Protein AF-A0A9K3L711-F1 (afdb_monomer)

pLDDT: mean 80.43, std 24.76, range [22.25, 98.69]

Secondary structure (DSSP, 8-state):
---------------PPP------TT-------S---GGGG--S-----S-------------------------------------------------------S-------------PPPP------------------SS-HHHHTS-HHHHHHHHHHHHHHHHHHHHHHHHHHHHHHTTS--------------------PPPP--------------------------------PPPPP---------S-------SEEEEEEEBSPPPTTTHHHHHHHHTT----TTT--EEE-S-SS-HHHHTT-HHHHHHHHHHHTT-SS-EEEPPPSTTTTTSSSHHHHHHHHHHHHTTHHHHSSPPPSS--EEETTTEEEEEEEEETTEEEEE-----S--S-HHHHHHHHHHHHHHHHHHHHTTTTS-SEEEEE-SS-TT-GGGHHHHHHHHHHHTT-SSEEEEEE--TT--S-EEEETGGG-TTEEEEEPPBS-SSPEEEEEETTT--EEEESSHHHHHHHHHSSPPP---TTTGGGTS--S----TT-----SSTTSHHHHHTTTTPPPP-HHHHHHHHHHHHHH--TTHHHHS-B--EETTEE--S-EEEEEE-TTS-EEEEEEEPPHHHHHHHHHHHHH---S-S--HHHHHHHHHIIIIISHHHHHHHHHHHH--S-HHHHHHHHHHHHHHHHHHHHHHHHHHHTTSEEE--SPEEEEE--SSSHHHHHHHHHHHHHHTT--EEEE--TTSHHHHHHHHHHHHHHHHHTT--GGGEEEE---HHHHHHHHHHHTTS---EEEEE-HHHHHHHHHH-TTEEEEE----EEEESS--HHHHHHHHHHHHBTTT-TTTS--EEEE-TT--HHHHHHHHTTSPEES-HHHHHHHT--B-EETT----SSSSTTTT-EE-SSSSEEEEEESSPPPSS----TTSEEEEEEES-TTTTHHHHHHHHHHH--SEEEEE-SSHHHHHHHHHHHHHH---SEEEE--SSS---GGG--GGGSPPEEE---GGGHHHH-SS-EEES--GGGGGEEE-HHHHHHHTT----HHHHHHHTT-S-HHHHHHHHHHHHHHHHHTSS-SEEPS-SSSEEEEEEB-S-TT--EEEE-SS-HHHHHHHHHHHHTBTTGGGEEEE---HHHHHHHHHHT-EEES---GGG--TT-EEEE--S--SS-B-HHHHHTTTS-EEEEEESSTT-HHHHHHHTT-TTB--B-

Radius of gyration: 39.11 Å; Cα contacts (8 Å, |Δi|>4): 2056; chains: 1; bounding box: 131×99×129 Å

Organism: NCBI:txid303405

Foldseek 3Di:
DDDDDDDDDDDDDDDDDDDDDDDDDPPDDDDDDDDDDPVPPPPDDDDDPFFDDDDDDDDDDDPDDDDDDDDDDDDDDDDDDDDDDDDDDDDDDDDDDDDDDLDDPPPDDDDDPDDDDDDDDDDDDDDDDDDDDDDDDDDDDPDDVVLVVDDPVVVVVVVVVVVVVVVVVVVVVVVVVVVVVVVPDDDDDDDDDDDDDDDDDDDDDDDDDDDDDDDDDDDDDDDDDDDDDDDDDDDDDDDDDDDDPDDDDDDDDDPPDPDPDALKAKEFEAEAAADPVCLVVLQVVQLVDDCDPQRYEYEYFYHNAACVPCLLDLVSLVVVLVRNLSHPHFYAYAYECRQAVQHPDRVVSVVSCCVRHQVSSVPNDPDGPWDKDAPPPPGRSWIWTDDLQEIEIGANDYDDDDPDVVVVLVRLVSRLVCVVVSCVVCPPVHQEYEYGHADDLPDPSCCSNNVSVLVVLLPDPHAYEYEYEDPPDQDWDWAACPVVRNRYIYTYWHHNDPDTKMWMARRPPRDIDIDDDPQSVVCVVPVDGDPPDPPVGVCPPPPVPDPPPPPQDQDAFFPLFPNLVVLQPPQDFDPLVLLLVLLLVCLVPDDLCVQAVDDFAKAAQLDGADPADKDFFAAQLSHGRHIHGAHDPVRLVVVLVLLQPDAFPDQADLVLLVVVVCCCLRVCSSVLLNLLQRRHNFLDPSQLSSLLSRLVSSQSSSLVSVVVCVVVVFKDFDQREEEAAEDWSRHRCSRLCQLQSLCVRRNRAYEYEADRHSRRSSRVVLSSSLVSCVVSVHRSSSYIYHRHPPVSVLVSCLVNLVRHAAYEYEEAQVVLLVCCVRRVRYAYFHAFQEEEEEPALDPLVLVLLQCQLFFRLLIPRQRHAEYEAALPDDPVSVLVSNVPFDEAAGSSVSSVVVNGGHAYPSNPPDDVPPPVPQWDARPPGQAIEHEDCDDDDAPDDSDHSGRYYYYHNYNCVVCVVVVLLRCLQGAHQEYWFEYQALVVLLVSQLLSLQQHQHAHYEREYPSGGTHSNPQGPSWVFKGWHAGRLQCRSSRRPFTDITSGRSSLSSMFTDQVQLLVLLPDQDDDLLNVLLVLDDDSSLSSLLSVLVSSQCSSQVPPFDWIRDQQWTKTWGWWAQRPPAAEEEEDADDCSQCVNVLSLLLFKPNQVRYEYAYPHVSNVVSCVVSVHHYDPDDDPVPHRSRYHYDYRDDHPPTGHDSSRVVNSHTHTHMYIYSDGPPPVSVVVSSPRSGIMHGD

Mean predicted aligned error: 17.74 Å

Sequence (1236 aa):
MVNDEANIPQPASELIGYDSSALSLDGRSLNIPNDGTEEDMSSLGTSKWGGYNFSTGNAIGYIGNMRIVGRAEDYSREEGAPVPPYRSPTPSPYDNSGASAVGDYDFQQTDYSVQTEERGRPTLMVEQQQKNEKEEKKKSGCLPTWVVGAPFWLKLIIISSTALLIGAVVLIGVGATLAKDSIRSSAGNEEPNQPVASSDVPVPPPVATQNPTTAPTSEEMEDNPTNTAVIAPTTSPLNMTPERPFVPTFNSSDPSSQANLSSTVNFFAIGGRFDDGVLSTVVDNLQTLPSIDGTTFMIHLGDWNSPYATSCAESSYTRNVEVFQQSAIPVYFVLGDNEFNDCPNPDQALSFWYDHLLGFETQFWPEPAWNVTRQTPDHPANFAFGVRNVLFIGLSLVGGIVHNQEEWDTRHSANLRWINETVAARDGDFETLVVMAHADPDIDINENFFASFYTMVQEYDEKVVFVHRNLGIDSWQLEPNFNAIPNLDVVVVEGSLWPPMWLQINTETGSLLIDQGSWYQDYLTTGTMPPSPSQSSLGLLTSNFVQKPNGYSRMSFHFASSEYTRCFQGIPTPDAPKLRTSTIEYLETFDKESWYKDPIVSLLNGKGLRGGKMVDTVNALGDVNGRQEYATPEQIQLLKNHITNFWSSTKDLRDPLRRIEQKLLHEYAGFLIGNQCLDFQKQDGITEIEESIMANHVERNLNDLVLREEEAGRIVVNRQPIYVSAVSNFTNFLDLFRKTVRSLELGIPCVVLGRSNTVQHSYRWTKLLVDLCQEEGIDPGMITYLSCPLEDIKDITQSCKEATGNLYATCSRQLAEDIKSSYPNTVASTGGPNTLVIMEWTEAFQDAIRMSASIESSGQCTALRHVVAPAGTTEDDVSQMLGGIPEINEASSAMKEGIFDGVFSNHKGSPSGPSQDGYKRHPIVDASYRLANTLPPNDIDEYWRKVVVDISALDVVEHLDGLVDWLNSNQPISLAINGTSKEQSMELGFELWERTGLVVNTIGSPQNPALTCQARPQEGEVFGEFPPRRLLNRFTKFPVVVPSSTPSYDAIYTENYLLQQAQFQAPGEVGSFLGALSNDLVKGYCVTLYQYLLDATLENPKTGFGTARTAVWGLQRPPLGTTTYLVCDSALDDVAPSLFLFLVTNAKDQVTVVSRSEQIKSVCITHGIKLIDSVDEDSLAPGDNFKEISGPTSFFPMVGHFLTTLFPIGHIKSTTPGDKDFLRKVALLKKWLRVL

Solvent-accessible surface area (backbone atoms only — not comparable to full-atom values): 71222 Å² total; per-residue (Å²): 132,83,89,89,88,84,90,85,88,83,87,83,83,89,83,90,76,94,76,94,78,86,89,68,100,79,84,71,95,75,92,74,80,97,79,80,60,92,82,78,73,84,85,79,90,78,95,66,99,80,71,87,81,88,73,80,95,74,94,78,82,83,82,79,87,79,81,92,80,86,85,88,84,88,88,81,91,88,85,87,88,92,86,89,88,89,84,87,89,86,84,88,88,80,92,78,81,88,76,84,88,79,75,83,86,68,92,71,91,74,93,75,82,78,79,83,78,90,77,86,82,82,89,79,90,80,87,88,86,84,87,82,85,89,86,90,83,84,83,91,69,98,65,60,68,68,64,75,71,43,58,69,71,58,46,49,50,54,52,54,51,49,53,52,52,52,51,51,51,51,51,51,50,54,51,54,53,59,59,58,65,71,73,78,79,88,84,84,90,84,85,89,82,91,89,87,87,88,88,80,89,87,88,87,83,90,84,86,85,80,86,82,89,83,86,82,89,80,86,88,89,85,85,85,87,86,86,89,80,90,87,86,84,90,82,83,88,78,89,74,79,84,77,77,78,86,78,82,84,78,83,90,83,78,100,78,74,85,66,84,73,70,65,52,49,47,38,32,41,38,29,34,43,68,54,83,91,50,41,64,62,51,36,61,49,32,52,63,48,78,63,55,96,79,68,28,37,36,40,34,24,19,35,62,52,38,30,86,85,53,57,48,39,65,70,58,52,55,50,48,46,66,44,59,67,42,35,57,40,43,45,42,65,34,47,17,20,31,50,18,53,52,19,90,49,34,72,59,22,43,46,45,43,50,77,65,45,61,63,41,36,55,74,76,38,73,77,62,100,49,70,77,49,58,45,70,86,87,45,60,72,21,35,35,38,58,55,76,34,30,37,40,35,39,32,70,40,51,54,80,52,85,87,48,66,70,58,51,56,49,45,39,54,48,50,57,48,49,52,52,53,54,48,67,75,41,68,87,62,45,44,26,40,37,40,35,27,6,34,55,89,85,42,74,96,46,42,80,42,42,61,51,47,55,57,53,53,73,74,48,92,46,34,33,37,42,38,24,35,51,94,92,54,96,60,59,47,79,39,78,32,42,97,77,35,81,46,31,29,39,35,42,51,40,55,48,54,85,56,51,31,40,37,36,36,30,46,88,74,51,49,76,47,77,42,78,49,66,50,56,60,45,22,74,72,68,80,40,74,65,72,80,63,58,84,82,63,63,37,81,83,72,49,85,63,70,80,76,65,92,82,72,74,85,56,47,54,36,80,48,12,66,50,38,57,55,33,63,63,88,64,68,83,70,62,60,71,59,44,47,51,42,20,50,55,40,60,77,68,60,63,67,61,50,37,54,76,60,46,46,39,22,32,50,62,72,38,73,54,80,90,40,57,77,46,78,33,33,20,61,80,70,50,77,61,33,28,32,26,27,54,41,76,70,50,49,50,52,51,49,52,42,55,55,68,60,68,61,92,48,64,70,33,48,74,56,45,53,54,48,46,50,42,46,71,63,73,40,33,14,56,55,34,30,34,36,25,66,26,41,53,29,23,53,46,56,64,38,51,45,38,34,58,29,30,50,52,29,23,50,49,26,42,55,40,50,50,52,38,35,76,69,51,40,32,46,69,58,41,40,31,25,38,41,31,58,53,39,74,59,46,30,62,43,48,45,45,46,64,39,55,52,21,37,24,55,23,22,27,36,37,40,50,64,44,74,44,45,35,59,37,53,46,55,51,51,49,52,51,39,53,49,32,50,75,63,70,42,69,30,65,44,46,34,37,52,29,57,57,70,69,54,51,52,48,46,56,64,76,37,50,94,39,34,47,46,35,41,36,31,35,50,57,71,57,27,26,60,47,24,76,74,39,72,51,19,33,26,31,30,51,28,58,7,29,38,40,33,63,54,92,46,69,61,54,40,50,33,51,37,47,15,22,23,23,49,26,12,18,39,56,43,24,32,31,33,33,42,31,32,59,83,65,48,71,67,58,54,48,56,43,55,68,69,55,47,76,34,82,46,25,73,55,27,50,74,73,69,36,50,47,22,40,53,68,76,54,81,72,54,86,78,55,65,60,86,79,69,42,44,68,48,95,87,46,90,36,34,36,33,82,38,80,46,80,77,73,79,82,67,83,78,49,83,63,41,31,48,37,42,34,20,25,34,54,61,83,85,40,41,68,63,51,38,38,49,45,24,53,47,20,27,36,22,40,10,22,29,21,84,35,51,66,50,5,48,54,56,42,51,54,50,54,34,41,25,61,59,22,36,37,30,28,11,19,72,90,43,59,32,39,25,58,70,77,56,43,76,26,65,42,44,47,50,22,48,59,27,67,57,50,31,79,53,31,21,66,37,67,44,62,34,67,51,36,50,45,54,78,43,25,31,54,30,68,72,39,20,51,55,40,39,70,65,83,54,66,70,70,60,26,54,54,56,68,70,48,85,46,51,53,54,35,6,46,40,43,52,44,49,55,42,44,53,48,20,30,68,60,45,57,34,75,38,75,35,75,73,33,32,39,33,32,33,51,28,36,57,21,57,96,35,44,37,37,44,35,39,71,64,59,55,58,41,46,38,62,70,51,46,62,29,69,50,22,77,41,42,85,33,43,33,40,31,38,76,29,68,69,46,49,50,51,28,63,75,73,72,41,49,74,40,79,70,82,62,79,93,73,57,56,54,54,32,33,62,42,82,50,87,56,70,74,88,64,51,61,40,59,49,55,57,45,56,66,74,31,31,50,31,29,44,29,36,53,47,50,80,40,63,67,58,55,62,54,60,62,68,45,84,37,47,35,36,67,111

Nearest PDB structures (foldseek):
  6rts-assembly1_A  TM=6.484E-01  e=7.441E-12  Streptomyces clavuligerus
  4ghk-assembly2_A  TM=4.482E-01  e=1.082E-06  Burkholderia thailandensis E264
  4ghk-assembly2_B  TM=4.551E-01  e=1.418E-06  Burkholderia thailandensis E264
  4ghk-assembly3_D  TM=4.371E-01  e=6.794E-06  Burkholderia thailandensis E264
  4ghk-assembly3_C  TM=4.591E-01  e=2.485E-05  Burkholderia thailandensis E264

Structure (mmCIF, N/CA/C/O backbone):
data_AF-A0A9K3L711-F1
#
_entry.id   AF-A0A9K3L711-F1
#
loop_
_atom_site.group_PDB
_atom_site.id
_atom_site.type_symbol
_atom_site.label_atom_id
_atom_site.label_alt_id
_atom_site.label_comp_id
_atom_site.label_asym_id
_atom_site.label_entity_id
_atom_site.label_seq_id
_atom_site.pdbx_PDB_ins_code
_atom_site.Cartn_x
_atom_site.Cartn_y
_atom_site.Cartn_z
_atom_site.occupancy
_atom_site.B_iso_or_equiv
_atom_site.auth_seq_id
_atom_site.auth_comp_id
_atom_site.auth_asym_id
_atom_site.auth_atom_id
_atom_site.pdbx_PDB_model_num
ATOM 1 N N . MET A 1 1 ? -38.941 54.227 -20.303 1.00 31.25 1 MET A N 1
ATOM 2 C CA . MET A 1 1 ? -38.570 55.588 -20.753 1.00 31.25 1 MET A CA 1
ATOM 3 C C . MET A 1 1 ? -37.066 55.584 -20.965 1.00 31.25 1 MET A C 1
ATOM 5 O O . MET A 1 1 ? -36.422 55.217 -19.998 1.00 31.25 1 MET A O 1
ATOM 9 N N . VAL A 1 2 ? -36.569 56.007 -22.143 1.00 31.70 2 VAL A N 1
ATOM 10 C CA . VAL A 1 2 ? -35.165 56.428 -22.420 1.00 31.70 2 VAL A CA 1
ATOM 11 C C . VAL A 1 2 ? -34.111 55.302 -22.224 1.00 31.70 2 VAL A C 1
ATOM 13 O O . VAL A 1 2 ? -33.873 54.898 -21.096 1.00 31.70 2 VAL A O 1
ATOM 16 N N . ASN A 1 3 ? -33.646 54.621 -23.289 1.00 38.03 3 ASN A N 1
ATOM 17 C CA . ASN A 1 3 ? -32.448 54.935 -24.123 1.00 38.03 3 ASN A CA 1
ATOM 18 C C . ASN A 1 3 ? -31.106 54.689 -23.372 1.00 38.03 3 ASN A C 1
ATOM 20 O O . ASN A 1 3 ? -31.023 55.019 -22.196 1.00 38.03 3 ASN A O 1
ATOM 24 N N . ASP A 1 4 ? -30.034 54.106 -23.935 1.00 34.62 4 ASP A N 1
ATOM 25 C CA . ASP A 1 4 ? -29.593 53.959 -25.345 1.00 34.62 4 ASP A CA 1
ATOM 26 C C . ASP A 1 4 ? -28.946 52.579 -25.683 1.00 34.62 4 ASP A C 1
ATOM 28 O O . ASP A 1 4 ? -28.844 51.690 -24.841 1.00 34.62 4 ASP A O 1
ATOM 32 N N . GLU A 1 5 ? -28.552 52.416 -26.954 1.00 38.31 5 GLU A N 1
ATOM 33 C CA . GLU A 1 5 ? -28.119 51.199 -27.674 1.00 38.31 5 GLU A CA 1
ATOM 34 C C . GLU A 1 5 ? -26.620 50.830 -27.536 1.00 38.31 5 GLU A C 1
ATOM 36 O O . GLU A 1 5 ? -25.795 51.715 -27.316 1.00 38.31 5 GLU A O 1
ATOM 41 N N . ALA A 1 6 ? -26.253 49.562 -27.832 1.00 29.55 6 ALA A N 1
ATOM 42 C CA . ALA A 1 6 ? -25.132 49.215 -28.743 1.00 29.55 6 ALA A CA 1
ATOM 43 C C . ALA A 1 6 ? -25.012 47.697 -29.088 1.00 29.55 6 ALA A C 1
ATOM 45 O O . ALA A 1 6 ? -24.368 46.934 -28.378 1.00 29.55 6 ALA A O 1
ATOM 46 N N . ASN A 1 7 ? -25.568 47.302 -30.241 1.00 29.20 7 ASN A N 1
ATOM 47 C CA . ASN A 1 7 ? -25.097 46.280 -31.207 1.00 29.20 7 ASN A CA 1
ATOM 48 C C . ASN A 1 7 ? -24.392 44.964 -30.773 1.00 29.20 7 ASN A C 1
ATOM 50 O O . ASN A 1 7 ? -23.180 44.949 -30.571 1.00 29.20 7 ASN A O 1
ATOM 54 N N . ILE A 1 8 ? -25.084 43.830 -30.981 1.00 28.48 8 ILE A N 1
ATOM 55 C CA . ILE A 1 8 ? -24.533 42.616 -31.634 1.00 28.48 8 ILE A CA 1
ATOM 56 C C . ILE A 1 8 ? -25.602 42.074 -32.616 1.00 28.48 8 ILE A C 1
ATOM 58 O O . ILE A 1 8 ? -26.763 41.985 -32.217 1.00 28.48 8 ILE A O 1
ATOM 62 N N . PRO A 1 9 ? -25.274 41.729 -33.881 1.00 30.44 9 PRO A N 1
ATOM 63 C CA . PRO A 1 9 ? -26.241 41.178 -34.835 1.00 30.44 9 PRO A CA 1
ATOM 64 C C . PRO A 1 9 ? -26.289 39.635 -34.851 1.00 30.44 9 PRO A C 1
ATOM 66 O O . PRO A 1 9 ? -25.258 38.968 -34.847 1.00 30.44 9 PRO A O 1
ATOM 69 N N . GLN A 1 10 ? -27.498 39.085 -34.986 1.00 26.17 10 GLN A N 1
ATOM 70 C CA . GLN A 1 10 ? -27.778 37.764 -35.579 1.00 26.17 10 GLN A CA 1
ATOM 71 C C . GLN A 1 10 ? -28.408 37.963 -36.986 1.00 26.17 10 GLN A C 1
ATOM 73 O O . GLN A 1 10 ? -28.711 39.102 -37.349 1.00 26.17 10 GLN A O 1
ATOM 78 N N . PRO A 1 11 ? -28.743 36.902 -37.744 1.00 49.47 11 PRO A N 1
ATOM 79 C CA . PRO A 1 11 ? -27.847 35.876 -38.279 1.00 49.47 11 PRO A CA 1
ATOM 80 C C . PRO A 1 11 ? -28.015 35.763 -39.817 1.00 49.47 11 PRO A C 1
ATOM 82 O O . PRO A 1 11 ? -28.841 36.451 -40.416 1.00 49.47 11 PRO A O 1
ATOM 85 N N . ALA A 1 12 ? -27.292 34.849 -40.470 1.00 24.86 12 ALA A N 1
ATOM 86 C CA . ALA A 1 12 ? -27.658 34.374 -41.808 1.00 24.86 12 ALA A CA 1
ATOM 87 C C . ALA A 1 12 ? -27.348 32.878 -41.953 1.00 24.86 12 ALA A C 1
ATOM 89 O O . ALA A 1 12 ? -26.243 32.431 -41.654 1.00 24.86 12 ALA A O 1
ATOM 90 N N . SER A 1 13 ? -28.360 32.129 -42.376 1.00 30.34 13 SER A N 1
ATOM 91 C CA . SER A 1 13 ? -28.354 30.687 -42.615 1.00 30.34 13 SER A CA 1
ATOM 92 C C . SER A 1 13 ? -27.859 30.324 -44.024 1.00 30.34 13 SER A C 1
ATOM 94 O O . SER A 1 13 ? -27.685 31.196 -44.870 1.00 30.34 13 SER A O 1
ATOM 96 N N . GLU A 1 14 ? -27.758 29.013 -44.267 1.00 28.67 14 GLU A N 1
ATOM 97 C CA . GLU A 1 14 ? -27.605 28.344 -45.573 1.00 28.67 14 GLU A CA 1
ATOM 98 C C . GLU A 1 14 ? -26.218 28.375 -46.241 1.00 28.67 14 GLU A C 1
ATOM 100 O O . GLU A 1 14 ? -25.839 29.317 -46.930 1.00 28.67 14 GLU A O 1
ATOM 105 N N . LEU A 1 15 ? -25.539 27.223 -46.179 1.00 24.91 15 LEU A N 1
ATOM 106 C CA . LEU A 1 15 ? -25.127 26.493 -47.385 1.00 24.91 15 LEU A CA 1
ATOM 107 C C . LEU A 1 15 ? -24.891 25.014 -47.034 1.00 24.91 15 LEU A C 1
ATOM 109 O O . LEU A 1 15 ? -23.860 24.650 -46.476 1.00 24.91 15 LEU A O 1
ATOM 113 N N . ILE A 1 16 ? -25.869 24.162 -47.354 1.00 32.59 16 ILE A N 1
ATOM 114 C CA . ILE A 1 16 ? -25.735 22.703 -47.256 1.00 32.59 16 ILE A CA 1
ATOM 115 C C . ILE A 1 16 ? -25.002 22.213 -48.508 1.00 32.59 16 ILE A C 1
ATOM 117 O O . ILE A 1 16 ? -25.522 22.334 -49.618 1.00 32.59 16 ILE A O 1
ATOM 121 N N . GLY A 1 17 ? -23.814 21.643 -48.322 1.00 25.28 17 GLY A N 1
ATOM 122 C CA . GLY A 1 17 ? -23.160 20.784 -49.306 1.00 25.28 17 GLY A CA 1
ATOM 123 C C . GLY A 1 17 ? -23.314 19.332 -48.868 1.00 25.28 17 GLY A C 1
ATOM 124 O O . GLY A 1 17 ? -22.855 18.975 -47.789 1.00 25.28 17 GLY A O 1
ATOM 125 N N . TYR A 1 18 ? -23.979 18.512 -49.682 1.00 32.34 18 TYR A N 1
ATOM 126 C CA . TYR A 1 18 ? -24.005 17.066 -49.479 1.00 32.34 18 TYR A CA 1
ATOM 127 C C . TYR A 1 18 ? -22.632 16.481 -49.814 1.00 32.34 18 TYR A C 1
ATOM 129 O O . TYR A 1 18 ? -22.244 16.528 -50.975 1.00 32.34 18 TYR A O 1
ATOM 137 N N . ASP A 1 19 ? -21.973 15.877 -48.830 1.00 26.30 19 ASP A N 1
ATOM 138 C CA . ASP A 1 19 ? -21.182 14.658 -49.008 1.00 26.30 19 ASP A CA 1
ATOM 139 C C . ASP A 1 19 ? -21.151 13.899 -47.672 1.00 26.30 19 ASP A C 1
ATOM 141 O O . ASP A 1 19 ? -21.101 14.492 -46.595 1.00 26.30 19 ASP A O 1
ATOM 145 N N . SER A 1 20 ? -21.273 12.575 -47.735 1.00 37.66 20 SER A N 1
ATOM 146 C CA . SER A 1 20 ? -21.395 11.704 -46.563 1.00 37.66 20 SER A CA 1
ATOM 147 C C . SER A 1 20 ? -20.035 11.417 -45.925 1.00 37.66 20 SER A C 1
ATOM 149 O O . SER A 1 20 ? -19.184 10.803 -46.568 1.00 37.66 20 SER A O 1
ATOM 151 N N . SER A 1 21 ? -19.855 11.767 -44.649 1.00 27.11 21 SER A N 1
ATOM 152 C CA . SER A 1 21 ? -18.648 11.453 -43.870 1.00 27.11 21 SER A CA 1
ATOM 153 C C . SER A 1 21 ? -18.991 10.877 -42.495 1.00 27.11 21 SER A C 1
ATOM 155 O O . SER A 1 21 ? -19.733 11.501 -41.736 1.00 27.11 21 SER A O 1
ATOM 157 N N . ALA A 1 22 ? -18.418 9.719 -42.158 1.00 31.59 22 ALA A N 1
ATOM 158 C CA . ALA A 1 22 ? -18.432 9.178 -40.799 1.00 31.59 22 ALA A CA 1
ATOM 159 C C . ALA A 1 22 ? -17.408 9.904 -39.902 1.00 31.59 22 ALA A C 1
ATOM 161 O O . ALA A 1 22 ? -16.420 10.451 -40.394 1.00 31.59 22 ALA A O 1
ATOM 162 N N . LEU A 1 23 ? -17.652 9.916 -38.589 1.00 27.86 23 LEU A N 1
ATOM 163 C CA . LEU A 1 23 ? -16.816 10.585 -37.585 1.00 27.86 23 LEU A CA 1
ATOM 164 C C . LEU A 1 23 ? -15.705 9.665 -37.045 1.00 27.86 23 LEU A C 1
ATOM 166 O O . LEU A 1 23 ? -15.921 8.470 -36.863 1.00 27.86 23 LEU A O 1
ATOM 170 N N . SER A 1 24 ? -14.543 10.253 -36.739 1.00 34.59 24 SER A N 1
ATOM 171 C CA . SER A 1 24 ? -13.425 9.636 -36.004 1.00 34.59 24 SER A CA 1
ATOM 172 C C . SER A 1 24 ? -13.256 10.302 -34.630 1.00 34.59 24 SER A C 1
ATOM 174 O O . SER A 1 24 ? -13.604 11.472 -34.455 1.00 34.59 24 SER A O 1
ATOM 176 N N . LEU A 1 25 ? -12.711 9.558 -33.663 1.00 33.94 25 LEU A N 1
ATOM 177 C CA . LEU A 1 25 ? -12.714 9.861 -32.223 1.00 33.94 25 LEU A CA 1
ATOM 178 C C . LEU A 1 25 ? -11.761 10.983 -31.747 1.00 33.94 25 LEU A C 1
ATOM 180 O O . LEU A 1 25 ? -11.708 11.242 -30.548 1.00 33.94 25 LEU A O 1
ATOM 184 N N . ASP A 1 26 ? -11.028 11.671 -32.630 1.00 35.41 26 ASP A N 1
ATOM 185 C CA . ASP A 1 26 ? -10.049 12.714 -32.258 1.00 35.41 26 ASP A CA 1
ATOM 186 C C . ASP A 1 26 ? -10.342 14.121 -32.826 1.00 35.41 26 ASP A C 1
ATOM 188 O O . ASP A 1 26 ? -9.593 15.070 -32.581 1.00 35.41 26 ASP A O 1
ATOM 192 N N . GLY A 1 27 ? -11.448 14.293 -33.560 1.00 33.72 27 GLY A N 1
ATOM 193 C CA . GLY A 1 27 ? -11.961 15.613 -33.949 1.00 33.72 27 GLY A CA 1
ATOM 194 C C . GLY A 1 27 ? -11.076 16.425 -34.909 1.00 33.72 27 GLY A C 1
ATOM 195 O O . GLY A 1 27 ? -11.232 17.646 -34.990 1.00 33.72 27 GLY A O 1
ATOM 196 N N . ARG A 1 28 ? -10.151 15.790 -35.646 1.00 33.47 28 ARG A N 1
ATOM 197 C CA . ARG A 1 28 ? -9.298 16.456 -36.647 1.00 33.47 28 ARG A CA 1
ATOM 198 C C . ARG A 1 28 ? -9.505 15.882 -38.047 1.00 33.47 28 ARG A C 1
ATOM 200 O O . ARG A 1 28 ? -9.472 14.678 -38.261 1.00 33.47 28 ARG A O 1
ATOM 207 N N . SER A 1 29 ? -9.680 16.763 -39.031 1.00 29.92 29 SER A N 1
ATOM 208 C CA . SER A 1 29 ? -9.798 16.378 -40.440 1.00 29.92 29 SER A CA 1
ATOM 209 C C . SER A 1 29 ? -8.451 15.906 -40.993 1.00 29.92 29 SER A C 1
ATOM 211 O O . SER A 1 29 ? -7.501 16.691 -41.042 1.00 29.92 29 SER A O 1
ATOM 213 N N . LEU A 1 30 ? -8.379 14.667 -41.482 1.00 27.36 30 LEU A N 1
ATOM 214 C CA . LEU A 1 30 ? -7.207 14.138 -42.181 1.00 27.36 30 LEU A CA 1
ATOM 215 C C . LEU A 1 30 ? -7.646 13.449 -43.481 1.00 27.36 30 LEU A C 1
ATOM 217 O O . LEU A 1 30 ? -8.480 12.550 -43.466 1.00 27.36 30 LEU A O 1
ATOM 221 N N . ASN A 1 31 ? -7.106 13.899 -44.617 1.00 30.48 31 ASN A N 1
ATOM 222 C CA . ASN A 1 31 ? -7.349 13.265 -45.915 1.00 30.48 31 ASN A CA 1
ATOM 223 C C . ASN A 1 31 ? -6.457 12.025 -46.048 1.00 30.48 31 ASN A C 1
ATOM 225 O O . ASN A 1 31 ? -5.233 12.161 -46.011 1.00 30.48 31 ASN A O 1
ATOM 229 N N . ILE A 1 32 ? -7.056 10.854 -46.268 1.00 34.66 32 ILE A N 1
ATOM 230 C CA . ILE A 1 32 ? -6.349 9.596 -46.554 1.00 34.66 32 ILE A CA 1
ATOM 231 C C . ILE A 1 32 ? -6.612 9.200 -48.026 1.00 34.66 32 ILE A C 1
ATOM 233 O O . ILE A 1 32 ? -7.746 9.355 -48.487 1.00 34.66 32 ILE A O 1
ATOM 237 N N . PRO A 1 33 ? -5.601 8.746 -48.798 1.00 31.30 33 PRO A N 1
ATOM 238 C CA . PRO A 1 33 ? -5.790 8.223 -50.157 1.00 31.30 33 PRO A CA 1
ATOM 239 C C . PRO A 1 33 ? -6.586 6.906 -50.205 1.00 31.30 33 PRO A C 1
ATOM 241 O O . PRO A 1 33 ? -6.709 6.195 -49.214 1.00 31.30 33 PRO A O 1
ATOM 244 N N . ASN A 1 34 ? -7.134 6.584 -51.378 1.00 31.89 34 ASN A N 1
ATOM 245 C CA . ASN A 1 34 ? -8.215 5.605 -51.570 1.00 31.89 34 ASN A CA 1
ATOM 246 C C . ASN A 1 34 ? -7.746 4.152 -51.842 1.00 31.89 34 ASN A C 1
ATOM 248 O O . ASN A 1 34 ? -8.452 3.402 -52.517 1.00 31.89 34 ASN A O 1
ATOM 252 N N . ASP A 1 35 ? -6.549 3.763 -51.395 1.00 39.97 35 ASP A N 1
ATOM 253 C CA . ASP A 1 35 ? -5.856 2.553 -51.872 1.00 39.97 35 ASP A CA 1
ATOM 254 C C . ASP A 1 35 ? -5.127 1.706 -50.798 1.00 39.97 35 ASP A C 1
ATOM 256 O O . ASP A 1 35 ? -4.231 0.931 -51.129 1.00 39.97 35 ASP A O 1
ATOM 260 N N . GLY A 1 36 ? -5.552 1.778 -49.529 1.00 31.78 36 GLY A N 1
ATOM 261 C CA . GLY A 1 36 ? -5.146 0.834 -48.468 1.00 31.78 36 GLY A CA 1
ATOM 262 C C . GLY A 1 36 ? -6.053 -0.406 -48.373 1.00 31.78 36 GLY A C 1
ATOM 263 O O . GLY A 1 36 ? -7.276 -0.292 -48.459 1.00 31.78 36 GLY A O 1
ATOM 264 N N . THR A 1 37 ? -5.468 -1.594 -48.188 1.00 38.75 37 THR A N 1
ATOM 265 C CA . THR A 1 37 ? -6.193 -2.871 -47.989 1.00 38.75 37 THR A CA 1
ATOM 266 C C . THR A 1 37 ? -6.417 -3.194 -46.504 1.00 38.75 37 THR A C 1
ATOM 268 O O . THR A 1 37 ? -5.746 -2.635 -45.645 1.00 38.75 37 THR A O 1
ATOM 271 N N . GLU A 1 38 ? -7.331 -4.125 -46.186 1.00 33.44 38 GLU A N 1
ATOM 272 C CA . GLU A 1 38 ? -7.758 -4.474 -44.806 1.00 33.44 38 GLU A CA 1
ATOM 273 C C . GLU A 1 38 ? -6.639 -4.887 -43.818 1.00 33.44 38 GLU A C 1
ATOM 275 O O . GLU A 1 38 ? -6.894 -4.949 -42.618 1.00 33.44 38 GLU A O 1
ATOM 280 N N . GLU A 1 39 ? -5.405 -5.131 -44.272 1.00 33.31 39 GLU A N 1
ATOM 281 C CA . GLU A 1 39 ? -4.258 -5.435 -43.399 1.00 33.31 39 GLU A CA 1
ATOM 282 C C . GLU A 1 39 ? -3.612 -4.183 -42.751 1.00 33.31 39 GLU A C 1
ATOM 284 O O . GLU A 1 39 ? -2.904 -4.321 -41.756 1.00 33.31 39 GLU A O 1
ATOM 289 N N . ASP A 1 40 ? -3.890 -2.960 -43.229 1.00 33.78 40 ASP A N 1
ATOM 290 C CA . ASP A 1 40 ? -3.234 -1.718 -42.755 1.00 33.78 40 ASP A CA 1
ATOM 291 C C . ASP A 1 40 ? -3.929 -1.023 -41.554 1.00 33.78 40 ASP A C 1
ATOM 293 O O . ASP A 1 40 ? -3.530 0.066 -41.140 1.00 33.78 40 ASP A O 1
ATOM 297 N N . MET A 1 41 ? -4.973 -1.624 -40.967 1.00 28.19 41 MET A N 1
ATOM 298 C CA . MET A 1 41 ? -5.820 -0.996 -39.928 1.00 28.19 41 MET A CA 1
ATOM 299 C C . MET A 1 41 ? -5.659 -1.578 -38.506 1.00 28.19 41 MET A C 1
ATOM 301 O O . MET A 1 41 ? -6.416 -1.215 -37.608 1.00 28.19 41 MET A O 1
ATOM 305 N N . SER A 1 42 ? -4.681 -2.459 -38.254 1.00 26.95 42 SER A N 1
ATOM 306 C CA . SER A 1 42 ? -4.563 -3.195 -36.977 1.00 26.95 42 SER A CA 1
ATOM 307 C C . SER A 1 42 ? -3.466 -2.709 -36.010 1.00 26.95 42 SER A C 1
ATOM 309 O O . SER A 1 42 ? -3.026 -3.487 -35.162 1.00 26.95 42 SER A O 1
ATOM 311 N N . SER A 1 43 ? -2.981 -1.464 -36.118 1.00 28.72 43 SER A N 1
ATOM 312 C CA . SER A 1 43 ? -1.851 -0.967 -35.302 1.00 28.72 43 SER A CA 1
ATOM 313 C C . SER A 1 43 ? -2.091 0.374 -34.590 1.00 28.72 43 SER A C 1
ATOM 315 O O . SER A 1 43 ? -1.191 1.214 -34.529 1.00 28.72 43 SER A O 1
ATOM 317 N N . LEU A 1 44 ? -3.280 0.581 -34.015 1.00 25.75 44 LEU A N 1
ATOM 318 C CA . LEU A 1 44 ? -3.543 1.688 -33.087 1.00 25.75 44 LEU A CA 1
ATOM 319 C C . LEU A 1 44 ? -4.311 1.197 -31.849 1.00 25.75 44 LEU A C 1
ATOM 321 O O . LEU A 1 44 ? -5.469 0.809 -31.943 1.00 25.75 44 LEU A O 1
ATOM 325 N N . GLY A 1 45 ? -3.655 1.272 -30.684 1.00 24.92 45 GLY A N 1
ATOM 326 C CA . GLY A 1 45 ? -4.295 1.214 -29.364 1.00 24.92 45 GLY A CA 1
ATOM 327 C C . GLY A 1 45 ? -4.473 -0.164 -28.709 1.00 24.92 45 GLY A C 1
ATOM 328 O O . GLY A 1 45 ? -5.572 -0.693 -28.713 1.00 24.92 45 GLY A O 1
ATOM 329 N N . THR A 1 46 ? -3.446 -0.652 -27.999 1.00 25.19 46 THR A N 1
ATOM 330 C CA . THR A 1 46 ? -3.590 -1.236 -26.640 1.00 25.19 46 THR A CA 1
ATOM 331 C C . THR A 1 46 ? -2.240 -1.256 -25.921 1.00 25.19 46 THR A C 1
ATOM 333 O O . THR A 1 46 ? -1.286 -1.850 -26.424 1.00 25.19 46 THR A O 1
ATOM 336 N N . SER A 1 47 ? -2.164 -0.709 -24.709 1.00 29.11 47 SER A N 1
ATOM 337 C CA . SER A 1 47 ? -1.083 -0.991 -23.758 1.00 29.11 47 SER A CA 1
ATOM 338 C C . SER A 1 47 ? -1.331 -2.348 -23.083 1.00 29.11 47 SER A C 1
ATOM 340 O O . SER A 1 47 ? -2.164 -2.471 -22.190 1.00 29.11 47 SER A O 1
ATOM 342 N N . LYS A 1 48 ? -0.610 -3.393 -23.511 1.00 31.34 48 LYS A N 1
ATOM 343 C CA . LYS A 1 48 ? -0.622 -4.722 -22.871 1.00 31.34 48 LYS A CA 1
ATOM 344 C C . LYS A 1 48 ? 0.796 -5.251 -22.659 1.00 31.34 48 LYS A C 1
ATOM 346 O O . LYS A 1 48 ? 1.315 -5.999 -23.480 1.00 31.34 48 LYS A O 1
ATOM 351 N N . TRP A 1 49 ? 1.391 -4.935 -21.511 1.00 36.62 49 TRP A N 1
ATOM 352 C CA . TRP A 1 49 ? 2.567 -5.654 -21.008 1.00 36.62 49 TRP A CA 1
ATOM 353 C C . TRP A 1 49 ? 2.116 -6.884 -20.213 1.00 36.62 49 TRP A C 1
ATOM 355 O O . TRP A 1 49 ? 2.131 -6.918 -18.987 1.00 36.62 49 TRP A O 1
ATOM 365 N N . GLY A 1 50 ? 1.644 -7.880 -20.962 1.00 30.14 50 GLY A N 1
ATOM 366 C CA . GLY A 1 50 ? 1.028 -9.105 -20.453 1.00 30.14 50 GLY A CA 1
ATOM 367 C C . GLY A 1 50 ? 0.720 -10.061 -21.603 1.00 30.14 50 GLY A C 1
ATOM 368 O O . GLY A 1 50 ? -0.444 -10.300 -21.915 1.00 30.14 50 GLY A O 1
ATOM 369 N N . GLY A 1 51 ? 1.771 -10.530 -22.283 1.00 26.56 51 GLY A N 1
ATOM 370 C CA . GLY A 1 51 ? 1.671 -11.434 -23.432 1.00 26.56 51 GLY A CA 1
ATOM 371 C C . GLY A 1 51 ? 2.654 -11.096 -24.554 1.00 26.56 51 GLY A C 1
ATOM 372 O O . GLY A 1 51 ? 2.276 -10.474 -25.544 1.00 26.56 51 GLY A O 1
ATOM 373 N N . TYR A 1 52 ? 3.907 -11.545 -24.428 1.00 33.22 52 TYR A N 1
ATOM 374 C CA . TYR A 1 52 ? 4.839 -11.579 -25.561 1.00 33.22 52 TYR A CA 1
ATOM 375 C C . TYR A 1 52 ? 4.346 -12.627 -26.571 1.00 33.22 52 TYR A C 1
ATOM 377 O O . TYR A 1 52 ? 4.275 -13.816 -26.258 1.00 33.22 52 TYR A O 1
ATOM 385 N N . ASN A 1 53 ? 3.967 -12.195 -27.775 1.00 26.95 53 ASN A N 1
ATOM 386 C CA . ASN A 1 53 ? 3.378 -13.086 -28.773 1.00 26.95 53 ASN A CA 1
ATOM 387 C C . ASN A 1 53 ? 4.472 -13.790 -29.598 1.00 26.95 53 ASN A C 1
ATOM 389 O O . ASN A 1 53 ? 5.020 -13.224 -30.545 1.00 26.95 53 ASN A O 1
ATOM 393 N N . PHE A 1 54 ? 4.800 -15.032 -29.237 1.00 33.22 54 PHE A N 1
ATOM 394 C CA . PHE A 1 54 ? 5.785 -15.847 -29.950 1.00 33.22 54 PHE A CA 1
ATOM 395 C C . PHE A 1 54 ? 5.249 -16.339 -31.305 1.00 33.22 54 PHE A C 1
ATOM 397 O O . PHE A 1 54 ? 4.535 -17.340 -31.367 1.00 33.22 54 PHE A O 1
ATOM 404 N N . SER A 1 55 ? 5.684 -15.733 -32.416 1.00 28.23 55 SER A N 1
ATOM 405 C CA . SER A 1 55 ? 5.676 -16.436 -33.708 1.00 28.23 55 SER A CA 1
ATOM 406 C C . SER A 1 55 ? 6.798 -16.014 -34.668 1.00 28.23 55 SER A C 1
ATOM 408 O O . SER A 1 55 ? 7.011 -14.844 -34.959 1.00 28.23 55 SER A O 1
ATOM 410 N N . THR A 1 56 ? 7.488 -17.034 -35.189 1.00 29.22 56 THR A N 1
ATOM 411 C CA . THR A 1 56 ? 8.411 -17.030 -36.342 1.00 29.22 56 THR A CA 1
ATOM 412 C C . THR A 1 56 ? 9.619 -16.086 -36.315 1.00 29.22 56 THR A C 1
ATOM 414 O O . THR A 1 56 ? 9.548 -14.916 -36.676 1.00 29.22 56 THR A O 1
ATOM 417 N N . GLY A 1 57 ? 10.797 -16.661 -36.063 1.00 35.84 57 GLY A N 1
ATOM 418 C CA . GLY A 1 57 ? 12.057 -16.033 -36.449 1.00 35.84 57 GLY A CA 1
ATOM 419 C C . GLY A 1 57 ? 12.263 -16.066 -37.968 1.00 35.84 57 GLY A C 1
ATOM 420 O O . GLY A 1 57 ? 12.265 -17.137 -38.572 1.00 35.84 57 GLY A O 1
ATOM 421 N N . ASN A 1 58 ? 12.491 -14.898 -38.569 1.00 26.14 58 ASN A N 1
ATOM 422 C CA . ASN A 1 58 ? 13.266 -14.735 -39.802 1.00 26.14 58 ASN A CA 1
ATOM 423 C C . ASN A 1 58 ? 13.736 -13.280 -39.912 1.00 26.14 58 ASN A C 1
ATOM 425 O O . ASN A 1 58 ? 12.942 -12.371 -40.137 1.00 26.14 58 ASN A O 1
ATOM 429 N N . ALA A 1 59 ? 15.042 -13.055 -39.772 1.00 27.91 59 ALA A N 1
ATOM 430 C CA . ALA A 1 59 ? 15.623 -11.731 -39.948 1.00 27.91 59 ALA A CA 1
ATOM 431 C C . ALA A 1 59 ? 15.641 -11.347 -41.438 1.00 27.91 59 ALA A C 1
ATOM 433 O O . ALA A 1 59 ? 16.400 -11.919 -42.222 1.00 27.91 59 ALA A O 1
ATOM 434 N N . ILE A 1 60 ? 14.854 -10.338 -41.821 1.00 25.05 60 ILE A N 1
ATOM 435 C CA . ILE A 1 60 ? 14.983 -9.647 -43.111 1.00 25.05 60 ILE A CA 1
ATOM 436 C C . ILE A 1 60 ? 15.502 -8.236 -42.831 1.00 25.05 60 ILE A C 1
ATOM 438 O O . ILE A 1 60 ? 14.755 -7.331 -42.470 1.00 25.05 60 ILE A O 1
ATOM 442 N N . GLY A 1 61 ? 16.816 -8.058 -42.966 1.00 25.95 61 GLY A N 1
ATOM 443 C CA . GLY A 1 61 ? 17.465 -6.769 -42.738 1.00 25.95 61 GLY A CA 1
ATOM 444 C C . GLY A 1 61 ? 17.194 -5.778 -43.871 1.00 25.95 61 GLY A C 1
ATOM 445 O O . GLY A 1 61 ? 17.631 -5.993 -45.003 1.00 25.95 61 GLY A O 1
ATOM 446 N N . TYR A 1 62 ? 16.553 -4.652 -43.557 1.00 23.77 62 TYR A N 1
ATOM 447 C CA . TYR A 1 62 ? 16.453 -3.516 -44.474 1.00 23.77 62 TYR A CA 1
ATOM 448 C C . TYR A 1 62 ? 17.753 -2.698 -44.472 1.00 23.77 62 TYR A C 1
ATOM 450 O O . TYR A 1 62 ? 17.976 -1.828 -43.631 1.00 23.77 62 TYR A O 1
ATOM 458 N N . ILE A 1 63 ? 18.626 -2.960 -45.449 1.00 28.20 63 ILE A N 1
ATOM 459 C CA . ILE A 1 63 ? 19.841 -2.164 -45.682 1.00 28.20 63 ILE A CA 1
ATOM 460 C C . ILE A 1 63 ? 19.476 -0.894 -46.469 1.00 28.20 63 ILE A C 1
ATOM 462 O O . ILE A 1 63 ? 19.560 -0.843 -47.698 1.00 28.20 63 ILE A O 1
ATOM 466 N N . GLY A 1 64 ? 19.094 0.156 -45.743 1.00 24.41 64 GLY A N 1
ATOM 467 C CA . GLY A 1 64 ? 18.907 1.507 -46.276 1.00 24.41 64 GLY A CA 1
ATOM 468 C C . GLY A 1 64 ? 20.227 2.278 -46.378 1.00 24.41 64 GLY A C 1
ATOM 469 O O . GLY A 1 64 ? 20.563 3.058 -45.492 1.00 24.41 64 GLY A O 1
ATOM 470 N N . ASN A 1 65 ? 20.986 2.093 -47.464 1.00 26.45 65 ASN A N 1
ATOM 471 C CA . ASN A 1 65 ? 22.185 2.900 -47.729 1.00 26.45 65 ASN A CA 1
ATOM 472 C C . ASN A 1 65 ? 21.820 4.378 -47.973 1.00 26.45 65 ASN A C 1
ATOM 474 O O . ASN A 1 65 ? 21.397 4.722 -49.078 1.00 26.45 65 ASN A O 1
ATOM 478 N N . MET A 1 66 ? 22.083 5.271 -47.012 1.00 22.25 66 MET A N 1
ATOM 479 C CA . MET A 1 66 ? 22.157 6.714 -47.279 1.00 22.25 66 MET A CA 1
ATOM 480 C C . MET A 1 66 ? 23.602 7.217 -47.314 1.00 22.25 66 MET A C 1
ATOM 482 O O . MET A 1 66 ? 24.450 6.871 -46.495 1.00 22.25 66 MET A O 1
ATOM 486 N N . ARG A 1 67 ? 23.890 8.000 -48.357 1.00 22.61 67 ARG A N 1
ATOM 487 C CA . ARG A 1 67 ? 25.240 8.312 -48.829 1.00 22.61 67 ARG A CA 1
ATOM 488 C C . ARG A 1 67 ? 25.620 9.739 -48.449 1.00 22.61 67 ARG A C 1
ATOM 490 O O . ARG A 1 67 ? 24.909 10.681 -48.781 1.00 22.61 67 ARG A O 1
ATOM 497 N N . ILE A 1 68 ? 26.777 9.883 -47.813 1.00 25.03 68 ILE A N 1
ATOM 498 C CA . ILE A 1 68 ? 27.333 11.165 -47.365 1.00 25.03 68 ILE A CA 1
ATOM 499 C C . ILE A 1 68 ? 27.589 12.112 -48.550 1.00 25.03 68 ILE A C 1
ATOM 501 O O . ILE A 1 68 ? 28.269 11.745 -49.511 1.00 25.03 68 ILE A O 1
ATOM 505 N N . VAL A 1 69 ? 27.149 13.365 -48.410 1.00 24.66 69 VAL A N 1
ATOM 506 C CA . VAL A 1 69 ? 27.721 14.545 -49.078 1.00 24.66 69 VAL A CA 1
ATOM 507 C C . VAL A 1 69 ? 27.813 15.641 -48.016 1.00 24.66 69 VAL A C 1
ATOM 509 O O . VAL A 1 69 ? 26.793 16.041 -47.468 1.00 24.66 69 VAL A O 1
ATOM 512 N N . GLY A 1 70 ? 29.021 16.094 -47.682 1.00 23.64 70 GLY A N 1
ATOM 513 C CA . GLY A 1 70 ? 29.238 17.077 -46.611 1.00 23.64 70 GLY A CA 1
ATOM 514 C C . GLY A 1 70 ? 29.928 18.350 -47.092 1.00 23.64 70 GLY A C 1
ATOM 515 O O . GLY A 1 70 ? 30.176 18.523 -48.287 1.00 23.64 70 GLY A O 1
ATOM 516 N N . ARG A 1 71 ? 30.334 19.196 -46.140 1.00 24.08 71 ARG A N 1
ATOM 517 C CA . ARG A 1 71 ? 31.517 20.056 -46.278 1.00 24.08 71 ARG A CA 1
ATOM 518 C C . ARG A 1 71 ? 32.106 20.407 -44.914 1.00 24.08 71 ARG A C 1
ATOM 520 O O . ARG A 1 71 ? 31.382 20.497 -43.931 1.00 24.08 71 ARG A O 1
ATOM 527 N N . ALA A 1 72 ? 33.422 20.564 -44.899 1.00 27.22 72 ALA A N 1
ATOM 528 C CA . ALA A 1 72 ? 34.213 20.972 -43.746 1.00 27.22 72 ALA A CA 1
ATOM 529 C C . ALA A 1 72 ? 34.522 22.472 -43.809 1.00 27.22 72 ALA A C 1
ATOM 531 O O . ALA A 1 72 ? 34.476 23.046 -44.896 1.00 27.22 72 ALA A O 1
ATOM 532 N N . GLU A 1 73 ? 34.951 23.043 -42.685 1.00 29.14 73 GLU A N 1
ATOM 533 C CA . GLU A 1 73 ? 36.017 24.050 -42.662 1.00 29.14 73 GLU A CA 1
ATOM 534 C C . GLU A 1 73 ? 36.732 24.013 -41.296 1.00 29.14 73 GLU A C 1
ATOM 536 O O . GLU A 1 73 ? 36.092 23.965 -40.245 1.00 29.14 73 GLU A O 1
ATOM 541 N N . ASP A 1 74 ? 38.065 23.949 -41.329 1.00 31.59 74 ASP A N 1
ATOM 542 C CA . ASP A 1 74 ? 38.952 23.949 -40.158 1.00 31.59 74 ASP A CA 1
ATOM 543 C C . ASP A 1 74 ? 39.072 25.353 -39.542 1.00 31.59 74 ASP A C 1
ATOM 545 O O . ASP A 1 74 ? 38.940 26.335 -40.263 1.00 31.59 74 ASP A O 1
ATOM 549 N N . TYR A 1 75 ? 39.496 25.467 -38.274 1.00 27.22 75 TYR A N 1
ATOM 550 C CA . TYR A 1 75 ? 40.515 26.467 -37.904 1.00 27.22 75 TYR A CA 1
ATOM 551 C C . TYR A 1 75 ? 41.317 26.070 -36.649 1.00 27.22 75 TYR A C 1
ATOM 553 O O . TYR A 1 75 ? 40.890 25.266 -35.823 1.00 27.22 75 TYR A O 1
ATOM 561 N N . SER A 1 76 ? 42.543 26.591 -36.565 1.00 31.98 76 SER A N 1
ATOM 562 C CA . SER A 1 76 ? 43.667 26.039 -35.799 1.00 31.98 76 SER A CA 1
ATOM 563 C C . SER A 1 76 ? 44.033 26.779 -34.500 1.00 31.98 76 SER A C 1
ATOM 565 O O . SER A 1 76 ? 43.647 27.922 -34.280 1.00 31.98 76 SER A O 1
ATOM 567 N N . ARG A 1 77 ? 44.878 26.117 -33.689 1.00 35.62 77 ARG A N 1
ATOM 568 C CA . ARG A 1 77 ? 45.672 26.658 -32.559 1.00 35.62 77 ARG A CA 1
ATOM 569 C C . ARG A 1 77 ? 46.288 28.045 -32.800 1.00 35.62 77 ARG A C 1
ATOM 571 O O . ARG A 1 77 ? 46.757 28.305 -33.904 1.00 35.62 77 ARG A O 1
ATOM 578 N N . GLU A 1 78 ? 46.551 28.762 -31.700 1.00 31.25 78 GLU A N 1
ATOM 579 C CA . GLU A 1 78 ? 47.796 29.534 -31.528 1.00 31.25 78 GLU A CA 1
ATOM 580 C C . GLU A 1 78 ? 48.250 29.612 -30.045 1.00 31.25 78 GLU A C 1
ATOM 582 O O . GLU A 1 78 ? 47.484 29.290 -29.136 1.00 31.25 78 GLU A O 1
ATOM 587 N N . GLU A 1 79 ? 49.523 29.959 -29.810 1.00 41.91 79 GLU A N 1
ATOM 588 C CA . GLU A 1 79 ? 50.238 29.933 -28.513 1.00 41.91 79 GLU A CA 1
ATOM 589 C C . GLU A 1 79 ? 50.630 31.357 -28.039 1.00 41.91 79 GLU A C 1
ATOM 591 O O . GLU A 1 79 ? 50.755 32.256 -28.867 1.00 41.91 79 GLU A O 1
ATOM 596 N N . GLY A 1 80 ? 50.955 31.571 -26.748 1.00 30.44 80 GLY A N 1
ATOM 597 C CA . GLY A 1 80 ? 51.748 32.756 -26.340 1.00 30.44 80 GLY A CA 1
ATOM 598 C C . GLY A 1 80 ? 51.662 33.227 -24.872 1.00 30.44 80 GLY A C 1
ATOM 599 O O . GLY A 1 80 ? 50.595 33.581 -24.386 1.00 30.44 80 GLY A O 1
ATOM 600 N N . ALA A 1 81 ? 52.810 33.296 -24.182 1.00 32.06 81 ALA A N 1
ATOM 601 C CA . ALA A 1 81 ? 53.012 33.881 -22.831 1.00 32.06 81 ALA A CA 1
ATOM 602 C C . ALA A 1 81 ? 53.469 35.385 -22.930 1.00 32.06 81 ALA A C 1
ATOM 604 O O . ALA A 1 81 ? 53.479 35.858 -24.069 1.00 32.06 81 ALA A O 1
ATOM 605 N N . PRO A 1 82 ? 53.895 36.172 -21.884 1.00 48.44 82 PRO A N 1
ATOM 606 C CA . PRO A 1 82 ? 54.522 35.793 -20.595 1.00 48.44 82 PRO A CA 1
ATOM 607 C C . PRO A 1 82 ? 54.227 36.679 -19.330 1.00 48.44 82 PRO A C 1
ATOM 609 O O . PRO A 1 82 ? 53.320 37.503 -19.291 1.00 48.44 82 PRO A O 1
ATOM 612 N N . VAL A 1 83 ? 55.035 36.467 -18.274 1.00 36.81 83 VAL A N 1
ATOM 613 C CA . VAL A 1 83 ? 54.932 36.902 -16.852 1.00 36.81 83 VAL A CA 1
ATOM 614 C C . VAL A 1 83 ? 55.718 38.199 -16.515 1.00 36.81 83 VAL A C 1
ATOM 616 O O . VAL A 1 83 ? 56.707 38.496 -17.186 1.00 36.81 83 VAL A O 1
ATOM 619 N N . PRO A 1 84 ? 55.391 38.909 -15.406 1.00 42.72 84 PRO A N 1
ATOM 620 C CA . PRO A 1 84 ? 56.418 39.485 -14.507 1.00 42.72 84 PRO A CA 1
ATOM 621 C C . PRO A 1 84 ? 56.227 39.161 -12.986 1.00 42.72 84 PRO A C 1
ATOM 623 O O . PRO A 1 84 ? 55.154 38.706 -12.597 1.00 42.72 84 PRO A O 1
ATOM 626 N N . PRO A 1 85 ? 57.256 39.334 -12.112 1.00 58.84 85 PRO A N 1
ATOM 627 C CA . PRO A 1 85 ? 57.449 38.479 -10.916 1.00 58.84 85 PRO A CA 1
ATOM 628 C C . PRO A 1 85 ? 57.643 39.210 -9.547 1.00 58.84 85 PRO A C 1
ATOM 630 O O . PRO A 1 85 ? 57.551 40.431 -9.492 1.00 58.84 85 PRO A O 1
ATOM 633 N N . TYR A 1 86 ? 58.050 38.445 -8.499 1.00 30.69 86 TYR A N 1
ATOM 634 C CA . TYR A 1 86 ? 58.517 38.792 -7.113 1.00 30.69 86 TYR A CA 1
ATOM 635 C C . TYR A 1 86 ? 57.459 38.664 -5.984 1.00 30.69 86 TYR A C 1
ATOM 637 O O . TYR A 1 86 ? 56.314 39.029 -6.191 1.00 30.69 86 TYR A O 1
ATOM 645 N N . ARG A 1 87 ? 57.760 38.215 -4.743 1.00 28.41 87 ARG A N 1
ATOM 646 C CA . ARG A 1 87 ? 58.948 37.557 -4.121 1.00 28.41 87 ARG A CA 1
ATOM 647 C C . ARG A 1 87 ? 58.508 36.811 -2.833 1.00 28.41 87 ARG A C 1
ATOM 649 O O . ARG A 1 87 ? 57.586 37.267 -2.169 1.00 28.41 87 ARG A O 1
ATOM 656 N N . SER A 1 88 ? 59.193 35.729 -2.449 1.00 32.66 88 SER A N 1
ATOM 657 C CA . SER A 1 88 ? 58.984 34.974 -1.189 1.00 32.66 88 SER A CA 1
ATOM 658 C C . SER A 1 88 ? 59.816 35.531 -0.004 1.00 32.66 88 SER A C 1
ATOM 660 O O . SER A 1 88 ? 60.639 36.428 -0.229 1.00 32.66 88 SER A O 1
ATOM 662 N N . PRO A 1 89 ? 59.594 35.074 1.256 1.00 46.03 89 PRO A N 1
ATOM 663 C CA . PRO A 1 89 ? 60.277 33.855 1.735 1.00 46.03 89 PRO A CA 1
ATOM 664 C C . PRO A 1 89 ? 59.459 32.914 2.662 1.00 46.03 89 PRO A C 1
ATOM 666 O O . PRO A 1 89 ? 58.624 33.347 3.449 1.00 46.03 89 PRO A O 1
ATOM 669 N N . THR A 1 90 ? 59.785 31.618 2.614 1.00 35.38 90 THR A N 1
ATOM 670 C CA . THR A 1 90 ? 59.359 30.532 3.534 1.00 35.38 90 THR A CA 1
ATOM 671 C C . THR A 1 90 ? 60.461 30.223 4.574 1.00 35.38 90 THR A C 1
ATOM 673 O O . THR A 1 90 ? 61.591 30.685 4.386 1.00 35.38 90 THR A O 1
ATOM 676 N N . PRO A 1 91 ? 60.181 29.498 5.684 1.00 45.22 91 PRO A N 1
ATOM 677 C CA . PRO A 1 91 ? 60.219 28.012 5.711 1.00 45.22 91 PRO A CA 1
ATOM 678 C C . PRO A 1 91 ? 59.057 27.368 6.532 1.00 45.22 91 PRO A C 1
ATOM 680 O O . PRO A 1 91 ? 58.704 27.885 7.582 1.00 45.22 91 PRO A O 1
ATOM 683 N N . SER A 1 92 ? 58.339 26.342 6.038 1.00 31.94 92 SER A N 1
ATOM 684 C CA . SER A 1 92 ? 58.675 24.886 6.049 1.00 31.94 92 SER A CA 1
ATOM 685 C C . SER A 1 92 ? 58.296 24.157 7.364 1.00 31.94 92 SER A C 1
ATOM 687 O O . SER A 1 92 ? 58.511 24.743 8.422 1.00 31.94 92 SER A O 1
ATOM 689 N N . PRO A 1 93 ? 57.911 22.858 7.369 1.00 44.16 93 PRO A N 1
ATOM 690 C CA . PRO A 1 93 ? 57.066 22.118 6.411 1.00 44.16 93 PRO A CA 1
ATOM 691 C C . PRO A 1 93 ? 55.970 21.259 7.098 1.00 44.16 93 PRO A C 1
ATOM 693 O O . PRO A 1 93 ? 56.117 20.880 8.254 1.00 44.16 93 PRO A O 1
ATOM 696 N N . TYR A 1 94 ? 54.945 20.835 6.350 1.00 28.94 94 TYR A N 1
ATOM 697 C CA . TYR A 1 94 ? 54.347 19.494 6.484 1.00 28.94 94 TYR A CA 1
ATOM 698 C C . TYR A 1 94 ? 53.745 19.076 5.137 1.00 28.94 94 TYR A C 1
ATOM 700 O O . TYR A 1 94 ? 53.119 19.894 4.462 1.00 28.94 94 TYR A O 1
ATOM 708 N N . ASP A 1 95 ? 53.986 17.826 4.738 1.00 30.23 95 ASP A N 1
ATOM 709 C CA . ASP A 1 95 ? 53.460 17.244 3.503 1.00 30.23 95 ASP A CA 1
ATOM 710 C C . ASP A 1 95 ? 51.935 17.117 3.545 1.00 30.23 95 ASP A C 1
ATOM 712 O O . ASP A 1 95 ? 51.373 16.608 4.512 1.00 30.23 95 ASP A O 1
ATOM 716 N N . ASN A 1 96 ? 51.289 17.494 2.443 1.00 29.52 96 ASN A N 1
ATOM 717 C CA . ASN A 1 96 ? 49.949 17.039 2.089 1.00 29.52 96 ASN A CA 1
ATOM 718 C C . ASN A 1 96 ? 49.993 16.616 0.617 1.00 29.52 96 ASN A C 1
ATOM 720 O O . ASN A 1 96 ? 49.891 17.446 -0.289 1.00 29.52 96 ASN A O 1
ATOM 724 N N . SER A 1 97 ? 50.194 15.319 0.384 1.00 27.58 97 SER A N 1
ATOM 725 C CA . SER A 1 97 ? 49.934 14.713 -0.922 1.00 27.58 97 SER A CA 1
ATOM 726 C C . SER A 1 97 ? 48.422 14.540 -1.088 1.00 27.58 97 SER A C 1
ATOM 728 O O . SER A 1 97 ? 47.702 14.283 -0.124 1.00 27.58 97 SER A O 1
ATOM 730 N N . GLY A 1 98 ? 47.922 14.786 -2.299 1.00 32.22 98 GLY A N 1
ATOM 731 C CA . GLY A 1 98 ? 46.486 14.901 -2.539 1.00 32.22 98 GLY A CA 1
ATOM 732 C C . GLY A 1 98 ? 45.744 13.571 -2.414 1.00 32.22 98 GLY A C 1
ATOM 733 O O . GLY A 1 98 ? 46.163 12.571 -2.990 1.00 32.22 98 GLY A O 1
ATOM 734 N N . ALA A 1 99 ? 44.593 13.605 -1.744 1.00 24.95 99 ALA A N 1
ATOM 735 C CA . ALA A 1 99 ? 43.554 12.593 -1.866 1.00 24.95 99 ALA A CA 1
ATOM 736 C C . ALA A 1 99 ? 42.373 13.198 -2.636 1.00 24.95 99 ALA A C 1
ATOM 738 O O . ALA A 1 99 ? 41.696 14.110 -2.158 1.00 24.95 99 ALA A O 1
ATOM 739 N N . SER A 1 100 ? 42.143 12.697 -3.847 1.00 26.48 100 SER A N 1
ATOM 740 C CA . SER A 1 100 ? 40.910 12.910 -4.600 1.00 26.48 100 SER A CA 1
ATOM 741 C C . SER A 1 100 ? 39.766 12.186 -3.888 1.00 26.48 100 SER A C 1
ATOM 743 O O . SER A 1 100 ? 39.693 10.959 -3.933 1.00 26.48 100 SER A O 1
ATOM 745 N N . ALA A 1 101 ? 38.891 12.933 -3.216 1.00 26.72 101 ALA A N 1
ATOM 746 C CA . ALA A 1 101 ? 37.735 12.373 -2.527 1.00 26.72 101 ALA A CA 1
ATOM 747 C C . ALA A 1 101 ? 36.603 12.066 -3.524 1.00 26.72 101 ALA A C 1
ATOM 749 O O . ALA A 1 101 ? 35.707 12.881 -3.724 1.00 26.72 101 ALA A O 1
ATOM 750 N N . VAL A 1 102 ? 36.659 10.880 -4.131 1.00 30.92 102 VAL A N 1
ATOM 751 C CA . VAL A 1 102 ? 35.480 10.179 -4.657 1.00 30.92 102 VAL A CA 1
ATOM 752 C C . VAL A 1 102 ? 35.263 9.007 -3.710 1.00 30.92 102 VAL A C 1
ATOM 754 O O . VAL A 1 102 ? 36.110 8.120 -3.631 1.00 30.92 102 VAL A O 1
ATOM 757 N N . GLY A 1 103 ? 34.202 9.075 -2.911 1.00 25.72 103 GLY A N 1
ATOM 758 C CA . GLY A 1 103 ? 33.877 8.066 -1.909 1.00 25.72 103 GLY A CA 1
ATOM 759 C C . GLY A 1 103 ? 32.506 7.481 -2.189 1.00 25.72 103 GLY A C 1
ATOM 760 O O . GLY A 1 103 ? 31.505 8.171 -1.995 1.00 25.72 103 GLY A O 1
ATOM 761 N N . ASP A 1 104 ? 32.482 6.220 -2.618 1.00 31.53 104 ASP A N 1
ATOM 762 C CA . ASP A 1 104 ? 31.286 5.389 -2.528 1.00 31.53 104 ASP A CA 1
ATOM 763 C C . ASP A 1 104 ? 30.838 5.332 -1.062 1.00 31.53 104 ASP A C 1
ATOM 765 O O . ASP A 1 104 ? 31.636 5.036 -0.173 1.00 31.53 104 ASP A O 1
ATOM 769 N N . TYR A 1 105 ? 29.556 5.601 -0.817 1.00 40.53 105 TYR A N 1
ATOM 770 C CA . TYR A 1 105 ? 28.916 5.410 0.488 1.00 40.53 105 TYR A CA 1
ATOM 771 C C . TYR A 1 105 ? 27.901 4.256 0.446 1.00 40.53 105 TYR A C 1
ATOM 773 O O . TYR A 1 105 ? 26.822 4.341 1.030 1.00 40.53 105 TYR A O 1
ATOM 781 N N . ASP A 1 106 ? 28.286 3.156 -0.207 1.00 37.62 106 ASP A N 1
ATOM 782 C CA . ASP A 1 106 ? 27.910 1.819 0.265 1.00 37.62 106 ASP A CA 1
ATOM 783 C C . ASP A 1 106 ? 28.830 1.482 1.453 1.00 37.62 106 ASP A C 1
ATOM 785 O O . ASP A 1 106 ? 30.051 1.628 1.360 1.00 37.62 106 ASP A O 1
ATOM 789 N N . PHE A 1 107 ? 28.273 1.003 2.569 1.00 35.69 107 PHE A N 1
ATOM 790 C CA . PHE A 1 107 ? 29.068 0.471 3.682 1.00 35.69 107 PHE A CA 1
ATOM 791 C C . PHE A 1 107 ? 29.686 -0.882 3.285 1.00 35.69 107 PHE A C 1
ATOM 793 O O . PHE A 1 107 ? 29.177 -1.940 3.645 1.00 35.69 107 PHE A O 1
ATOM 800 N N . GLN A 1 108 ? 30.809 -0.865 2.564 1.00 31.14 108 GLN A N 1
ATOM 801 C CA . GLN A 1 108 ? 31.707 -2.020 2.536 1.00 31.14 108 GLN A CA 1
ATOM 802 C C . GLN A 1 108 ? 32.587 -2.014 3.791 1.00 31.14 108 GLN A C 1
ATOM 804 O O . GLN A 1 108 ? 33.069 -0.970 4.236 1.00 31.14 108 GLN A O 1
ATOM 809 N N . GLN A 1 109 ? 32.734 -3.194 4.395 1.00 31.08 109 GLN A N 1
ATOM 810 C CA . GLN A 1 109 ? 33.307 -3.386 5.725 1.00 31.08 109 GLN A CA 1
ATOM 811 C C . GLN A 1 109 ? 34.677 -2.709 5.885 1.00 31.08 109 GLN A C 1
ATOM 813 O O . GLN A 1 109 ? 35.635 -3.017 5.178 1.00 31.08 109 GLN A O 1
ATOM 818 N N . THR A 1 110 ? 34.793 -1.846 6.895 1.00 27.06 110 THR A N 1
ATOM 819 C CA . THR A 1 110 ? 36.084 -1.494 7.495 1.00 27.06 110 THR A CA 1
ATOM 820 C C . THR A 1 110 ? 36.088 -1.967 8.941 1.00 27.06 110 THR A C 1
ATOM 822 O O . THR A 1 110 ? 35.264 -1.541 9.749 1.00 27.06 110 THR A O 1
ATOM 825 N N . ASP A 1 111 ? 37.009 -2.880 9.255 1.00 29.31 111 ASP A N 1
ATOM 826 C CA . ASP A 1 111 ? 37.185 -3.458 10.588 1.00 29.31 111 ASP A CA 1
ATOM 827 C C . ASP A 1 111 ? 37.573 -2.374 11.609 1.00 29.31 111 ASP A C 1
ATOM 829 O O . ASP A 1 111 ? 38.743 -2.012 11.767 1.00 29.31 111 ASP A O 1
ATOM 833 N N . TYR A 1 112 ? 36.586 -1.858 12.341 1.00 25.72 112 TYR A N 1
ATOM 834 C CA . TYR A 1 112 ? 36.806 -0.967 13.477 1.00 25.72 112 TYR A CA 1
ATOM 835 C C . TYR A 1 112 ? 36.757 -1.746 14.791 1.00 25.72 112 TYR A C 1
ATOM 837 O O . TYR A 1 112 ? 35.737 -1.809 15.478 1.00 25.72 112 TYR A O 1
ATOM 845 N N . SER A 1 113 ? 37.912 -2.275 15.204 1.00 27.53 113 SER A N 1
ATOM 846 C CA . SER A 1 113 ? 38.110 -2.733 16.580 1.00 27.53 113 SER A CA 1
ATOM 847 C C . SER A 1 113 ? 38.105 -1.528 17.535 1.00 27.53 113 SER A C 1
ATOM 849 O O . SER A 1 113 ? 39.146 -0.914 17.792 1.00 27.53 113 SER A O 1
ATOM 851 N N . VAL A 1 114 ? 36.932 -1.160 18.053 1.00 27.09 114 VAL A N 1
ATOM 852 C CA . VAL A 1 114 ? 36.785 -0.039 18.993 1.00 27.09 114 VAL A CA 1
ATOM 853 C C . VAL A 1 114 ? 37.444 -0.385 20.332 1.00 27.09 114 VAL A C 1
ATOM 855 O O . VAL A 1 114 ? 36.900 -1.132 21.143 1.00 27.09 114 VAL A O 1
ATOM 858 N N . GLN A 1 115 ? 38.608 0.212 20.601 1.00 28.23 115 GLN A N 1
ATOM 859 C CA . GLN A 1 115 ? 39.117 0.331 21.966 1.00 28.23 115 GLN A CA 1
ATOM 860 C C . GLN A 1 115 ? 38.324 1.419 22.695 1.00 28.23 115 GLN A C 1
ATOM 862 O O . GLN A 1 115 ? 38.457 2.607 22.405 1.00 28.23 115 GLN A O 1
ATOM 867 N N . THR A 1 116 ? 37.502 1.019 23.661 1.00 29.22 116 THR A N 1
ATOM 868 C CA . THR A 1 116 ? 36.779 1.948 24.534 1.00 29.22 116 THR A CA 1
ATOM 869 C C . THR A 1 116 ? 37.719 2.555 25.580 1.00 29.22 116 THR A C 1
ATOM 871 O O . THR A 1 116 ? 38.041 1.901 26.574 1.00 29.22 116 THR A O 1
ATOM 874 N N . GLU A 1 117 ? 38.123 3.816 25.404 1.00 29.00 117 GLU A N 1
ATOM 875 C CA . GLU A 1 117 ? 38.641 4.627 26.516 1.00 29.00 117 GLU A CA 1
ATOM 876 C C . GLU A 1 117 ? 37.481 5.109 27.403 1.00 29.00 117 GLU A C 1
ATOM 878 O O . GLU A 1 117 ? 36.584 5.823 26.951 1.00 29.00 117 GLU A O 1
ATOM 883 N N . GLU A 1 118 ? 37.515 4.778 28.696 1.00 33.22 118 GLU A N 1
ATOM 884 C CA . GLU A 1 118 ? 36.597 5.361 29.677 1.00 33.22 118 GLU A CA 1
ATOM 885 C C . GLU A 1 118 ? 36.934 6.843 29.924 1.00 33.22 118 GLU A C 1
ATOM 887 O O . GLU A 1 118 ? 37.995 7.175 30.458 1.00 33.22 118 GLU A O 1
ATOM 892 N N . ARG A 1 119 ? 35.994 7.754 29.635 1.00 30.36 119 ARG A N 1
ATOM 893 C CA . ARG A 1 119 ? 36.002 9.117 30.197 1.00 30.36 119 ARG A CA 1
ATOM 894 C C . ARG A 1 119 ? 34.786 9.337 31.090 1.00 30.36 119 ARG A C 1
ATOM 896 O O . ARG A 1 119 ? 33.644 9.149 30.681 1.00 30.36 119 ARG A O 1
ATOM 903 N N . GLY A 1 120 ? 35.061 9.713 32.337 1.00 31.72 120 GLY A N 1
ATOM 904 C CA . GLY A 1 120 ? 34.067 9.774 33.406 1.00 31.72 120 GLY A CA 1
ATOM 905 C C . GLY A 1 120 ? 33.023 10.881 33.240 1.00 31.72 120 GLY A C 1
ATOM 906 O O . GLY A 1 120 ? 33.312 11.971 32.745 1.00 31.72 120 GLY A O 1
ATOM 907 N N . ARG A 1 121 ? 31.810 10.610 33.734 1.00 28.27 121 ARG A N 1
ATOM 908 C CA . ARG A 1 121 ? 30.753 11.617 33.915 1.00 28.27 121 ARG A CA 1
ATOM 909 C C . ARG A 1 121 ? 30.980 12.425 35.204 1.00 28.27 121 ARG A C 1
ATOM 911 O O . ARG A 1 121 ? 31.413 11.845 36.200 1.00 28.27 121 ARG A O 1
ATOM 918 N N . PRO A 1 122 ? 30.659 13.731 35.224 1.00 37.28 122 PRO A N 1
ATOM 919 C CA . PRO A 1 122 ? 30.732 14.545 36.431 1.00 37.28 122 PRO A CA 1
ATOM 920 C C . PRO A 1 122 ? 29.549 14.284 37.375 1.00 37.28 122 PRO A C 1
ATOM 922 O O . PRO A 1 122 ? 28.421 14.039 36.950 1.00 37.28 122 PRO A O 1
ATOM 925 N N . THR A 1 123 ? 29.820 14.382 38.673 1.00 30.53 123 THR A N 1
ATOM 926 C CA . THR A 1 123 ? 28.843 14.249 39.758 1.00 30.53 123 THR A CA 1
ATOM 927 C C . THR A 1 123 ? 27.898 15.451 39.811 1.00 30.53 123 THR A C 1
ATOM 929 O O . THR A 1 123 ? 28.361 16.590 39.827 1.00 30.53 123 THR A O 1
ATOM 932 N N . LEU A 1 124 ? 26.592 15.212 39.951 1.00 28.22 124 LEU A N 1
ATOM 933 C CA . LEU A 1 124 ? 25.603 16.245 40.275 1.00 28.22 124 LEU A CA 1
ATOM 934 C C . LEU A 1 124 ? 24.844 15.824 41.542 1.00 28.22 124 LEU A C 1
ATOM 936 O O . LEU A 1 124 ? 24.299 14.726 41.613 1.00 28.22 124 LEU A O 1
ATOM 940 N N . MET A 1 125 ? 24.894 16.669 42.574 1.00 30.19 125 MET A N 1
ATOM 941 C CA . MET A 1 125 ? 24.321 16.399 43.898 1.00 30.19 125 MET A CA 1
ATOM 942 C C . MET A 1 125 ? 22.872 16.889 43.974 1.00 30.19 125 MET A C 1
ATOM 944 O O . MET A 1 125 ? 22.649 18.079 43.770 1.00 30.19 125 MET A O 1
ATOM 948 N N . VAL A 1 126 ? 21.934 16.028 44.385 1.00 29.75 126 VAL A N 1
ATOM 949 C CA . VAL A 1 126 ? 20.679 16.416 45.068 1.00 29.75 126 VAL A CA 1
ATOM 950 C C . VAL A 1 126 ? 20.391 15.402 46.195 1.00 29.75 126 VAL A C 1
ATOM 952 O O . VAL A 1 126 ? 20.969 14.317 46.233 1.00 29.75 126 VAL A O 1
ATOM 955 N N . GLU A 1 127 ? 19.598 15.833 47.173 1.00 30.88 127 GLU A N 1
ATOM 956 C CA . GLU A 1 127 ? 19.523 15.370 48.563 1.00 30.88 127 GLU A CA 1
ATOM 957 C C . GLU A 1 127 ? 18.924 13.977 48.851 1.00 30.88 127 GLU A C 1
ATOM 959 O O . GLU A 1 127 ? 18.316 13.302 48.026 1.00 30.88 127 GLU A O 1
ATOM 964 N N . GLN A 1 128 ? 19.124 13.570 50.107 1.00 29.67 128 GLN A N 1
ATOM 965 C CA . GLN A 1 128 ? 18.721 12.303 50.713 1.00 29.67 128 GLN A CA 1
ATOM 966 C C . GLN A 1 128 ? 17.241 12.281 51.126 1.00 29.67 128 GLN A C 1
ATOM 968 O O . GLN A 1 128 ? 16.772 13.226 51.753 1.00 29.67 128 GLN A O 1
ATOM 973 N N . GLN A 1 129 ? 16.599 11.113 51.026 1.00 31.06 129 GLN A N 1
ATOM 974 C CA . GLN A 1 129 ? 15.735 10.590 52.098 1.00 31.06 129 GLN A CA 1
ATOM 975 C C . GLN A 1 129 ? 15.936 9.068 52.247 1.00 31.06 129 GLN A C 1
ATOM 977 O O . GLN A 1 129 ? 16.408 8.401 51.329 1.00 31.06 129 GLN A O 1
ATOM 982 N N . GLN A 1 130 ? 15.718 8.539 53.457 1.00 33.31 130 GLN A N 1
ATOM 983 C CA . GLN A 1 130 ? 16.256 7.245 53.916 1.00 33.31 130 GLN A CA 1
ATOM 984 C C . GLN A 1 130 ? 15.188 6.157 54.150 1.00 33.31 130 GLN A C 1
ATOM 986 O O . GLN A 1 130 ? 14.047 6.484 54.463 1.00 33.31 130 GLN A O 1
ATOM 991 N N . LYS A 1 131 ? 15.676 4.901 54.241 1.00 30.44 131 LYS A N 1
ATOM 992 C CA . LYS A 1 131 ? 15.064 3.666 54.807 1.00 30.44 131 LYS A CA 1
ATOM 993 C C . LYS A 1 131 ? 14.177 2.838 53.851 1.00 30.44 131 LYS A C 1
ATOM 995 O O . LYS A 1 131 ? 13.408 3.411 53.100 1.00 30.44 131 LYS A O 1
ATOM 1000 N N . ASN A 1 132 ? 14.196 1.493 53.876 1.00 29.36 132 ASN A N 1
ATOM 1001 C CA . ASN A 1 132 ? 15.063 0.549 54.614 1.00 29.36 132 ASN A CA 1
ATOM 1002 C C . ASN A 1 132 ? 15.118 -0.850 53.946 1.00 29.36 132 ASN A C 1
ATOM 1004 O O . ASN A 1 132 ? 14.130 -1.303 53.393 1.00 29.36 132 ASN A O 1
ATOM 1008 N N . GLU A 1 133 ? 16.249 -1.539 54.150 1.00 31.31 133 GLU A N 1
ATOM 1009 C CA . GLU A 1 133 ? 16.428 -3.000 54.337 1.00 31.31 133 GLU A CA 1
ATOM 1010 C C . GLU A 1 133 ? 15.947 -4.067 53.312 1.00 31.31 133 GLU A C 1
ATOM 1012 O O . GLU A 1 133 ? 14.772 -4.386 53.216 1.00 31.31 133 GLU A O 1
ATOM 1017 N N . LYS A 1 134 ? 16.956 -4.797 52.789 1.00 30.55 134 LYS A N 1
ATOM 1018 C CA . LYS A 1 134 ? 17.079 -6.278 52.690 1.00 30.55 134 LYS A CA 1
ATOM 1019 C C . LYS A 1 134 ? 16.047 -7.085 51.871 1.00 30.55 134 LYS A C 1
ATOM 1021 O O . LYS A 1 134 ? 14.971 -7.387 52.362 1.00 30.55 134 LYS A O 1
ATOM 1026 N N . GLU A 1 135 ? 16.526 -7.735 50.803 1.00 34.62 135 GLU A N 1
ATOM 1027 C CA . GLU A 1 135 ? 17.041 -9.121 50.896 1.00 34.62 135 GLU A CA 1
ATOM 1028 C C . GLU A 1 135 ? 17.949 -9.504 49.703 1.00 34.62 135 GLU A C 1
ATOM 1030 O O . GLU A 1 135 ? 17.851 -8.942 48.616 1.00 34.62 135 GLU A O 1
ATOM 1035 N N . GLU A 1 136 ? 18.869 -10.453 49.915 1.00 38.69 136 GLU A N 1
ATOM 1036 C CA . GLU A 1 136 ? 19.720 -11.038 48.865 1.00 38.69 136 GLU A CA 1
ATOM 1037 C C . GLU A 1 136 ? 19.064 -12.275 48.227 1.00 38.69 136 GLU A C 1
ATOM 1039 O O . GLU A 1 136 ? 18.536 -13.116 48.957 1.00 38.69 136 GLU A O 1
ATOM 1044 N N . LYS A 1 137 ? 19.310 -12.521 46.925 1.00 32.00 137 LYS A N 1
ATOM 1045 C CA . LYS A 1 137 ? 19.744 -13.860 46.451 1.00 32.00 137 LYS A CA 1
ATOM 1046 C C . LYS A 1 137 ? 20.353 -13.885 45.036 1.00 32.00 137 LYS A C 1
ATOM 1048 O O . LYS A 1 137 ? 19.666 -13.959 44.029 1.00 32.00 137 LYS A O 1
ATOM 1053 N N . LYS A 1 138 ? 21.690 -13.925 45.022 1.00 34.75 138 LYS A N 1
ATOM 1054 C CA . LYS A 1 138 ? 22.575 -14.760 44.177 1.00 34.75 138 LYS A CA 1
ATOM 1055 C C . LYS A 1 138 ? 22.135 -15.099 42.734 1.00 34.75 138 LYS A C 1
ATOM 1057 O O . LYS A 1 138 ? 21.393 -16.054 42.524 1.00 34.75 138 LYS A O 1
ATOM 1062 N N . LYS A 1 139 ? 22.840 -14.518 41.753 1.00 33.28 139 LYS A N 1
ATOM 1063 C CA . LYS A 1 139 ? 23.262 -15.241 40.534 1.00 33.28 139 LYS A CA 1
ATOM 1064 C C . LYS A 1 139 ? 24.700 -15.752 40.718 1.00 33.28 139 LYS A C 1
ATOM 1066 O O . LYS A 1 139 ? 25.521 -15.087 41.350 1.00 33.28 139 LYS A O 1
ATOM 1071 N N . SER A 1 140 ? 24.995 -16.953 40.227 1.00 39.28 140 SER A N 1
ATOM 1072 C CA . SER A 1 140 ? 26.277 -17.648 40.411 1.00 39.28 140 SER A CA 1
ATOM 1073 C C . SER A 1 140 ? 27.287 -17.308 39.311 1.00 39.28 140 SER A C 1
ATOM 1075 O O . SER A 1 140 ? 27.098 -17.709 38.167 1.00 39.28 140 SER A O 1
ATOM 1077 N N . GLY A 1 141 ? 28.386 -16.633 39.659 1.00 44.66 141 GLY A N 1
ATOM 1078 C CA . GLY A 1 141 ? 29.546 -16.471 38.773 1.00 44.66 141 GLY A CA 1
ATOM 1079 C C . GLY A 1 141 ? 30.586 -17.576 38.987 1.00 44.66 141 GLY A C 1
ATOM 1080 O O . GLY A 1 141 ? 30.895 -17.915 40.128 1.00 44.66 141 GLY A O 1
ATOM 1081 N N . CYS A 1 142 ? 31.163 -18.107 37.907 1.00 56.84 142 CYS A N 1
ATOM 1082 C CA . CYS A 1 142 ? 32.087 -19.255 37.910 1.00 56.84 142 CYS A CA 1
ATOM 1083 C C . CYS A 1 142 ? 33.498 -18.987 38.486 1.00 56.84 142 CYS A C 1
ATOM 1085 O O . CYS A 1 142 ? 34.412 -19.782 38.271 1.00 56.84 142 CYS A O 1
ATOM 1087 N N . LEU A 1 143 ? 33.710 -17.883 39.210 1.00 67.88 143 LEU A N 1
ATOM 1088 C CA . LEU A 1 143 ? 35.006 -17.534 39.796 1.00 67.88 143 LEU A CA 1
ATOM 1089 C C . LEU A 1 143 ? 35.099 -18.003 41.258 1.00 67.88 143 LEU A C 1
ATOM 1091 O O . LEU A 1 143 ? 34.198 -17.707 42.047 1.00 67.88 143 LEU A O 1
ATOM 1095 N N . PRO A 1 144 ? 36.200 -18.663 41.673 1.00 76.06 144 PRO A N 1
ATOM 1096 C CA . PRO A 1 144 ? 36.433 -18.986 43.076 1.00 76.06 144 PRO A CA 1
ATOM 1097 C C . PRO A 1 144 ? 36.363 -17.730 43.955 1.00 76.06 144 PRO A C 1
ATOM 1099 O O . PRO A 1 144 ? 36.949 -16.696 43.631 1.00 76.06 144 PRO A O 1
ATOM 1102 N N . THR A 1 145 ? 35.687 -17.818 45.101 1.00 65.44 145 THR A N 1
ATOM 1103 C CA . THR A 1 145 ? 35.402 -16.666 45.980 1.00 65.44 145 THR A CA 1
ATOM 1104 C C . THR A 1 145 ? 36.647 -15.905 46.441 1.00 65.44 145 THR A C 1
ATOM 1106 O O . THR A 1 145 ? 36.584 -14.691 46.631 1.00 65.44 145 THR A O 1
ATOM 1109 N N . TRP A 1 146 ? 37.799 -16.572 46.556 1.00 78.44 146 TRP A N 1
ATOM 1110 C CA . TRP A 1 146 ? 39.073 -15.922 46.881 1.00 78.44 146 TRP A CA 1
ATOM 1111 C C . TRP A 1 146 ? 39.608 -15.028 45.746 1.00 78.44 146 TRP A C 1
ATOM 1113 O O . TRP A 1 146 ? 40.249 -14.021 46.031 1.00 78.44 146 TRP A O 1
ATOM 1123 N N . VAL A 1 147 ? 39.303 -15.338 44.479 1.00 77.75 147 VAL A N 1
ATOM 1124 C CA . VAL A 1 147 ? 39.631 -14.486 43.319 1.00 77.75 147 VAL A CA 1
ATOM 1125 C C . VAL A 1 147 ? 38.727 -13.256 43.310 1.00 77.75 147 VAL A C 1
ATOM 1127 O O . VAL A 1 147 ? 39.201 -12.143 43.095 1.00 77.75 147 VAL A O 1
ATOM 1130 N N . VAL A 1 148 ? 37.438 -13.422 43.624 1.00 74.69 148 VAL A N 1
ATOM 1131 C CA . VAL A 1 148 ? 36.485 -12.303 43.748 1.00 74.69 148 VAL A CA 1
ATOM 1132 C C . VAL A 1 148 ? 36.895 -11.356 44.885 1.00 74.69 148 VAL A C 1
ATOM 1134 O O . VAL A 1 148 ? 36.889 -10.139 44.698 1.00 74.69 148 VAL A O 1
ATOM 1137 N N . GLY A 1 149 ? 37.338 -11.898 46.023 1.00 74.94 149 GLY A N 1
ATOM 1138 C CA . GLY A 1 149 ? 37.854 -11.134 47.167 1.00 74.94 149 GLY A CA 1
ATOM 1139 C C . GLY A 1 149 ? 39.293 -10.613 47.032 1.00 74.94 149 GLY A C 1
ATOM 1140 O O . GLY A 1 149 ? 39.757 -9.900 47.920 1.00 74.94 149 GLY A O 1
ATOM 1141 N N . ALA A 1 150 ? 40.018 -10.946 45.959 1.00 85.88 150 ALA A N 1
ATOM 1142 C CA . ALA A 1 150 ? 41.418 -10.554 45.805 1.00 85.88 150 ALA A CA 1
ATOM 1143 C C . ALA A 1 150 ? 41.592 -9.035 45.568 1.00 85.88 150 ALA A C 1
ATOM 1145 O O . ALA A 1 150 ? 40.774 -8.418 44.868 1.00 85.88 150 ALA A O 1
ATOM 1146 N N . PRO A 1 151 ? 42.679 -8.420 46.083 1.00 79.81 151 PRO A N 1
ATOM 1147 C CA . PRO A 1 151 ? 43.025 -7.038 45.766 1.00 79.81 151 PRO A CA 1
ATOM 1148 C C . PRO A 1 151 ? 43.336 -6.884 44.270 1.00 79.81 151 PRO A C 1
ATOM 1150 O O . PRO A 1 151 ? 43.836 -7.805 43.624 1.00 79.81 151 PRO A O 1
ATOM 1153 N N . PHE A 1 152 ? 43.058 -5.699 43.721 1.00 75.94 152 PHE A N 1
ATOM 1154 C CA . PHE A 1 152 ? 43.063 -5.431 42.275 1.00 75.94 152 PHE A CA 1
ATOM 1155 C C . PHE A 1 152 ? 44.363 -5.839 41.556 1.00 75.94 152 PHE A C 1
ATOM 1157 O O . PHE A 1 152 ? 44.312 -6.451 40.491 1.00 75.94 152 PHE A O 1
ATOM 1164 N N . TRP A 1 153 ? 45.526 -5.604 42.171 1.00 89.75 153 TRP A N 1
ATOM 1165 C CA . TRP A 1 153 ? 46.824 -5.996 41.608 1.00 89.75 153 TRP A CA 1
ATOM 1166 C C . TRP A 1 153 ? 46.975 -7.517 41.430 1.00 89.75 153 TRP A C 1
ATOM 1168 O O . TRP A 1 153 ? 47.567 -7.964 40.452 1.00 89.75 153 TRP A O 1
ATOM 1178 N N . LEU A 1 154 ? 46.402 -8.328 42.327 1.00 80.25 154 LEU A N 1
ATOM 1179 C CA . LEU A 1 154 ? 46.454 -9.788 42.226 1.00 80.25 154 LEU A CA 1
ATOM 1180 C C . LEU A 1 154 ? 45.491 -10.304 41.147 1.00 80.25 154 LEU A C 1
ATOM 1182 O O . LEU A 1 154 ? 45.825 -11.248 40.436 1.00 80.25 154 LEU A O 1
ATOM 1186 N N . LYS A 1 155 ? 44.337 -9.644 40.964 1.00 84.12 155 LYS A N 1
ATOM 1187 C CA . LYS A 1 155 ? 43.424 -9.911 39.837 1.00 84.12 155 LYS A CA 1
ATOM 1188 C C . LYS A 1 155 ? 44.106 -9.626 38.496 1.00 84.12 155 LYS A C 1
ATOM 1190 O O . LYS A 1 155 ? 44.058 -10.477 37.614 1.00 84.12 155 LYS A O 1
ATOM 1195 N N . LEU A 1 156 ? 44.810 -8.497 38.379 1.00 79.19 156 LEU A N 1
ATOM 1196 C CA . LEU A 1 156 ? 45.624 -8.177 37.201 1.00 79.19 156 LEU A CA 1
ATOM 1197 C C . LEU A 1 156 ? 46.710 -9.231 36.940 1.00 79.19 156 LEU A C 1
ATOM 1199 O O . LEU A 1 156 ? 46.864 -9.657 35.803 1.00 79.19 156 LEU A O 1
ATOM 1203 N N . ILE A 1 157 ? 47.416 -9.718 37.969 1.00 84.25 157 ILE A N 1
ATOM 1204 C CA . ILE A 1 157 ? 48.396 -10.808 37.797 1.00 84.25 157 ILE A CA 1
ATOM 1205 C C . ILE A 1 157 ? 47.729 -12.091 37.285 1.00 84.25 157 ILE A C 1
ATOM 1207 O O . ILE A 1 157 ? 48.274 -12.726 36.384 1.00 84.25 157 ILE A O 1
ATOM 1211 N N . ILE A 1 158 ? 46.564 -12.475 37.818 1.00 85.38 158 ILE A N 1
ATOM 1212 C CA . ILE A 1 158 ? 45.831 -13.679 37.381 1.00 85.38 158 ILE A CA 1
ATOM 1213 C C . ILE A 1 158 ? 45.392 -13.546 35.915 1.00 85.38 158 ILE A C 1
ATOM 1215 O O . ILE A 1 158 ? 45.614 -14.470 35.131 1.00 85.38 158 ILE A O 1
ATOM 1219 N N . ILE A 1 159 ? 44.837 -12.395 35.524 1.00 81.00 159 ILE A N 1
ATOM 1220 C CA . ILE A 1 159 ? 44.414 -12.112 34.144 1.00 81.00 159 ILE A CA 1
ATOM 1221 C C . ILE A 1 159 ? 45.623 -12.148 33.196 1.00 81.00 159 ILE A C 1
ATOM 1223 O O . ILE A 1 159 ? 45.621 -12.920 32.238 1.00 81.00 159 ILE A O 1
ATOM 1227 N N . SER A 1 160 ? 46.693 -11.407 33.500 1.00 75.94 160 SER A N 1
ATOM 1228 C CA . SER A 1 160 ? 47.907 -11.359 32.671 1.00 75.94 160 SER A CA 1
ATOM 1229 C C . SER A 1 160 ? 48.600 -12.719 32.547 1.00 75.94 160 SER A C 1
ATOM 1231 O O . SER A 1 160 ? 49.059 -13.081 31.466 1.00 75.94 160 SER A O 1
ATOM 1233 N N . SER A 1 161 ? 48.641 -13.506 33.628 1.00 79.38 161 SER A N 1
ATOM 1234 C CA . SER A 1 161 ? 49.201 -14.866 33.605 1.00 79.38 161 SER A CA 1
ATOM 1235 C C . SER A 1 161 ? 48.359 -15.806 32.742 1.00 79.38 161 SER A C 1
ATOM 1237 O O . SER A 1 161 ? 48.913 -16.621 32.012 1.00 79.38 161 SER A O 1
ATOM 1239 N N . THR A 1 162 ? 47.030 -15.672 32.783 1.00 80.62 162 THR A N 1
ATOM 1240 C CA . THR A 1 162 ? 46.110 -16.475 31.963 1.00 80.62 162 THR A CA 1
ATOM 1241 C C . THR A 1 162 ? 46.247 -16.121 30.481 1.00 80.62 162 THR A C 1
ATOM 1243 O O . THR A 1 162 ? 46.367 -17.019 29.651 1.00 80.62 162 THR A O 1
ATOM 1246 N N . ALA A 1 163 ? 46.328 -14.829 30.146 1.00 79.50 163 ALA A N 1
ATOM 1247 C CA . ALA A 1 163 ? 46.557 -14.358 28.779 1.00 79.50 163 ALA A CA 1
ATOM 1248 C C . ALA A 1 163 ? 47.905 -14.843 28.208 1.00 79.50 163 ALA A C 1
ATOM 1250 O O . ALA A 1 163 ? 47.955 -15.333 27.081 1.00 79.50 163 ALA A O 1
ATOM 1251 N N . LEU A 1 164 ? 48.985 -14.793 29.001 1.00 81.19 164 LEU A N 1
ATOM 1252 C CA . LEU A 1 164 ? 50.290 -15.351 28.620 1.00 81.19 164 LEU A CA 1
ATOM 1253 C C . LEU A 1 164 ? 50.235 -16.866 28.380 1.00 81.19 164 LEU A C 1
ATOM 1255 O O . LEU A 1 164 ? 50.875 -17.364 27.456 1.00 81.19 164 LEU A O 1
ATOM 1259 N N . LEU A 1 165 ? 49.467 -17.600 29.189 1.00 81.06 165 LEU A N 1
ATOM 1260 C CA . LEU A 1 165 ? 49.339 -19.053 29.072 1.00 81.06 165 LEU A CA 1
ATOM 1261 C C . LEU A 1 165 ? 48.529 -19.446 27.824 1.00 81.06 165 LEU A C 1
ATOM 1263 O O . LEU A 1 165 ? 48.931 -20.358 27.106 1.00 81.06 165 LEU A O 1
ATOM 1267 N N . ILE A 1 166 ? 47.466 -18.701 27.499 1.00 80.56 166 ILE A N 1
ATOM 1268 C CA . ILE A 1 166 ? 46.721 -18.838 26.235 1.00 80.56 166 ILE A CA 1
ATOM 1269 C C . ILE A 1 166 ? 47.632 -18.524 25.039 1.00 80.56 166 ILE A C 1
ATOM 1271 O O . ILE A 1 166 ? 47.719 -19.329 24.113 1.00 80.56 166 ILE A O 1
ATOM 1275 N N . GLY A 1 167 ? 48.379 -17.414 25.076 1.00 83.50 167 GLY A N 1
ATOM 1276 C CA . GLY A 1 167 ? 49.329 -17.052 24.017 1.00 83.50 167 GLY A CA 1
ATOM 1277 C C . GLY A 1 167 ? 50.417 -18.111 23.794 1.00 83.50 167 GLY A C 1
ATOM 1278 O O . GLY A 1 167 ? 50.745 -18.432 22.653 1.00 83.50 167 GLY A O 1
ATOM 1279 N N . ALA A 1 168 ? 50.925 -18.722 24.869 1.00 82.25 168 ALA A N 1
ATOM 1280 C CA . ALA A 1 168 ? 51.870 -19.833 24.782 1.00 82.25 168 ALA A CA 1
ATOM 1281 C C . ALA A 1 168 ? 51.247 -21.089 24.143 1.00 82.25 168 ALA A C 1
ATOM 1283 O O . ALA A 1 168 ? 51.890 -21.725 23.310 1.00 82.25 168 ALA A O 1
ATOM 1284 N N . VAL A 1 169 ? 49.997 -21.432 24.477 1.00 78.25 169 VAL A N 1
ATOM 1285 C CA . VAL A 1 169 ? 49.274 -22.559 23.857 1.00 78.25 169 VAL A CA 1
ATOM 1286 C C . VAL A 1 169 ? 49.038 -22.316 22.363 1.00 78.25 169 VAL A C 1
ATOM 1288 O O . VAL A 1 169 ? 49.268 -23.224 21.566 1.00 78.25 169 VAL A O 1
ATOM 1291 N N . VAL A 1 170 ? 48.667 -21.095 21.962 1.00 80.44 170 VAL A N 1
ATOM 1292 C CA . VAL A 1 170 ? 48.514 -20.721 20.544 1.00 80.44 170 VAL A CA 1
ATOM 1293 C C . VAL A 1 170 ? 49.848 -20.831 19.797 1.00 80.44 170 VAL A C 1
ATOM 1295 O O . VAL A 1 170 ? 49.897 -21.448 18.735 1.00 80.44 170 VAL A O 1
ATOM 1298 N N . LEU A 1 171 ? 50.950 -20.326 20.364 1.00 74.94 171 LEU A N 1
ATOM 1299 C CA . LEU A 1 171 ? 52.287 -20.446 19.763 1.00 74.94 171 LEU A CA 1
ATOM 1300 C C . LEU A 1 171 ? 52.755 -21.905 19.631 1.00 74.94 171 LEU A C 1
ATOM 1302 O O . LEU A 1 171 ? 53.360 -22.261 18.619 1.00 74.94 171 LEU A O 1
ATOM 1306 N N . ILE A 1 172 ? 52.449 -22.763 20.610 1.00 78.62 172 ILE A N 1
ATOM 1307 C CA . ILE A 1 172 ? 52.717 -24.208 20.533 1.00 78.62 172 ILE A CA 1
ATOM 1308 C C . ILE A 1 172 ? 51.866 -24.859 19.433 1.00 78.62 172 ILE A C 1
ATOM 1310 O O . ILE A 1 172 ? 52.389 -25.670 18.670 1.00 78.62 172 ILE A O 1
ATOM 1314 N N . GLY A 1 173 ? 50.588 -24.485 19.311 1.00 75.12 173 GLY A N 1
ATOM 1315 C CA . GLY A 1 173 ? 49.696 -24.958 18.250 1.00 75.12 173 GLY A CA 1
ATOM 1316 C C . GLY A 1 173 ? 50.214 -24.603 16.855 1.00 75.12 173 GLY A C 1
ATOM 1317 O O . GLY A 1 173 ? 50.438 -25.497 16.042 1.00 75.12 173 GLY A O 1
ATOM 1318 N N . VAL A 1 174 ? 50.499 -23.317 16.618 1.00 75.25 174 VAL A N 1
ATOM 1319 C CA . VAL A 1 174 ? 51.045 -22.810 15.346 1.00 75.25 174 VAL A CA 1
ATOM 1320 C C . VAL A 1 174 ? 52.388 -23.472 15.016 1.00 75.25 174 VAL A C 1
ATOM 1322 O O . VAL A 1 174 ? 52.589 -23.942 13.893 1.00 75.25 174 VAL A O 1
ATOM 1325 N N . GLY A 1 175 ? 53.288 -23.590 15.999 1.00 75.06 175 GLY A N 1
ATOM 1326 C CA . GLY A 1 175 ? 54.570 -24.280 15.838 1.00 75.06 175 GLY A CA 1
ATOM 1327 C C . GLY A 1 175 ? 54.423 -25.768 15.500 1.00 75.06 175 GLY A C 1
ATOM 1328 O O . GLY A 1 175 ? 55.183 -26.284 14.681 1.00 75.06 175 GLY A O 1
ATOM 1329 N N . ALA A 1 176 ? 53.425 -26.453 16.065 1.00 67.44 176 ALA A N 1
ATOM 1330 C CA . ALA A 1 176 ? 53.144 -27.856 15.770 1.00 67.44 176 ALA A CA 1
ATOM 1331 C C . ALA A 1 176 ? 52.578 -28.066 14.354 1.00 67.44 176 ALA A C 1
ATOM 1333 O O . ALA A 1 176 ? 52.930 -29.057 13.714 1.00 67.44 176 ALA A O 1
ATOM 1334 N N . THR A 1 177 ? 51.758 -27.143 13.834 1.00 59.00 177 THR A N 1
ATOM 1335 C CA . THR A 1 177 ? 51.337 -27.155 12.419 1.00 59.00 177 THR A CA 1
ATOM 1336 C C . THR A 1 177 ? 52.513 -26.923 11.474 1.00 59.00 177 THR A C 1
ATOM 1338 O O . THR A 1 177 ? 52.748 -27.750 10.597 1.00 59.00 177 THR A O 1
ATOM 1341 N N . LEU A 1 178 ? 53.331 -25.889 11.705 1.00 61.62 178 LEU A N 1
ATOM 1342 C CA . LEU A 1 178 ? 54.481 -25.574 10.844 1.00 61.62 178 LEU A CA 1
ATOM 1343 C C . LEU A 1 178 ? 55.551 -26.685 10.846 1.00 61.62 178 LEU A C 1
ATOM 1345 O O . LEU A 1 178 ? 56.189 -26.947 9.826 1.00 61.62 178 LEU A O 1
ATOM 1349 N N . ALA A 1 179 ? 55.722 -27.397 11.964 1.00 55.19 179 ALA A N 1
ATOM 1350 C CA . ALA A 1 179 ? 56.594 -28.570 12.035 1.00 55.19 179 ALA A CA 1
ATOM 1351 C C . ALA A 1 179 ? 56.059 -29.782 11.243 1.00 55.19 179 ALA A C 1
ATOM 1353 O O . ALA A 1 179 ? 56.842 -30.651 10.856 1.00 55.19 179 ALA A O 1
ATOM 1354 N N . LYS A 1 180 ? 54.745 -29.856 10.996 1.00 46.75 180 LYS A N 1
ATOM 1355 C CA . LYS A 1 180 ? 54.093 -30.980 10.308 1.00 46.75 180 LYS A CA 1
ATOM 1356 C C . LYS A 1 180 ? 54.291 -30.926 8.792 1.00 46.75 180 LYS A C 1
ATOM 1358 O O . LYS A 1 180 ? 54.485 -31.973 8.174 1.00 46.75 180 LYS A O 1
ATOM 1363 N N . ASP A 1 181 ? 54.330 -29.724 8.222 1.00 45.88 181 ASP A N 1
ATOM 1364 C CA . ASP A 1 181 ? 54.519 -29.516 6.781 1.00 45.88 181 ASP A CA 1
ATOM 1365 C C . ASP A 1 181 ? 55.990 -29.662 6.348 1.00 45.88 181 ASP A C 1
ATOM 1367 O O . ASP A 1 181 ? 56.278 -30.085 5.229 1.00 45.88 181 ASP A O 1
ATOM 1371 N N . SER A 1 182 ? 56.938 -29.440 7.266 1.00 41.28 182 SER A N 1
ATOM 1372 C CA . SER A 1 182 ? 58.385 -29.582 7.020 1.00 41.28 182 SER A CA 1
ATOM 1373 C C . SER A 1 182 ? 58.853 -31.034 6.772 1.00 41.28 182 SER A C 1
ATOM 1375 O O . SER A 1 182 ? 59.951 -31.263 6.270 1.00 41.28 182 SER A O 1
ATOM 1377 N N . ILE A 1 183 ? 58.033 -32.044 7.095 1.00 42.50 183 ILE A N 1
ATOM 1378 C CA . ILE A 1 183 ? 58.411 -33.472 7.004 1.00 42.50 183 ILE A CA 1
ATOM 1379 C C . ILE A 1 183 ? 57.966 -34.123 5.672 1.00 42.50 183 ILE A C 1
ATOM 1381 O O . ILE A 1 183 ? 58.338 -35.259 5.377 1.00 42.50 183 ILE A O 1
ATOM 1385 N N . ARG A 1 184 ? 57.222 -33.414 4.807 1.00 36.41 184 ARG A N 1
ATOM 1386 C CA . ARG A 1 184 ? 56.720 -33.938 3.516 1.00 36.41 184 ARG A CA 1
ATOM 1387 C C . ARG A 1 184 ? 57.478 -33.440 2.273 1.00 36.41 184 ARG A C 1
ATOM 1389 O O . ARG A 1 184 ? 56.871 -33.152 1.246 1.00 36.41 184 ARG A O 1
ATOM 1396 N N . SER A 1 185 ? 58.812 -33.446 2.307 1.00 37.38 185 SER A N 1
ATOM 1397 C CA . SER A 1 185 ? 59.628 -33.375 1.078 1.00 37.38 185 SER A CA 1
ATOM 1398 C C . SER A 1 185 ? 61.016 -34.025 1.220 1.00 37.38 185 SER A C 1
ATOM 1400 O O . SER A 1 185 ? 61.994 -33.379 1.582 1.00 37.38 185 SER A O 1
ATOM 1402 N N . SER A 1 186 ? 61.134 -35.327 0.917 1.00 35.56 186 SER A N 1
ATOM 1403 C CA . SER A 1 186 ? 62.417 -35.970 0.533 1.00 35.56 186 SER A CA 1
ATOM 1404 C C . SER A 1 186 ? 62.270 -37.450 0.133 1.00 35.56 186 SER A C 1
ATOM 1406 O O . SER A 1 186 ? 62.435 -38.340 0.961 1.00 35.56 186 SER A O 1
ATOM 1408 N N . ALA A 1 187 ? 61.977 -37.694 -1.152 1.00 31.42 187 ALA A N 1
ATOM 1409 C CA . ALA A 1 187 ? 62.308 -38.876 -1.981 1.00 31.42 187 ALA A CA 1
ATOM 1410 C C . ALA A 1 187 ? 61.372 -38.880 -3.213 1.00 31.42 187 ALA A C 1
ATOM 1412 O O . ALA A 1 187 ? 60.178 -38.658 -3.054 1.00 31.42 187 ALA A O 1
ATOM 1413 N N . GLY A 1 188 ? 61.802 -39.131 -4.451 1.00 32.28 188 GLY A N 1
ATOM 1414 C CA . GLY A 1 188 ? 63.157 -39.387 -4.940 1.00 32.28 188 GLY A CA 1
ATOM 1415 C C . GLY A 1 188 ? 63.153 -40.312 -6.167 1.00 32.28 188 GLY A C 1
ATOM 1416 O O . GLY A 1 188 ? 62.807 -41.478 -6.028 1.00 32.28 188 GLY A O 1
ATOM 1417 N N . ASN A 1 189 ? 63.634 -39.780 -7.297 1.00 33.44 189 ASN A N 1
ATOM 1418 C CA . ASN A 1 189 ? 64.246 -40.464 -8.452 1.00 33.44 189 ASN A CA 1
ATOM 1419 C C . ASN A 1 189 ? 63.407 -41.050 -9.624 1.00 33.44 189 ASN A C 1
ATOM 1421 O O . ASN A 1 189 ? 62.582 -41.942 -9.469 1.00 33.44 189 ASN A O 1
ATOM 1425 N N . GLU A 1 190 ? 63.841 -40.596 -10.815 1.00 28.72 190 GLU A N 1
ATOM 1426 C CA . GLU A 1 190 ? 64.202 -41.360 -12.034 1.00 28.72 190 GLU A CA 1
ATOM 1427 C C . GLU A 1 190 ? 63.207 -41.562 -13.213 1.00 28.72 190 GLU A C 1
ATOM 1429 O O . GLU A 1 190 ? 62.325 -42.415 -13.223 1.00 28.72 190 GLU A O 1
ATOM 1434 N N . GLU A 1 191 ? 63.488 -40.781 -14.273 1.00 36.16 191 GLU A N 1
ATOM 1435 C CA . GLU A 1 191 ? 63.391 -41.059 -15.728 1.00 36.16 191 GLU A CA 1
ATOM 1436 C C . GLU A 1 191 ? 64.127 -42.373 -16.162 1.00 36.16 191 GLU A C 1
ATOM 1438 O O . GLU A 1 191 ? 64.754 -42.972 -15.286 1.00 36.16 191 GLU A O 1
ATOM 1443 N N . PRO A 1 192 ? 64.185 -42.835 -17.456 1.00 54.94 192 PRO A N 1
ATOM 1444 C CA . PRO A 1 192 ? 63.848 -42.161 -18.740 1.00 54.94 192 PRO A CA 1
ATOM 1445 C C . PRO A 1 192 ? 63.163 -42.998 -19.867 1.00 54.94 192 PRO A C 1
ATOM 1447 O O . PRO A 1 192 ? 63.181 -44.226 -19.848 1.00 54.94 192 PRO A O 1
ATOM 1450 N N . ASN A 1 193 ? 62.675 -42.316 -20.930 1.00 30.33 193 ASN A N 1
ATOM 1451 C CA . ASN A 1 193 ? 63.067 -42.496 -22.364 1.00 30.33 193 ASN A CA 1
ATOM 1452 C C . ASN A 1 193 ? 61.977 -42.188 -23.433 1.00 30.33 193 ASN A C 1
ATOM 1454 O O . ASN A 1 193 ? 61.133 -43.028 -23.713 1.00 30.33 193 ASN A O 1
ATOM 1458 N N . GLN A 1 194 ? 62.153 -41.046 -24.121 1.00 34.66 194 GLN A N 1
ATOM 1459 C CA . GLN A 1 194 ? 62.409 -40.883 -25.582 1.00 34.66 194 GLN A CA 1
ATOM 1460 C C . GLN A 1 194 ? 61.387 -41.347 -26.685 1.00 34.66 194 GLN A C 1
ATOM 1462 O O . GLN A 1 194 ? 60.532 -42.190 -26.437 1.00 34.66 194 GLN A O 1
ATOM 1467 N N . PRO A 1 195 ? 61.432 -40.759 -27.919 1.00 54.28 195 PRO A N 1
ATOM 1468 C CA . PRO A 1 195 ? 60.216 -40.448 -28.704 1.00 54.28 195 PRO A CA 1
ATOM 1469 C C . PRO A 1 195 ? 60.174 -40.900 -30.192 1.00 54.28 195 PRO A C 1
ATOM 1471 O O . PRO A 1 195 ? 61.206 -41.173 -30.801 1.00 54.28 195 PRO A O 1
ATOM 1474 N N . VAL A 1 196 ? 58.975 -40.849 -30.807 1.00 29.86 196 VAL A N 1
ATOM 1475 C CA . VAL A 1 196 ? 58.647 -40.931 -32.264 1.00 29.86 196 VAL A CA 1
ATOM 1476 C C . VAL A 1 196 ? 57.251 -40.276 -32.472 1.00 29.86 196 VAL A C 1
ATOM 1478 O O . VAL A 1 196 ? 56.399 -40.521 -31.626 1.00 29.86 196 VAL A O 1
ATOM 1481 N N . ALA A 1 197 ? 56.858 -39.514 -33.512 1.00 30.94 197 ALA A N 1
ATOM 1482 C CA . ALA A 1 197 ? 57.524 -38.660 -34.523 1.00 30.94 197 ALA A CA 1
ATOM 1483 C C . ALA A 1 197 ? 56.455 -37.725 -35.198 1.00 30.94 197 ALA A C 1
ATOM 1485 O O . ALA A 1 197 ? 55.394 -37.504 -34.623 1.00 30.94 197 ALA A O 1
ATOM 1486 N N . SER A 1 198 ? 56.722 -37.158 -36.387 1.00 34.50 198 SER A N 1
ATOM 1487 C CA . SER A 1 198 ? 55.910 -36.166 -37.138 1.00 34.50 198 SER A CA 1
ATOM 1488 C C . SER A 1 198 ? 54.921 -36.733 -38.180 1.00 34.50 198 SER A C 1
ATOM 1490 O O . SER A 1 198 ? 55.167 -37.805 -38.727 1.00 34.50 198 SER A O 1
ATOM 1492 N N . SER A 1 199 ? 53.901 -35.954 -38.588 1.00 30.16 199 SER A N 1
ATOM 1493 C CA . SER A 1 199 ? 53.445 -35.847 -40.002 1.00 30.16 199 SER A CA 1
ATOM 1494 C C . SER A 1 199 ? 52.475 -34.669 -40.247 1.00 30.16 199 SER A C 1
ATOM 1496 O O . SER A 1 199 ? 51.831 -34.184 -39.319 1.00 30.16 199 SER A O 1
ATOM 1498 N N . ASP A 1 200 ? 52.424 -34.197 -41.498 1.00 32.72 200 ASP A N 1
ATOM 1499 C CA . ASP A 1 200 ? 51.779 -32.957 -41.962 1.00 32.72 200 ASP A CA 1
ATOM 1500 C C . ASP A 1 200 ? 50.343 -33.129 -42.539 1.00 32.72 200 ASP A C 1
ATOM 1502 O O . ASP A 1 200 ? 49.999 -34.194 -43.045 1.00 32.72 200 ASP A O 1
ATOM 1506 N N . VAL A 1 201 ? 49.540 -32.045 -42.491 1.00 36.09 201 VAL A N 1
ATOM 1507 C CA . VAL A 1 201 ? 48.745 -31.387 -43.583 1.00 36.09 201 VAL A CA 1
ATOM 1508 C C . VAL A 1 201 ? 48.238 -32.293 -44.749 1.00 36.09 201 VAL A C 1
ATOM 1510 O O . VAL A 1 201 ? 49.083 -32.906 -45.401 1.00 36.09 201 VAL A O 1
ATOM 1513 N N . PRO A 1 202 ? 46.926 -32.314 -45.152 1.00 47.50 202 PRO A N 1
ATOM 1514 C CA . PRO A 1 202 ? 46.246 -31.131 -45.731 1.00 47.50 202 PRO A CA 1
ATOM 1515 C C . PRO A 1 202 ? 44.702 -30.963 -45.601 1.00 47.50 202 PRO A C 1
ATOM 1517 O O . PRO A 1 202 ? 43.948 -31.852 -45.217 1.00 47.50 202 PRO A O 1
ATOM 1520 N N . VAL A 1 203 ? 44.256 -29.773 -46.031 1.00 42.38 203 VAL A N 1
ATOM 1521 C CA . VAL A 1 203 ? 42.872 -29.282 -46.242 1.00 42.38 203 VAL A CA 1
ATOM 1522 C C . VAL A 1 203 ? 42.217 -29.848 -47.529 1.00 42.38 203 VAL A C 1
ATOM 1524 O O . VAL A 1 203 ? 42.930 -30.015 -48.521 1.00 42.38 203 VAL A O 1
ATOM 1527 N N . PRO A 1 204 ? 40.877 -30.034 -47.586 1.00 41.59 204 PRO A N 1
ATOM 1528 C CA . PRO A 1 204 ? 40.105 -30.183 -48.830 1.00 41.59 204 PRO A CA 1
ATOM 1529 C C . PRO A 1 204 ? 39.222 -28.948 -49.203 1.00 41.59 204 PRO A C 1
ATOM 1531 O O . PRO A 1 204 ? 38.968 -28.096 -48.353 1.00 41.59 204 PRO A O 1
ATOM 1534 N N . PRO A 1 205 ? 38.776 -28.812 -50.477 1.00 46.75 205 PRO A N 1
ATOM 1535 C CA . PRO A 1 205 ? 38.384 -27.527 -51.097 1.00 46.75 205 PRO A CA 1
ATOM 1536 C C . PRO A 1 205 ? 36.858 -27.253 -51.193 1.00 46.75 205 PRO A C 1
ATOM 1538 O O . PRO A 1 205 ? 36.058 -28.164 -50.982 1.00 46.75 205 PRO A O 1
ATOM 1541 N N . PRO A 1 206 ? 36.432 -26.027 -51.582 1.00 38.97 206 PRO A N 1
ATOM 1542 C CA . PRO A 1 206 ? 35.018 -25.686 -51.781 1.00 38.97 206 PRO A CA 1
ATOM 1543 C C . PRO A 1 206 ? 34.440 -26.242 -53.095 1.00 38.97 206 PRO A C 1
ATOM 1545 O O . PRO A 1 206 ? 35.123 -26.309 -54.118 1.00 38.97 206 PRO A O 1
ATOM 1548 N N . VAL A 1 207 ? 33.146 -26.577 -53.080 1.00 35.56 207 VAL A N 1
ATOM 1549 C CA . VAL A 1 207 ? 32.394 -27.068 -54.248 1.00 35.56 207 VAL A CA 1
ATOM 1550 C C . VAL A 1 207 ? 31.551 -25.944 -54.850 1.00 35.56 207 VAL A C 1
ATOM 1552 O O . VAL A 1 207 ? 30.739 -25.331 -54.164 1.00 35.56 207 VAL A O 1
ATOM 1555 N N . ALA A 1 208 ? 31.715 -25.710 -56.152 1.00 34.88 208 ALA A N 1
ATOM 1556 C CA . ALA A 1 208 ? 30.845 -24.844 -56.943 1.00 34.88 208 ALA A CA 1
ATOM 1557 C C . ALA A 1 208 ? 29.702 -25.654 -57.579 1.00 34.88 208 ALA A C 1
ATOM 1559 O O . ALA A 1 208 ? 29.906 -26.795 -57.992 1.00 34.88 208 ALA A O 1
ATOM 1560 N N . THR A 1 209 ? 28.524 -25.047 -57.734 1.00 30.38 209 THR A N 1
ATOM 1561 C CA . THR A 1 209 ? 27.415 -25.593 -58.538 1.00 30.38 209 THR A CA 1
ATOM 1562 C C . THR A 1 209 ? 26.916 -24.566 -59.553 1.00 30.38 209 THR A C 1
ATOM 1564 O O . THR A 1 209 ? 27.028 -23.358 -59.354 1.00 30.38 209 THR A O 1
ATOM 1567 N N . GLN A 1 210 ? 26.469 -25.069 -60.704 1.00 28.17 210 GLN A N 1
ATOM 1568 C CA . GLN A 1 210 ? 26.215 -24.306 -61.928 1.00 28.17 210 GLN A CA 1
ATOM 1569 C C . GLN A 1 210 ? 24.710 -24.117 -62.174 1.00 28.17 210 GLN A C 1
ATOM 1571 O O . GLN A 1 210 ? 23.909 -24.972 -61.802 1.00 28.17 210 GLN A O 1
ATOM 1576 N N . ASN A 1 211 ? 24.348 -23.056 -62.903 1.00 29.75 211 ASN A N 1
ATOM 1577 C CA . ASN A 1 211 ? 23.050 -22.951 -63.586 1.00 29.75 211 ASN A CA 1
ATOM 1578 C C . ASN A 1 211 ? 22.894 -24.074 -64.635 1.00 29.75 211 ASN A C 1
ATOM 1580 O O . ASN A 1 211 ? 23.900 -24.544 -65.177 1.00 29.75 211 ASN A O 1
ATOM 1584 N N . PRO A 1 212 ? 21.651 -24.438 -65.010 1.00 39.81 212 PRO A N 1
ATOM 1585 C CA . PRO A 1 212 ? 21.183 -23.942 -66.312 1.00 39.81 212 PRO A CA 1
ATOM 1586 C C . PRO A 1 212 ? 19.677 -23.602 -66.415 1.00 39.81 212 PRO A C 1
ATOM 1588 O O . PRO A 1 212 ? 18.804 -24.416 -66.146 1.00 39.81 212 PRO A O 1
ATOM 1591 N N . THR A 1 213 ? 19.413 -22.402 -66.937 1.00 29.38 213 THR A N 1
ATOM 1592 C CA . THR A 1 213 ? 18.568 -22.116 -68.118 1.00 29.38 213 THR A CA 1
ATOM 1593 C C . THR A 1 213 ? 17.313 -22.966 -68.411 1.00 29.38 213 THR A C 1
ATOM 1595 O O . THR A 1 213 ? 17.427 -24.089 -68.895 1.00 29.38 213 THR A O 1
ATOM 1598 N N . THR A 1 214 ? 16.130 -22.330 -68.428 1.00 28.56 214 THR A N 1
ATOM 1599 C CA . THR A 1 214 ? 15.315 -22.169 -69.665 1.00 28.56 214 THR A CA 1
ATOM 1600 C C . THR A 1 214 ? 14.237 -21.076 -69.537 1.00 28.56 214 THR A C 1
ATOM 1602 O O . THR A 1 214 ? 13.743 -20.805 -68.451 1.00 28.56 214 THR A O 1
ATOM 1605 N N . ALA A 1 215 ? 13.940 -20.414 -70.662 1.00 28.09 215 ALA A N 1
ATOM 1606 C CA . ALA A 1 215 ? 12.926 -19.355 -70.852 1.00 28.09 215 ALA A CA 1
ATOM 1607 C C . ALA A 1 215 ? 11.588 -19.990 -71.373 1.00 28.09 215 ALA A C 1
ATOM 1609 O O . ALA A 1 215 ? 11.559 -21.225 -71.342 1.00 28.09 215 ALA A O 1
ATOM 1610 N N . PRO A 1 216 ? 10.526 -19.298 -71.898 1.00 39.44 216 PRO A N 1
ATOM 1611 C CA . PRO A 1 216 ? 10.503 -17.957 -72.544 1.00 39.44 216 PRO A CA 1
ATOM 1612 C C . PRO A 1 216 ? 9.216 -17.068 -72.405 1.00 39.44 216 PRO A C 1
ATOM 1614 O O . PRO A 1 216 ? 8.205 -17.544 -71.916 1.00 39.44 216 PRO A O 1
ATOM 1617 N N . THR A 1 217 ? 9.276 -15.820 -72.939 1.00 24.75 217 THR A N 1
ATOM 1618 C CA . THR A 1 217 ? 8.209 -14.997 -73.630 1.00 24.75 217 THR A CA 1
ATOM 1619 C C . THR A 1 217 ? 6.808 -14.770 -72.994 1.00 24.75 217 THR A C 1
ATOM 1621 O O . THR A 1 217 ? 6.306 -15.644 -72.309 1.00 24.75 217 THR A O 1
ATOM 1624 N N . SER A 1 218 ? 6.049 -13.682 -73.235 1.00 27.23 218 SER A N 1
ATOM 1625 C CA . SER A 1 218 ? 6.184 -12.432 -74.040 1.00 27.23 218 SER A CA 1
ATOM 1626 C C . SER A 1 218 ? 5.015 -11.453 -73.743 1.00 27.23 218 SER A C 1
ATOM 1628 O O . SER A 1 218 ? 4.016 -11.899 -73.193 1.00 27.23 218 SER A O 1
ATOM 1630 N N . GLU A 1 219 ? 5.122 -10.194 -74.220 1.00 26.72 219 GLU A N 1
ATOM 1631 C CA . GLU A 1 219 ? 4.040 -9.183 -74.439 1.00 26.72 219 GLU A CA 1
ATOM 1632 C C . GLU A 1 219 ? 3.399 -8.562 -73.165 1.00 26.72 219 GLU A C 1
ATOM 1634 O O . GLU A 1 219 ? 3.081 -9.269 -72.219 1.00 26.72 219 GLU A O 1
ATOM 1639 N N . GLU A 1 220 ? 3.267 -7.245 -72.936 1.00 29.09 220 GLU A N 1
ATOM 1640 C CA . GLU A 1 220 ? 3.181 -5.990 -73.728 1.00 29.09 220 GLU A CA 1
ATOM 1641 C C . GLU A 1 220 ? 1.751 -5.559 -74.180 1.00 29.09 220 GLU A C 1
ATOM 1643 O O . GLU A 1 220 ? 1.114 -6.227 -74.983 1.00 29.09 220 GLU A O 1
ATOM 1648 N N . MET A 1 221 ? 1.338 -4.372 -73.688 1.00 27.48 221 MET A N 1
ATOM 1649 C CA . MET A 1 221 ? 0.343 -3.392 -74.200 1.00 27.48 221 MET A CA 1
ATOM 1650 C C . MET A 1 221 ? -1.204 -3.511 -74.036 1.00 27.48 221 MET A C 1
ATOM 1652 O O . MET A 1 221 ? -1.843 -4.490 -74.395 1.00 27.48 221 MET A O 1
ATOM 1656 N N . GLU A 1 222 ? -1.747 -2.346 -73.627 1.00 27.05 222 GLU A N 1
ATOM 1657 C CA . GLU A 1 222 ? -2.981 -1.631 -74.051 1.00 27.05 222 GLU A CA 1
ATOM 1658 C C . GLU A 1 222 ? -4.410 -1.952 -73.524 1.00 27.05 222 GLU A C 1
ATOM 1660 O O . GLU A 1 222 ? -4.999 -2.997 -73.765 1.00 27.05 222 GLU A O 1
ATOM 1665 N N . ASP A 1 223 ? -4.970 -0.904 -72.894 1.00 27.19 223 ASP A N 1
ATOM 1666 C CA . ASP A 1 223 ? -6.286 -0.252 -73.061 1.00 27.19 223 ASP A CA 1
ATOM 1667 C C . ASP A 1 223 ? -7.672 -0.933 -72.875 1.00 27.19 223 ASP A C 1
ATOM 1669 O O . ASP A 1 223 ? -8.024 -2.000 -73.367 1.00 27.19 223 ASP A O 1
ATOM 1673 N N . ASN A 1 224 ? -8.516 -0.130 -72.208 1.00 29.12 224 ASN A N 1
ATOM 1674 C CA . ASN A 1 224 ? -9.989 -0.085 -72.162 1.00 29.12 224 ASN A CA 1
ATOM 1675 C C . ASN A 1 224 ? -10.687 -0.086 -73.552 1.00 29.12 224 ASN A C 1
ATOM 1677 O O . ASN A 1 224 ? -10.037 0.225 -74.549 1.00 29.12 224 ASN A O 1
ATOM 1681 N N . PRO A 1 225 ? -12.043 -0.155 -73.647 1.00 62.25 225 PRO A N 1
ATOM 1682 C CA . PRO A 1 225 ? -13.078 -0.679 -72.727 1.00 62.25 225 PRO A CA 1
ATOM 1683 C C . PRO A 1 225 ? -14.117 -1.585 -73.468 1.00 62.25 225 PRO A C 1
ATOM 1685 O O . PRO A 1 225 ? -13.964 -1.853 -74.657 1.00 62.25 225 PRO A O 1
ATOM 1688 N N . THR A 1 226 ? -15.251 -1.955 -72.833 1.00 26.62 226 THR A N 1
ATOM 1689 C CA . THR A 1 226 ? -16.659 -1.774 -73.340 1.00 26.62 226 THR A CA 1
ATOM 1690 C C . THR A 1 226 ? -17.680 -2.819 -72.816 1.00 26.62 226 THR A C 1
ATOM 1692 O O . THR A 1 226 ? -17.375 -3.984 -72.602 1.00 26.62 226 THR A O 1
ATOM 1695 N N . ASN A 1 227 ? -18.919 -2.339 -72.640 1.00 30.56 227 ASN A N 1
ATOM 1696 C CA . ASN A 1 227 ? -20.178 -2.932 -72.142 1.00 30.56 227 ASN A CA 1
ATOM 1697 C C . ASN A 1 227 ? -20.731 -4.271 -72.710 1.00 30.56 227 ASN A C 1
ATOM 1699 O O . ASN A 1 227 ? -20.413 -4.703 -73.815 1.00 30.56 227 ASN A O 1
ATOM 1703 N N . THR A 1 228 ? -21.806 -4.714 -72.021 1.00 27.72 228 THR A N 1
ATOM 1704 C CA . THR A 1 228 ? -22.946 -5.596 -72.420 1.00 27.72 228 THR A CA 1
ATOM 1705 C C . THR A 1 228 ? -22.720 -7.124 -72.433 1.00 27.72 228 THR A C 1
ATOM 1707 O O . THR A 1 228 ? -21.671 -7.586 -72.848 1.00 27.72 228 THR A O 1
ATOM 1710 N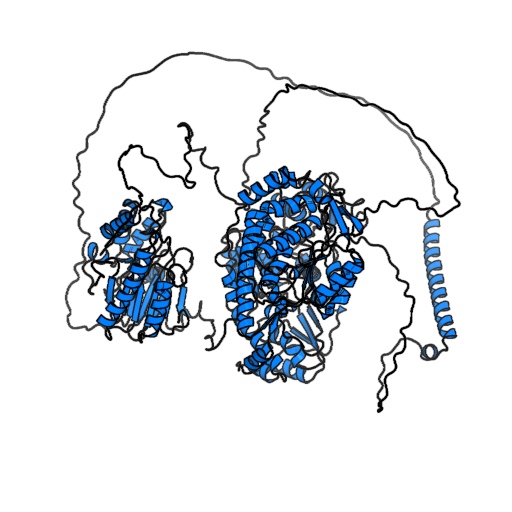 N . ALA A 1 229 ? -23.672 -7.987 -72.023 1.00 27.22 229 ALA A N 1
ATOM 1711 C CA . ALA A 1 229 ? -25.084 -7.781 -71.644 1.00 27.22 229 ALA A CA 1
ATOM 1712 C C . ALA A 1 229 ? -25.676 -8.903 -70.744 1.00 27.22 229 ALA A C 1
ATOM 1714 O O . ALA A 1 229 ? -25.344 -10.070 -70.897 1.00 27.22 229 ALA A O 1
ATOM 1715 N N . VAL A 1 230 ? -26.643 -8.512 -69.899 1.00 31.08 230 VAL A N 1
ATOM 1716 C CA . VAL A 1 230 ? -27.936 -9.178 -69.590 1.00 31.08 230 VAL A CA 1
ATOM 1717 C C . VAL A 1 230 ? -28.025 -10.719 -69.633 1.00 31.08 230 VAL A C 1
ATOM 1719 O O . VAL A 1 230 ? -28.189 -11.289 -70.707 1.00 31.08 230 VAL A O 1
ATOM 1722 N N . ILE A 1 231 ? -28.215 -11.345 -68.460 1.00 29.59 231 ILE A N 1
ATOM 1723 C CA . ILE A 1 231 ? -29.216 -12.417 -68.249 1.00 29.59 231 ILE A CA 1
ATOM 1724 C C . ILE A 1 231 ? -29.884 -12.198 -66.880 1.00 29.59 231 ILE A C 1
ATOM 1726 O O . ILE A 1 231 ? -29.201 -12.063 -65.871 1.00 29.59 231 ILE A O 1
ATOM 1730 N N . ALA A 1 232 ? -31.218 -12.186 -66.846 1.00 31.47 232 ALA A N 1
ATOM 1731 C CA . ALA A 1 232 ? -32.015 -12.214 -65.617 1.00 31.47 232 ALA A CA 1
ATOM 1732 C C . ALA A 1 232 ? -32.578 -13.625 -65.371 1.00 31.47 232 ALA A C 1
ATOM 1734 O O . ALA A 1 232 ? -32.789 -14.373 -66.330 1.00 31.47 232 ALA A O 1
ATOM 1735 N N . PRO A 1 233 ? -32.950 -13.942 -64.121 1.00 31.48 233 PRO A N 1
ATOM 1736 C CA . PRO A 1 233 ? -34.191 -14.680 -63.920 1.00 31.48 233 PRO A CA 1
ATOM 1737 C C . PRO A 1 233 ? -35.143 -13.973 -62.947 1.00 31.48 233 PRO A C 1
ATOM 1739 O O . PRO A 1 233 ? -34.811 -13.624 -61.819 1.00 31.48 233 PRO A O 1
ATOM 1742 N N . THR A 1 234 ? -36.375 -13.814 -63.413 1.00 31.78 234 THR A N 1
ATOM 1743 C CA . THR A 1 234 ? -37.562 -13.429 -62.647 1.00 31.78 234 THR A CA 1
ATOM 1744 C C . THR A 1 234 ? -37.971 -14.476 -61.608 1.00 31.78 234 THR A C 1
ATOM 1746 O O . THR A 1 234 ? -38.178 -15.631 -61.981 1.00 31.78 234 THR A O 1
ATOM 1749 N N . THR A 1 235 ? -38.320 -14.034 -60.398 1.00 28.50 235 THR A N 1
ATOM 1750 C CA . THR A 1 235 ? -39.397 -14.638 -59.587 1.00 28.50 235 THR A CA 1
ATOM 1751 C C . THR A 1 235 ? -40.245 -13.548 -58.927 1.00 28.50 235 THR A C 1
ATOM 1753 O O . THR A 1 235 ? -39.726 -12.527 -58.488 1.00 28.50 235 THR A O 1
ATOM 1756 N N . SER A 1 236 ? -41.563 -13.749 -58.925 1.00 29.31 236 SER A N 1
ATOM 1757 C CA . SER A 1 236 ? -42.589 -12.791 -58.479 1.00 29.31 236 SER A CA 1
ATOM 1758 C C . SER A 1 236 ? -42.691 -12.661 -56.947 1.00 29.31 236 SER A C 1
ATOM 1760 O O . SER A 1 236 ? -42.264 -13.574 -56.241 1.00 29.31 236 SER A O 1
ATOM 1762 N N . PRO A 1 237 ? -43.282 -11.569 -56.417 1.00 35.75 237 PRO A N 1
ATOM 1763 C CA . PRO A 1 237 ? -43.367 -11.342 -54.975 1.00 35.75 237 PRO A CA 1
ATOM 1764 C C . PRO A 1 237 ? -44.394 -12.260 -54.302 1.00 35.75 237 PRO A C 1
ATOM 1766 O O . PRO A 1 237 ? -45.538 -12.369 -54.750 1.00 35.75 237 PRO A O 1
ATOM 1769 N N . LEU A 1 238 ? -44.001 -12.864 -53.180 1.00 27.67 238 LEU A N 1
ATOM 1770 C CA . LEU A 1 238 ? -44.924 -13.492 -52.241 1.00 27.67 238 LEU A CA 1
ATOM 1771 C C . LEU A 1 238 ? -45.418 -12.439 -51.245 1.00 27.67 238 LEU A C 1
ATOM 1773 O O . LEU A 1 238 ? -44.673 -11.990 -50.380 1.00 27.67 238 LEU A O 1
ATOM 1777 N N . ASN A 1 239 ? -46.698 -12.080 -51.354 1.00 38.66 239 ASN A N 1
ATOM 1778 C CA . ASN A 1 239 ? -47.421 -11.442 -50.258 1.00 38.66 239 ASN A CA 1
ATOM 1779 C C . ASN A 1 239 ? -47.478 -12.433 -49.087 1.00 38.66 239 ASN A C 1
ATOM 1781 O O . ASN A 1 239 ? -48.247 -13.393 -49.143 1.00 38.66 239 ASN A O 1
ATOM 1785 N N . MET A 1 240 ? -46.711 -12.185 -48.027 1.00 27.94 240 MET A N 1
ATOM 1786 C CA . MET A 1 240 ? -46.947 -12.798 -46.723 1.00 27.94 240 MET A CA 1
ATOM 1787 C C . MET A 1 240 ? -47.516 -11.745 -45.781 1.00 27.94 240 MET A C 1
ATOM 1789 O O . MET A 1 240 ? -46.812 -10.875 -45.281 1.00 27.94 240 MET A O 1
ATOM 1793 N N . THR A 1 241 ? -48.825 -11.825 -45.562 1.00 32.22 241 THR A N 1
ATOM 1794 C CA . THR A 1 241 ? -49.458 -11.213 -44.393 1.00 32.22 241 THR A CA 1
ATOM 1795 C C . THR A 1 241 ? -48.968 -11.990 -43.167 1.00 32.22 241 THR A C 1
ATOM 1797 O O . THR A 1 241 ? -49.079 -13.217 -43.195 1.00 32.22 241 THR A O 1
ATOM 1800 N N . PRO A 1 242 ? -48.423 -11.351 -42.117 1.00 35.00 242 PRO A N 1
ATOM 1801 C CA . PRO A 1 242 ? -48.026 -12.078 -40.919 1.00 35.00 242 PRO A CA 1
ATOM 1802 C C . PRO A 1 242 ? -49.272 -12.657 -40.237 1.00 35.00 242 PRO A C 1
ATOM 1804 O O . PRO A 1 242 ? -50.195 -11.925 -39.869 1.00 35.00 242 PRO A O 1
ATOM 1807 N N . GLU A 1 243 ? -49.318 -13.982 -40.094 1.00 29.72 243 GLU A N 1
ATOM 1808 C CA . GLU A 1 243 ? -50.322 -14.640 -39.260 1.00 29.72 243 GLU A CA 1
ATOM 1809 C C . GLU A 1 243 ? -50.074 -14.259 -37.796 1.00 29.72 243 GLU A C 1
ATOM 1811 O O . GLU A 1 243 ? -48.949 -14.347 -37.304 1.00 29.72 243 GLU A O 1
ATOM 1816 N N . ARG A 1 244 ? -51.127 -13.835 -37.085 1.00 33.22 244 ARG A N 1
ATOM 1817 C CA . ARG A 1 244 ? -51.041 -13.631 -35.633 1.00 33.22 244 ARG A CA 1
ATOM 1818 C C . ARG A 1 244 ? -50.675 -14.959 -34.956 1.00 33.22 244 ARG A C 1
ATOM 1820 O O . ARG A 1 244 ? -51.303 -15.968 -35.290 1.00 33.22 244 ARG A O 1
ATOM 1827 N N . PRO A 1 245 ? -49.754 -14.969 -33.975 1.00 34.94 245 PRO A N 1
ATOM 1828 C CA . PRO A 1 245 ? -49.481 -16.167 -33.196 1.00 34.94 245 PRO A CA 1
ATOM 1829 C C . PRO A 1 245 ? -50.744 -16.654 -32.471 1.00 34.94 245 PRO A C 1
ATOM 1831 O O . PRO A 1 245 ? -51.639 -15.884 -32.110 1.00 34.94 245 PRO A O 1
ATOM 1834 N N . PHE A 1 246 ? -50.823 -17.972 -32.305 1.00 31.86 246 PHE A N 1
ATOM 1835 C CA . PHE A 1 246 ? -51.983 -18.681 -31.772 1.00 31.86 246 PHE A CA 1
ATOM 1836 C C . PHE A 1 246 ? -52.271 -18.266 -30.319 1.00 31.86 246 PHE A C 1
ATOM 1838 O O . PHE A 1 246 ? -51.521 -18.619 -29.414 1.00 31.86 246 PHE A O 1
ATOM 1845 N N . VAL A 1 247 ? -53.392 -17.579 -30.073 1.00 31.52 247 VAL A N 1
ATOM 1846 C CA . VAL A 1 247 ? -53.886 -17.343 -28.705 1.00 31.52 247 VAL A CA 1
ATOM 1847 C C . VAL A 1 247 ? -54.493 -18.648 -28.166 1.00 31.52 247 VAL A C 1
ATOM 1849 O O . VAL A 1 247 ? -55.451 -19.151 -28.767 1.00 31.52 247 VAL A O 1
ATOM 1852 N N . PRO A 1 248 ? -54.007 -19.210 -27.041 1.00 31.00 248 PRO A N 1
ATOM 1853 C CA . PRO A 1 248 ? -54.610 -20.395 -26.442 1.00 31.00 248 PRO A CA 1
ATOM 1854 C C . PRO A 1 248 ? -56.008 -20.067 -25.904 1.00 31.00 248 PRO A C 1
ATOM 1856 O O . PRO A 1 248 ? -56.177 -19.226 -25.022 1.00 31.00 248 PRO A O 1
ATOM 1859 N N . THR A 1 249 ? -57.033 -20.747 -26.415 1.00 28.48 249 THR A N 1
ATOM 1860 C CA . THR A 1 249 ? -58.400 -20.622 -25.893 1.00 28.48 249 THR A CA 1
ATOM 1861 C C . THR A 1 249 ? -58.524 -21.378 -24.571 1.00 28.48 249 THR A C 1
ATOM 1863 O O . THR A 1 249 ? -58.713 -22.593 -24.547 1.00 28.48 249 THR A O 1
ATOM 1866 N N . PHE A 1 250 ? -58.438 -20.655 -23.454 1.00 34.19 250 PHE A N 1
ATOM 1867 C CA . PHE A 1 250 ? -58.729 -21.212 -22.134 1.00 34.19 250 PHE A CA 1
ATOM 1868 C C . PHE A 1 250 ? -60.230 -21.493 -21.973 1.00 34.19 250 PHE A C 1
ATOM 1870 O O . PHE A 1 250 ? -61.074 -20.614 -22.159 1.00 34.19 250 PHE A O 1
ATOM 1877 N N . ASN A 1 251 ? -60.567 -22.730 -21.599 1.00 29.89 251 ASN A N 1
ATOM 1878 C CA . ASN A 1 251 ? -61.944 -23.122 -21.306 1.00 29.89 251 ASN A CA 1
ATOM 1879 C C . ASN A 1 251 ? -62.420 -22.496 -19.988 1.00 29.89 251 ASN A C 1
ATOM 1881 O O . ASN A 1 251 ? -61.908 -22.804 -18.913 1.00 29.89 251 ASN A O 1
ATOM 1885 N N . SER A 1 252 ? -63.458 -21.667 -20.077 1.00 41.25 252 SER A N 1
ATOM 1886 C CA . SER A 1 252 ? -64.182 -21.133 -18.925 1.00 41.25 252 SER A CA 1
ATOM 1887 C C . SER A 1 252 ? -65.130 -22.190 -18.345 1.00 41.25 252 SER A C 1
ATOM 1889 O O . SER A 1 252 ? -66.174 -22.468 -18.939 1.00 41.25 252 SER A O 1
ATOM 1891 N N . SER A 1 253 ? -64.789 -22.765 -17.184 1.00 36.69 253 SER A N 1
ATOM 1892 C CA . SER A 1 253 ? -65.741 -23.530 -16.361 1.00 36.69 253 SER A CA 1
ATOM 1893 C C . SER A 1 253 ? -65.264 -23.807 -14.920 1.00 36.69 253 SER A C 1
ATOM 1895 O O . SER A 1 253 ? -64.955 -24.954 -14.615 1.00 36.69 253 SER A O 1
ATOM 1897 N N . ASP A 1 254 ? -65.249 -22.801 -14.034 1.00 34.69 254 ASP A N 1
ATOM 1898 C CA . ASP A 1 254 ? -65.817 -22.906 -12.665 1.00 34.69 254 ASP A CA 1
ATOM 1899 C C . ASP A 1 254 ? -65.833 -21.524 -11.959 1.00 34.69 254 ASP A C 1
ATOM 1901 O O . ASP A 1 254 ? -64.769 -20.946 -11.744 1.00 34.69 254 ASP A O 1
ATOM 1905 N N . PRO A 1 255 ? -66.994 -20.951 -11.583 1.00 38.84 255 PRO A N 1
ATOM 1906 C CA . PRO A 1 255 ? -67.062 -19.662 -10.888 1.00 38.84 255 PRO A CA 1
ATOM 1907 C C . PRO A 1 255 ? -67.037 -19.779 -9.347 1.00 38.84 255 PRO A C 1
ATOM 1909 O O . PRO A 1 255 ? -67.517 -18.868 -8.673 1.00 38.84 255 PRO A O 1
ATOM 1912 N N . SER A 1 256 ? -66.560 -20.894 -8.769 1.00 36.31 256 SER A N 1
ATOM 1913 C CA . SER A 1 256 ? -66.719 -21.173 -7.327 1.00 36.31 256 SER A CA 1
ATOM 1914 C C . SER A 1 256 ? -65.451 -21.478 -6.512 1.00 36.31 256 SER A C 1
ATOM 1916 O O . SER A 1 256 ? -65.554 -21.681 -5.302 1.00 36.31 256 SER A O 1
ATOM 1918 N N . SER A 1 257 ? -64.252 -21.409 -7.101 1.00 38.56 257 SER A N 1
ATOM 1919 C CA . SER A 1 257 ? -62.996 -21.380 -6.337 1.00 38.56 257 SER A CA 1
ATOM 1920 C C . SER A 1 257 ? -62.445 -19.955 -6.231 1.00 38.56 257 SER A C 1
ATOM 1922 O O . SER A 1 257 ? -61.748 -19.487 -7.132 1.00 38.56 257 SER A O 1
ATOM 1924 N N . GLN A 1 258 ? -62.689 -19.285 -5.099 1.00 38.75 258 GLN A N 1
ATOM 1925 C CA . GLN A 1 258 ? -61.785 -18.224 -4.648 1.00 38.75 258 GLN A CA 1
ATOM 1926 C C . GLN A 1 258 ? -60.446 -18.890 -4.318 1.00 38.75 258 GLN A C 1
ATOM 1928 O O . GLN A 1 258 ? -60.255 -19.414 -3.222 1.00 38.75 258 GLN A O 1
ATOM 1933 N N . ALA A 1 259 ? -59.550 -18.944 -5.303 1.00 41.91 259 ALA A N 1
ATOM 1934 C CA . ALA A 1 259 ? -58.163 -19.289 -5.052 1.00 41.91 259 ALA A CA 1
ATOM 1935 C C . ALA A 1 259 ? -57.597 -18.261 -4.065 1.00 41.91 259 ALA A C 1
ATOM 1937 O O . ALA A 1 259 ? -57.846 -17.064 -4.225 1.00 41.91 259 ALA A O 1
ATOM 1938 N N . ASN A 1 260 ? -56.848 -18.721 -3.059 1.00 46.97 260 ASN A N 1
ATOM 1939 C CA . ASN A 1 260 ? -56.042 -17.817 -2.247 1.00 46.97 260 ASN A CA 1
ATOM 1940 C C . ASN A 1 260 ? -55.104 -17.078 -3.205 1.00 46.97 260 ASN A C 1
ATOM 1942 O O . ASN A 1 260 ? -54.201 -17.696 -3.771 1.00 46.97 260 ASN A O 1
ATOM 1946 N N . LEU A 1 261 ? -55.356 -15.785 -3.415 1.00 58.69 261 LEU A N 1
ATOM 1947 C CA . LEU A 1 261 ? -54.433 -14.922 -4.138 1.00 58.69 261 LEU A CA 1
ATOM 1948 C C . LEU A 1 261 ? -53.088 -14.988 -3.420 1.00 58.69 261 LEU A C 1
ATOM 1950 O O . LEU A 1 261 ? -53.035 -14.926 -2.191 1.00 58.69 261 LEU A O 1
ATOM 1954 N N . SER A 1 262 ? -52.016 -15.157 -4.190 1.00 67.81 262 SER A N 1
ATOM 1955 C CA . SER A 1 262 ? -50.665 -15.107 -3.646 1.00 67.81 262 SER A CA 1
ATOM 1956 C C . SER A 1 262 ? -50.470 -13.754 -2.962 1.00 67.81 262 SER A C 1
ATOM 1958 O O . SER A 1 262 ? -50.683 -12.719 -3.596 1.00 67.81 262 SER A O 1
ATOM 1960 N N . SER A 1 263 ? -50.043 -13.750 -1.697 1.00 86.62 263 SER A N 1
ATOM 1961 C CA . SER A 1 263 ? -49.697 -12.541 -0.930 1.00 86.62 263 SER A CA 1
ATOM 1962 C C . SER A 1 263 ? -48.362 -11.932 -1.392 1.00 86.62 263 SER A C 1
ATOM 1964 O O . SER A 1 263 ? -47.586 -11.405 -0.595 1.00 86.62 263 SER A O 1
ATOM 1966 N N . THR A 1 264 ? -48.038 -12.091 -2.679 1.00 91.88 264 THR A N 1
ATOM 1967 C CA . THR A 1 264 ? -46.819 -11.594 -3.309 1.00 91.88 264 THR A CA 1
ATOM 1968 C C . THR A 1 264 ? -47.104 -11.027 -4.699 1.00 91.88 264 THR A C 1
ATOM 1970 O O . THR A 1 264 ? -47.993 -11.496 -5.421 1.00 91.88 264 THR A O 1
ATOM 1973 N N . VAL A 1 265 ? -46.308 -10.030 -5.076 1.00 94.44 265 VAL A N 1
ATOM 1974 C CA . VAL A 1 265 ? -46.123 -9.556 -6.452 1.00 94.44 265 VAL A CA 1
ATOM 1975 C C . VAL A 1 265 ? -44.757 -10.035 -6.920 1.00 94.44 265 VAL A C 1
ATOM 1977 O O . VAL A 1 265 ? -43.795 -10.009 -6.157 1.00 94.44 265 VAL A O 1
ATOM 1980 N N . ASN A 1 266 ? -44.678 -10.498 -8.164 1.00 94.81 266 ASN A N 1
ATOM 1981 C CA . ASN A 1 266 ? -43.454 -11.016 -8.765 1.00 94.81 266 ASN A CA 1
ATOM 1982 C C . ASN A 1 266 ? -43.215 -10.284 -10.080 1.00 94.81 266 ASN A C 1
ATOM 1984 O O . ASN A 1 266 ? -44.125 -10.225 -10.906 1.00 94.81 266 ASN A O 1
ATOM 1988 N N . PHE A 1 267 ? -42.010 -9.767 -10.282 1.00 96.94 267 PHE A N 1
ATOM 1989 C CA . PHE A 1 267 ? -41.612 -9.091 -11.512 1.00 96.94 267 PHE A CA 1
ATOM 1990 C C . PHE A 1 267 ? -40.147 -9.378 -11.835 1.00 96.94 267 PHE A C 1
ATOM 1992 O O . PHE A 1 267 ? -39.407 -9.921 -11.011 1.00 96.94 267 PHE A O 1
ATOM 1999 N N . PHE A 1 268 ? -39.744 -9.029 -13.052 1.00 97.44 268 PHE A N 1
ATOM 2000 C CA . PHE A 1 268 ? -38.366 -9.151 -13.509 1.00 97.44 268 PHE A CA 1
ATOM 2001 C C . PHE A 1 268 ? -37.769 -7.778 -13.797 1.00 97.44 268 PHE A C 1
ATOM 2003 O O . PHE A 1 268 ? -38.461 -6.904 -14.315 1.00 97.44 268 PHE A O 1
ATOM 2010 N N . ALA A 1 269 ? -36.487 -7.594 -13.501 1.00 97.31 269 ALA A N 1
ATOM 2011 C CA . ALA A 1 269 ? -35.745 -6.396 -13.872 1.00 97.31 269 ALA A CA 1
ATOM 2012 C C . ALA A 1 269 ? -34.490 -6.769 -14.663 1.00 97.31 269 ALA A C 1
ATOM 2014 O O . ALA A 1 269 ? -33.818 -7.759 -14.369 1.00 97.31 269 ALA A O 1
ATOM 2015 N N . ILE A 1 270 ? -34.192 -5.979 -15.688 1.00 95.56 270 ILE A N 1
ATOM 2016 C CA . ILE A 1 270 ? -33.036 -6.162 -16.563 1.00 95.56 270 ILE A CA 1
ATOM 2017 C C . ILE A 1 270 ? -32.530 -4.795 -17.022 1.00 95.56 270 ILE A C 1
ATOM 2019 O O . ILE A 1 270 ? -33.264 -3.807 -16.993 1.00 95.56 270 ILE A O 1
ATOM 2023 N N . GLY A 1 271 ? -31.294 -4.731 -17.491 1.00 92.69 271 GLY A N 1
ATOM 2024 C CA . GLY A 1 271 ? -30.819 -3.604 -18.280 1.00 92.69 271 GLY A CA 1
ATOM 2025 C C . GLY A 1 271 ? -29.506 -3.937 -18.969 1.00 92.69 271 GLY A C 1
ATOM 2026 O O . GLY A 1 271 ? -28.994 -5.048 -18.828 1.00 92.69 271 GLY A O 1
ATOM 2027 N N . GLY A 1 272 ? -28.939 -2.974 -19.686 1.00 89.31 272 GLY A N 1
ATOM 2028 C CA . GLY A 1 272 ? -27.712 -3.183 -20.445 1.00 89.31 272 GLY A CA 1
ATOM 2029 C C . GLY A 1 272 ? -27.942 -3.844 -21.804 1.00 89.31 272 GLY A C 1
ATOM 2030 O O . GLY A 1 272 ? -29.004 -4.391 -22.109 1.00 89.31 272 GLY A O 1
ATOM 2031 N N . ARG A 1 273 ? -26.910 -3.780 -22.641 1.00 87.00 273 ARG A N 1
ATOM 2032 C CA . ARG A 1 273 ? -26.927 -4.259 -24.020 1.00 87.00 273 ARG A CA 1
ATOM 2033 C C . ARG A 1 273 ? -26.458 -5.703 -24.110 1.00 87.00 273 ARG A C 1
ATOM 2035 O O . ARG A 1 273 ? -25.385 -6.036 -23.617 1.00 87.00 273 ARG A O 1
ATOM 2042 N N . PHE A 1 274 ? -27.206 -6.536 -24.824 1.00 85.62 274 PHE A N 1
ATOM 2043 C CA . PHE A 1 274 ? -26.775 -7.889 -25.172 1.00 85.62 274 PHE A CA 1
ATOM 2044 C C . PHE A 1 274 ? -25.919 -7.903 -26.440 1.00 85.62 274 PHE A C 1
ATOM 2046 O O . PHE A 1 274 ? -26.268 -7.277 -27.444 1.00 85.62 274 PHE A O 1
ATOM 2053 N N . ASP A 1 275 ? -24.825 -8.663 -26.407 1.00 81.00 275 ASP A N 1
ATOM 2054 C CA . ASP A 1 275 ? -23.996 -8.915 -27.585 1.00 81.00 275 ASP A CA 1
ATOM 2055 C C . ASP A 1 275 ? -24.744 -9.741 -28.640 1.00 81.00 275 ASP A C 1
ATOM 2057 O O . ASP A 1 275 ? -25.513 -10.658 -28.330 1.00 81.00 275 ASP A O 1
ATOM 2061 N N . ASP A 1 276 ? -24.434 -9.488 -29.913 1.00 81.44 276 ASP A N 1
ATOM 2062 C CA . ASP A 1 276 ? -25.030 -10.185 -31.061 1.00 81.44 276 ASP A CA 1
ATOM 2063 C C . ASP A 1 276 ? -24.904 -11.720 -30.960 1.00 81.44 276 ASP A C 1
ATOM 2065 O O . ASP A 1 276 ? -25.789 -12.449 -31.410 1.00 81.44 276 ASP A O 1
ATOM 2069 N N . GLY A 1 277 ? -23.833 -12.214 -30.324 1.00 81.38 277 GLY A N 1
ATOM 2070 C CA . GLY A 1 277 ? -23.581 -13.642 -30.112 1.00 81.38 277 GLY A CA 1
ATOM 2071 C C . GLY A 1 277 ? -24.491 -14.325 -29.081 1.00 81.38 277 GLY A C 1
ATOM 2072 O O . GLY A 1 277 ? -24.647 -15.543 -29.144 1.00 81.38 277 GLY A O 1
ATOM 2073 N N . VAL A 1 278 ? -25.109 -13.575 -28.159 1.00 84.75 278 VAL A N 1
ATOM 2074 C CA . VAL A 1 278 ? -26.037 -14.112 -27.139 1.00 84.75 278 VAL A CA 1
ATOM 2075 C C . VAL A 1 278 ? -27.496 -13.727 -27.392 1.00 84.75 278 VAL A C 1
ATOM 2077 O O . VAL A 1 278 ? -28.394 -14.324 -26.801 1.00 84.75 278 VAL A O 1
ATOM 2080 N N . LEU A 1 279 ? -27.753 -12.777 -28.295 1.00 86.25 279 LEU A N 1
ATOM 2081 C CA . LEU A 1 279 ? -29.083 -12.208 -28.518 1.00 86.25 279 LEU A CA 1
ATOM 2082 C C . LEU A 1 279 ? -30.143 -13.237 -28.952 1.00 86.25 279 LEU A C 1
ATOM 2084 O O . LEU A 1 279 ? -31.295 -13.131 -28.545 1.00 86.25 279 LEU A O 1
ATOM 2088 N N . SER A 1 280 ? -29.764 -14.250 -29.738 1.00 86.25 280 SER A N 1
ATOM 2089 C CA . SER A 1 280 ? -30.669 -15.349 -30.121 1.00 86.25 280 SER A CA 1
ATOM 2090 C C . SER A 1 280 ? -31.144 -16.146 -28.902 1.00 86.25 280 SER A C 1
ATOM 2092 O O . SER A 1 280 ? -32.341 -16.337 -28.718 1.00 86.25 280 SER A O 1
ATOM 2094 N N . THR A 1 281 ? -30.219 -16.510 -28.013 1.00 87.62 281 THR A N 1
ATOM 2095 C CA . THR A 1 281 ? -30.513 -17.162 -26.730 1.00 87.62 281 THR A CA 1
ATOM 2096 C C . THR A 1 281 ? -31.409 -16.296 -25.840 1.00 87.62 281 THR A C 1
ATOM 2098 O O . THR A 1 281 ? -32.308 -16.820 -25.191 1.00 87.62 281 THR A O 1
ATOM 2101 N N . VAL A 1 282 ? -31.198 -14.974 -25.810 1.00 91.38 282 VAL A N 1
ATOM 2102 C CA . VAL A 1 282 ? -32.067 -14.037 -25.070 1.00 91.38 282 VAL A CA 1
ATOM 2103 C C . VAL A 1 282 ? -33.482 -14.031 -25.653 1.00 91.38 282 VAL A C 1
ATOM 2105 O O . VAL A 1 282 ? -34.438 -14.183 -24.900 1.00 91.38 282 VAL A O 1
ATOM 2108 N N . VAL A 1 283 ? -33.626 -13.937 -26.978 1.00 93.06 283 VAL A N 1
ATOM 2109 C CA . VAL A 1 283 ? -34.924 -13.996 -27.677 1.00 93.06 283 VAL A CA 1
ATOM 2110 C C . VAL A 1 283 ? -35.676 -15.298 -27.389 1.00 93.06 283 VAL A C 1
ATOM 2112 O O . VAL A 1 283 ? -36.847 -15.248 -27.012 1.00 93.06 283 VAL A O 1
ATOM 2115 N N . ASP A 1 284 ? -35.010 -16.448 -27.507 1.00 91.38 284 ASP A N 1
ATOM 2116 C CA . ASP A 1 284 ? -35.617 -17.753 -27.219 1.00 91.38 284 ASP A CA 1
ATOM 2117 C C . ASP A 1 284 ? -36.046 -17.852 -25.744 1.00 91.38 284 ASP A C 1
ATOM 2119 O O . ASP A 1 284 ? -37.133 -18.340 -25.430 1.00 91.38 284 ASP A O 1
ATOM 2123 N N . ASN A 1 285 ? -35.223 -17.346 -24.821 1.00 93.25 285 ASN A N 1
ATOM 2124 C CA . ASN A 1 285 ? -35.506 -17.390 -23.390 1.00 93.25 285 ASN A CA 1
ATOM 2125 C C . ASN A 1 285 ? -36.621 -16.415 -22.958 1.00 93.25 285 ASN A C 1
ATOM 2127 O O . ASN A 1 285 ? -37.411 -16.760 -22.075 1.00 93.25 285 ASN A O 1
ATOM 2131 N N . LEU A 1 286 ? -36.746 -15.239 -23.590 1.00 95.88 286 LEU A N 1
ATOM 2132 C CA . LEU A 1 286 ? -37.831 -14.272 -23.354 1.00 95.88 286 LEU A CA 1
ATOM 2133 C C . LEU A 1 286 ? -39.219 -14.904 -23.565 1.00 95.88 286 LEU A C 1
ATOM 2135 O O . LEU A 1 286 ? -40.138 -14.655 -22.780 1.00 95.88 286 LEU A O 1
ATOM 2139 N N . GLN A 1 287 ? -39.351 -15.796 -24.553 1.00 94.94 287 GLN A N 1
ATOM 2140 C CA . GLN A 1 287 ? -40.580 -16.555 -24.828 1.00 94.94 287 GLN A CA 1
ATOM 2141 C C . GLN A 1 287 ? -40.934 -17.585 -23.737 1.00 94.94 287 GLN A C 1
ATOM 2143 O O . GLN A 1 287 ? -42.030 -18.146 -23.757 1.00 94.94 287 GLN A O 1
ATOM 2148 N N . THR A 1 288 ? -40.033 -17.853 -22.784 1.00 91.69 288 THR A N 1
ATOM 2149 C CA . THR A 1 288 ? -40.239 -18.840 -21.707 1.00 91.69 288 THR A CA 1
ATOM 2150 C C . THR A 1 288 ? -40.512 -18.225 -20.333 1.00 91.69 288 THR A C 1
ATOM 2152 O O . THR A 1 288 ? -40.861 -18.966 -19.409 1.00 91.69 288 THR A O 1
ATOM 2155 N N . LEU A 1 289 ? -40.379 -16.897 -20.185 1.00 93.62 289 LEU A N 1
ATOM 2156 C CA . LEU A 1 289 ? -40.542 -16.207 -18.900 1.00 93.62 289 LEU A CA 1
ATOM 2157 C C . LEU A 1 289 ? -41.895 -16.545 -18.237 1.00 93.62 289 LEU A C 1
ATOM 2159 O O . LEU A 1 289 ? -42.935 -16.524 -18.901 1.00 93.62 289 LEU A O 1
ATOM 2163 N N . PRO A 1 290 ? -41.916 -16.859 -16.928 1.00 92.56 290 PRO A N 1
ATOM 2164 C CA . PRO A 1 290 ? -43.134 -17.296 -16.262 1.00 92.56 290 PRO A CA 1
ATOM 2165 C C . PRO A 1 290 ? -44.144 -16.160 -16.116 1.00 92.56 290 PRO A C 1
ATOM 2167 O O . PRO A 1 290 ? -43.863 -15.129 -15.508 1.00 92.56 290 PRO A O 1
ATOM 2170 N N . SER A 1 291 ? -45.373 -16.406 -16.570 1.00 89.69 291 SER A N 1
ATOM 2171 C CA . SER A 1 291 ? -46.537 -15.632 -16.141 1.00 89.69 291 SER A CA 1
ATOM 2172 C C . SER A 1 291 ? -47.091 -16.245 -14.854 1.00 89.69 291 SER A C 1
ATOM 2174 O O . SER A 1 291 ? -47.809 -17.248 -14.878 1.00 89.69 291 SER A O 1
ATOM 2176 N N . ILE A 1 292 ? -46.726 -15.671 -13.708 1.00 86.12 292 ILE A N 1
ATOM 2177 C CA . ILE A 1 292 ? -47.224 -16.103 -12.401 1.00 86.12 292 ILE A CA 1
ATOM 2178 C C . ILE A 1 292 ? -48.566 -15.409 -12.196 1.00 86.12 292 ILE A C 1
ATOM 2180 O O . ILE A 1 292 ? -48.641 -14.184 -12.229 1.00 86.12 292 ILE A O 1
ATOM 2184 N N . ASP A 1 293 ? -49.626 -16.212 -12.057 1.00 82.31 293 ASP A N 1
ATOM 2185 C CA . ASP A 1 293 ? -51.008 -15.814 -11.736 1.00 82.31 293 ASP A CA 1
ATOM 2186 C C . ASP A 1 293 ? -51.634 -14.652 -12.550 1.00 82.31 293 ASP A C 1
ATOM 2188 O O . ASP A 1 293 ? -52.690 -14.130 -12.188 1.00 82.31 293 ASP A O 1
ATOM 2192 N N 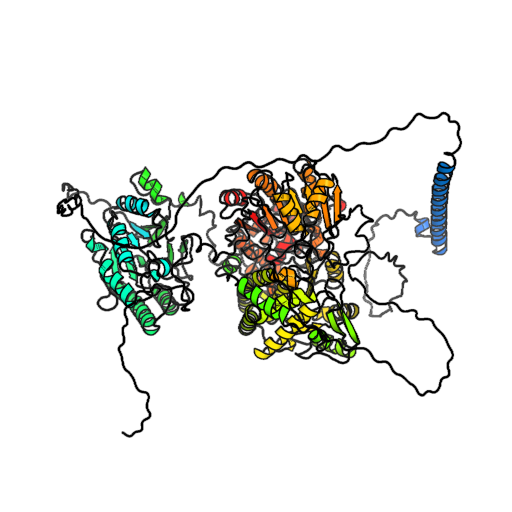. GLY A 1 294 ? -51.028 -14.301 -13.688 1.00 83.62 294 GLY A N 1
ATOM 2193 C CA . GLY A 1 294 ? -51.441 -13.198 -14.553 1.00 83.62 294 GLY A CA 1
ATOM 2194 C C . GLY A 1 294 ? -50.970 -11.812 -14.100 1.00 83.62 294 GLY A C 1
ATOM 2195 O O . GLY A 1 294 ? -51.440 -10.830 -14.671 1.00 83.62 294 GLY A O 1
ATOM 2196 N N . THR A 1 295 ? -50.080 -11.705 -13.101 1.00 86.38 295 THR A N 1
ATOM 2197 C CA . THR A 1 295 ? -49.584 -10.406 -12.601 1.00 86.38 295 THR A CA 1
ATOM 2198 C C . THR A 1 295 ? -48.090 -10.144 -12.775 1.00 86.38 295 THR A C 1
ATOM 2200 O O . THR A 1 295 ? -47.610 -9.087 -12.378 1.00 86.38 295 THR A O 1
ATOM 2203 N N . THR A 1 296 ? -47.358 -11.056 -13.416 1.00 93.94 296 THR A N 1
ATOM 2204 C CA . THR A 1 296 ? -45.929 -10.874 -13.717 1.00 93.94 296 THR A CA 1
ATOM 2205 C C . THR A 1 296 ? -45.690 -10.007 -14.949 1.00 93.94 296 THR A C 1
ATOM 2207 O O . THR A 1 296 ? -46.363 -10.155 -15.968 1.00 93.94 296 THR A O 1
ATOM 2210 N N . PHE A 1 297 ? -44.685 -9.141 -14.855 1.00 97.06 297 PHE A N 1
ATOM 2211 C CA . PHE A 1 297 ? -44.188 -8.263 -15.914 1.00 97.06 297 PHE A CA 1
ATOM 2212 C C . PHE A 1 297 ? -42.664 -8.097 -15.781 1.00 97.06 297 PHE A C 1
ATOM 2214 O O . PHE A 1 297 ? -42.075 -8.510 -14.778 1.00 97.06 297 PHE A O 1
ATOM 2221 N N . MET A 1 298 ? -42.027 -7.508 -16.791 1.00 97.56 298 MET A N 1
ATOM 2222 C CA . MET A 1 298 ? -40.598 -7.183 -16.796 1.00 97.56 298 MET A CA 1
ATOM 2223 C C . MET A 1 298 ? -40.382 -5.672 -16.955 1.00 97.56 298 MET A C 1
ATOM 2225 O O . MET A 1 298 ? -41.138 -5.018 -17.670 1.00 97.56 298 MET A O 1
ATOM 2229 N N . ILE A 1 299 ? -39.341 -5.123 -16.328 1.00 97.94 299 ILE A N 1
ATOM 2230 C CA . ILE A 1 299 ? -38.861 -3.750 -16.540 1.00 97.94 299 ILE A CA 1
ATOM 2231 C C . ILE A 1 299 ? -37.455 -3.777 -17.140 1.00 97.94 299 ILE A C 1
ATOM 2233 O O . ILE A 1 299 ? -36.590 -4.510 -16.660 1.00 97.94 299 ILE A O 1
ATOM 2237 N N . HIS A 1 300 ? -37.223 -2.932 -18.142 1.00 97.31 300 HIS A N 1
ATOM 2238 C CA . HIS A 1 300 ? -35.901 -2.606 -18.660 1.00 97.31 300 HIS A CA 1
ATOM 2239 C C . HIS A 1 300 ? -35.427 -1.245 -18.127 1.00 97.31 300 HIS A C 1
ATOM 2241 O O . HIS A 1 300 ? -36.100 -0.236 -18.336 1.00 97.31 300 HIS A O 1
ATOM 2247 N N . LEU A 1 301 ? -34.263 -1.207 -17.475 1.00 96.69 301 LEU A N 1
ATOM 2248 C CA . LEU A 1 301 ? -33.704 -0.058 -16.739 1.00 96.69 301 LEU A CA 1
ATOM 2249 C C . LEU A 1 301 ? -32.660 0.750 -17.549 1.00 96.69 301 LEU A C 1
ATOM 2251 O O . LEU A 1 301 ? -31.708 1.287 -16.989 1.00 96.69 301 LEU A O 1
ATOM 2255 N N . GLY A 1 302 ? -32.807 0.806 -18.876 1.00 93.69 302 GLY A N 1
ATOM 2256 C CA . GLY A 1 302 ? -31.856 1.479 -19.781 1.00 93.69 302 GLY A CA 1
ATOM 2257 C C . GLY A 1 302 ? -30.580 0.699 -20.168 1.00 93.69 302 GLY A C 1
ATOM 2258 O O . GLY A 1 302 ? -30.442 -0.489 -19.857 1.00 93.69 302 GLY A O 1
ATOM 2259 N N . ASP A 1 303 ? -29.698 1.386 -20.899 1.00 90.50 303 ASP A N 1
ATOM 2260 C CA . ASP A 1 303 ? -28.451 0.983 -21.596 1.00 90.50 303 ASP A CA 1
ATOM 2261 C C . ASP A 1 303 ? -28.519 -0.254 -22.486 1.00 90.50 303 ASP A C 1
ATOM 2263 O O . ASP A 1 303 ? -27.529 -0.971 -22.652 1.00 90.50 303 ASP A O 1
ATOM 2267 N N . TRP A 1 304 ? -29.661 -0.529 -23.103 1.00 89.19 304 TRP A N 1
ATOM 2268 C CA . TRP A 1 304 ? -29.674 -1.507 -24.193 1.00 89.19 304 TRP A CA 1
ATOM 2269 C C . TRP A 1 304 ? -28.968 -0.968 -25.451 1.00 89.19 304 TRP A C 1
ATOM 2271 O O . TRP A 1 304 ? -28.616 -1.739 -26.350 1.00 89.19 304 TRP A O 1
ATOM 2281 N N . ASN A 1 305 ? -28.762 0.347 -25.530 1.00 90.06 305 ASN A N 1
ATOM 2282 C CA . ASN A 1 305 ? -28.165 1.046 -26.656 1.00 90.06 305 ASN A CA 1
ATOM 2283 C C . ASN A 1 305 ? -26.672 1.370 -26.435 1.00 90.06 305 ASN A C 1
ATOM 2285 O O . ASN A 1 305 ? -26.060 0.996 -25.440 1.00 90.06 305 ASN A O 1
ATOM 2289 N N . SER A 1 306 ? -26.047 2.045 -27.402 1.00 88.06 306 SER A N 1
ATOM 2290 C CA . SER A 1 306 ? -24.715 2.635 -27.225 1.00 88.06 306 SER A CA 1
ATOM 2291 C C . SER A 1 306 ? -24.503 3.794 -28.206 1.00 88.06 306 SER A C 1
ATOM 2293 O O . SER A 1 306 ? -24.586 3.564 -29.423 1.00 88.06 306 SER A O 1
ATOM 2295 N N . PRO A 1 307 ? -24.172 5.011 -27.737 1.00 87.06 307 PRO A N 1
ATOM 2296 C CA . PRO A 1 307 ? -23.935 6.165 -28.602 1.00 87.06 307 PRO A CA 1
ATOM 2297 C C . PRO A 1 307 ? -22.686 5.974 -29.469 1.00 87.06 307 PRO A C 1
ATOM 2299 O O . PRO A 1 307 ? -22.669 6.388 -30.626 1.00 87.06 307 PRO A O 1
ATOM 2302 N N . TYR A 1 308 ? -21.672 5.264 -28.968 1.00 83.62 308 TYR A N 1
ATOM 2303 C CA . TYR A 1 308 ? -20.450 4.969 -29.717 1.00 83.62 308 TYR A CA 1
ATOM 2304 C C . TYR A 1 308 ? -20.661 3.906 -30.800 1.00 83.62 308 TYR A C 1
ATOM 2306 O O . TYR A 1 308 ? -20.218 4.084 -31.931 1.00 83.62 308 TYR A O 1
ATOM 2314 N N . ALA A 1 309 ? -21.347 2.804 -30.477 1.00 79.94 309 ALA A N 1
ATOM 2315 C CA . ALA A 1 309 ? -21.461 1.665 -31.392 1.00 79.94 309 ALA A CA 1
ATOM 2316 C C . ALA A 1 309 ? -22.636 1.759 -32.382 1.00 79.94 309 ALA A C 1
ATOM 2318 O O . ALA A 1 309 ? -22.629 1.064 -33.394 1.00 79.94 309 ALA A O 1
ATOM 2319 N N . THR A 1 310 ? -23.657 2.572 -32.089 1.00 83.62 310 THR A N 1
ATOM 2320 C CA . THR A 1 310 ? -24.867 2.697 -32.930 1.00 83.62 310 THR A CA 1
ATOM 2321 C C . THR A 1 310 ? -25.160 4.129 -33.380 1.00 83.62 310 THR A C 1
ATOM 2323 O O . THR A 1 310 ? -26.063 4.334 -34.191 1.00 83.62 310 THR A O 1
ATOM 2326 N N . SER A 1 311 ? -24.465 5.126 -32.814 1.00 86.12 311 SER A N 1
ATOM 2327 C CA . SER A 1 311 ? -24.799 6.556 -32.949 1.00 86.12 311 SER A CA 1
ATOM 2328 C C . SER A 1 311 ? -26.251 6.897 -32.580 1.00 86.12 311 SER A C 1
ATOM 2330 O O . SER A 1 311 ? -26.788 7.895 -33.054 1.00 86.12 311 SER A O 1
ATOM 2332 N N . CYS A 1 312 ? -26.893 6.059 -31.757 1.00 93.31 312 CYS A N 1
ATOM 2333 C CA . CYS A 1 312 ? -28.324 6.095 -31.450 1.00 93.31 312 CYS A CA 1
ATOM 2334 C C . CYS A 1 312 ? -29.228 6.136 -32.695 1.00 93.31 312 CYS A C 1
ATOM 2336 O O . CYS A 1 312 ? -30.280 6.774 -32.700 1.00 93.31 312 CYS A O 1
ATOM 2338 N N . ALA A 1 313 ? -28.825 5.4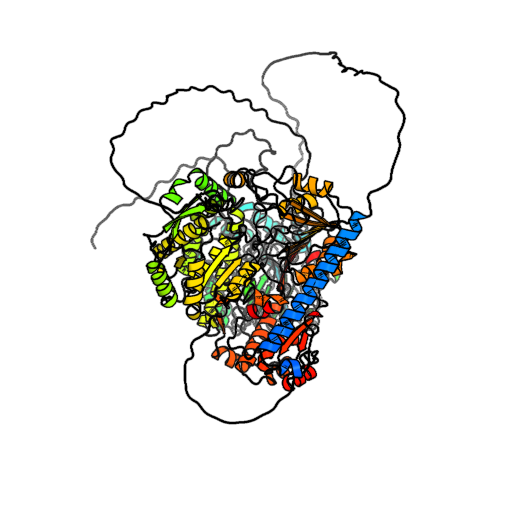53 -33.770 1.00 94.44 313 ALA A N 1
ATOM 2339 C CA . ALA A 1 313 ? -29.646 5.323 -34.965 1.00 94.44 313 ALA A CA 1
ATOM 2340 C C . ALA A 1 313 ? -30.974 4.607 -34.658 1.00 94.44 313 ALA A C 1
ATOM 2342 O O . ALA A 1 313 ? -31.003 3.645 -33.891 1.00 94.44 313 ALA A O 1
ATOM 2343 N N . GLU A 1 314 ? -32.052 5.006 -35.343 1.00 96.50 314 GLU A N 1
ATOM 2344 C CA . GLU A 1 314 ? -33.405 4.437 -35.197 1.00 96.50 314 GLU A CA 1
ATOM 2345 C C . GLU A 1 314 ? -33.426 2.899 -35.260 1.00 96.50 314 GLU A C 1
ATOM 2347 O O . GLU A 1 314 ? -34.136 2.244 -34.501 1.00 96.50 314 GLU A O 1
ATOM 2352 N N . SER A 1 315 ? -32.565 2.315 -36.102 1.00 94.31 315 SER A N 1
ATOM 2353 C CA . SER A 1 315 ? -32.390 0.860 -36.226 1.00 94.31 315 SER A CA 1
ATOM 2354 C C . SER A 1 315 ? -32.055 0.136 -34.911 1.00 94.31 315 SER A C 1
ATOM 2356 O O . SER A 1 315 ? -32.375 -1.042 -34.769 1.00 94.31 315 SER A O 1
ATOM 2358 N N . SER A 1 316 ? -31.450 0.822 -33.934 1.00 93.31 316 SER A N 1
ATOM 2359 C CA . SER A 1 316 ? -31.190 0.275 -32.596 1.00 93.31 316 SER A CA 1
ATOM 2360 C C . SER A 1 316 ? -32.483 0.148 -31.778 1.00 93.31 316 SER A C 1
ATOM 2362 O O . SER A 1 316 ? -32.714 -0.877 -31.135 1.00 93.31 316 SER A O 1
ATOM 2364 N N . TYR A 1 317 ? -33.374 1.143 -31.878 1.00 95.69 317 TYR A N 1
ATOM 2365 C CA . TYR A 1 317 ? -34.695 1.142 -31.240 1.00 95.69 317 TYR A CA 1
ATOM 2366 C C . TYR A 1 317 ? -35.571 0.042 -31.844 1.00 95.69 317 TYR A C 1
ATOM 2368 O O . TYR A 1 317 ? -36.072 -0.810 -31.112 1.00 95.69 317 TYR A O 1
ATOM 2376 N N . THR A 1 318 ? -35.671 -0.032 -33.179 1.00 95.81 318 THR A N 1
ATOM 2377 C CA . THR A 1 318 ? -36.449 -1.090 -33.849 1.00 95.81 318 THR A CA 1
ATOM 2378 C C . THR A 1 318 ? -35.905 -2.486 -33.551 1.00 95.81 318 THR A C 1
ATOM 2380 O O . THR A 1 318 ? -36.682 -3.416 -33.368 1.00 95.81 318 THR A O 1
ATOM 2383 N N . ARG A 1 319 ? -34.580 -2.650 -33.434 1.00 91.81 319 ARG A N 1
ATOM 2384 C CA . ARG A 1 319 ? -33.972 -3.934 -33.054 1.00 91.81 319 ARG A CA 1
ATOM 2385 C C . ARG A 1 319 ? -34.326 -4.348 -31.622 1.00 91.81 319 ARG A C 1
ATOM 2387 O O . ARG A 1 319 ? -34.515 -5.533 -31.360 1.00 91.81 319 ARG A O 1
ATOM 2394 N N . ASN A 1 320 ? -34.455 -3.399 -30.698 1.00 92.88 320 ASN A N 1
ATOM 2395 C CA . ASN A 1 320 ? -34.873 -3.701 -29.327 1.00 92.88 320 ASN A CA 1
ATOM 2396 C C . ASN A 1 320 ? -36.376 -3.979 -29.226 1.00 92.88 320 ASN A C 1
ATOM 2398 O O . ASN A 1 320 ? -36.765 -4.892 -28.498 1.00 92.88 320 ASN A O 1
ATOM 2402 N N . VAL A 1 321 ? -37.205 -3.317 -30.042 1.00 96.12 321 VAL A N 1
ATOM 2403 C CA . VAL A 1 321 ? -38.598 -3.737 -30.274 1.00 96.12 321 VAL A CA 1
ATOM 2404 C C . VAL A 1 321 ? -38.640 -5.193 -30.754 1.00 96.12 321 VAL A C 1
ATOM 2406 O O . VAL A 1 321 ? -39.352 -6.004 -30.166 1.00 96.12 321 VAL A O 1
ATOM 2409 N N . GLU A 1 322 ? -37.838 -5.555 -31.764 1.00 94.88 322 GLU A N 1
ATOM 2410 C CA . GLU A 1 322 ? -37.799 -6.910 -32.335 1.00 94.88 322 GLU A CA 1
ATOM 2411 C C . GLU A 1 322 ? -37.467 -8.008 -31.315 1.00 94.88 322 GLU A C 1
ATOM 2413 O O . GLU A 1 322 ? -38.043 -9.099 -31.395 1.00 94.88 322 GLU A O 1
ATOM 2418 N N . VAL A 1 323 ? -36.577 -7.701 -30.364 1.00 94.94 323 VAL A N 1
ATOM 2419 C CA . VAL A 1 323 ? -36.130 -8.586 -29.279 1.00 94.94 323 VAL A CA 1
ATOM 2420 C C . VAL A 1 323 ? -37.169 -8.668 -28.163 1.00 94.94 323 VAL A C 1
ATOM 2422 O O . VAL A 1 323 ? -37.627 -9.759 -27.826 1.00 94.94 323 VAL A O 1
ATOM 2425 N N . PHE A 1 324 ? -37.578 -7.536 -27.587 1.00 96.81 324 PHE A N 1
ATOM 2426 C CA . PHE A 1 324 ? -38.400 -7.539 -26.375 1.00 96.81 324 PHE A CA 1
ATOM 2427 C C . PHE A 1 324 ? -39.889 -7.813 -26.631 1.00 96.81 324 PHE A C 1
ATOM 2429 O O . PHE A 1 324 ? -40.559 -8.315 -25.728 1.00 96.81 324 PHE A O 1
ATOM 2436 N N . GLN A 1 325 ? -40.399 -7.628 -27.860 1.00 97.00 325 GLN A N 1
ATOM 2437 C CA . GLN A 1 325 ? -41.757 -8.073 -28.230 1.00 97.00 325 GLN A CA 1
ATOM 2438 C C . GLN A 1 325 ? -41.934 -9.604 -28.159 1.00 97.00 325 GLN A C 1
ATOM 2440 O O . GLN A 1 325 ? -43.057 -10.098 -28.219 1.00 97.00 325 GLN A O 1
ATOM 2445 N N . GLN A 1 326 ? -40.837 -10.365 -28.051 1.00 97.00 326 GLN A N 1
ATOM 2446 C CA . GLN A 1 326 ? -40.846 -11.828 -27.916 1.00 97.00 326 GLN A CA 1
ATOM 2447 C C . GLN A 1 326 ? -41.137 -12.289 -26.478 1.00 97.00 326 GLN A C 1
ATOM 2449 O O . GLN A 1 326 ? -41.307 -13.483 -26.243 1.00 97.00 326 GLN A O 1
ATOM 2454 N N . SER A 1 327 ? -41.178 -11.374 -25.503 1.00 96.75 327 SER A N 1
ATOM 2455 C CA . SER A 1 327 ? -41.427 -11.718 -24.102 1.00 96.75 327 SER A CA 1
ATOM 2456 C C . SER A 1 327 ? -42.805 -12.358 -23.893 1.00 96.75 327 SER A C 1
ATOM 2458 O O . SER A 1 327 ? -43.832 -11.854 -24.352 1.00 96.75 327 SER A O 1
ATOM 2460 N N . ALA A 1 328 ? -42.847 -13.451 -23.129 1.00 95.50 328 ALA A N 1
ATOM 2461 C CA . ALA A 1 328 ? -44.093 -14.107 -22.720 1.00 95.50 328 ALA A CA 1
ATOM 2462 C C . ALA A 1 328 ? -44.954 -13.260 -21.755 1.00 95.50 328 ALA A C 1
ATOM 2464 O O . ALA A 1 328 ? -46.128 -13.566 -21.536 1.00 95.50 328 ALA A O 1
ATOM 2465 N N . ILE A 1 329 ? -44.377 -12.199 -21.186 1.00 95.88 329 ILE A N 1
ATOM 2466 C CA . ILE A 1 329 ? -44.992 -11.282 -20.217 1.00 95.88 329 ILE A CA 1
ATOM 2467 C C . ILE A 1 329 ? -44.817 -9.815 -20.657 1.00 95.88 329 ILE A C 1
ATOM 2469 O O . ILE A 1 329 ? -43.839 -9.520 -21.348 1.00 95.88 329 ILE A O 1
ATOM 2473 N N . PRO A 1 330 ? -45.701 -8.883 -20.244 1.00 97.25 330 PRO A N 1
ATOM 2474 C CA . PRO A 1 330 ? -45.578 -7.468 -20.595 1.00 97.25 330 PRO A CA 1
ATOM 2475 C C . PRO A 1 330 ? -44.236 -6.862 -20.178 1.00 97.25 330 PRO A C 1
ATOM 2477 O O . PRO A 1 330 ? -43.751 -7.124 -19.073 1.00 97.25 330 PRO A O 1
ATOM 2480 N N . VAL A 1 331 ? -43.662 -6.031 -21.050 1.00 97.62 331 VAL A N 1
ATOM 2481 C CA . VAL A 1 331 ? -42.381 -5.346 -20.818 1.00 97.62 331 VAL A CA 1
ATOM 2482 C C . VAL A 1 331 ? -42.594 -3.838 -20.718 1.00 97.62 331 VAL A C 1
ATOM 2484 O O . VAL A 1 331 ? -43.235 -3.237 -21.577 1.00 97.62 331 VAL A O 1
ATOM 2487 N N . TYR A 1 332 ? -42.022 -3.234 -19.682 1.00 97.94 332 TYR A N 1
ATOM 2488 C CA . TYR A 1 332 ? -41.978 -1.794 -19.444 1.00 97.94 332 TYR A CA 1
ATOM 2489 C C . TYR A 1 332 ? -40.563 -1.271 -19.689 1.00 97.94 332 TYR A C 1
ATOM 2491 O O . TYR A 1 332 ? -39.596 -1.895 -19.259 1.00 97.94 332 TYR A O 1
ATOM 2499 N N . PHE A 1 333 ? -40.434 -0.105 -20.319 1.00 97.56 333 PHE A N 1
ATOM 2500 C CA . PHE A 1 333 ? -39.145 0.560 -20.518 1.00 97.56 333 PHE A CA 1
ATOM 2501 C C . PHE A 1 333 ? -39.032 1.819 -19.663 1.00 97.56 333 PHE A C 1
ATOM 2503 O O . PHE A 1 333 ? -39.906 2.685 -19.692 1.00 97.56 333 PHE A O 1
ATOM 2510 N N . VAL A 1 334 ? -37.920 1.923 -18.942 1.00 96.94 334 VAL A N 1
ATOM 2511 C CA . VAL A 1 334 ? -37.395 3.164 -18.371 1.00 96.94 334 VAL A CA 1
ATOM 2512 C C . VAL A 1 334 ? -36.385 3.759 -19.363 1.00 96.94 334 VAL A C 1
ATOM 2514 O O . VAL A 1 334 ? -35.743 3.031 -20.123 1.00 96.94 334 VAL A O 1
ATOM 2517 N N . LEU A 1 335 ? -36.283 5.088 -19.400 1.00 95.69 335 LEU A N 1
ATOM 2518 C CA . LEU A 1 335 ? -35.300 5.809 -20.214 1.00 95.69 335 LEU A CA 1
ATOM 2519 C C . LEU A 1 335 ? -33.913 5.699 -19.555 1.00 95.69 335 LEU A C 1
ATOM 2521 O O . LEU A 1 335 ? -33.809 6.013 -18.370 1.00 95.69 335 LEU A O 1
ATOM 2525 N N . GLY A 1 336 ? -32.886 5.270 -20.296 1.00 95.12 336 GLY A N 1
ATOM 2526 C CA . GLY A 1 336 ? -31.472 5.329 -19.896 1.00 95.12 336 GLY A CA 1
ATOM 2527 C C . GLY A 1 336 ? -30.712 6.455 -20.601 1.00 95.12 336 GLY A C 1
ATOM 2528 O O . GLY A 1 336 ? -31.246 7.083 -21.521 1.00 95.12 336 GLY A O 1
ATOM 2529 N N . ASP A 1 337 ? -29.476 6.728 -20.179 1.00 94.31 337 ASP A N 1
ATOM 2530 C CA . ASP A 1 337 ? -28.667 7.814 -20.755 1.00 94.31 337 ASP A CA 1
ATOM 2531 C C . ASP A 1 337 ? -28.158 7.488 -22.171 1.00 94.31 337 ASP A C 1
ATOM 2533 O O . ASP A 1 337 ? -28.282 8.309 -23.085 1.00 94.31 337 ASP A O 1
ATOM 2537 N N . ASN A 1 338 ? -27.739 6.242 -22.401 1.00 94.44 338 ASN A N 1
ATOM 2538 C CA . ASN A 1 338 ? -27.345 5.686 -23.699 1.00 94.44 338 ASN A CA 1
ATOM 2539 C C . ASN A 1 338 ? -28.489 5.645 -24.738 1.00 94.44 338 ASN A C 1
ATOM 2541 O O . ASN A 1 338 ? -28.245 5.476 -25.937 1.00 94.44 338 ASN A O 1
ATOM 2545 N N . GLU A 1 339 ? -29.741 5.810 -24.302 1.00 93.88 339 GLU A N 1
ATOM 2546 C CA . GLU A 1 339 ? -30.928 5.949 -25.156 1.00 93.88 339 GLU A CA 1
ATOM 2547 C C . GLU A 1 339 ? -31.369 7.403 -25.378 1.00 93.88 339 GLU A C 1
ATOM 2549 O O . GLU A 1 339 ? -32.300 7.636 -26.157 1.00 93.88 339 GLU A O 1
ATOM 2554 N N . PHE A 1 340 ? -30.746 8.365 -24.692 1.00 94.75 340 PHE A N 1
ATOM 2555 C CA . PHE A 1 340 ? -31.179 9.757 -24.669 1.00 94.75 340 PHE A CA 1
ATOM 2556 C C . PHE A 1 340 ? -30.009 10.745 -24.639 1.00 94.75 340 PHE A C 1
ATOM 2558 O O . PHE A 1 340 ? -29.593 11.218 -25.695 1.00 94.75 340 PHE A O 1
ATOM 2565 N N . ASN A 1 341 ? -29.519 11.127 -23.459 1.00 94.44 341 ASN A N 1
ATOM 2566 C CA . ASN A 1 341 ? -28.634 12.278 -23.321 1.00 94.44 341 ASN A CA 1
ATOM 2567 C C . ASN A 1 341 ? -27.186 11.979 -23.723 1.00 94.44 341 ASN A C 1
ATOM 2569 O O . ASN A 1 341 ? -26.518 12.891 -24.191 1.00 94.44 341 ASN A O 1
ATOM 2573 N N . ASP A 1 342 ? -26.719 10.733 -23.699 1.00 94.44 342 ASP A N 1
ATOM 2574 C CA . ASP A 1 342 ? -25.381 10.411 -24.222 1.00 94.44 342 ASP A CA 1
ATOM 2575 C C . ASP A 1 342 ? -25.354 10.273 -25.755 1.00 94.44 342 ASP A C 1
ATOM 2577 O O . ASP A 1 342 ? -24.290 10.168 -26.373 1.00 94.44 342 ASP A O 1
ATOM 2581 N N . CYS A 1 343 ? -26.518 10.325 -26.409 1.00 94.94 343 CYS A N 1
ATOM 2582 C CA . CYS A 1 343 ? -26.621 10.284 -27.861 1.00 94.94 343 CYS A CA 1
ATOM 2583 C C . CYS A 1 343 ? -26.119 11.580 -28.529 1.00 94.94 343 CYS A C 1
ATOM 2585 O O . CYS A 1 343 ? -26.373 12.674 -28.027 1.00 94.94 343 CYS A O 1
ATOM 2587 N N . PRO A 1 344 ? -25.525 11.509 -29.741 1.00 93.19 344 PRO A N 1
ATOM 2588 C CA . PRO A 1 344 ? -25.084 12.698 -30.487 1.00 93.19 344 PRO A CA 1
ATOM 2589 C C . PRO A 1 344 ? -26.194 13.711 -30.826 1.00 93.19 344 PRO A C 1
ATOM 2591 O O . PRO A 1 344 ? -25.900 14.852 -31.178 1.00 93.19 344 PRO A O 1
ATOM 2594 N N . ASN A 1 345 ? -27.461 13.289 -30.765 1.00 94.75 345 ASN A N 1
ATOM 2595 C CA . ASN A 1 345 ? -28.639 14.132 -30.947 1.00 94.75 345 ASN A CA 1
ATOM 2596 C C . ASN A 1 345 ? -29.738 13.708 -29.946 1.00 94.75 345 ASN A C 1
ATOM 2598 O O . ASN A 1 345 ? -30.580 12.875 -30.300 1.00 94.75 345 ASN A O 1
ATOM 2602 N N . PRO A 1 346 ? -29.731 14.239 -28.706 1.00 95.00 346 PRO A N 1
ATOM 2603 C CA . PRO A 1 346 ? -30.647 13.806 -27.648 1.00 95.00 346 PRO A CA 1
ATOM 2604 C C . PRO A 1 346 ? -32.130 13.989 -27.985 1.00 95.00 346 PRO A C 1
ATOM 2606 O O . PRO A 1 346 ? -32.931 13.104 -27.696 1.00 95.00 346 PRO A O 1
ATOM 2609 N N . ASP A 1 347 ? -32.505 15.081 -28.662 1.00 94.94 347 ASP A N 1
ATOM 2610 C CA . ASP A 1 347 ? -33.898 15.338 -29.066 1.00 94.94 347 ASP A CA 1
ATOM 2611 C C . ASP A 1 347 ? -34.420 14.260 -30.030 1.00 94.94 347 ASP A C 1
ATOM 2613 O O . ASP A 1 347 ? -35.554 13.788 -29.916 1.00 94.94 347 ASP A O 1
ATOM 2617 N N . GLN A 1 348 ? -33.581 13.837 -30.981 1.00 96.50 348 GLN A N 1
ATOM 2618 C CA . GLN A 1 348 ? -33.926 12.786 -31.938 1.00 96.50 348 GLN A CA 1
ATOM 2619 C C . GLN A 1 348 ? -33.943 11.401 -31.285 1.00 96.50 348 GLN A C 1
ATOM 2621 O O . GLN A 1 348 ? -34.854 10.620 -31.555 1.00 96.50 348 GLN A O 1
ATOM 2626 N N . ALA A 1 349 ? -32.976 11.112 -30.412 1.00 96.44 349 ALA A N 1
ATOM 2627 C CA . ALA A 1 349 ? -32.930 9.876 -29.637 1.00 96.44 349 ALA A CA 1
ATOM 2628 C C . ALA A 1 349 ? -34.182 9.723 -28.751 1.00 96.44 349 ALA A C 1
ATOM 2630 O O . ALA A 1 349 ? -34.824 8.672 -28.752 1.00 96.44 349 ALA A O 1
ATOM 2631 N N . LEU A 1 350 ? -34.604 10.808 -28.091 1.00 95.69 350 LEU A N 1
ATOM 2632 C CA . LEU A 1 350 ? -35.838 10.857 -27.308 1.00 95.69 350 LEU A CA 1
ATOM 2633 C C . LEU A 1 350 ? -37.092 10.685 -28.178 1.00 95.69 350 LEU A C 1
ATOM 2635 O O . LEU A 1 350 ? -38.016 9.984 -27.766 1.00 95.69 350 LEU A O 1
ATOM 2639 N N . SER A 1 351 ? -37.126 11.265 -29.386 1.00 97.31 351 SER A N 1
ATOM 2640 C CA . SER A 1 351 ? -38.214 11.019 -30.347 1.00 97.31 351 SER A CA 1
ATOM 2641 C C . SER A 1 351 ? -38.295 9.541 -30.719 1.00 97.31 351 SER A C 1
ATOM 2643 O O . SER A 1 351 ? -39.364 8.958 -30.596 1.00 97.31 351 SER A O 1
ATOM 2645 N N . PHE A 1 352 ? -37.178 8.902 -31.084 1.00 98.00 352 PHE A N 1
ATOM 2646 C CA . PHE A 1 352 ? -37.164 7.470 -31.399 1.00 98.00 352 PHE A CA 1
ATOM 2647 C C . PHE A 1 352 ? -37.572 6.607 -30.198 1.00 98.00 352 PHE A C 1
ATOM 2649 O O . PHE A 1 352 ? -38.305 5.634 -30.367 1.00 98.00 352 PHE A O 1
ATOM 2656 N N . TRP A 1 353 ? -37.171 6.977 -28.978 1.00 97.50 353 TRP A N 1
ATOM 2657 C CA . TRP A 1 353 ? -37.652 6.308 -27.769 1.00 97.50 353 TRP A CA 1
ATOM 2658 C C . TRP A 1 353 ? -39.177 6.434 -27.632 1.00 97.50 353 TRP A C 1
ATOM 2660 O O . TRP A 1 353 ? -39.853 5.440 -27.363 1.00 97.50 353 TRP A O 1
ATOM 2670 N N . TYR A 1 354 ? -39.745 7.622 -27.871 1.00 97.19 354 TYR A N 1
ATOM 2671 C CA . TYR A 1 354 ? -41.196 7.814 -27.843 1.00 97.19 354 TYR A CA 1
ATOM 2672 C C . TYR A 1 354 ? -41.929 7.070 -28.965 1.00 97.19 354 TYR A C 1
ATOM 2674 O O . TYR A 1 354 ? -42.965 6.467 -28.702 1.00 97.19 354 TYR A O 1
ATOM 2682 N N . ASP A 1 355 ? -41.404 7.078 -30.187 1.00 97.31 355 ASP A N 1
ATOM 2683 C CA . ASP A 1 355 ? -42.049 6.458 -31.345 1.00 97.31 355 ASP A CA 1
ATOM 2684 C C . ASP A 1 355 ? -42.063 4.918 -31.247 1.00 97.31 355 ASP A C 1
ATOM 2686 O O . ASP A 1 355 ? -43.033 4.284 -31.667 1.00 97.31 355 ASP A O 1
ATOM 2690 N N . HIS A 1 356 ? -41.021 4.313 -30.656 1.00 96.81 356 HIS A N 1
ATOM 2691 C CA . HIS A 1 356 ? -40.826 2.854 -30.637 1.00 96.81 356 HIS A CA 1
ATOM 2692 C C . HIS A 1 356 ? -41.083 2.174 -29.280 1.00 96.81 356 HIS A C 1
ATOM 2694 O O . HIS A 1 356 ? -41.463 1.004 -29.264 1.00 96.81 356 HIS A O 1
ATOM 2700 N N . LEU A 1 357 ? -40.897 2.860 -28.142 1.00 96.50 357 LEU A N 1
ATOM 2701 C CA . LEU A 1 357 ? -40.936 2.245 -26.797 1.00 96.50 357 LEU A CA 1
ATOM 2702 C C . LEU A 1 357 ? -41.977 2.855 -25.838 1.00 96.50 357 LEU A C 1
ATOM 2704 O O . LEU A 1 357 ? -42.261 2.274 -24.786 1.00 96.50 357 LEU A O 1
ATOM 2708 N N . LEU A 1 358 ? -42.610 3.982 -26.177 1.00 96.00 358 LEU A N 1
ATOM 2709 C CA . LEU A 1 358 ? -43.675 4.543 -25.341 1.00 96.00 358 LEU A CA 1
ATOM 2710 C C . LEU A 1 358 ? -44.931 3.657 -25.374 1.00 96.00 358 LEU A C 1
ATOM 2712 O O . LEU A 1 358 ? -45.542 3.435 -26.420 1.00 96.00 358 LEU A O 1
ATOM 2716 N N . GLY A 1 359 ? -45.361 3.181 -24.204 1.00 94.81 359 GLY A N 1
ATOM 2717 C CA . GLY A 1 359 ? -46.545 2.325 -24.090 1.00 94.81 359 GLY A CA 1
ATOM 2718 C C . GLY A 1 359 ? -46.332 0.887 -24.571 1.00 94.81 359 GLY A C 1
ATOM 2719 O O . GLY A 1 359 ? -47.323 0.195 -24.816 1.00 94.81 359 GLY A O 1
ATOM 2720 N N . PHE A 1 360 ? -45.075 0.447 -24.722 1.00 96.00 360 PHE A N 1
ATOM 2721 C CA . PHE A 1 360 ? -44.671 -0.885 -25.193 1.00 96.00 360 PHE A CA 1
ATOM 2722 C C . PHE A 1 360 ? -45.472 -2.028 -24.546 1.00 96.00 360 PHE A C 1
ATOM 2724 O O . PHE A 1 360 ? -45.912 -2.950 -25.236 1.00 96.00 360 PHE A O 1
ATOM 2731 N N . GLU A 1 361 ? -45.775 -1.904 -23.249 1.00 94.88 361 GLU A N 1
ATOM 2732 C CA . GLU A 1 361 ? -46.562 -2.853 -22.459 1.00 94.88 361 GLU A CA 1
ATOM 2733 C C . GLU A 1 361 ? -47.979 -3.116 -23.013 1.00 94.88 361 GLU A C 1
ATOM 2735 O O . GLU A 1 361 ? -48.552 -4.173 -22.761 1.00 94.88 361 GLU A O 1
ATOM 2740 N N . THR A 1 362 ? -48.535 -2.168 -23.777 1.00 91.81 362 THR A N 1
ATOM 2741 C CA . THR A 1 362 ? -49.870 -2.236 -24.405 1.00 91.81 362 THR A CA 1
ATOM 2742 C C . THR A 1 362 ? -49.831 -2.421 -25.924 1.00 91.81 362 THR A C 1
ATOM 2744 O O . THR A 1 362 ? -50.867 -2.680 -26.536 1.00 91.81 362 THR A O 1
ATOM 2747 N N . GLN A 1 363 ? -48.658 -2.287 -26.554 1.00 93.62 363 GLN A N 1
ATOM 2748 C CA . GLN A 1 363 ? -48.515 -2.440 -28.005 1.00 93.62 363 GLN A CA 1
ATOM 2749 C C . GLN A 1 363 ? -48.507 -3.919 -28.426 1.00 93.62 363 GLN A C 1
ATOM 2751 O O . GLN A 1 363 ? -49.139 -4.281 -29.422 1.00 93.62 363 GLN A O 1
ATOM 2756 N N . PHE A 1 364 ? -47.812 -4.773 -27.664 1.00 93.94 364 PHE A N 1
ATOM 2757 C CA . PHE A 1 364 ? -47.550 -6.174 -28.034 1.00 93.94 364 PHE A CA 1
ATOM 2758 C C . PHE A 1 364 ? -48.320 -7.205 -27.190 1.00 93.94 364 PHE A C 1
ATOM 2760 O O . PHE A 1 364 ? -48.530 -8.332 -27.644 1.00 93.94 364 PHE A O 1
ATOM 2767 N N . TRP A 1 365 ? -48.820 -6.816 -26.013 1.00 93.88 365 TRP A N 1
ATOM 2768 C CA . TRP A 1 365 ? -49.639 -7.659 -25.133 1.00 93.88 365 TRP A CA 1
ATOM 2769 C C . TRP A 1 365 ? -51.074 -7.120 -25.021 1.00 93.88 365 TRP A C 1
ATOM 2771 O O . TRP A 1 365 ? -51.313 -5.939 -25.280 1.00 93.88 365 TRP A O 1
ATOM 2781 N N . PRO A 1 366 ? -52.062 -7.958 -24.645 1.00 88.56 366 PRO A N 1
ATOM 2782 C CA . PRO A 1 366 ? -53.369 -7.466 -24.216 1.00 88.56 366 PRO A CA 1
ATOM 2783 C C . PRO A 1 366 ? -53.219 -6.454 -23.074 1.00 88.56 366 PRO A C 1
ATOM 2785 O O . PRO A 1 366 ? -52.298 -6.592 -22.269 1.00 88.56 366 PRO A O 1
ATOM 2788 N N . GLU A 1 367 ? -54.139 -5.488 -22.974 1.00 82.44 367 GLU A N 1
ATOM 2789 C CA . GLU A 1 367 ? -54.129 -4.507 -21.880 1.00 82.44 367 GLU A CA 1
ATOM 2790 C C . GLU A 1 367 ? -53.977 -5.215 -20.517 1.00 82.44 367 GLU A C 1
ATOM 2792 O O . GLU A 1 367 ? -54.726 -6.163 -20.237 1.00 82.44 367 GLU A O 1
ATOM 2797 N N . PRO A 1 368 ? -53.005 -4.802 -19.680 1.00 83.75 368 PRO A N 1
ATOM 2798 C CA . PRO A 1 368 ? -52.766 -5.443 -18.396 1.00 83.75 368 PRO A CA 1
ATOM 2799 C C . PRO A 1 368 ? -53.972 -5.278 -17.463 1.00 83.75 368 PRO A C 1
ATOM 2801 O O . PRO A 1 368 ? -54.789 -4.369 -17.604 1.00 83.75 368 PRO A O 1
ATOM 2804 N N . ALA A 1 369 ? -54.068 -6.138 -16.448 1.00 83.81 369 ALA A N 1
ATOM 2805 C CA . ALA A 1 369 ? -55.172 -6.104 -15.482 1.00 83.81 369 ALA A CA 1
ATOM 2806 C C . ALA A 1 369 ? -55.182 -4.847 -14.577 1.00 83.81 369 ALA A C 1
ATOM 2808 O O . ALA A 1 369 ? -56.102 -4.674 -13.775 1.00 83.81 369 ALA A O 1
ATOM 2809 N N . TRP A 1 370 ? -54.170 -3.982 -14.692 1.00 90.25 370 TRP A N 1
ATOM 2810 C CA . TRP A 1 370 ? -54.001 -2.727 -13.962 1.00 90.25 370 TRP A CA 1
ATOM 2811 C C . TRP A 1 370 ? -53.945 -1.530 -14.915 1.00 90.25 370 TRP A C 1
ATOM 2813 O O . TRP A 1 370 ? -53.440 -1.612 -16.031 1.00 90.25 370 TRP A O 1
ATOM 2823 N N . ASN A 1 371 ? -54.426 -0.379 -14.444 1.00 91.75 371 ASN A N 1
ATOM 2824 C CA . ASN A 1 371 ? -54.404 0.859 -15.216 1.00 91.75 371 ASN A CA 1
ATOM 2825 C C . ASN A 1 371 ? -53.034 1.556 -15.110 1.00 91.75 371 ASN A C 1
ATOM 2827 O O . ASN A 1 371 ? -52.591 1.875 -14.001 1.00 91.75 371 ASN A O 1
ATOM 2831 N N . VAL A 1 372 ? -52.399 1.829 -16.253 1.00 95.62 372 VAL A N 1
ATOM 2832 C CA . VAL A 1 372 ? -51.126 2.561 -16.345 1.00 95.62 372 VAL A CA 1
ATOM 2833 C C . VAL A 1 372 ? -51.401 4.053 -16.545 1.00 95.62 372 VAL A C 1
ATOM 2835 O O . VAL A 1 372 ? -51.937 4.473 -17.567 1.00 95.62 372 VAL A O 1
ATOM 2838 N N . THR A 1 373 ? -51.016 4.872 -15.570 1.00 96.50 373 THR A N 1
ATOM 2839 C CA . THR A 1 373 ? -51.081 6.340 -15.639 1.00 96.50 373 THR A CA 1
ATOM 2840 C C . THR A 1 373 ? -49.725 6.911 -16.044 1.00 96.50 373 THR A C 1
ATOM 2842 O O . THR A 1 373 ? -48.710 6.446 -15.536 1.00 96.50 373 THR A O 1
ATOM 2845 N N . ARG A 1 374 ? -49.686 7.921 -16.922 1.00 96.81 374 ARG A N 1
ATOM 2846 C CA . ARG A 1 374 ? -48.448 8.564 -17.411 1.00 96.81 374 ARG A CA 1
ATOM 2847 C C . ARG A 1 374 ? -48.440 10.064 -17.119 1.00 96.81 374 ARG A C 1
ATOM 2849 O O . ARG A 1 374 ? -49.509 10.675 -17.088 1.00 96.81 374 ARG A O 1
ATOM 2856 N N . GLN A 1 375 ? -47.260 10.665 -16.956 1.00 96.88 375 GLN A N 1
ATOM 2857 C CA . GLN A 1 375 ? -47.116 12.106 -16.688 1.00 96.88 375 GLN A CA 1
ATOM 2858 C C . GLN A 1 375 ? -47.260 12.938 -17.977 1.00 96.88 375 GLN A C 1
ATOM 2860 O O . GLN A 1 375 ? -46.304 13.498 -18.511 1.00 96.88 375 GLN A O 1
ATOM 2865 N N . THR A 1 376 ? -48.476 12.994 -18.517 1.00 90.88 376 THR A N 1
ATOM 2866 C CA . THR A 1 376 ? -48.782 13.730 -19.752 1.00 90.88 376 THR A CA 1
ATOM 2867 C C . THR A 1 376 ? -49.200 15.182 -19.477 1.00 90.88 376 THR A C 1
ATOM 2869 O O . THR A 1 376 ? -49.979 15.399 -18.548 1.00 90.88 376 THR A O 1
ATOM 2872 N N . PRO A 1 377 ? -48.814 16.159 -20.322 1.00 88.31 377 PRO A N 1
ATOM 2873 C CA . PRO A 1 377 ? -48.083 15.986 -21.580 1.00 88.31 377 PRO A CA 1
ATOM 2874 C C . PRO A 1 377 ? -46.551 16.029 -21.442 1.00 88.31 377 PRO A C 1
ATOM 2876 O O . PRO A 1 377 ? -45.879 15.662 -22.398 1.00 88.31 377 PRO A O 1
ATOM 2879 N N . ASP A 1 378 ? -46.015 16.467 -20.300 1.00 87.00 378 ASP A N 1
ATOM 2880 C CA . ASP A 1 378 ? -44.633 16.965 -20.215 1.00 87.00 378 ASP A CA 1
ATOM 2881 C C . ASP A 1 378 ? -43.554 15.861 -20.194 1.00 87.00 378 ASP A C 1
ATOM 2883 O O . ASP A 1 378 ? -42.526 15.999 -20.853 1.00 87.00 378 ASP A O 1
ATOM 2887 N N . HIS A 1 379 ? -43.789 14.743 -19.494 1.00 94.44 379 HIS A N 1
ATOM 2888 C CA . HIS A 1 379 ? -42.837 13.625 -19.387 1.00 94.44 379 HIS A CA 1
ATOM 2889 C C . HIS A 1 379 ? -43.546 12.265 -19.563 1.00 94.44 379 HIS A C 1
ATOM 2891 O O . HIS A 1 379 ? -43.613 11.470 -18.625 1.00 94.44 379 HIS A O 1
ATOM 2897 N N . PRO A 1 380 ? -44.079 11.936 -20.758 1.00 96.31 380 PRO A N 1
ATOM 2898 C CA . PRO A 1 380 ? -44.872 10.718 -20.978 1.00 96.31 380 PRO A CA 1
ATOM 2899 C C . PRO A 1 380 ? -44.084 9.405 -20.797 1.00 96.31 380 PRO A C 1
ATOM 2901 O O . PRO A 1 380 ? -44.698 8.345 -20.629 1.00 96.31 380 PRO A O 1
ATOM 2904 N N . ALA A 1 381 ? -42.745 9.469 -20.788 1.00 95.81 381 ALA A N 1
ATOM 2905 C CA . ALA A 1 381 ? -41.874 8.371 -20.363 1.00 95.81 381 ALA A CA 1
ATOM 2906 C C . ALA A 1 381 ? -42.139 7.939 -18.910 1.00 95.81 381 ALA A C 1
ATOM 2908 O O . ALA A 1 381 ? -42.054 6.751 -18.616 1.00 95.81 381 ALA A O 1
ATOM 2909 N N . ASN A 1 382 ? -42.512 8.870 -18.024 1.00 98.12 382 ASN A N 1
ATOM 2910 C CA . ASN A 1 382 ? -42.856 8.560 -16.641 1.00 98.12 382 ASN A CA 1
ATOM 2911 C C . ASN A 1 382 ? -44.212 7.851 -16.586 1.00 98.12 382 ASN A C 1
ATOM 2913 O O . ASN A 1 382 ? -45.200 8.318 -17.165 1.00 98.12 382 ASN A O 1
ATOM 2917 N N . PHE A 1 383 ? -44.274 6.745 -15.849 1.00 98.06 383 PHE A N 1
ATOM 2918 C CA . PHE A 1 383 ? -45.483 5.941 -15.685 1.00 98.06 383 PHE A CA 1
ATOM 2919 C C . PHE A 1 383 ? -45.669 5.489 -14.239 1.00 98.06 383 PHE A C 1
ATOM 2921 O O . PHE A 1 383 ? -44.719 5.434 -13.464 1.00 98.06 383 PHE A O 1
ATOM 2928 N N . ALA A 1 384 ? -46.902 5.140 -13.880 1.00 98.25 384 ALA A N 1
ATOM 2929 C CA . ALA A 1 384 ? -47.223 4.515 -12.609 1.00 98.25 384 ALA A CA 1
ATOM 2930 C C . ALA A 1 384 ? -48.425 3.569 -12.717 1.00 98.25 384 ALA A C 1
ATOM 2932 O O . ALA A 1 384 ? -49.377 3.833 -13.451 1.00 98.25 384 ALA A O 1
ATOM 2933 N N . PHE A 1 385 ? -48.425 2.488 -11.941 1.00 97.56 385 PHE A N 1
ATOM 2934 C CA . PHE A 1 385 ? -49.540 1.539 -11.837 1.00 97.56 385 PHE A CA 1
ATOM 2935 C C . PHE A 1 385 ? -49.509 0.802 -10.492 1.00 97.56 385 PHE A C 1
ATOM 2937 O O . PHE A 1 385 ? -48.509 0.838 -9.784 1.00 97.56 385 PHE A O 1
ATOM 2944 N N . GLY A 1 386 ? -50.629 0.191 -10.106 1.00 96.25 386 GLY A N 1
ATOM 2945 C CA . GLY A 1 386 ? -50.751 -0.549 -8.849 1.00 96.25 386 GLY A CA 1
ATOM 2946 C C . GLY A 1 386 ? -51.011 -2.030 -9.100 1.00 96.25 386 GLY A C 1
ATOM 2947 O O . GLY A 1 386 ? -51.898 -2.368 -9.884 1.00 96.25 386 GLY A O 1
ATOM 2948 N N . VAL A 1 387 ? -50.277 -2.904 -8.411 1.00 94.69 387 VAL A N 1
ATOM 2949 C CA . VAL A 1 387 ? -50.495 -4.358 -8.409 1.00 94.69 387 VAL A CA 1
ATOM 2950 C C . VAL A 1 387 ? -50.511 -4.825 -6.957 1.00 94.69 387 VAL A C 1
ATOM 2952 O O . VAL A 1 387 ? -49.500 -4.716 -6.280 1.00 94.69 387 VAL A O 1
ATOM 2955 N N . ARG A 1 388 ? -51.653 -5.332 -6.467 1.00 90.00 388 ARG A N 1
ATOM 2956 C CA . ARG A 1 388 ? -51.824 -5.922 -5.115 1.00 90.00 388 ARG A CA 1
ATOM 2957 C C . ARG A 1 388 ? -51.127 -5.138 -3.988 1.00 90.00 388 ARG A C 1
ATOM 2959 O O . ARG A 1 388 ? -50.175 -5.629 -3.394 1.00 90.00 388 ARG A O 1
ATOM 2966 N N . ASN A 1 389 ? -51.592 -3.925 -3.703 1.00 93.19 389 ASN A N 1
ATOM 2967 C CA . ASN A 1 389 ? -51.029 -3.047 -2.666 1.00 93.19 389 ASN A CA 1
ATOM 2968 C C . ASN A 1 389 ? -49.538 -2.685 -2.869 1.00 93.19 389 ASN A C 1
ATOM 2970 O O . ASN A 1 389 ? -48.900 -2.193 -1.943 1.00 93.19 389 ASN A O 1
ATOM 2974 N N . VAL A 1 390 ? -48.972 -2.893 -4.062 1.00 96.94 390 VAL A N 1
ATOM 2975 C CA . VAL A 1 390 ? -47.650 -2.386 -4.448 1.00 96.94 390 VAL A CA 1
ATOM 2976 C C . VAL A 1 390 ? -47.828 -1.334 -5.539 1.00 96.94 390 VAL A C 1
ATOM 2978 O O . VAL A 1 390 ? -48.443 -1.594 -6.579 1.00 96.94 390 VAL A O 1
ATOM 2981 N N . LEU A 1 391 ? -47.307 -0.136 -5.291 1.00 98.12 391 LEU A N 1
ATOM 2982 C CA . LEU A 1 391 ? -47.310 0.990 -6.216 1.00 98.12 391 LEU A CA 1
ATOM 2983 C C . LEU A 1 391 ? -45.995 1.009 -6.996 1.00 98.12 391 LEU A C 1
ATOM 2985 O O . LEU A 1 391 ? -44.938 1.189 -6.410 1.00 98.12 391 LEU A O 1
ATOM 2989 N N . PHE A 1 392 ? -46.054 0.862 -8.315 1.00 98.50 392 PHE A N 1
ATOM 2990 C CA . PHE A 1 392 ? -44.893 0.948 -9.199 1.00 98.50 392 PHE A CA 1
ATOM 2991 C C . PHE A 1 392 ? -44.849 2.320 -9.872 1.00 98.50 392 PHE A C 1
ATOM 2993 O O . PHE A 1 392 ? -45.868 2.760 -10.412 1.00 98.50 392 PHE A O 1
ATOM 3000 N N . ILE A 1 393 ? -43.682 2.971 -9.877 1.00 98.62 393 ILE A N 1
ATOM 3001 C CA . ILE A 1 393 ? -43.412 4.238 -10.573 1.00 98.62 393 ILE A CA 1
ATOM 3002 C C . ILE A 1 393 ? -42.124 4.098 -11.392 1.00 98.62 393 ILE A C 1
ATOM 3004 O O . ILE A 1 393 ? -41.062 3.848 -10.831 1.00 98.62 393 ILE A O 1
ATOM 3008 N N . GLY A 1 394 ? -42.208 4.280 -12.710 1.00 98.38 394 GLY A N 1
ATOM 3009 C CA . GLY A 1 394 ? -41.049 4.402 -13.598 1.00 98.38 394 GLY A CA 1
ATOM 3010 C C . GLY A 1 394 ? -40.740 5.868 -13.894 1.00 98.38 394 GLY A C 1
ATOM 3011 O O . GLY A 1 394 ? -41.656 6.633 -14.213 1.00 98.38 394 GLY A O 1
ATOM 3012 N N . LEU A 1 395 ? -39.467 6.256 -13.793 1.00 98.19 395 LEU A N 1
ATOM 3013 C CA . LEU A 1 395 ? -38.994 7.633 -13.946 1.00 98.19 395 LEU A CA 1
ATOM 3014 C C . LEU A 1 395 ? -37.959 7.760 -15.063 1.00 98.19 395 LEU A C 1
ATOM 3016 O O . LEU A 1 395 ? -36.999 7.001 -15.124 1.00 98.19 395 LEU A O 1
ATOM 3020 N N . SER A 1 396 ? -38.081 8.810 -15.869 1.00 95.88 396 SER A N 1
ATOM 3021 C CA . SER A 1 396 ? -37.024 9.306 -16.754 1.00 95.88 396 SER A CA 1
ATOM 3022 C C . SER A 1 396 ? -35.970 10.075 -15.944 1.00 95.88 396 SER A C 1
ATOM 3024 O O . SER A 1 396 ? -35.812 11.288 -16.067 1.00 95.88 396 SER A O 1
ATOM 3026 N N . LEU A 1 397 ? -35.295 9.349 -15.052 1.00 96.56 397 LEU A N 1
ATOM 3027 C CA . LEU A 1 397 ? -34.154 9.799 -14.261 1.00 96.56 397 LEU A CA 1
ATOM 3028 C C . LEU A 1 397 ? -32.916 9.039 -14.759 1.00 96.56 397 LEU A C 1
ATOM 3030 O O . LEU A 1 397 ? -32.804 7.827 -14.555 1.00 96.56 397 LEU A O 1
ATOM 3034 N N . VAL A 1 398 ? -32.034 9.761 -15.448 1.00 94.00 398 VAL A N 1
ATOM 3035 C CA . VAL A 1 398 ? -30.923 9.233 -16.257 1.00 94.00 398 VAL A CA 1
ATOM 3036 C C . VAL A 1 398 ? -29.556 9.688 -15.723 1.00 94.00 398 VAL A C 1
ATOM 3038 O O . VAL A 1 398 ? -29.491 10.610 -14.912 1.00 94.00 398 VAL A O 1
ATOM 3041 N N . GLY A 1 399 ? -28.484 8.996 -16.119 1.00 91.31 399 GLY A N 1
ATOM 3042 C CA . GLY A 1 399 ? -27.092 9.311 -15.789 1.00 91.31 399 GLY A CA 1
ATOM 3043 C C . GLY A 1 399 ? -26.425 10.155 -16.880 1.00 91.31 399 GLY A C 1
ATOM 3044 O O . GLY A 1 399 ? -27.079 10.977 -17.517 1.00 91.31 399 GLY A O 1
ATOM 3045 N N . GLY A 1 400 ? -25.134 9.939 -17.119 1.00 90.19 400 GLY A N 1
ATOM 3046 C CA . GLY A 1 400 ? -24.457 10.457 -18.311 1.00 90.19 400 GLY A CA 1
ATOM 3047 C C . GLY A 1 400 ? -24.266 11.979 -18.377 1.00 90.19 400 GLY A C 1
ATOM 3048 O O . GLY A 1 400 ? -24.024 12.664 -17.381 1.00 90.19 400 GLY A O 1
ATOM 3049 N N . ILE A 1 401 ? -24.294 12.516 -19.596 1.00 91.00 401 ILE A N 1
ATOM 3050 C CA . ILE A 1 401 ? -23.896 13.888 -19.927 1.00 91.00 401 ILE A CA 1
ATOM 3051 C C . ILE A 1 401 ? -25.071 14.863 -19.773 1.00 91.00 401 ILE A C 1
ATOM 3053 O O . ILE A 1 401 ? -26.105 14.737 -20.433 1.00 91.00 401 ILE A O 1
ATOM 3057 N N . VAL A 1 402 ? -24.873 15.916 -18.974 1.00 94.06 402 VAL A N 1
ATOM 3058 C CA . VAL A 1 402 ? -25.825 17.030 -18.836 1.00 94.06 402 VAL A CA 1
ATOM 3059 C C . VAL A 1 402 ? -25.588 18.076 -19.933 1.00 94.06 402 VAL A C 1
ATOM 3061 O O . VAL A 1 402 ? -24.718 18.939 -19.815 1.00 94.06 402 VAL A O 1
ATOM 3064 N N . HIS A 1 403 ? -26.381 18.031 -21.008 1.00 89.75 403 HIS A N 1
ATOM 3065 C CA . HIS A 1 403 ? -26.305 19.017 -22.107 1.00 89.75 403 HIS A CA 1
ATOM 3066 C C . HIS A 1 403 ? -27.036 20.331 -21.817 1.00 89.75 403 HIS A C 1
ATOM 3068 O O . HIS A 1 403 ? -26.682 21.375 -22.364 1.00 89.75 403 HIS A O 1
ATOM 3074 N N . ASN A 1 404 ? -28.073 20.289 -20.977 1.00 91.75 404 ASN A N 1
ATOM 3075 C CA . ASN A 1 404 ? -28.885 21.449 -20.624 1.00 91.75 404 ASN A CA 1
ATOM 3076 C C . ASN A 1 404 ? -29.320 21.368 -19.155 1.00 91.75 404 ASN A C 1
ATOM 3078 O O . ASN A 1 404 ? -30.266 20.659 -18.821 1.00 91.75 404 ASN A O 1
ATOM 3082 N N . GLN A 1 405 ? -28.653 22.133 -18.288 1.00 93.00 405 GLN A N 1
ATOM 3083 C CA . GLN A 1 405 ? -28.935 22.147 -16.849 1.00 93.00 405 GLN A CA 1
ATOM 3084 C C . GLN A 1 405 ? -30.375 22.579 -16.517 1.00 93.00 405 GLN A C 1
ATOM 3086 O O . GLN A 1 405 ? -30.962 22.057 -15.576 1.00 93.00 405 GLN A O 1
ATOM 3091 N N . GLU A 1 406 ? -30.973 23.498 -17.287 1.00 93.88 406 GLU A N 1
ATOM 3092 C CA . GLU A 1 406 ? -32.349 23.959 -17.038 1.00 93.88 406 GLU A CA 1
ATOM 3093 C C . GLU A 1 406 ? -33.370 22.848 -17.323 1.00 93.88 406 GLU A C 1
ATOM 3095 O O . GLU A 1 406 ? -34.336 22.684 -16.578 1.00 93.88 406 GLU A O 1
ATOM 3100 N N . GLU A 1 407 ? -33.135 22.049 -18.368 1.00 92.75 407 GLU A N 1
ATOM 3101 C CA . GLU A 1 407 ? -33.938 20.860 -18.672 1.00 92.75 407 GLU A CA 1
ATOM 3102 C C . GLU A 1 407 ? -33.754 19.788 -17.591 1.00 92.75 407 GLU A C 1
ATOM 3104 O O . GLU A 1 407 ? -34.747 19.271 -17.080 1.00 92.75 407 GLU A O 1
ATOM 3109 N N . TRP A 1 408 ? -32.509 19.557 -17.164 1.00 94.38 408 TRP A N 1
ATOM 3110 C CA . TRP A 1 408 ? -32.139 18.602 -16.117 1.00 94.38 408 TRP A CA 1
ATOM 3111 C C . TRP A 1 408 ? -32.829 18.902 -14.778 1.00 94.38 408 TRP A C 1
ATOM 3113 O O . TRP A 1 408 ? -33.547 18.066 -14.227 1.00 94.38 408 TRP A O 1
ATOM 3123 N N . ASP A 1 409 ? -32.702 20.139 -14.289 1.00 93.50 409 ASP A N 1
ATOM 3124 C CA . ASP A 1 409 ? -33.317 20.591 -13.038 1.00 93.50 409 ASP A CA 1
ATOM 3125 C C . ASP A 1 409 ? -34.856 20.604 -13.136 1.00 93.50 409 ASP A C 1
ATOM 3127 O O . ASP A 1 409 ? -35.557 20.284 -12.165 1.00 93.50 409 ASP A O 1
ATOM 3131 N N . THR A 1 410 ? -35.405 20.917 -14.318 1.00 95.56 410 THR A N 1
ATOM 3132 C CA . THR A 1 410 ? -36.851 20.840 -14.591 1.00 95.56 410 THR A CA 1
ATOM 3133 C C . THR A 1 410 ? -37.348 19.397 -14.529 1.00 95.56 410 THR A C 1
ATOM 3135 O O . THR A 1 410 ? -38.351 19.129 -13.864 1.00 95.56 410 THR A O 1
ATOM 3138 N N . ARG A 1 411 ? -36.628 18.459 -15.152 1.00 95.25 411 ARG A N 1
ATOM 3139 C CA . ARG A 1 411 ? -36.923 17.022 -15.164 1.00 95.25 411 ARG A CA 1
ATOM 3140 C C . ARG A 1 411 ? -36.825 16.413 -13.769 1.00 95.25 411 ARG A C 1
ATOM 3142 O O . ARG A 1 411 ? -37.749 15.722 -13.351 1.00 95.25 411 ARG A O 1
ATOM 3149 N N . HIS A 1 412 ? -35.788 16.737 -12.998 1.00 97.31 412 HIS A N 1
ATOM 3150 C CA . HIS A 1 412 ? -35.684 16.352 -11.585 1.00 97.31 412 HIS A CA 1
ATOM 3151 C C . HIS A 1 412 ? -36.874 16.857 -10.764 1.00 97.31 412 HIS A C 1
ATOM 3153 O O . HIS A 1 412 ? -37.520 16.081 -10.055 1.00 97.31 412 HIS A O 1
ATOM 3159 N N . SER A 1 413 ? -37.226 18.134 -10.922 1.00 97.00 413 SER A N 1
ATOM 3160 C CA . SER A 1 413 ? -38.382 18.740 -10.252 1.00 97.00 413 SER A CA 1
ATOM 3161 C C . SER A 1 413 ? -39.713 18.096 -10.664 1.00 97.00 413 SER A C 1
ATOM 3163 O O . SER A 1 413 ? -40.617 17.957 -9.837 1.00 97.00 413 SER A O 1
ATOM 3165 N N . ALA A 1 414 ? -39.853 17.696 -11.931 1.00 97.25 414 ALA A N 1
ATOM 3166 C CA . ALA A 1 414 ? -41.036 17.023 -12.457 1.00 97.25 414 ALA A CA 1
ATOM 3167 C C . ALA A 1 414 ? -41.138 15.561 -11.993 1.00 97.25 414 ALA A C 1
ATOM 3169 O O . ALA A 1 414 ? -42.240 15.129 -11.652 1.00 97.25 414 ALA A O 1
ATOM 3170 N N . ASN A 1 415 ? -40.014 14.840 -11.911 1.00 98.19 415 ASN A N 1
ATOM 3171 C CA . ASN A 1 415 ? -39.925 13.475 -11.385 1.00 98.19 415 ASN A CA 1
ATOM 3172 C C . ASN A 1 415 ? -40.312 13.439 -9.895 1.00 98.19 415 ASN A C 1
ATOM 3174 O O . ASN A 1 415 ? -41.185 12.667 -9.509 1.00 98.19 415 ASN A O 1
ATOM 3178 N N . LEU A 1 416 ? -39.739 14.322 -9.065 1.00 98.06 416 LEU A N 1
ATOM 3179 C CA . LEU A 1 416 ? -40.090 14.437 -7.639 1.00 98.06 416 LEU A CA 1
ATOM 3180 C C . LEU A 1 416 ? -41.574 14.767 -7.442 1.00 98.06 416 LEU A C 1
ATOM 3182 O O . LEU A 1 416 ? -42.256 14.148 -6.624 1.00 98.06 416 LEU A O 1
ATOM 3186 N N . ARG A 1 417 ? -42.100 15.720 -8.224 1.00 97.50 417 ARG A N 1
ATOM 3187 C CA . ARG A 1 417 ? -43.525 16.069 -8.185 1.00 97.50 417 ARG A CA 1
ATOM 3188 C C . ARG A 1 417 ? -44.405 14.882 -8.577 1.00 97.50 417 ARG A C 1
ATOM 3190 O O . ARG A 1 417 ? -45.406 14.652 -7.910 1.00 97.50 417 ARG A O 1
ATOM 3197 N N . TRP A 1 418 ? -44.020 14.120 -9.602 1.00 97.94 418 TRP A N 1
ATOM 3198 C CA . TRP A 1 418 ? -44.765 12.948 -10.065 1.00 97.94 418 TRP A CA 1
ATOM 3199 C C . TRP A 1 418 ? -44.861 11.849 -9.010 1.00 97.94 418 TRP A C 1
ATOM 3201 O O . TRP A 1 418 ? -45.950 11.311 -8.816 1.00 97.94 418 TRP A O 1
ATOM 3211 N N . ILE A 1 419 ? -43.765 11.550 -8.300 1.00 98.06 419 ILE A N 1
ATOM 3212 C CA . ILE A 1 419 ? -43.778 10.604 -7.171 1.00 98.06 419 ILE A CA 1
ATOM 3213 C C . ILE A 1 419 ? -44.801 11.075 -6.136 1.00 98.06 419 ILE A C 1
ATOM 3215 O O . ILE A 1 419 ? -45.740 10.346 -5.826 1.00 98.06 419 ILE A O 1
ATOM 3219 N N . ASN A 1 420 ? -44.671 12.321 -5.674 1.00 97.00 420 ASN A N 1
ATOM 3220 C CA . ASN A 1 420 ? -45.506 12.864 -4.608 1.00 97.00 420 ASN A CA 1
ATOM 3221 C C . ASN A 1 420 ? -46.998 12.955 -4.994 1.00 97.00 420 ASN A C 1
ATOM 3223 O O . ASN A 1 420 ? -47.866 12.591 -4.206 1.00 97.00 420 ASN A O 1
ATOM 3227 N N . GLU A 1 421 ? -47.313 13.392 -6.217 1.00 96.56 421 GLU A N 1
ATOM 3228 C CA . GLU A 1 421 ? -48.689 13.434 -6.734 1.00 96.56 421 GLU A CA 1
ATOM 3229 C C . GLU A 1 421 ? -49.281 12.026 -6.913 1.00 96.56 421 GLU A C 1
ATOM 3231 O O . GLU A 1 421 ? -50.459 11.820 -6.622 1.00 96.56 421 GLU A O 1
ATOM 3236 N N . THR A 1 422 ? -48.478 11.047 -7.343 1.00 97.31 422 THR A N 1
ATOM 3237 C CA . THR A 1 422 ? -48.919 9.653 -7.517 1.00 97.31 422 THR A CA 1
ATOM 3238 C C . THR A 1 422 ? -49.161 8.961 -6.177 1.00 97.31 422 THR A C 1
ATOM 3240 O O . THR A 1 422 ? -50.169 8.268 -6.035 1.00 97.31 422 THR A O 1
ATOM 3243 N N . VAL A 1 423 ? -48.267 9.163 -5.204 1.00 96.38 423 VAL A N 1
ATOM 3244 C CA . VAL A 1 423 ? -48.403 8.669 -3.826 1.00 96.38 423 VAL A CA 1
ATOM 3245 C C . VAL A 1 423 ? -49.642 9.280 -3.177 1.00 96.38 423 VAL A C 1
ATOM 3247 O O . VAL A 1 423 ? -50.534 8.543 -2.776 1.00 96.38 423 VAL A O 1
ATOM 3250 N N . ALA A 1 424 ? -49.786 10.610 -3.188 1.00 94.62 424 ALA A N 1
ATOM 3251 C CA . ALA A 1 424 ? -50.945 11.285 -2.597 1.00 94.62 424 ALA A CA 1
ATOM 3252 C C . ALA A 1 424 ? -52.285 10.919 -3.271 1.00 94.62 424 ALA A C 1
ATOM 3254 O O . ALA A 1 424 ? -53.334 10.948 -2.629 1.00 94.62 424 ALA A O 1
ATOM 3255 N N . ALA A 1 425 ? -52.279 10.561 -4.560 1.00 93.81 425 ALA A N 1
ATOM 3256 C CA . ALA A 1 425 ? -53.466 10.080 -5.272 1.00 93.81 425 ALA A CA 1
ATOM 3257 C C . ALA A 1 425 ? -53.841 8.616 -4.958 1.00 93.81 425 ALA A C 1
ATOM 3259 O O . ALA A 1 425 ? -54.894 8.161 -5.412 1.00 93.81 425 ALA A O 1
ATOM 3260 N N . ARG A 1 426 ? -52.986 7.885 -4.229 1.00 91.12 426 ARG A N 1
ATOM 3261 C CA . ARG A 1 426 ? -53.142 6.476 -3.820 1.00 91.12 426 ARG A CA 1
ATOM 3262 C C . ARG A 1 426 ? -52.825 6.267 -2.329 1.00 91.12 426 ARG A C 1
ATOM 3264 O O . ARG A 1 426 ? -52.492 5.159 -1.924 1.00 91.12 426 ARG A O 1
ATOM 3271 N N . ASP A 1 427 ? -52.920 7.327 -1.529 1.00 86.69 427 ASP A N 1
ATOM 3272 C CA . ASP A 1 427 ? -52.699 7.312 -0.078 1.00 86.69 427 ASP A CA 1
ATOM 3273 C C . ASP A 1 427 ? -53.605 6.261 0.593 1.00 86.69 427 ASP A C 1
ATOM 3275 O O . ASP A 1 427 ? -54.830 6.290 0.439 1.00 86.69 427 ASP A O 1
ATOM 3279 N N . GLY A 1 428 ? -52.993 5.289 1.276 1.00 84.81 428 GLY A N 1
ATOM 3280 C CA . GLY A 1 428 ? -53.673 4.137 1.879 1.00 84.81 428 GLY A CA 1
ATOM 3281 C C . GLY A 1 428 ? -54.111 3.008 0.925 1.00 84.81 428 GLY A C 1
ATOM 3282 O O . GLY A 1 428 ? -54.704 2.037 1.399 1.00 84.81 428 GLY A O 1
ATOM 3283 N N . ASP A 1 429 ? -53.826 3.086 -0.383 1.00 87.31 429 ASP A N 1
ATOM 3284 C CA . ASP A 1 429 ? -54.103 2.015 -1.365 1.00 87.31 429 ASP A CA 1
ATOM 3285 C C . ASP A 1 429 ? -52.892 1.073 -1.600 1.00 87.31 429 ASP A C 1
ATOM 3287 O O . ASP A 1 429 ? -52.992 0.102 -2.361 1.00 87.31 429 ASP A O 1
ATOM 3291 N N . PHE A 1 430 ? -51.735 1.339 -0.980 1.00 94.44 430 PHE A N 1
ATOM 3292 C CA . PHE A 1 430 ? -50.517 0.528 -1.099 1.00 94.44 430 PHE A CA 1
ATOM 3293 C C . PHE A 1 430 ? -49.720 0.460 0.217 1.00 94.44 430 PHE A C 1
ATOM 3295 O O . PHE A 1 430 ? -49.822 1.338 1.059 1.00 94.44 430 PHE A O 1
ATOM 3302 N N . GLU A 1 431 ? -48.922 -0.599 0.371 1.00 94.19 431 GLU A N 1
ATOM 3303 C CA . GLU A 1 431 ? -48.030 -0.869 1.519 1.00 94.19 431 GLU A CA 1
ATOM 3304 C C . GLU A 1 431 ? -46.542 -0.776 1.112 1.00 94.19 431 GLU A C 1
ATOM 3306 O O . GLU A 1 431 ? -45.628 -0.777 1.940 1.00 94.19 431 GLU A O 1
ATOM 3311 N N . THR A 1 432 ? -46.259 -0.771 -0.196 1.00 97.06 432 THR A N 1
ATOM 3312 C CA . THR A 1 432 ? -44.898 -0.683 -0.742 1.00 97.06 432 THR A CA 1
ATOM 3313 C C . THR A 1 432 ? -44.873 0.123 -2.035 1.00 97.06 432 THR A C 1
ATOM 3315 O O . THR A 1 432 ? -45.632 -0.153 -2.965 1.00 97.06 432 THR A O 1
ATOM 3318 N N . LEU A 1 433 ? -43.976 1.102 -2.100 1.00 98.19 433 LEU A N 1
ATOM 3319 C CA . LEU A 1 433 ? -43.658 1.901 -3.276 1.00 98.19 433 LEU A CA 1
ATOM 3320 C C . LEU A 1 433 ? -42.382 1.357 -3.931 1.00 98.19 433 LEU A C 1
ATOM 3322 O O . LEU A 1 433 ? -41.334 1.283 -3.297 1.00 98.19 433 LEU A O 1
ATOM 3326 N N . VAL A 1 434 ? -42.451 1.020 -5.214 1.00 98.56 434 VAL A N 1
ATOM 3327 C CA . VAL A 1 434 ? -41.308 0.629 -6.042 1.00 98.56 434 VAL A CA 1
ATOM 3328 C C . VAL A 1 434 ? -41.036 1.743 -7.045 1.00 98.56 434 VAL A C 1
ATOM 3330 O O . VAL A 1 434 ? -41.823 1.962 -7.969 1.00 98.56 434 VAL A O 1
ATOM 3333 N N . VAL A 1 435 ? -39.922 2.446 -6.866 1.00 98.56 435 VAL A N 1
ATOM 3334 C CA . VAL A 1 435 ? -39.438 3.475 -7.791 1.00 98.56 435 VAL A CA 1
ATOM 3335 C C . VAL A 1 435 ? -38.377 2.852 -8.688 1.00 98.56 435 VAL A C 1
ATOM 3337 O O . VAL A 1 435 ? -37.461 2.199 -8.201 1.00 98.56 435 VAL A O 1
ATOM 3340 N N . MET A 1 436 ? -38.508 3.035 -9.998 1.00 98.31 436 MET A N 1
ATOM 3341 C CA . MET A 1 436 ? -37.616 2.458 -11.000 1.00 98.31 436 MET A CA 1
ATOM 3342 C C . MET A 1 436 ? -37.025 3.574 -11.851 1.00 98.31 436 MET A C 1
ATOM 3344 O O . MET A 1 436 ? -37.759 4.364 -12.451 1.00 98.31 436 MET A O 1
ATOM 3348 N N . ALA A 1 437 ? -35.703 3.625 -11.900 1.00 96.88 437 ALA A N 1
ATOM 3349 C CA . ALA A 1 437 ? -34.934 4.627 -12.621 1.00 96.88 437 ALA A CA 1
ATOM 3350 C C . ALA A 1 437 ? -33.737 3.964 -13.305 1.00 96.88 437 ALA A C 1
ATOM 3352 O O . ALA A 1 437 ? -33.419 2.808 -13.042 1.00 96.88 437 ALA A O 1
ATOM 3353 N N . HIS A 1 438 ? -33.059 4.704 -14.169 1.00 95.38 438 HIS A N 1
ATOM 3354 C CA . HIS A 1 438 ? -31.752 4.294 -14.655 1.00 95.38 438 HIS A CA 1
ATOM 3355 C C . HIS A 1 438 ? -30.653 4.768 -13.680 1.00 95.38 438 HIS A C 1
ATOM 3357 O O . HIS A 1 438 ? -29.855 3.965 -13.198 1.00 95.38 438 HIS A O 1
ATOM 3363 N N . ALA A 1 439 ? -30.677 6.052 -13.305 1.00 93.19 439 ALA A N 1
ATOM 3364 C CA . ALA A 1 439 ? -29.625 6.693 -12.515 1.00 93.19 439 ALA A CA 1
ATOM 3365 C C . ALA A 1 439 ? -29.291 6.031 -11.163 1.00 93.19 439 ALA A C 1
ATOM 3367 O O . ALA A 1 439 ? -30.164 5.554 -10.437 1.00 93.19 439 ALA A O 1
ATOM 3368 N N . ASP A 1 440 ? -28.010 6.117 -10.809 1.00 91.19 440 ASP A N 1
ATOM 3369 C CA . ASP A 1 440 ? -27.438 5.713 -9.523 1.00 91.19 440 ASP A CA 1
ATOM 3370 C C . ASP A 1 440 ? -27.745 6.725 -8.393 1.00 91.19 440 ASP A C 1
ATOM 3372 O O . ASP A 1 440 ? -27.514 7.918 -8.595 1.00 91.19 440 ASP A O 1
ATOM 3376 N N . PRO A 1 441 ? -28.244 6.292 -7.216 1.00 92.25 441 PRO A N 1
ATOM 3377 C CA . PRO A 1 441 ? -28.403 7.127 -6.019 1.00 92.25 441 PRO A CA 1
ATOM 3378 C C . PRO A 1 441 ? -27.139 7.837 -5.510 1.00 92.25 441 PRO A C 1
ATOM 3380 O O . PRO A 1 441 ? -27.269 8.872 -4.850 1.00 92.25 441 PRO A O 1
ATOM 3383 N N . ASP A 1 442 ? -25.949 7.307 -5.810 1.00 87.44 442 ASP A N 1
ATOM 3384 C CA . ASP A 1 442 ? -24.655 7.846 -5.368 1.00 87.44 442 ASP A CA 1
ATOM 3385 C C . ASP A 1 442 ? -23.960 8.738 -6.428 1.00 87.44 442 ASP A C 1
ATOM 3387 O O . ASP A 1 442 ? -22.818 9.153 -6.224 1.00 87.44 442 ASP A O 1
ATOM 3391 N N . ILE A 1 443 ? -24.611 9.073 -7.558 1.00 85.44 443 ILE A N 1
ATOM 3392 C CA . ILE A 1 443 ? -24.004 9.938 -8.591 1.00 85.44 443 ILE A CA 1
ATOM 3393 C C . ILE A 1 443 ? -24.246 11.441 -8.349 1.00 85.44 443 ILE A C 1
ATOM 3395 O O . ILE A 1 443 ? -25.378 11.931 -8.390 1.00 85.44 443 ILE A O 1
ATOM 3399 N N . ASP A 1 444 ? -23.155 12.201 -8.195 1.00 89.31 444 ASP A N 1
ATOM 3400 C CA . ASP A 1 444 ? -23.162 13.647 -7.902 1.00 89.31 444 ASP A CA 1
ATOM 3401 C C . ASP A 1 444 ? -24.052 14.475 -8.853 1.00 89.31 444 ASP A C 1
ATOM 3403 O O . ASP A 1 444 ? -24.739 15.402 -8.422 1.00 89.31 444 ASP A O 1
ATOM 3407 N N . ILE A 1 445 ? -24.101 14.135 -10.151 1.00 90.62 445 ILE A N 1
ATOM 3408 C CA . ILE A 1 445 ? -24.884 14.890 -11.155 1.00 90.62 445 ILE A CA 1
ATOM 3409 C C . ILE A 1 445 ? -26.399 14.894 -10.877 1.00 90.62 445 ILE A C 1
ATOM 3411 O O . ILE A 1 445 ? -27.124 15.737 -11.413 1.00 90.62 445 ILE A O 1
ATOM 3415 N N . ASN A 1 446 ? -26.870 13.980 -10.022 1.00 94.00 446 ASN A N 1
ATOM 3416 C CA . ASN A 1 446 ? -28.270 13.835 -9.637 1.00 94.00 446 ASN A CA 1
ATOM 3417 C C . ASN A 1 446 ? -28.525 14.124 -8.146 1.00 94.00 446 ASN A C 1
ATOM 3419 O O . ASN A 1 446 ? -29.644 13.903 -7.673 1.00 94.00 446 ASN A O 1
ATOM 3423 N N . GLU A 1 447 ? -27.554 14.699 -7.421 1.00 92.25 447 GLU A N 1
ATOM 3424 C CA . GLU A 1 447 ? -27.685 15.072 -6.000 1.00 92.25 447 GLU A CA 1
ATOM 3425 C C . GLU A 1 447 ? -28.953 15.910 -5.737 1.00 92.25 447 GLU A C 1
ATOM 3427 O O . GLU A 1 447 ? -29.699 15.633 -4.796 1.00 92.25 447 GLU A O 1
ATOM 3432 N N . ASN A 1 448 ? -29.274 16.867 -6.620 1.00 91.88 448 ASN A N 1
ATOM 3433 C CA . ASN A 1 448 ? -30.486 17.700 -6.540 1.00 91.88 448 ASN A CA 1
ATOM 3434 C C . ASN A 1 448 ? -31.788 16.874 -6.464 1.00 91.88 448 ASN A C 1
ATOM 3436 O O . ASN A 1 448 ? -32.715 17.230 -5.723 1.00 91.88 448 ASN A O 1
ATOM 3440 N N . PHE A 1 449 ? -31.870 15.776 -7.225 1.00 97.62 449 PHE A N 1
ATOM 3441 C CA . PHE A 1 449 ? -32.992 14.842 -7.151 1.00 97.62 449 PHE A CA 1
ATOM 3442 C C . PHE A 1 449 ? -32.910 14.022 -5.864 1.00 97.62 449 PHE A C 1
ATOM 3444 O O . PHE A 1 449 ? -33.861 14.011 -5.081 1.00 97.62 449 PHE A O 1
ATOM 3451 N N . PHE A 1 450 ? -31.775 13.362 -5.625 1.00 97.50 450 PHE A N 1
ATOM 3452 C CA . PHE A 1 450 ? -31.652 12.370 -4.562 1.00 97.50 450 PHE A CA 1
ATOM 3453 C C . PHE A 1 450 ? -31.750 12.965 -3.154 1.00 97.50 450 PHE A C 1
ATOM 3455 O O . PHE A 1 450 ? -32.485 12.423 -2.336 1.00 97.50 450 PHE A O 1
ATOM 3462 N N . ALA A 1 451 ? -31.156 14.129 -2.877 1.00 95.00 451 ALA A N 1
ATOM 3463 C CA . ALA A 1 451 ? -31.306 14.816 -1.589 1.00 95.00 451 ALA A CA 1
ATOM 3464 C C . ALA A 1 451 ? -32.780 15.144 -1.263 1.00 95.00 451 ALA A C 1
ATOM 3466 O O . ALA A 1 451 ? -33.242 14.991 -0.125 1.00 95.00 451 ALA A O 1
ATOM 3467 N N . SER A 1 452 ? -33.545 15.543 -2.282 1.00 96.81 452 SER A N 1
ATOM 3468 C CA . SER A 1 452 ? -34.984 15.803 -2.168 1.00 96.81 452 SER A CA 1
ATOM 3469 C C . SER A 1 452 ? -35.793 14.507 -2.023 1.00 96.81 452 SER A C 1
ATOM 3471 O O . SER A 1 452 ? -36.716 14.445 -1.213 1.00 96.81 452 SER A O 1
ATOM 3473 N N . PHE A 1 453 ? -35.430 13.458 -2.768 1.00 98.12 453 PHE A N 1
ATOM 3474 C CA . PHE A 1 453 ? -36.055 12.136 -2.702 1.00 98.12 453 PHE A CA 1
ATOM 3475 C C . PHE A 1 453 ? -35.842 11.471 -1.335 1.00 98.12 453 PHE A C 1
ATOM 3477 O O . PHE A 1 453 ? -36.799 10.987 -0.743 1.00 98.12 453 PHE A O 1
ATOM 3484 N N . TYR A 1 454 ? -34.632 11.517 -0.775 1.00 97.62 454 TYR A N 1
ATOM 3485 C CA . TYR A 1 454 ? -34.335 11.006 0.567 1.00 97.62 454 TYR A CA 1
ATOM 3486 C C . TYR A 1 454 ? -35.174 11.700 1.643 1.00 97.62 454 TYR A C 1
ATOM 3488 O O . TYR A 1 454 ? -35.719 11.033 2.521 1.00 97.62 454 TYR A O 1
ATOM 3496 N N . THR A 1 455 ? -35.327 13.024 1.544 1.00 96.25 455 THR A N 1
ATOM 3497 C CA . THR A 1 455 ? -36.182 13.804 2.453 1.00 96.25 455 THR A CA 1
ATOM 3498 C C . THR A 1 455 ? -37.649 13.378 2.329 1.00 96.25 455 THR A C 1
ATOM 3500 O O . THR A 1 455 ? -38.313 13.167 3.336 1.00 96.25 455 THR A O 1
ATOM 3503 N N . MET A 1 456 ? -38.137 13.184 1.100 1.00 96.75 456 MET A N 1
ATOM 3504 C CA . MET A 1 456 ? -39.501 12.728 0.810 1.00 96.75 456 MET A CA 1
ATOM 3505 C C . MET A 1 456 ? -39.772 11.311 1.341 1.00 96.75 456 MET A C 1
ATOM 3507 O O . MET A 1 456 ? -40.793 11.083 1.979 1.00 96.75 456 MET A O 1
ATOM 3511 N N . VAL A 1 457 ? -38.848 10.367 1.139 1.00 97.38 457 VAL A N 1
ATOM 3512 C CA . VAL A 1 457 ? -38.999 8.981 1.614 1.00 97.38 457 VAL A CA 1
ATOM 3513 C C . VAL A 1 457 ? -39.009 8.900 3.144 1.00 97.38 457 VAL A C 1
ATOM 3515 O O . VAL A 1 457 ? -39.740 8.085 3.695 1.00 97.38 457 VAL A O 1
ATOM 3518 N N . GLN A 1 458 ? -38.271 9.767 3.847 1.00 95.25 458 GLN A N 1
ATOM 3519 C CA . GLN A 1 458 ? -38.320 9.849 5.315 1.00 95.25 458 GLN A CA 1
ATOM 3520 C C . GLN A 1 458 ? -39.687 10.290 5.874 1.00 95.25 458 GLN A C 1
ATOM 3522 O O . GLN A 1 458 ? -39.937 10.083 7.061 1.00 95.25 458 GLN A O 1
ATOM 3527 N N . GLU A 1 459 ? -40.552 10.901 5.056 1.00 95.06 459 GLU A N 1
ATOM 3528 C CA . GLU A 1 459 ? -41.916 11.298 5.435 1.00 95.06 459 GLU A CA 1
ATOM 3529 C C . GLU A 1 459 ? -42.972 10.219 5.124 1.00 95.06 459 GLU A C 1
ATOM 3531 O O . GLU A 1 459 ? -44.117 10.361 5.549 1.00 95.06 459 GLU A O 1
ATOM 3536 N N . TYR A 1 460 ? -42.606 9.147 4.409 1.00 93.94 460 TYR A N 1
ATOM 3537 C CA . TYR A 1 460 ? -43.502 8.036 4.069 1.00 93.94 460 TYR A CA 1
ATOM 3538 C C . TYR A 1 460 ? -43.511 6.966 5.171 1.00 93.94 460 TYR A C 1
ATOM 3540 O O . TYR A 1 460 ? -42.457 6.554 5.659 1.00 93.94 460 TYR A O 1
ATOM 3548 N N . ASP A 1 461 ? -44.703 6.486 5.536 1.00 93.25 461 ASP A N 1
ATOM 3549 C CA . ASP A 1 461 ? -44.869 5.350 6.456 1.00 93.25 461 ASP A CA 1
ATOM 3550 C C . ASP A 1 461 ? -44.651 4.007 5.720 1.00 93.25 461 ASP A C 1
ATOM 3552 O O . ASP A 1 461 ? -44.287 2.998 6.330 1.00 93.25 461 ASP A O 1
ATOM 3556 N N . GLU A 1 462 ? -44.845 3.991 4.399 1.00 94.81 462 GLU A N 1
ATOM 3557 C CA . GLU A 1 462 ? -44.727 2.824 3.530 1.00 94.81 462 GLU A CA 1
ATOM 3558 C C . GLU A 1 462 ? -43.269 2.425 3.260 1.00 94.81 462 GLU A C 1
ATOM 3560 O O . GLU A 1 462 ? -42.333 3.234 3.305 1.00 94.81 462 GLU A O 1
ATOM 3565 N N . LYS A 1 463 ? -43.066 1.150 2.899 1.00 96.12 463 LYS A N 1
ATOM 3566 C CA . LYS A 1 463 ? -41.759 0.669 2.438 1.00 96.12 463 LYS A CA 1
ATOM 3567 C C . LYS A 1 463 ? -41.462 1.214 1.039 1.00 96.12 463 LYS A C 1
ATOM 3569 O O . LYS A 1 463 ? -42.289 1.082 0.142 1.00 96.12 463 LYS A O 1
ATOM 3574 N N . VAL A 1 464 ? -40.265 1.751 0.824 1.00 97.88 464 VAL A N 1
ATOM 3575 C CA . VAL A 1 464 ? -39.788 2.206 -0.487 1.00 97.88 464 VAL A CA 1
ATOM 3576 C C . VAL A 1 464 ? -38.659 1.302 -0.974 1.00 97.88 464 VAL A C 1
ATOM 3578 O O . VAL A 1 464 ? -37.699 1.039 -0.251 1.00 97.88 464 VAL A O 1
ATOM 3581 N N . VAL A 1 465 ? -38.768 0.837 -2.216 1.00 98.19 465 VAL A N 1
ATOM 3582 C CA . VAL A 1 465 ? -37.729 0.089 -2.930 1.00 98.19 465 VAL A CA 1
ATOM 3583 C C . VAL A 1 465 ? -37.335 0.892 -4.165 1.00 98.19 465 VAL A C 1
ATOM 3585 O O . VAL A 1 465 ? -38.165 1.115 -5.045 1.00 98.19 465 VAL A O 1
ATOM 3588 N N . PHE A 1 466 ? -36.082 1.330 -4.244 1.00 98.19 466 PHE A N 1
ATOM 3589 C CA . PHE A 1 466 ? -35.538 2.017 -5.415 1.00 98.19 466 PHE A CA 1
ATOM 3590 C C . PHE A 1 466 ? -34.713 1.029 -6.247 1.00 98.19 466 PHE A C 1
ATOM 3592 O O . PHE A 1 466 ? -33.680 0.547 -5.792 1.00 98.19 466 PHE A O 1
ATOM 3599 N N . VAL A 1 467 ? -35.182 0.695 -7.449 1.00 98.00 467 VAL A N 1
ATOM 3600 C CA . VAL A 1 467 ? -34.543 -0.270 -8.357 1.00 98.00 467 VAL A CA 1
ATOM 3601 C C . VAL A 1 467 ? -33.898 0.487 -9.512 1.00 98.00 467 VAL A C 1
ATOM 3603 O O . VAL A 1 467 ? -34.585 1.231 -10.215 1.00 98.00 467 VAL A O 1
ATOM 3606 N N . HIS A 1 468 ? -32.598 0.295 -9.729 1.00 96.25 468 HIS A N 1
ATOM 3607 C CA . HIS A 1 468 ? -31.865 1.025 -10.762 1.00 96.25 468 HIS A CA 1
ATOM 3608 C C . HIS A 1 468 ? -30.725 0.228 -11.395 1.00 96.25 468 HIS A C 1
ATOM 3610 O O . HIS A 1 468 ? -30.407 -0.891 -10.980 1.00 96.25 468 HIS A O 1
ATOM 3616 N N . ARG A 1 469 ? -30.122 0.823 -12.430 1.00 87.75 469 ARG A N 1
ATOM 3617 C CA . ARG A 1 469 ? -28.917 0.319 -13.083 1.00 87.75 469 ARG A CA 1
ATOM 3618 C C . ARG A 1 469 ? -28.225 1.432 -13.876 1.00 87.75 469 ARG A C 1
ATOM 3620 O O . ARG A 1 469 ? -28.763 1.872 -14.885 1.00 87.75 469 ARG A O 1
ATOM 3627 N N . ASN A 1 470 ? -26.992 1.749 -13.491 1.00 77.19 470 ASN A N 1
ATOM 3628 C CA . ASN A 1 470 ? -26.099 2.689 -14.172 1.00 77.19 470 ASN A CA 1
ATOM 3629 C C . ASN A 1 470 ? -24.821 1.967 -14.658 1.00 77.19 470 ASN A C 1
ATOM 3631 O O . ASN A 1 470 ? -24.500 0.876 -14.175 1.00 77.19 470 ASN A O 1
ATOM 3635 N N . LEU A 1 471 ? -24.079 2.556 -15.599 1.00 66.69 471 LEU A N 1
ATOM 3636 C CA . LEU A 1 471 ? -22.774 2.046 -16.028 1.00 66.69 471 LEU A CA 1
ATOM 3637 C C . LEU A 1 471 ? -21.734 2.140 -14.897 1.00 66.69 471 LEU A C 1
ATOM 3639 O O . LEU A 1 471 ? -21.621 3.161 -14.224 1.00 66.69 471 LEU A O 1
ATOM 3643 N N . GLY A 1 472 ? -20.932 1.082 -14.731 1.00 63.88 472 GLY A N 1
ATOM 3644 C CA . GLY A 1 472 ? -19.834 1.020 -13.754 1.00 63.88 472 GLY A CA 1
ATOM 3645 C C . GLY A 1 472 ? -20.056 0.083 -12.561 1.00 63.88 472 GLY A C 1
ATOM 3646 O O . GLY A 1 472 ? -19.141 -0.066 -11.753 1.00 63.88 472 GLY A O 1
ATOM 3647 N N . ILE A 1 473 ? -21.222 -0.571 -12.453 1.00 64.50 473 ILE A N 1
ATOM 3648 C CA . ILE A 1 473 ? -21.485 -1.586 -11.422 1.00 64.50 473 ILE A CA 1
ATOM 3649 C C . ILE A 1 473 ? -21.596 -2.979 -12.062 1.00 64.50 473 ILE A C 1
ATOM 3651 O O . ILE A 1 473 ? -22.608 -3.324 -12.669 1.00 64.50 473 ILE A O 1
ATOM 3655 N N . ASP A 1 474 ? -20.553 -3.793 -11.881 1.00 66.81 474 ASP A N 1
ATOM 3656 C CA . ASP A 1 474 ? -20.415 -5.140 -12.467 1.00 66.81 474 ASP A CA 1
ATOM 3657 C C . ASP A 1 474 ? -21.092 -6.260 -11.642 1.00 66.81 474 ASP A C 1
ATOM 3659 O O . ASP A 1 474 ? -20.866 -7.445 -11.887 1.00 66.81 474 ASP A O 1
ATOM 3663 N N . SER A 1 475 ? -21.888 -5.920 -10.624 1.00 79.00 475 SER A N 1
ATOM 3664 C CA . SER A 1 475 ? -22.576 -6.902 -9.777 1.00 79.00 475 SER A CA 1
ATOM 3665 C C . SER A 1 475 ? -23.885 -6.367 -9.210 1.00 79.00 475 SER A C 1
ATOM 3667 O O . SER A 1 475 ? -23.931 -5.245 -8.707 1.00 79.00 475 SER A O 1
ATOM 3669 N N . TRP A 1 476 ? -24.926 -7.197 -9.198 1.00 83.88 476 TRP A N 1
ATOM 3670 C CA . TRP A 1 476 ? -26.166 -6.887 -8.486 1.00 83.88 476 TRP A CA 1
ATOM 3671 C C . TRP A 1 476 ? -25.947 -6.713 -6.973 1.00 83.88 476 TRP A C 1
ATOM 3673 O O . TRP A 1 476 ? -25.089 -7.363 -6.371 1.00 83.88 476 TRP A O 1
ATOM 3683 N N . GLN A 1 477 ? -26.769 -5.877 -6.332 1.00 87.00 477 GLN A N 1
ATOM 3684 C CA . GLN A 1 477 ? -26.693 -5.630 -4.889 1.00 87.00 477 GLN A CA 1
ATOM 3685 C C . GLN A 1 477 ? -28.066 -5.269 -4.300 1.00 87.00 477 GLN A C 1
ATOM 3687 O O . GLN A 1 477 ? -28.889 -4.641 -4.960 1.00 87.00 477 GLN A O 1
ATOM 3692 N N . LEU A 1 478 ? -28.299 -5.648 -3.037 1.00 92.56 478 LEU A N 1
ATOM 3693 C CA . LEU A 1 478 ? -29.401 -5.154 -2.204 1.00 92.56 478 LEU A CA 1
ATOM 3694 C C . LEU A 1 478 ? -28.824 -4.356 -1.032 1.00 92.56 478 LEU A C 1
ATOM 3696 O O . LEU A 1 478 ? -28.055 -4.896 -0.232 1.00 92.56 478 LEU A O 1
ATOM 3700 N N . GLU A 1 479 ? -29.234 -3.100 -0.900 1.00 91.69 479 GLU A N 1
ATOM 3701 C CA . GLU A 1 479 ? -28.835 -2.197 0.178 1.00 91.69 479 GLU A CA 1
ATOM 3702 C C . GLU A 1 479 ? -30.028 -1.857 1.077 1.00 91.69 479 GLU A C 1
ATOM 3704 O O . GLU A 1 479 ? -30.790 -0.934 0.776 1.00 91.69 479 GLU A O 1
ATOM 3709 N N . PRO A 1 480 ? -30.227 -2.594 2.186 1.00 93.62 480 PRO A N 1
ATOM 3710 C CA . PRO A 1 480 ? -31.352 -2.355 3.070 1.00 93.62 480 PRO A CA 1
ATOM 3711 C C . PRO A 1 480 ? -31.095 -1.181 4.020 1.00 93.62 480 PRO A C 1
ATOM 3713 O O . PRO A 1 480 ? -30.055 -1.129 4.686 1.00 93.62 480 PRO A O 1
ATOM 3716 N N . ASN A 1 481 ? -32.094 -0.317 4.201 1.00 92.81 481 ASN A N 1
ATOM 3717 C CA . ASN A 1 481 ? -31.999 0.940 4.963 1.00 92.81 481 ASN A CA 1
ATOM 3718 C C . ASN A 1 481 ? -30.946 1.907 4.375 1.00 92.81 481 ASN A C 1
ATOM 3720 O O . ASN A 1 481 ? -30.069 2.410 5.090 1.00 92.81 481 ASN A O 1
ATOM 3724 N N . PHE A 1 482 ? -30.992 2.115 3.057 1.00 92.75 482 PHE A N 1
ATOM 3725 C CA . PHE A 1 482 ? -30.037 2.943 2.320 1.00 92.75 482 PHE A CA 1
ATOM 3726 C C . PHE A 1 482 ? -29.958 4.369 2.891 1.00 92.75 482 PHE A C 1
ATOM 3728 O O . PHE A 1 482 ? -30.959 4.925 3.344 1.00 92.75 482 PHE A O 1
ATOM 3735 N N . ASN A 1 483 ? -28.751 4.944 2.957 1.00 91.25 483 ASN A N 1
ATOM 3736 C CA . ASN A 1 483 ? -28.468 6.210 3.653 1.00 91.25 483 ASN A CA 1
ATOM 3737 C C . ASN A 1 483 ? -29.052 6.320 5.084 1.00 91.25 483 ASN A C 1
ATOM 3739 O O . ASN A 1 483 ? -29.360 7.406 5.572 1.00 91.25 483 ASN A O 1
ATOM 3743 N N . ALA A 1 484 ? -29.160 5.181 5.784 1.00 91.19 484 ALA A N 1
ATOM 3744 C CA . ALA A 1 484 ? -29.759 5.036 7.115 1.00 91.19 484 ALA A CA 1
ATOM 3745 C C . ALA A 1 484 ? -31.252 5.422 7.202 1.00 91.19 484 ALA A C 1
ATOM 3747 O O . ALA A 1 484 ? -31.759 5.684 8.294 1.00 91.19 484 ALA A O 1
ATOM 3748 N N . ILE A 1 485 ? -31.963 5.408 6.070 1.00 93.25 485 ILE A N 1
ATOM 3749 C CA . ILE A 1 485 ? -33.402 5.665 5.956 1.00 93.25 485 ILE A CA 1
ATOM 3750 C C . ILE A 1 485 ? -34.142 4.326 6.131 1.00 93.25 485 ILE A C 1
ATOM 3752 O O . ILE A 1 485 ? -34.067 3.486 5.236 1.00 93.25 485 ILE A O 1
ATOM 3756 N N . PRO A 1 486 ? -34.834 4.057 7.260 1.00 92.38 486 PRO A N 1
ATOM 3757 C CA . PRO A 1 486 ? -35.273 2.694 7.602 1.00 92.38 486 PRO A CA 1
ATOM 3758 C C . PRO A 1 486 ? -36.279 2.067 6.625 1.00 92.38 486 PRO A C 1
ATOM 3760 O O . PRO A 1 486 ? -36.352 0.845 6.477 1.00 92.38 486 PRO A O 1
ATOM 3763 N N . ASN A 1 487 ? -37.071 2.894 5.947 1.00 96.12 487 ASN A N 1
ATOM 3764 C CA . ASN A 1 487 ? -38.047 2.448 4.963 1.00 96.12 487 ASN A CA 1
ATOM 3765 C C . ASN A 1 487 ? -37.492 2.383 3.530 1.00 96.12 487 ASN A C 1
ATOM 3767 O O . ASN A 1 487 ? -38.166 1.796 2.694 1.00 96.12 487 ASN A O 1
ATOM 3771 N N . LEU A 1 488 ? -36.265 2.838 3.244 1.00 97.69 488 LEU A N 1
ATOM 3772 C CA . LEU A 1 488 ? -35.665 2.774 1.903 1.00 97.69 488 LEU A CA 1
ATOM 3773 C C . LEU A 1 488 ? -34.740 1.561 1.735 1.00 97.69 488 LEU A C 1
ATOM 3775 O O . LEU A 1 488 ? -33.738 1.449 2.438 1.00 97.69 488 LEU A O 1
ATOM 3779 N N . ASP A 1 489 ? -35.026 0.700 0.762 1.00 97.44 489 ASP A N 1
ATOM 3780 C CA . ASP A 1 489 ? -34.060 -0.272 0.236 1.00 97.44 489 ASP A CA 1
ATOM 3781 C C . ASP A 1 489 ? -33.679 0.108 -1.202 1.00 97.44 489 ASP A C 1
ATOM 3783 O O . ASP A 1 489 ? -34.543 0.499 -1.988 1.00 97.44 489 ASP A O 1
ATOM 3787 N N . VAL A 1 490 ? -32.401 -0.023 -1.562 1.00 97.19 490 VAL A N 1
ATOM 3788 C CA . VAL A 1 490 ? -31.913 0.164 -2.942 1.00 97.19 490 VAL A CA 1
ATOM 3789 C C . VAL A 1 490 ? -31.545 -1.192 -3.546 1.00 97.19 490 VAL A C 1
ATOM 3791 O O . VAL A 1 490 ? -30.953 -2.039 -2.875 1.00 97.19 490 VAL A O 1
ATOM 3794 N N . VAL A 1 491 ? -31.907 -1.408 -4.811 1.00 96.88 491 VAL A N 1
ATOM 3795 C CA . VAL A 1 491 ? -31.581 -2.605 -5.594 1.00 96.88 491 VAL A CA 1
ATOM 3796 C C . VAL A 1 491 ? -30.833 -2.198 -6.856 1.00 96.88 491 VAL A C 1
ATOM 3798 O O . VAL A 1 491 ? -31.393 -1.514 -7.715 1.00 96.88 491 VAL A O 1
ATOM 3801 N N . VAL A 1 492 ? -29.603 -2.687 -6.991 1.00 94.62 492 VAL A N 1
ATOM 3802 C CA . VAL A 1 492 ? -28.804 -2.556 -8.212 1.00 94.62 492 VAL A CA 1
ATOM 3803 C C . VAL A 1 492 ? -29.001 -3.801 -9.069 1.00 94.62 492 VAL A C 1
ATOM 3805 O O . VAL A 1 492 ? -28.771 -4.916 -8.593 1.00 94.62 492 VAL A O 1
ATOM 3808 N N . VAL A 1 493 ? -29.409 -3.626 -10.325 1.00 93.75 493 VAL A N 1
ATOM 3809 C CA . VAL A 1 493 ? -29.614 -4.723 -11.284 1.00 93.75 493 VAL A CA 1
ATOM 3810 C C . VAL A 1 493 ? -28.399 -4.878 -12.193 1.00 93.75 493 VAL A C 1
ATOM 3812 O O . VAL A 1 493 ? -27.945 -3.907 -12.789 1.00 93.75 493 VAL A O 1
ATOM 3815 N N . GLU A 1 494 ? -27.884 -6.100 -12.335 1.00 88.25 494 GLU A N 1
ATOM 3816 C CA . GLU A 1 494 ? -26.708 -6.368 -13.172 1.00 88.25 494 GLU A CA 1
ATOM 3817 C C . GLU A 1 494 ? -27.023 -6.167 -14.667 1.00 88.25 494 GLU A C 1
ATOM 3819 O O . GLU A 1 494 ? -28.084 -6.561 -15.163 1.00 88.25 494 GLU A O 1
ATOM 3824 N N . GLY A 1 495 ? -26.103 -5.523 -15.388 1.00 84.75 495 GLY A N 1
ATOM 3825 C CA . GLY A 1 495 ? -26.255 -5.218 -16.809 1.00 84.75 495 GLY A CA 1
ATOM 3826 C C . GLY A 1 495 ? -25.868 -6.357 -17.740 1.00 84.75 495 GLY A C 1
ATOM 3827 O O . GLY A 1 495 ? -24.960 -7.125 -17.445 1.00 84.75 495 GLY A O 1
ATOM 3828 N N . SER A 1 496 ? -26.516 -6.421 -18.906 1.00 87.31 496 SER A N 1
ATOM 3829 C CA . SER A 1 496 ? -26.124 -7.281 -20.035 1.00 87.31 496 SER A CA 1
ATOM 3830 C C . SER A 1 496 ? -26.106 -8.788 -19.734 1.00 87.31 496 SER A C 1
ATOM 3832 O O . SER A 1 496 ? -25.615 -9.580 -20.543 1.00 87.31 496 SER A O 1
ATOM 3834 N N . LEU A 1 497 ? -26.668 -9.203 -18.594 1.00 88.56 497 LEU A N 1
ATOM 3835 C CA . LEU A 1 497 ? -26.689 -10.582 -18.122 1.00 88.56 497 LEU A CA 1
ATOM 3836 C C . LEU A 1 497 ? -28.068 -11.227 -18.323 1.00 88.56 497 LEU A C 1
ATOM 3838 O O . LEU A 1 497 ? -29.112 -10.624 -18.074 1.00 88.56 497 LEU A O 1
ATOM 3842 N N . TRP A 1 498 ? -28.059 -12.494 -18.741 1.00 90.62 498 TRP A N 1
ATOM 3843 C CA . TRP A 1 498 ? -29.229 -13.371 -18.710 1.00 90.62 498 TRP A CA 1
ATOM 3844 C C . TRP A 1 498 ? -29.015 -14.481 -17.665 1.00 90.62 498 TRP A C 1
ATOM 3846 O O . TRP A 1 498 ? -27.940 -15.089 -17.665 1.00 90.62 498 TRP A O 1
ATOM 3856 N N . PRO A 1 499 ? -30.007 -14.824 -16.819 1.00 93.50 499 PRO A N 1
ATOM 3857 C CA . PRO A 1 499 ? -31.393 -14.337 -16.789 1.00 93.50 499 PRO A CA 1
ATOM 3858 C C . PRO A 1 499 ? -31.550 -12.933 -16.180 1.00 93.50 499 PRO A C 1
ATOM 3860 O O . PRO A 1 499 ? -30.641 -12.479 -15.483 1.00 93.50 499 PRO A O 1
ATOM 3863 N N . PRO A 1 500 ? -32.709 -12.270 -16.384 1.00 94.88 500 PRO A N 1
ATOM 3864 C CA . PRO A 1 500 ? -33.050 -11.060 -15.642 1.00 94.88 500 PRO A CA 1
ATOM 3865 C C . PRO A 1 500 ? -33.116 -11.334 -14.135 1.00 94.88 500 PRO A C 1
ATOM 3867 O O . PRO A 1 500 ? -33.346 -12.472 -13.704 1.00 94.88 500 PRO A O 1
ATOM 3870 N N . MET A 1 501 ? -32.978 -10.281 -13.330 1.00 95.62 501 MET A N 1
ATOM 3871 C CA . MET A 1 501 ? -33.228 -10.366 -11.895 1.00 95.62 501 MET A CA 1
ATOM 3872 C C . MET A 1 501 ? -34.695 -10.716 -11.662 1.00 95.62 501 MET A C 1
ATOM 3874 O O . MET A 1 501 ? -35.580 -10.053 -12.201 1.00 95.62 501 MET A O 1
ATOM 3878 N N . TRP A 1 502 ? -34.962 -11.722 -10.837 1.00 96.00 502 TRP A N 1
ATOM 3879 C CA . TRP A 1 502 ? -36.285 -11.943 -10.265 1.00 96.00 502 TRP A CA 1
ATOM 3880 C C . TRP A 1 502 ? -36.424 -11.130 -8.982 1.00 96.00 502 TRP A C 1
ATOM 3882 O O . TRP A 1 502 ? -35.554 -11.196 -8.115 1.00 96.00 502 TRP A O 1
ATOM 3892 N N . LEU A 1 503 ? -37.530 -10.396 -8.852 1.00 96.44 503 LEU A N 1
ATOM 3893 C CA . LEU A 1 503 ? -37.912 -9.687 -7.639 1.00 96.44 503 LEU A CA 1
ATOM 3894 C C . LEU A 1 503 ? -39.292 -10.169 -7.176 1.00 96.44 503 LEU A C 1
ATOM 3896 O O . LEU A 1 503 ? -40.239 -10.268 -7.964 1.00 96.44 503 LEU A O 1
ATOM 3900 N N . GLN A 1 504 ? -39.413 -10.448 -5.880 1.00 95.06 504 GLN A N 1
ATOM 3901 C CA . GLN A 1 504 ? -40.665 -10.806 -5.221 1.00 95.06 504 GLN A CA 1
ATOM 3902 C C . GLN A 1 504 ? -40.892 -9.900 -4.009 1.00 95.06 504 GLN A C 1
ATOM 3904 O O . GLN A 1 504 ? -40.059 -9.837 -3.109 1.00 95.06 504 GLN A O 1
ATOM 3909 N N . ILE A 1 505 ? -42.045 -9.233 -3.965 1.00 95.12 505 ILE A N 1
ATOM 3910 C CA . ILE A 1 505 ? -42.476 -8.384 -2.846 1.00 95.12 505 ILE A CA 1
ATOM 3911 C C . ILE A 1 505 ? -43.662 -9.051 -2.164 1.00 95.12 505 ILE A C 1
ATOM 3913 O O . ILE A 1 505 ? -44.635 -9.403 -2.830 1.00 95.12 505 ILE A O 1
ATOM 3917 N N . ASN A 1 506 ? -43.605 -9.207 -0.843 1.00 92.56 506 ASN A N 1
ATOM 3918 C CA . ASN A 1 506 ? -44.760 -9.606 -0.044 1.00 92.56 506 ASN A CA 1
ATOM 3919 C C . ASN A 1 506 ? -45.682 -8.401 0.201 1.00 92.56 506 ASN A C 1
ATOM 3921 O O . ASN A 1 506 ? -45.248 -7.374 0.715 1.00 92.56 506 ASN A O 1
ATOM 3925 N N . THR A 1 507 ? -46.960 -8.548 -0.143 1.00 89.69 507 THR A N 1
ATOM 3926 C CA . THR A 1 507 ? -47.951 -7.459 -0.167 1.00 89.69 507 THR A CA 1
ATOM 3927 C C . THR A 1 507 ? -48.528 -7.103 1.205 1.00 89.69 507 THR A C 1
ATOM 3929 O O . THR A 1 507 ? -49.298 -6.156 1.306 1.00 89.69 507 THR A O 1
ATOM 3932 N N . GLU A 1 508 ? -48.217 -7.887 2.241 1.00 85.88 508 GLU A N 1
ATOM 3933 C CA . GLU A 1 508 ? -48.664 -7.684 3.628 1.00 85.88 508 GLU A CA 1
ATOM 3934 C C . GLU A 1 508 ? -47.531 -7.194 4.545 1.00 85.88 508 GLU A C 1
ATOM 3936 O O . GLU A 1 508 ? -47.795 -6.648 5.613 1.00 85.88 508 GLU A O 1
ATOM 3941 N N . THR A 1 509 ? -46.268 -7.431 4.173 1.00 86.25 509 THR A N 1
ATOM 3942 C CA . THR A 1 509 ? -45.092 -7.114 5.008 1.00 86.25 509 THR A CA 1
ATOM 3943 C C . THR A 1 509 ? -44.097 -6.160 4.352 1.00 86.25 509 THR A C 1
ATOM 3945 O O . THR A 1 509 ? -43.121 -5.781 4.998 1.00 86.25 509 THR A O 1
ATOM 3948 N N . GLY A 1 510 ? -44.265 -5.856 3.061 1.00 87.69 510 GLY A N 1
ATOM 3949 C CA . GLY A 1 510 ? -43.286 -5.132 2.246 1.00 87.69 510 GLY A CA 1
ATOM 3950 C C . GLY A 1 510 ? -41.941 -5.850 2.079 1.00 87.69 510 GLY A C 1
ATOM 3951 O O . GLY A 1 510 ? -40.988 -5.261 1.575 1.00 87.69 510 GLY A O 1
ATOM 3952 N N . SER A 1 511 ? -41.815 -7.115 2.508 1.00 88.69 511 SER A N 1
ATOM 3953 C CA . SER A 1 511 ? -40.532 -7.821 2.461 1.00 88.69 511 SER A CA 1
ATOM 3954 C C . SER A 1 511 ? -40.149 -8.174 1.027 1.00 88.69 511 SER A C 1
ATOM 3956 O O . SER A 1 511 ? -40.901 -8.877 0.345 1.00 88.69 511 SER A O 1
ATOM 3958 N N . LEU A 1 512 ? -38.958 -7.741 0.623 1.00 93.94 512 LEU A N 1
ATOM 3959 C CA . LEU A 1 512 ? -38.368 -7.981 -0.687 1.00 93.94 512 LEU A CA 1
ATOM 3960 C C . LEU A 1 512 ? -37.464 -9.228 -0.686 1.00 93.94 512 LEU A C 1
ATOM 3962 O O . LEU A 1 512 ? -36.661 -9.435 0.224 1.00 93.94 512 LEU A O 1
ATOM 3966 N N . LEU A 1 513 ? -37.568 -10.024 -1.747 1.00 92.88 513 LEU A N 1
ATOM 3967 C CA . LEU A 1 513 ? -36.648 -11.094 -2.130 1.00 92.88 513 LEU A CA 1
ATOM 3968 C C . LEU A 1 513 ? -36.139 -10.801 -3.548 1.00 92.88 513 LEU A C 1
ATOM 3970 O O . LEU A 1 513 ? -36.940 -10.440 -4.412 1.00 92.88 513 LEU A O 1
ATOM 3974 N N . ILE A 1 514 ? -34.839 -10.992 -3.788 1.00 93.69 514 ILE A N 1
ATOM 3975 C CA . ILE A 1 514 ? -34.228 -10.888 -5.121 1.00 93.69 514 ILE A CA 1
ATOM 3976 C C . ILE A 1 514 ? -33.368 -12.118 -5.445 1.00 93.69 514 ILE A C 1
ATOM 3978 O O . ILE A 1 514 ? -32.796 -12.729 -4.541 1.00 93.69 514 ILE A O 1
ATOM 3982 N N . ASP A 1 515 ? -33.266 -12.464 -6.729 1.00 91.06 515 ASP A N 1
ATOM 3983 C CA . ASP A 1 515 ? -32.370 -13.500 -7.264 1.00 91.06 515 ASP A CA 1
ATOM 3984 C C . ASP A 1 515 ? -31.884 -13.097 -8.668 1.00 91.06 515 ASP A C 1
ATOM 3986 O O . ASP A 1 515 ? -32.684 -12.945 -9.595 1.00 91.06 515 ASP A O 1
ATOM 3990 N N . GLN A 1 516 ? -30.567 -12.957 -8.833 1.00 85.31 516 GLN A N 1
ATOM 3991 C CA . GLN A 1 516 ? -29.908 -12.817 -10.130 1.00 85.31 516 GLN A CA 1
ATOM 3992 C C . GLN A 1 516 ? -29.190 -14.134 -10.479 1.00 85.31 516 GLN A C 1
ATOM 3994 O O . GLN A 1 516 ? -28.019 -14.330 -10.157 1.00 85.31 516 GLN A O 1
ATOM 3999 N N . GLY A 1 517 ? -29.890 -15.044 -11.162 1.00 81.56 517 GLY A N 1
ATOM 4000 C CA . GLY A 1 517 ? -29.282 -16.206 -11.820 1.00 81.56 517 GLY A CA 1
ATOM 4001 C C . GLY A 1 517 ? -29.851 -17.578 -11.453 1.00 81.56 517 GLY A C 1
ATOM 4002 O O . GLY A 1 517 ? -30.131 -18.366 -12.362 1.00 81.56 517 GLY A O 1
ATOM 4003 N N . SER A 1 518 ? -30.020 -17.902 -10.167 1.00 84.75 518 SER A N 1
ATOM 4004 C CA . SER A 1 518 ? -30.385 -19.267 -9.743 1.00 84.75 518 SER A CA 1
ATOM 4005 C C . SER A 1 518 ? -31.818 -19.636 -10.116 1.00 84.75 518 SER A C 1
ATOM 4007 O O . SER A 1 518 ? -32.059 -20.747 -10.598 1.00 84.75 518 SER A O 1
ATOM 4009 N N . TRP A 1 519 ? -32.750 -18.690 -9.979 1.00 91.38 519 TRP A N 1
ATOM 4010 C CA . TRP A 1 519 ? -34.176 -18.923 -10.209 1.00 91.38 519 TRP A CA 1
ATOM 4011 C C . TRP A 1 519 ? -34.497 -19.506 -11.592 1.00 91.38 519 TRP A C 1
ATOM 4013 O O . TRP A 1 519 ? -35.426 -20.304 -11.718 1.00 91.38 519 TRP A O 1
ATOM 4023 N N . TYR A 1 520 ? -33.742 -19.132 -12.632 1.00 90.31 520 TYR A N 1
ATOM 4024 C CA . TYR A 1 520 ? -34.076 -19.483 -14.013 1.00 90.31 520 TYR A CA 1
ATOM 4025 C C . TYR A 1 520 ? -33.823 -20.962 -14.314 1.00 90.31 520 TYR A C 1
ATOM 4027 O O . TYR A 1 520 ? -34.644 -21.604 -14.963 1.00 90.31 520 TYR A O 1
ATOM 4035 N N . GLN A 1 521 ? -32.731 -21.537 -13.801 1.00 84.44 521 GLN A N 1
ATOM 4036 C CA . GLN A 1 521 ? -32.448 -22.966 -13.984 1.00 84.44 521 GLN A CA 1
ATOM 4037 C C . GLN A 1 521 ? -33.413 -23.840 -13.173 1.00 84.44 521 GLN A C 1
ATOM 4039 O O . GLN A 1 521 ? -33.885 -24.864 -13.677 1.00 84.44 521 GLN A O 1
ATOM 4044 N N . ASP A 1 522 ? -33.777 -23.408 -11.963 1.00 85.81 522 ASP A N 1
ATOM 4045 C CA . ASP A 1 522 ? -34.798 -24.075 -11.148 1.00 85.81 522 ASP A CA 1
ATOM 4046 C C . ASP A 1 522 ? -36.176 -24.017 -11.822 1.00 85.81 522 ASP A C 1
ATOM 4048 O O . ASP A 1 522 ? -36.878 -25.031 -11.894 1.00 85.81 522 ASP A O 1
ATOM 4052 N N . TYR A 1 523 ? -36.543 -22.868 -12.395 1.00 88.62 523 TYR A N 1
ATOM 4053 C CA . TYR A 1 523 ? -37.780 -22.704 -13.153 1.00 88.62 523 TYR A CA 1
ATOM 4054 C C . TYR A 1 523 ? -37.807 -23.565 -14.425 1.00 88.62 523 TYR A C 1
ATOM 4056 O O . TYR A 1 523 ? -38.760 -24.321 -14.615 1.00 88.62 523 TYR A O 1
ATOM 4064 N N . LEU A 1 524 ? -36.753 -23.543 -15.250 1.00 84.75 524 LEU A N 1
ATOM 4065 C CA . LEU A 1 524 ? -36.647 -24.403 -16.439 1.00 84.75 524 LEU A CA 1
ATOM 4066 C C . LEU A 1 524 ? -36.708 -25.901 -16.090 1.00 84.75 524 LEU A C 1
ATOM 4068 O O . LEU A 1 524 ? -37.232 -26.698 -16.868 1.00 84.75 524 LEU A O 1
ATOM 4072 N N . THR A 1 525 ? -36.193 -26.291 -14.920 1.00 85.62 525 THR A N 1
ATOM 4073 C CA . THR A 1 525 ? -36.178 -27.689 -14.463 1.00 85.62 525 THR A CA 1
ATOM 4074 C C . THR A 1 525 ? -37.521 -28.140 -13.881 1.00 85.62 525 THR A C 1
ATOM 4076 O O . THR A 1 525 ? -37.914 -29.294 -14.063 1.00 85.62 525 THR A O 1
ATOM 4079 N N . THR A 1 526 ? -38.226 -27.264 -13.157 1.00 87.38 526 THR A N 1
ATOM 4080 C CA . THR A 1 526 ? -39.419 -27.635 -12.370 1.00 87.38 526 THR A CA 1
ATOM 4081 C C . THR A 1 526 ? -40.747 -27.155 -12.960 1.00 87.38 526 THR A C 1
ATOM 4083 O O . THR A 1 526 ? -41.796 -27.688 -12.599 1.00 87.38 526 THR A O 1
ATOM 4086 N N . GLY A 1 527 ? -40.726 -26.167 -13.859 1.00 87.44 527 GLY A N 1
ATOM 4087 C CA . GLY A 1 527 ? -41.916 -25.458 -14.344 1.00 87.44 527 GLY A CA 1
ATOM 4088 C C . GLY A 1 527 ? -42.555 -24.529 -13.302 1.00 87.44 527 GLY A C 1
ATOM 4089 O O . GLY A 1 527 ? -43.663 -24.037 -13.512 1.00 87.44 527 GLY A O 1
ATOM 4090 N N . THR A 1 528 ? -41.887 -24.299 -12.171 1.00 84.62 528 THR A N 1
ATOM 4091 C CA . THR A 1 528 ? -42.353 -23.461 -11.059 1.00 84.62 528 THR A CA 1
ATOM 4092 C C . THR A 1 528 ? -41.230 -22.549 -10.596 1.00 84.62 528 THR A C 1
ATOM 4094 O O . THR A 1 528 ? -40.076 -22.964 -10.597 1.00 84.62 528 THR A O 1
ATOM 4097 N N . MET A 1 529 ? -41.540 -21.322 -10.170 1.00 84.25 529 MET A N 1
ATOM 4098 C CA . MET A 1 529 ? -40.530 -20.512 -9.481 1.00 84.25 529 MET A CA 1
ATOM 4099 C C . MET A 1 529 ? -40.025 -21.259 -8.243 1.00 84.25 529 MET A C 1
ATOM 4101 O O . MET A 1 529 ? -40.836 -21.937 -7.592 1.00 84.25 529 MET A O 1
ATOM 4105 N N . PRO A 1 530 ? -38.730 -21.142 -7.890 1.00 82.38 530 PRO A N 1
ATOM 4106 C CA . PRO A 1 530 ? -38.246 -21.688 -6.633 1.00 82.38 530 PRO A CA 1
ATOM 4107 C C . PRO A 1 530 ? -39.113 -21.139 -5.488 1.00 82.38 530 PRO A C 1
ATOM 4109 O O . PRO A 1 530 ? -39.472 -19.955 -5.494 1.00 82.38 530 PRO A O 1
ATOM 4112 N N . PRO A 1 531 ? -39.519 -21.982 -4.521 1.00 73.69 531 PRO A N 1
ATOM 4113 C CA . PRO A 1 531 ? -40.322 -21.510 -3.405 1.00 73.69 531 PRO A CA 1
ATOM 4114 C C . PRO A 1 531 ? -39.547 -20.413 -2.678 1.00 73.69 531 PRO A C 1
ATOM 4116 O O . PRO A 1 531 ? -38.352 -20.590 -2.436 1.00 73.69 531 PRO A O 1
ATOM 4119 N N . SER A 1 532 ? -40.231 -19.319 -2.307 1.00 57.75 532 SER A N 1
ATOM 4120 C CA . SER A 1 532 ? -39.651 -18.267 -1.462 1.00 57.75 532 SER A CA 1
ATOM 4121 C C . SER A 1 532 ? -38.871 -18.946 -0.339 1.00 57.75 532 SER A C 1
ATOM 4123 O O . SER A 1 532 ? -39.488 -19.711 0.417 1.00 57.75 532 SER A O 1
ATOM 4125 N N . PRO A 1 533 ? -37.545 -18.741 -0.241 1.00 54.03 533 PRO A N 1
ATOM 4126 C CA . PRO A 1 533 ? -36.728 -19.511 0.671 1.00 54.03 533 PRO A CA 1
ATOM 4127 C C . PRO A 1 533 ? -37.302 -19.367 2.071 1.00 54.03 533 PRO A C 1
ATOM 4129 O O . PRO A 1 533 ? -37.443 -18.252 2.581 1.00 54.03 533 PRO A O 1
ATOM 4132 N N . SER A 1 534 ? -37.625 -20.486 2.726 1.00 40.34 534 SER A N 1
ATOM 4133 C CA . SER A 1 534 ? -37.808 -20.434 4.173 1.00 40.34 534 SER A CA 1
ATOM 4134 C C . SER A 1 534 ? -36.537 -19.797 4.725 1.00 40.34 534 SER A C 1
ATOM 4136 O O . SER A 1 534 ? -35.455 -20.220 4.314 1.00 40.34 534 SER A O 1
ATOM 4138 N N . GLN A 1 535 ? -36.637 -18.794 5.605 1.00 41.47 535 GLN A N 1
ATOM 4139 C CA . GLN A 1 535 ? -35.495 -17.946 6.009 1.00 41.47 535 GLN A CA 1
ATOM 4140 C C . GLN A 1 535 ? -34.263 -18.733 6.521 1.00 41.47 535 GLN A C 1
ATOM 4142 O O . GLN A 1 535 ? -33.161 -18.206 6.578 1.00 41.47 535 GLN A O 1
ATOM 4147 N N . SER A 1 536 ? -34.430 -20.020 6.834 1.00 33.53 536 SER A N 1
ATOM 4148 C CA . SER A 1 536 ? -33.388 -21.010 7.119 1.00 33.53 536 SER A CA 1
ATOM 4149 C C . SER A 1 536 ? -32.548 -21.526 5.931 1.00 33.53 536 SER A C 1
ATOM 4151 O O . SER A 1 536 ? -31.533 -22.167 6.183 1.00 33.53 536 SER A O 1
ATOM 4153 N N . SER A 1 537 ? -32.955 -21.342 4.668 1.00 32.59 537 SER A N 1
ATOM 4154 C CA . SER A 1 537 ? -32.411 -22.094 3.514 1.00 32.59 537 SER A CA 1
ATOM 4155 C C . SER A 1 537 ? -31.564 -21.275 2.535 1.00 32.59 537 SER A C 1
ATOM 4157 O O . SER A 1 537 ? -30.570 -21.803 2.042 1.00 32.59 537 SER A O 1
ATOM 4159 N N . LEU A 1 538 ? -31.846 -19.980 2.337 1.00 37.41 538 LEU A N 1
ATOM 4160 C CA . LEU A 1 538 ? -30.912 -19.083 1.632 1.00 37.41 538 LEU A CA 1
ATOM 4161 C C . LEU A 1 538 ? -29.716 -18.667 2.516 1.00 37.41 538 LEU A C 1
ATOM 4163 O O . LEU A 1 538 ? -28.708 -18.165 2.028 1.00 37.41 538 LEU A O 1
ATOM 4167 N N . GLY A 1 539 ? -29.790 -18.932 3.825 1.00 33.34 539 GLY A N 1
ATOM 4168 C CA . GLY A 1 539 ? -28.783 -18.509 4.800 1.00 33.34 539 GLY A CA 1
ATOM 4169 C C . GLY A 1 539 ? -27.439 -19.249 4.767 1.00 33.34 539 GLY A C 1
ATOM 4170 O O . GLY A 1 539 ? -26.534 -18.913 5.527 1.00 33.34 539 GLY A O 1
ATOM 4171 N N . LEU A 1 540 ? -27.276 -20.250 3.896 1.00 33.72 540 LEU A N 1
ATOM 4172 C CA . LEU A 1 540 ? -26.083 -21.109 3.861 1.00 33.72 540 LEU A CA 1
ATOM 4173 C C . LEU A 1 540 ? -24.965 -20.643 2.915 1.00 33.72 540 LEU A C 1
ATOM 4175 O O . LEU A 1 540 ? -23.867 -21.192 2.992 1.00 33.72 540 LEU A O 1
ATOM 4179 N N . LEU A 1 541 ? -25.207 -19.635 2.068 1.00 35.06 541 LEU A N 1
ATOM 4180 C CA . LEU A 1 541 ? -24.170 -19.039 1.209 1.00 35.06 541 LEU A CA 1
ATOM 4181 C C . LEU A 1 541 ? -23.991 -17.521 1.381 1.00 35.06 541 LEU A C 1
ATOM 4183 O O . LEU A 1 541 ? -22.960 -17.007 0.963 1.00 35.06 541 LEU A O 1
ATOM 4187 N N . THR A 1 542 ? -24.912 -16.816 2.053 1.00 38.44 542 THR A N 1
ATOM 4188 C CA . THR A 1 542 ? -24.791 -15.360 2.291 1.00 38.44 542 THR A CA 1
ATOM 4189 C C . THR A 1 542 ? -25.063 -14.893 3.730 1.00 38.44 542 THR A C 1
ATOM 4191 O O . THR A 1 542 ? -24.764 -13.743 4.035 1.00 38.44 542 THR A O 1
ATOM 4194 N N . SER A 1 543 ? -25.561 -15.732 4.659 1.00 31.09 543 SER A N 1
ATOM 4195 C CA . SER A 1 543 ? -26.020 -15.261 5.990 1.00 31.09 543 SER A CA 1
ATOM 4196 C C . SER A 1 543 ? -25.254 -15.777 7.222 1.00 31.09 543 SE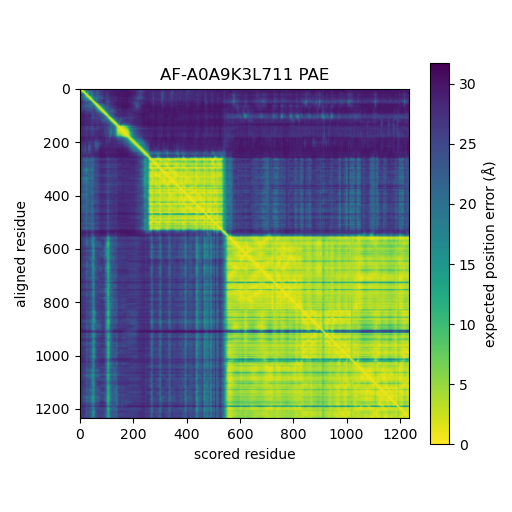R A C 1
ATOM 4198 O O . SER A 1 543 ? -25.807 -15.797 8.320 1.00 31.09 543 SER A O 1
ATOM 4200 N N . ASN A 1 544 ? -23.961 -16.101 7.095 1.00 30.09 544 ASN A N 1
ATOM 4201 C CA . ASN A 1 544 ? -23.059 -16.112 8.267 1.00 30.09 544 ASN A CA 1
ATOM 4202 C C . ASN A 1 544 ? -22.613 -14.695 8.688 1.00 30.09 544 ASN A C 1
ATOM 4204 O O . ASN A 1 544 ? -21.809 -14.535 9.605 1.00 30.09 544 ASN A O 1
ATOM 4208 N N . PHE A 1 545 ? -23.173 -13.659 8.060 1.00 38.12 545 PHE A N 1
ATOM 4209 C CA . PHE A 1 545 ? -23.145 -12.303 8.585 1.00 38.12 545 PHE A CA 1
ATOM 4210 C C . PHE A 1 545 ? -23.949 -12.263 9.885 1.00 38.12 545 PHE A C 1
ATOM 4212 O O . PHE A 1 545 ? -25.180 -12.266 9.881 1.00 38.12 545 PHE A O 1
ATOM 4219 N N . VAL A 1 546 ? -23.218 -12.216 11.002 1.00 35.62 546 VAL A N 1
ATOM 4220 C CA . VAL A 1 546 ? -23.737 -11.852 12.323 1.00 35.62 546 VAL A CA 1
ATOM 4221 C C . VAL A 1 546 ? -24.685 -10.666 12.160 1.00 35.62 546 VAL A C 1
ATOM 4223 O O . VAL A 1 546 ? -24.301 -9.659 11.561 1.00 35.62 546 VAL A O 1
ATOM 4226 N N . GLN A 1 547 ? -25.905 -10.783 12.695 1.00 30.64 547 GLN A N 1
ATOM 4227 C CA . GLN A 1 547 ? -26.865 -9.679 12.778 1.00 30.64 547 GLN A CA 1
ATOM 4228 C C . GLN A 1 547 ? -26.125 -8.461 13.344 1.00 30.64 547 GLN A C 1
ATOM 4230 O O . GLN A 1 547 ? -25.767 -8.476 14.523 1.00 30.64 547 GLN A O 1
ATOM 4235 N N . LYS A 1 548 ? -25.827 -7.458 12.499 1.00 37.56 548 LYS A N 1
ATOM 4236 C CA . LYS A 1 548 ? -25.035 -6.287 12.901 1.00 37.56 548 LYS A CA 1
ATOM 4237 C C . LYS A 1 548 ? -25.713 -5.679 14.126 1.00 37.56 548 LYS A C 1
ATOM 4239 O O . LYS A 1 548 ? -26.849 -5.222 13.991 1.00 37.56 548 LYS A O 1
ATOM 4244 N N . PRO A 1 549 ? -25.085 -5.686 15.316 1.00 38.44 549 PRO A N 1
ATOM 4245 C CA . PRO A 1 549 ? -25.736 -5.113 16.478 1.00 38.44 549 PRO A CA 1
ATOM 4246 C C . PRO A 1 549 ? -25.940 -3.619 16.220 1.00 38.44 549 PRO A C 1
ATOM 4248 O O . PRO A 1 549 ? -25.024 -2.935 15.760 1.00 38.44 549 PRO A O 1
ATOM 4251 N N . ASN A 1 550 ? -27.145 -3.113 16.474 1.00 31.31 550 ASN A N 1
ATOM 4252 C CA . ASN A 1 550 ? -27.465 -1.713 16.206 1.00 31.31 550 ASN A CA 1
ATOM 4253 C C . ASN A 1 550 ? -26.508 -0.800 16.994 1.00 31.31 550 ASN A C 1
ATOM 4255 O O . ASN A 1 550 ? -26.522 -0.813 18.224 1.00 31.31 550 ASN A O 1
ATOM 4259 N N . GLY A 1 551 ? -25.678 -0.024 16.284 1.00 43.66 551 GLY A N 1
ATOM 4260 C CA . GLY A 1 551 ? -24.730 0.928 16.882 1.00 43.66 551 GLY A CA 1
ATOM 4261 C C . GLY A 1 551 ? -23.255 0.800 16.475 1.00 43.66 551 GLY A C 1
ATOM 4262 O O . GLY A 1 551 ? -22.445 1.584 16.964 1.00 43.66 551 GLY A O 1
ATOM 4263 N N . TYR A 1 552 ? -22.869 -0.130 15.593 1.00 50.75 552 TYR A N 1
ATOM 4264 C CA . TYR A 1 552 ? -21.492 -0.160 15.074 1.00 50.75 552 TYR A CA 1
ATOM 4265 C C . TYR A 1 552 ? -21.233 1.025 14.135 1.00 50.75 552 TYR A C 1
ATOM 4267 O O . TYR A 1 552 ? -21.751 1.064 13.018 1.00 50.75 552 TYR A O 1
ATOM 4275 N N . SER A 1 553 ? -20.368 1.955 14.552 1.00 54.28 553 SER A N 1
ATOM 4276 C CA . SER A 1 553 ? -19.687 2.825 13.590 1.00 54.28 553 SER A CA 1
ATOM 4277 C C . SER A 1 553 ? -18.832 1.953 12.677 1.00 54.28 553 SER A C 1
ATOM 4279 O O . SER A 1 553 ? -18.074 1.115 13.169 1.00 54.28 553 SER A O 1
ATOM 4281 N N . ARG A 1 554 ? -18.897 2.187 11.362 1.00 63.47 554 ARG A N 1
ATOM 4282 C CA . ARG A 1 554 ? -17.857 1.693 10.449 1.00 63.47 554 ARG A CA 1
ATOM 4283 C C . ARG A 1 554 ? -16.509 2.288 10.896 1.00 63.47 554 ARG A C 1
ATOM 4285 O O . ARG A 1 554 ? -16.476 3.407 11.422 1.00 63.47 554 ARG A O 1
ATOM 4292 N N . MET A 1 555 ? -15.446 1.492 10.784 1.00 63.72 555 MET A N 1
ATOM 4293 C CA . MET A 1 555 ? -14.072 1.853 11.150 1.00 63.72 555 MET A CA 1
ATOM 4294 C C . MET A 1 555 ? -13.286 2.062 9.859 1.00 63.72 555 MET A C 1
ATOM 4296 O O . MET A 1 555 ? -13.286 1.197 8.990 1.00 63.72 555 MET A O 1
ATOM 4300 N N . SER A 1 556 ? -12.650 3.219 9.712 1.00 74.00 556 SER A N 1
ATOM 4301 C CA . SER A 1 556 ? -12.589 3.829 8.387 1.00 74.00 556 SER A CA 1
ATOM 4302 C C . SER A 1 556 ? -11.345 3.503 7.564 1.00 74.00 556 SER A C 1
ATOM 4304 O O . SER A 1 556 ? -11.407 2.687 6.653 1.00 74.00 556 SER A O 1
ATOM 4306 N N . PHE A 1 557 ? -10.193 4.089 7.870 1.00 92.62 557 PHE A N 1
ATOM 4307 C CA . PHE A 1 557 ? -9.015 4.073 6.984 1.00 92.62 557 PHE A CA 1
ATOM 4308 C C . PHE A 1 557 ? -8.037 2.895 7.178 1.00 92.62 557 PHE A C 1
ATOM 4310 O O . PHE A 1 557 ? -6.958 2.885 6.583 1.00 92.62 557 PHE A O 1
ATOM 4317 N N . HIS A 1 558 ? -8.338 1.922 8.042 1.00 95.25 558 HIS A N 1
ATOM 4318 C CA . HIS A 1 558 ? -7.418 0.811 8.325 1.00 95.25 558 HIS A CA 1
ATOM 4319 C C . HIS A 1 558 ? -7.444 -0.254 7.220 1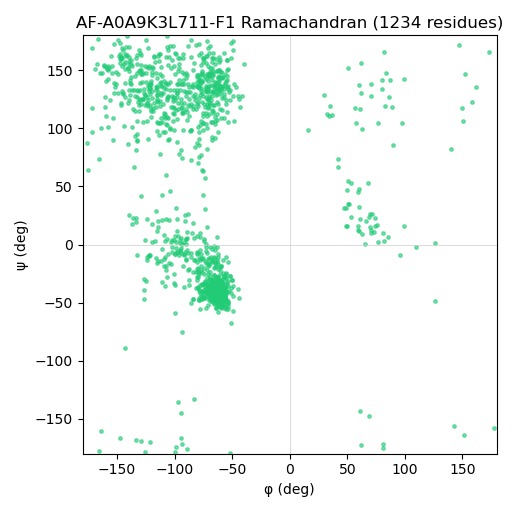.00 95.25 558 HIS A C 1
ATOM 4321 O O . HIS A 1 558 ? -8.511 -0.604 6.729 1.00 95.25 558 HIS A O 1
ATOM 4327 N N . PHE A 1 559 ? -6.280 -0.815 6.875 1.00 94.56 559 PHE A N 1
ATOM 4328 C CA . PHE A 1 559 ? -6.152 -1.866 5.856 1.00 94.56 559 PHE A CA 1
ATOM 4329 C C . PHE A 1 559 ? -7.201 -2.985 6.015 1.00 94.56 559 PHE A C 1
ATOM 4331 O O . PHE A 1 559 ? -7.445 -3.471 7.117 1.00 94.56 559 PHE A O 1
ATOM 4338 N N . ALA A 1 560 ? -7.793 -3.397 4.892 1.00 93.31 560 ALA A N 1
ATOM 4339 C CA . ALA A 1 560 ? -8.870 -4.388 4.785 1.00 93.31 560 ALA A CA 1
ATOM 4340 C C . ALA A 1 560 ? -10.229 -4.019 5.413 1.00 93.31 560 ALA A C 1
ATOM 4342 O O . ALA A 1 560 ? -11.164 -4.803 5.260 1.00 93.31 560 ALA A O 1
ATOM 4343 N N . SER A 1 561 ? -10.402 -2.837 6.020 1.00 94.25 561 SER A N 1
ATOM 4344 C CA . SER A 1 561 ? -11.738 -2.347 6.395 1.00 94.25 561 SER A CA 1
ATOM 4345 C C . SER A 1 561 ? -12.648 -2.168 5.168 1.00 94.25 561 SER A C 1
ATOM 4347 O O . SER A 1 561 ? -12.191 -2.059 4.021 1.00 94.25 561 SER A O 1
ATOM 4349 N N . SER A 1 562 ? -13.958 -2.097 5.394 1.00 90.81 562 SER A N 1
ATOM 4350 C CA . SER A 1 562 ? -14.934 -1.864 4.327 1.00 90.81 562 SER A CA 1
ATOM 4351 C C . SER A 1 562 ? -14.813 -0.466 3.707 1.00 90.81 562 SER A C 1
ATOM 4353 O O . SER A 1 562 ? -15.070 -0.312 2.517 1.00 90.81 562 SER A O 1
ATOM 4355 N N . GLU A 1 563 ? -14.388 0.553 4.460 1.00 92.38 563 GLU A N 1
ATOM 4356 C CA . GLU A 1 563 ? -14.128 1.893 3.909 1.00 92.38 563 GLU A CA 1
ATOM 4357 C C . GLU A 1 563 ? -12.763 1.986 3.201 1.00 92.38 563 GLU A C 1
ATOM 4359 O O . GLU A 1 563 ? -12.710 2.561 2.119 1.00 92.38 563 GLU A O 1
ATOM 4364 N N . TYR A 1 564 ? -11.705 1.324 3.694 1.00 93.50 564 TYR A N 1
ATOM 4365 C CA . TYR A 1 564 ? -10.425 1.181 2.976 1.00 93.50 564 TYR A CA 1
ATOM 4366 C C . TYR A 1 564 ? -10.623 0.524 1.605 1.00 93.50 564 TYR A C 1
ATOM 4368 O O . TYR A 1 564 ? -10.015 0.932 0.622 1.00 93.50 564 TYR A O 1
ATOM 4376 N N . THR A 1 565 ? -11.520 -0.463 1.531 1.00 90.56 565 THR A N 1
ATOM 4377 C CA . THR A 1 565 ? -11.889 -1.152 0.285 1.00 90.56 565 THR A CA 1
ATOM 4378 C C . THR A 1 565 ? -12.569 -0.207 -0.716 1.00 90.56 565 THR A C 1
ATOM 4380 O O . THR A 1 565 ? -12.239 -0.244 -1.897 1.00 90.56 565 THR A O 1
ATOM 4383 N N . ARG A 1 566 ? -13.456 0.696 -0.262 1.00 89.38 566 ARG A N 1
ATOM 4384 C CA . ARG A 1 566 ? -14.095 1.705 -1.135 1.00 89.38 566 ARG A CA 1
ATOM 4385 C C . ARG A 1 566 ? -13.103 2.704 -1.727 1.00 89.38 566 ARG A C 1
ATOM 4387 O O . ARG A 1 566 ? -13.318 3.180 -2.832 1.00 89.38 566 ARG A O 1
ATOM 4394 N N . CYS A 1 567 ? -11.991 2.991 -1.048 1.00 91.81 567 CYS A N 1
ATOM 4395 C CA . CYS A 1 567 ? -10.998 3.952 -1.536 1.00 91.81 567 CYS A CA 1
ATOM 4396 C C . CYS A 1 567 ? -10.333 3.569 -2.877 1.00 91.81 567 CYS A C 1
ATOM 4398 O O . CYS A 1 567 ? -9.648 4.419 -3.443 1.00 91.81 567 CYS A O 1
ATOM 4400 N N . PHE A 1 568 ? -10.530 2.339 -3.375 1.00 89.00 568 PHE A N 1
ATOM 4401 C CA . PHE A 1 568 ? -10.064 1.852 -4.682 1.00 89.00 568 PHE A CA 1
ATOM 4402 C C . PHE A 1 568 ? -11.100 1.998 -5.817 1.00 89.00 568 PHE A C 1
ATOM 4404 O O . PHE A 1 568 ? -10.819 1.614 -6.951 1.00 89.00 568 PHE A O 1
ATOM 4411 N N . GLN A 1 569 ? -12.290 2.544 -5.552 1.00 84.50 569 GLN A N 1
ATOM 4412 C CA . GLN A 1 569 ? -13.247 2.904 -6.604 1.00 84.50 569 GLN A CA 1
ATOM 4413 C C . GLN A 1 569 ? -12.728 4.117 -7.399 1.00 84.50 569 GLN A C 1
ATOM 4415 O O . GLN A 1 569 ? -12.104 5.009 -6.831 1.00 84.50 569 GLN A O 1
ATOM 4420 N N . GLY A 1 570 ? -12.972 4.159 -8.714 1.00 82.56 570 GLY A N 1
ATOM 4421 C CA . GLY A 1 570 ? -12.638 5.325 -9.548 1.00 82.56 570 GLY A CA 1
ATOM 4422 C C . GLY A 1 570 ? -11.140 5.595 -9.767 1.00 82.56 570 GLY A C 1
ATOM 4423 O O . GLY A 1 570 ? -10.762 6.737 -10.044 1.00 82.56 570 GLY A O 1
ATOM 4424 N N . ILE A 1 571 ? -10.271 4.580 -9.648 1.00 85.25 571 ILE A N 1
ATOM 4425 C CA . ILE A 1 571 ? -8.826 4.740 -9.884 1.00 85.25 571 ILE A CA 1
ATOM 4426 C C . ILE A 1 571 ? -8.570 5.236 -11.326 1.00 85.25 571 ILE A C 1
ATOM 4428 O O . ILE A 1 571 ? -9.013 4.598 -12.283 1.00 85.25 571 ILE A O 1
ATOM 4432 N N . PRO A 1 572 ? -7.836 6.350 -11.514 1.00 87.75 572 PRO A N 1
ATOM 4433 C CA . PRO A 1 572 ? -7.558 6.907 -12.833 1.00 87.75 572 PRO A CA 1
ATOM 4434 C C . PRO A 1 572 ? -6.601 6.019 -13.634 1.00 87.75 572 PRO A C 1
ATOM 4436 O O . PRO A 1 572 ? -5.647 5.466 -13.089 1.00 87.75 572 PRO A O 1
ATOM 4439 N N . THR A 1 573 ? -6.811 5.957 -14.950 1.00 86.69 573 THR A N 1
ATOM 4440 C CA . THR A 1 573 ? -5.873 5.329 -15.895 1.00 86.69 573 THR A CA 1
ATOM 4441 C C . THR A 1 573 ? -4.798 6.343 -16.320 1.00 86.69 573 THR A C 1
ATOM 4443 O O . THR A 1 573 ? -5.154 7.385 -16.874 1.00 86.69 573 THR A O 1
ATOM 4446 N N . PRO A 1 574 ? -3.498 6.083 -16.085 1.00 89.00 574 PRO A N 1
ATOM 4447 C CA . PRO A 1 574 ? -2.417 6.972 -16.515 1.00 89.00 574 PRO A CA 1
ATOM 4448 C C . PRO A 1 574 ? -2.208 7.015 -18.041 1.00 89.00 574 PRO A C 1
ATOM 4450 O O . PRO A 1 574 ? -2.335 6.009 -18.735 1.00 89.00 574 PRO A O 1
ATOM 4453 N N . ASP A 1 575 ? -1.795 8.174 -18.563 1.00 93.38 575 ASP A N 1
ATOM 4454 C CA . ASP A 1 575 ? -1.430 8.372 -19.977 1.00 93.38 575 ASP A CA 1
ATOM 4455 C C . ASP A 1 575 ? 0.087 8.177 -20.182 1.00 93.38 575 ASP A C 1
ATOM 4457 O O . ASP A 1 575 ? 0.862 9.130 -20.324 1.00 93.38 575 ASP A O 1
ATOM 4461 N N . ALA A 1 576 ? 0.534 6.917 -20.153 1.00 93.25 576 ALA A N 1
ATOM 4462 C CA . ALA A 1 576 ? 1.945 6.558 -20.326 1.00 93.25 576 ALA A CA 1
ATOM 4463 C C . ALA A 1 576 ? 2.594 7.094 -21.627 1.00 93.25 576 ALA A C 1
ATOM 4465 O O . ALA A 1 576 ? 3.739 7.557 -21.556 1.00 93.25 576 ALA A O 1
ATOM 4466 N N . PRO A 1 577 ? 1.924 7.099 -22.804 1.00 95.00 577 PRO A N 1
ATOM 4467 C CA . PRO A 1 577 ? 2.473 7.702 -24.021 1.00 95.00 577 PRO A CA 1
ATOM 4468 C C . PRO A 1 577 ? 2.771 9.200 -23.878 1.00 95.00 577 PRO A C 1
ATOM 4470 O O . PRO A 1 577 ? 3.850 9.654 -24.279 1.00 95.00 577 PRO A O 1
ATOM 4473 N N . LYS A 1 578 ? 1.864 9.976 -23.271 1.00 96.00 578 LYS A N 1
ATOM 4474 C CA . LYS A 1 578 ? 2.081 11.407 -23.014 1.00 96.00 578 LYS A CA 1
ATOM 4475 C C . LYS A 1 578 ? 3.183 11.643 -21.990 1.00 96.00 578 LYS A C 1
ATOM 4477 O O . LYS A 1 578 ? 4.034 12.504 -22.222 1.00 96.00 578 LYS A O 1
ATOM 4482 N N . LEU A 1 579 ? 3.205 10.866 -20.901 1.00 96.44 579 LEU A N 1
ATOM 4483 C CA . LEU A 1 579 ? 4.281 10.913 -19.906 1.00 96.44 579 LEU A CA 1
ATOM 4484 C C . LEU A 1 579 ? 5.639 10.728 -20.599 1.00 96.44 579 LEU A C 1
ATOM 4486 O O . LEU A 1 579 ? 6.468 11.638 -20.548 1.00 96.44 579 LEU A O 1
ATOM 4490 N N . ARG A 1 580 ? 5.817 9.634 -21.358 1.00 95.75 580 ARG A N 1
ATOM 4491 C CA . ARG A 1 580 ? 7.064 9.331 -22.085 1.00 95.75 580 ARG A CA 1
ATOM 4492 C C . ARG A 1 580 ? 7.448 10.425 -23.080 1.00 95.75 580 ARG A C 1
ATOM 4494 O O . ARG A 1 580 ? 8.607 10.829 -23.116 1.00 95.75 580 ARG A O 1
ATOM 4501 N N . THR A 1 581 ? 6.484 10.953 -23.834 1.00 96.56 581 THR A N 1
ATOM 4502 C CA . THR A 1 581 ? 6.718 12.055 -24.785 1.00 96.56 581 THR A CA 1
ATOM 4503 C C . THR A 1 581 ? 7.255 13.302 -24.074 1.00 96.56 581 THR A C 1
ATOM 4505 O O . THR A 1 581 ? 8.294 13.832 -24.467 1.00 96.56 581 THR A O 1
ATOM 4508 N N . SER A 1 582 ? 6.610 13.726 -22.981 1.00 97.69 582 SER A N 1
ATOM 4509 C CA . SER A 1 582 ? 7.033 14.903 -22.203 1.00 97.69 582 SER A CA 1
ATOM 4510 C C . SER A 1 582 ? 8.396 14.717 -21.519 1.00 97.69 582 SER A C 1
ATOM 4512 O O . SER A 1 582 ? 9.177 15.662 -21.408 1.00 97.69 582 SER A O 1
ATOM 4514 N N . THR A 1 583 ? 8.726 13.491 -21.098 1.00 97.75 583 THR A N 1
ATOM 4515 C CA . THR A 1 583 ? 10.054 13.148 -20.576 1.00 97.75 583 THR A CA 1
ATOM 4516 C C . THR A 1 583 ? 11.128 13.265 -21.650 1.00 97.75 583 THR A C 1
ATOM 4518 O O . THR A 1 583 ? 12.188 13.828 -21.385 1.00 97.75 583 THR A O 1
ATOM 4521 N N . ILE A 1 584 ? 10.875 12.750 -22.856 1.00 96.75 584 ILE A N 1
ATOM 4522 C CA . ILE A 1 584 ? 11.834 12.810 -23.964 1.00 96.75 584 ILE A CA 1
ATOM 4523 C C . ILE A 1 584 ? 12.106 14.268 -24.354 1.00 96.75 584 ILE A C 1
ATOM 4525 O O . ILE A 1 584 ? 13.271 14.652 -24.445 1.00 96.75 584 ILE A O 1
ATOM 4529 N N . GLU A 1 585 ? 11.066 15.097 -24.481 1.00 97.50 585 GLU A N 1
ATOM 4530 C CA . GLU A 1 585 ? 11.200 16.536 -24.756 1.00 97.50 585 GLU A CA 1
ATOM 4531 C C . GLU A 1 585 ? 12.048 17.251 -23.688 1.00 97.50 585 GLU A C 1
ATOM 4533 O O . GLU A 1 585 ? 12.960 18.018 -24.012 1.00 97.50 585 GLU A O 1
ATOM 4538 N N . TYR A 1 586 ? 11.814 16.953 -22.406 1.00 97.88 586 TYR A N 1
ATOM 4539 C CA . TYR A 1 586 ? 12.625 17.494 -21.316 1.00 97.88 586 TYR A CA 1
ATOM 4540 C C . TYR A 1 586 ? 14.094 17.039 -21.394 1.00 97.88 586 TYR A C 1
ATOM 4542 O O . TYR A 1 586 ? 15.004 17.857 -21.263 1.00 97.88 586 TYR A O 1
ATOM 4550 N N . LEU A 1 587 ? 14.348 15.749 -21.636 1.00 96.88 587 LEU A N 1
ATOM 4551 C CA . LEU A 1 587 ? 15.705 15.199 -21.730 1.00 96.88 587 LEU A CA 1
ATOM 4552 C C . LEU A 1 587 ? 16.492 15.768 -22.919 1.00 96.88 587 LEU A C 1
ATOM 4554 O O . LEU A 1 587 ? 17.703 15.959 -22.812 1.00 96.88 587 LEU A O 1
ATOM 4558 N N . GLU A 1 588 ? 15.823 16.064 -24.034 1.00 96.25 588 GLU A N 1
ATOM 4559 C CA . GLU A 1 588 ? 16.440 16.670 -25.222 1.00 96.25 588 GLU A CA 1
ATOM 4560 C C . GLU A 1 588 ? 16.729 18.168 -25.061 1.00 96.25 588 GLU A C 1
ATOM 4562 O O . GLU A 1 588 ? 17.629 18.695 -25.718 1.00 96.25 588 GLU A O 1
ATOM 4567 N N . THR A 1 589 ? 16.011 18.853 -24.168 1.00 97.00 589 THR A N 1
ATOM 4568 C CA . THR A 1 589 ? 16.151 20.299 -23.920 1.00 97.00 589 THR A CA 1
ATOM 4569 C C . THR A 1 589 ? 16.940 20.643 -22.647 1.00 97.00 589 THR A C 1
ATOM 4571 O O . THR A 1 589 ? 17.191 21.819 -22.373 1.00 97.00 589 THR A O 1
ATOM 4574 N N . PHE A 1 590 ? 17.377 19.642 -21.877 1.00 97.44 590 PHE A N 1
ATOM 4575 C CA . PHE A 1 590 ? 18.031 19.824 -20.579 1.00 97.44 590 PHE A CA 1
ATOM 4576 C C . PHE A 1 590 ? 19.421 20.501 -20.651 1.00 97.44 590 PHE A C 1
ATOM 4578 O O . PHE A 1 590 ? 20.401 19.916 -21.121 1.00 97.44 590 PHE A O 1
ATOM 4585 N N . ASP A 1 591 ? 19.550 21.709 -20.079 1.00 97.00 591 ASP A N 1
ATOM 4586 C CA . ASP A 1 591 ? 20.855 22.350 -19.832 1.00 97.00 591 ASP A CA 1
ATOM 4587 C C . ASP A 1 591 ? 21.555 21.697 -18.629 1.00 97.00 591 ASP A C 1
ATOM 4589 O O . ASP A 1 591 ? 21.236 22.003 -17.475 1.00 97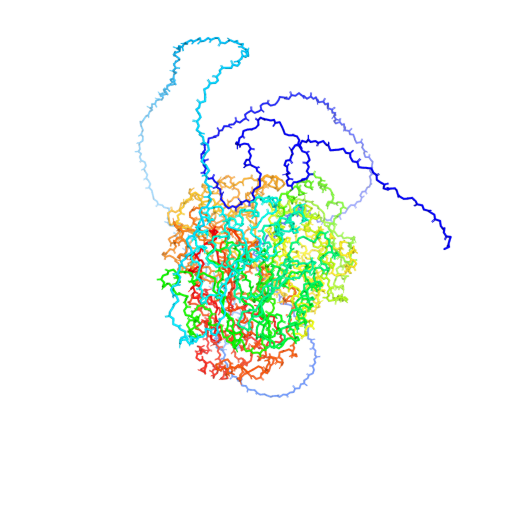.00 591 ASP A O 1
ATOM 4593 N N . LYS A 1 592 ? 22.568 20.861 -18.889 1.00 94.12 592 LYS A N 1
ATOM 4594 C CA . LYS A 1 592 ? 23.412 20.244 -17.848 1.00 94.12 592 LYS A CA 1
ATOM 4595 C C . LYS A 1 592 ? 24.061 21.273 -16.920 1.00 94.12 592 LYS A C 1
ATOM 4597 O O . LYS A 1 592 ? 24.212 21.012 -15.731 1.00 94.12 592 LYS A O 1
ATOM 4602 N N . GLU A 1 593 ? 24.384 22.468 -17.415 1.00 97.06 593 GLU A N 1
ATOM 4603 C CA . GLU A 1 593 ? 24.979 23.526 -16.596 1.00 97.06 593 GLU A CA 1
ATOM 4604 C C . GLU A 1 593 ? 23.983 24.133 -15.587 1.00 97.06 593 GLU A C 1
ATOM 4606 O O . GLU A 1 593 ? 24.397 24.794 -14.631 1.00 97.06 593 GLU A O 1
ATOM 4611 N N . SER A 1 594 ? 22.671 23.917 -15.749 1.00 96.88 594 SER A N 1
ATOM 4612 C CA . SER A 1 594 ? 21.647 24.445 -14.835 1.00 96.88 594 SER A CA 1
ATOM 4613 C C . SER A 1 594 ? 21.846 23.963 -13.391 1.00 96.88 594 SER A C 1
ATOM 4615 O O . SER A 1 594 ? 21.743 24.763 -12.460 1.00 96.88 594 SER A O 1
ATOM 4617 N N . TRP A 1 595 ? 22.237 22.699 -13.193 1.00 97.31 595 TRP A N 1
ATOM 4618 C CA . TRP A 1 595 ? 22.492 22.111 -11.870 1.00 97.31 595 TRP A CA 1
ATOM 4619 C C . TRP A 1 595 ? 23.801 22.586 -11.215 1.00 97.31 595 TRP A C 1
ATOM 4621 O O . TRP A 1 595 ? 23.987 22.409 -10.008 1.00 97.31 595 TRP A O 1
ATOM 4631 N N . TYR A 1 596 ? 24.690 23.224 -11.983 1.00 97.69 596 TYR A N 1
ATOM 4632 C CA . TYR A 1 596 ? 25.894 23.894 -11.479 1.00 97.69 596 TYR A CA 1
ATOM 4633 C C . TYR A 1 596 ? 25.621 25.374 -11.168 1.00 97.69 596 TYR A C 1
ATOM 4635 O O . TYR A 1 596 ? 26.151 25.902 -10.190 1.00 97.69 596 TYR A O 1
ATOM 4643 N N . LYS A 1 597 ? 24.778 26.035 -11.979 1.00 97.19 597 LYS A N 1
ATOM 4644 C CA . LYS A 1 597 ? 24.384 27.451 -11.841 1.00 97.19 597 LYS A CA 1
ATOM 4645 C C . LYS A 1 597 ? 23.361 27.693 -10.720 1.00 97.19 597 LYS A C 1
ATOM 4647 O O . LYS A 1 597 ? 23.434 28.726 -10.061 1.00 97.19 597 LYS A O 1
ATOM 4652 N N . ASP A 1 598 ? 22.438 26.758 -10.482 1.00 97.31 598 ASP A N 1
ATOM 4653 C CA . ASP A 1 598 ? 21.514 26.749 -9.335 1.00 97.31 598 ASP A CA 1
ATOM 4654 C C . ASP A 1 598 ? 21.848 25.570 -8.400 1.00 97.31 598 ASP A C 1
ATOM 4656 O O . ASP A 1 598 ? 21.176 24.537 -8.455 1.00 97.31 598 ASP A O 1
ATOM 4660 N N . PRO A 1 599 ? 22.897 25.670 -7.561 1.00 97.62 599 PRO A N 1
ATOM 4661 C CA . PRO A 1 599 ? 23.289 24.575 -6.683 1.00 97.62 599 PRO A CA 1
ATOM 4662 C C . PRO A 1 599 ? 22.244 24.287 -5.604 1.00 97.62 599 PRO A C 1
ATOM 4664 O O . PRO A 1 599 ? 21.579 25.209 -5.113 1.00 97.62 599 PRO A O 1
ATOM 4667 N N . ILE A 1 600 ? 22.166 23.014 -5.205 1.00 98.44 600 ILE A N 1
ATOM 4668 C CA . ILE A 1 600 ? 21.352 22.530 -4.079 1.00 98.44 600 ILE A CA 1
ATOM 4669 C C . ILE A 1 600 ? 21.721 23.283 -2.803 1.00 98.44 600 ILE A C 1
ATOM 4671 O O . ILE A 1 600 ? 22.902 23.454 -2.508 1.00 98.44 600 ILE A O 1
ATOM 4675 N N . VAL A 1 601 ? 20.714 23.679 -2.028 1.00 98.44 601 VAL A N 1
ATOM 4676 C CA . VAL A 1 601 ? 20.855 24.361 -0.734 1.00 98.44 601 VAL A CA 1
ATOM 4677 C C . VAL A 1 601 ? 19.800 23.899 0.245 1.00 98.44 601 VAL A C 1
ATOM 4679 O O . VAL A 1 601 ? 18.784 23.328 -0.143 1.00 98.44 601 VAL A O 1
ATOM 4682 N N . SER A 1 602 ? 20.019 24.182 1.528 1.00 98.50 602 SER A N 1
ATOM 4683 C CA . SER A 1 602 ? 18.962 24.027 2.516 1.00 98.50 602 SER A CA 1
ATOM 4684 C C . SER A 1 602 ? 17.854 25.033 2.219 1.00 98.50 602 SER A C 1
ATOM 4686 O O . SER A 1 602 ? 18.134 26.216 2.009 1.00 98.50 602 SER A O 1
ATOM 4688 N N . LEU A 1 603 ? 16.608 24.564 2.197 1.00 98.69 603 LEU A N 1
ATOM 4689 C CA . LEU A 1 603 ? 15.424 25.399 2.006 1.00 98.69 603 LEU A CA 1
ATOM 4690 C C . LEU A 1 603 ? 14.787 25.657 3.368 1.00 98.69 603 LEU A C 1
ATOM 4692 O O . LEU A 1 603 ? 14.509 24.711 4.102 1.00 98.69 603 LEU A O 1
ATOM 4696 N N . LEU A 1 604 ? 14.564 26.929 3.694 1.00 98.38 604 LEU A N 1
ATOM 4697 C CA . LEU A 1 604 ? 13.953 27.370 4.944 1.00 98.38 604 LEU A CA 1
ATOM 4698 C C . LEU A 1 604 ? 12.999 28.536 4.667 1.00 98.38 604 LEU A C 1
ATOM 4700 O O . LEU A 1 604 ? 13.431 29.569 4.154 1.00 98.38 604 LEU A O 1
ATOM 4704 N N . ASN A 1 605 ? 11.717 28.391 5.022 1.00 97.50 605 ASN A N 1
ATOM 4705 C CA . ASN A 1 605 ? 10.676 29.405 4.792 1.00 97.50 605 ASN A CA 1
ATOM 4706 C C . ASN A 1 605 ? 10.668 29.916 3.338 1.00 97.50 605 ASN A C 1
ATOM 4708 O O . ASN A 1 605 ? 10.694 31.123 3.080 1.00 97.50 605 ASN A O 1
ATOM 4712 N N . GLY A 1 606 ? 10.730 28.982 2.383 1.00 96.50 606 GLY A N 1
ATOM 4713 C CA . GLY A 1 606 ? 10.734 29.295 0.953 1.00 96.50 606 GLY A CA 1
ATOM 4714 C C . GLY A 1 606 ? 12.029 29.889 0.397 1.00 96.50 606 GLY A C 1
ATOM 4715 O O . GLY A 1 606 ? 12.026 30.406 -0.716 1.00 96.50 606 GLY A O 1
ATOM 4716 N N . LYS A 1 607 ? 13.130 29.884 1.161 1.00 98.00 607 LYS A N 1
ATOM 4717 C CA . LYS A 1 607 ? 14.395 30.525 0.770 1.00 98.00 607 LYS A CA 1
ATOM 4718 C C . LYS A 1 607 ? 15.562 29.553 0.847 1.00 98.00 607 LYS A C 1
ATOM 4720 O O . LYS A 1 607 ? 15.749 28.876 1.854 1.00 98.00 607 LYS A O 1
ATOM 4725 N N . GLY A 1 608 ? 16.382 29.545 -0.202 1.00 98.06 608 GLY A N 1
ATOM 4726 C CA . GLY A 1 608 ? 17.660 28.839 -0.218 1.00 98.06 608 GLY A CA 1
ATOM 4727 C C . GLY A 1 608 ? 18.709 29.542 0.644 1.00 98.06 608 GLY A C 1
ATOM 4728 O O . GLY A 1 608 ? 18.969 30.734 0.463 1.00 98.06 608 GLY A O 1
ATOM 4729 N N . LEU A 1 609 ? 19.322 28.808 1.571 1.00 98.25 609 LEU A N 1
ATOM 4730 C CA . LEU A 1 609 ? 20.380 29.305 2.451 1.00 98.25 609 LEU A CA 1
ATOM 4731 C C . LEU A 1 609 ? 21.744 29.231 1.739 1.00 98.25 609 LEU A C 1
ATOM 4733 O O . LEU A 1 609 ? 22.201 28.149 1.393 1.00 98.25 609 LEU A O 1
ATOM 4737 N N . ARG A 1 610 ? 22.375 30.391 1.505 1.00 97.88 610 ARG A N 1
ATOM 4738 C CA . ARG A 1 610 ? 23.625 30.574 0.730 1.00 97.88 610 ARG A CA 1
ATOM 4739 C C . ARG A 1 610 ? 24.785 31.053 1.620 1.00 97.88 610 ARG A C 1
ATOM 4741 O O . ARG A 1 610 ? 24.547 31.572 2.709 1.00 97.88 610 ARG A O 1
ATOM 4748 N N . GLY A 1 611 ? 26.024 30.954 1.142 1.00 96.75 611 GLY A N 1
ATOM 4749 C CA . GLY A 1 611 ? 27.262 31.263 1.877 1.00 96.75 611 GLY A CA 1
ATOM 4750 C C . GLY A 1 611 ? 27.978 30.027 2.441 1.00 96.75 611 GLY A C 1
ATOM 4751 O O . GLY A 1 611 ? 28.815 30.159 3.332 1.00 96.75 611 GLY A O 1
ATOM 4752 N N . GLY A 1 612 ? 27.615 28.842 1.952 1.00 97.25 612 GLY A N 1
ATOM 4753 C CA . GLY A 1 612 ? 28.055 27.545 2.453 1.00 97.25 612 GLY A CA 1
ATOM 4754 C C . GLY A 1 612 ? 29.340 27.008 1.823 1.00 97.25 612 GLY A C 1
ATOM 4755 O O . GLY A 1 612 ? 29.977 27.643 0.978 1.00 97.25 612 GLY A O 1
ATOM 4756 N N . LYS A 1 613 ? 29.720 25.782 2.204 1.00 97.62 613 LYS A N 1
ATOM 4757 C CA . LYS A 1 613 ? 30.783 25.045 1.503 1.00 97.62 613 LYS A CA 1
ATOM 4758 C C . LYS A 1 613 ? 30.204 24.415 0.237 1.00 97.62 613 LYS A C 1
ATOM 4760 O O . LYS A 1 613 ? 29.346 23.542 0.324 1.00 97.62 613 LYS A O 1
ATOM 4765 N N . MET A 1 614 ? 30.737 24.805 -0.918 1.00 98.00 614 MET A N 1
ATOM 4766 C CA . MET A 1 614 ? 30.443 24.157 -2.197 1.00 98.00 614 MET A CA 1
ATOM 4767 C C . MET A 1 614 ? 31.096 22.772 -2.290 1.00 98.00 614 MET A C 1
ATOM 4769 O O . MET A 1 614 ? 32.282 22.614 -1.986 1.00 98.00 614 MET A O 1
ATOM 4773 N N . VAL A 1 615 ? 30.335 21.792 -2.769 1.00 96.94 615 VAL A N 1
ATOM 4774 C CA . VAL A 1 615 ? 30.779 20.446 -3.148 1.00 96.94 615 VAL A CA 1
ATOM 4775 C C . VAL A 1 615 ? 30.183 20.060 -4.508 1.00 96.94 615 VAL A C 1
ATOM 4777 O O . VAL A 1 615 ? 29.231 20.681 -4.989 1.00 96.94 615 VAL A O 1
ATOM 4780 N N . ASP A 1 616 ? 30.787 19.075 -5.162 1.00 97.00 616 ASP A N 1
ATOM 4781 C CA . ASP A 1 616 ? 30.211 18.412 -6.334 1.00 97.00 616 ASP A CA 1
ATOM 4782 C C . ASP A 1 616 ? 29.154 17.393 -5.889 1.00 97.00 616 ASP A C 1
ATOM 4784 O O . ASP A 1 616 ? 29.341 16.717 -4.877 1.00 97.00 616 ASP A O 1
ATOM 4788 N N . THR A 1 617 ? 28.057 17.277 -6.640 1.00 95.56 617 THR A N 1
ATOM 4789 C CA . THR A 1 617 ? 27.126 16.144 -6.523 1.00 95.56 617 THR A CA 1
ATOM 4790 C C . THR A 1 617 ? 27.445 15.106 -7.578 1.00 95.56 617 THR A C 1
ATOM 4792 O O . THR A 1 617 ? 27.903 15.453 -8.668 1.00 95.56 617 THR A O 1
ATOM 4795 N N . VAL A 1 618 ? 27.188 13.841 -7.261 1.00 92.19 618 VAL A N 1
ATOM 4796 C CA . VAL A 1 618 ? 27.379 12.716 -8.177 1.00 92.19 618 VAL A CA 1
ATOM 4797 C C . VAL A 1 618 ? 26.045 12.055 -8.479 1.00 92.19 618 VAL A C 1
ATOM 4799 O O . VAL A 1 618 ? 25.161 12.017 -7.626 1.00 92.19 618 VAL A O 1
ATOM 4802 N N . ASN A 1 619 ? 25.916 11.527 -9.691 1.00 89.44 619 ASN A N 1
ATOM 4803 C CA . ASN A 1 619 ? 24.807 10.661 -10.044 1.00 89.44 619 ASN A CA 1
ATOM 4804 C C . ASN A 1 619 ? 24.954 9.283 -9.372 1.00 89.44 619 ASN A C 1
ATOM 4806 O O . ASN A 1 619 ? 25.987 8.956 -8.779 1.00 89.44 619 ASN A O 1
ATOM 4810 N N . ALA A 1 620 ? 23.948 8.425 -9.528 1.00 84.00 620 ALA A N 1
ATOM 4811 C CA . ALA A 1 620 ? 23.983 7.054 -9.009 1.00 84.00 620 ALA A CA 1
ATOM 4812 C C . ALA A 1 620 ? 25.072 6.132 -9.615 1.00 84.00 620 ALA A C 1
ATOM 4814 O O . ALA A 1 620 ? 25.178 4.984 -9.190 1.00 84.00 620 ALA A O 1
ATOM 4815 N N . LEU A 1 621 ? 25.865 6.605 -10.587 1.00 83.75 621 LEU A N 1
ATOM 4816 C CA . LEU A 1 621 ? 27.024 5.910 -11.171 1.00 83.75 621 LEU A CA 1
ATOM 4817 C C . LEU A 1 621 ? 28.374 6.515 -10.726 1.00 83.75 621 LEU A C 1
ATOM 4819 O O . LEU A 1 621 ? 29.429 6.109 -11.214 1.00 83.75 621 LEU A O 1
ATOM 4823 N N . GLY A 1 622 ? 28.350 7.495 -9.815 1.00 86.50 622 GLY A N 1
ATOM 4824 C CA . GLY A 1 622 ? 29.536 8.181 -9.296 1.00 86.50 622 GLY A CA 1
ATOM 4825 C C . GLY A 1 622 ? 30.080 9.304 -10.190 1.00 86.50 622 GLY A C 1
ATOM 4826 O O . GLY A 1 622 ? 31.094 9.912 -9.844 1.00 86.50 622 GLY A O 1
ATOM 4827 N N . ASP A 1 623 ? 29.432 9.618 -11.315 1.00 89.19 623 ASP A N 1
ATOM 4828 C CA . ASP A 1 623 ? 29.840 10.719 -12.192 1.00 89.19 623 ASP A CA 1
ATOM 4829 C C . ASP A 1 623 ? 29.276 12.055 -11.690 1.00 89.19 623 ASP A C 1
ATOM 4831 O O . ASP A 1 623 ? 28.101 12.160 -11.339 1.00 89.19 623 ASP A O 1
ATOM 4835 N N . VAL A 1 624 ? 30.104 13.104 -11.678 1.00 93.88 624 VAL A N 1
ATOM 4836 C CA . VAL A 1 624 ? 29.692 14.441 -11.220 1.00 93.88 624 VAL A CA 1
ATOM 4837 C C . VAL A 1 624 ? 28.592 15.002 -12.123 1.00 93.88 624 VAL A C 1
ATOM 4839 O O . VAL A 1 624 ? 28.809 15.163 -13.324 1.00 93.88 624 VAL A O 1
ATOM 4842 N N . ASN A 1 625 ? 27.442 15.345 -11.539 1.00 95.12 625 ASN A N 1
ATOM 4843 C CA . ASN A 1 625 ? 26.257 15.818 -12.265 1.00 95.12 625 ASN A CA 1
ATOM 4844 C C . ASN A 1 625 ? 25.838 17.262 -11.932 1.00 95.12 625 ASN A C 1
ATOM 4846 O O . ASN A 1 625 ? 25.011 17.834 -12.637 1.00 95.12 625 ASN A O 1
ATOM 4850 N N . GLY A 1 626 ? 26.396 17.872 -10.884 1.00 97.12 626 GLY A N 1
ATOM 4851 C CA . GLY A 1 626 ? 26.018 19.221 -10.473 1.00 97.12 626 GLY A CA 1
ATOM 4852 C C . GLY A 1 626 ? 26.735 19.692 -9.214 1.00 97.12 626 GLY A C 1
ATOM 4853 O O . GLY A 1 626 ? 27.817 19.214 -8.864 1.00 97.12 626 GLY A O 1
ATOM 4854 N N . ARG A 1 627 ? 26.135 20.670 -8.530 1.00 97.69 627 ARG A N 1
ATOM 4855 C CA . ARG A 1 627 ? 26.702 21.297 -7.332 1.00 97.69 627 ARG A CA 1
ATOM 4856 C C . ARG A 1 627 ? 25.724 21.318 -6.160 1.00 97.69 627 ARG A C 1
ATOM 4858 O O . ARG A 1 627 ? 24.524 21.535 -6.330 1.00 97.69 627 ARG A O 1
ATOM 4865 N N . GLN A 1 628 ? 26.283 21.191 -4.961 1.00 97.81 628 GLN A N 1
ATOM 4866 C CA . GLN A 1 628 ? 25.590 21.352 -3.687 1.00 97.81 628 GLN A CA 1
ATOM 4867 C C . GLN A 1 628 ? 26.361 22.317 -2.785 1.00 97.81 628 GLN A C 1
ATOM 4869 O O . GLN A 1 628 ? 27.587 22.381 -2.813 1.00 97.81 628 GLN A O 1
ATOM 4874 N N . GLU A 1 629 ? 25.629 23.074 -1.982 1.00 98.12 629 GLU A N 1
ATOM 4875 C CA . GLU A 1 629 ? 26.141 24.034 -1.018 1.00 98.12 629 GLU A CA 1
ATOM 4876 C C . GLU A 1 629 ? 25.650 23.626 0.376 1.00 98.12 629 GLU A C 1
ATOM 4878 O O . GLU A 1 629 ? 24.445 23.591 0.646 1.00 98.12 629 GLU A O 1
ATOM 4883 N N . TYR A 1 630 ? 26.582 23.247 1.251 1.00 97.75 630 TYR A N 1
ATOM 4884 C CA . TYR A 1 630 ? 26.270 22.819 2.614 1.00 97.75 630 TYR A CA 1
ATOM 4885 C C . TYR A 1 630 ? 25.994 24.007 3.532 1.00 97.75 630 TYR A C 1
ATOM 4887 O O . TYR A 1 630 ? 26.760 24.974 3.529 1.00 97.75 630 TYR A O 1
ATOM 4895 N N . ALA A 1 631 ? 24.951 23.899 4.358 1.00 98.19 631 ALA A N 1
ATOM 4896 C CA . ALA A 1 631 ? 24.600 24.908 5.353 1.00 98.19 631 ALA A CA 1
ATOM 4897 C C . ALA A 1 631 ? 25.778 25.250 6.289 1.00 98.19 631 ALA A C 1
ATOM 4899 O O . ALA A 1 631 ? 26.532 24.374 6.712 1.00 98.19 631 ALA A O 1
ATOM 4900 N N . THR A 1 632 ? 25.929 26.529 6.645 1.00 98.44 632 THR A N 1
ATOM 4901 C CA . THR A 1 632 ? 26.905 26.953 7.668 1.00 98.44 632 THR A CA 1
ATOM 4902 C C . THR A 1 632 ? 26.442 26.557 9.082 1.00 98.44 632 THR A C 1
ATOM 4904 O O . THR A 1 632 ? 25.246 26.335 9.288 1.00 98.44 632 THR A O 1
ATOM 4907 N N . PRO A 1 633 ? 27.326 26.532 10.100 1.00 98.31 633 PRO A N 1
ATOM 4908 C CA . PRO A 1 633 ? 26.930 26.270 11.490 1.00 98.31 633 PRO A CA 1
ATOM 4909 C C . PRO A 1 633 ? 25.814 27.196 12.009 1.00 98.31 633 PRO A C 1
ATOM 4911 O O . PRO A 1 633 ? 24.922 26.766 12.740 1.00 98.31 633 PRO A O 1
ATOM 4914 N N . GLU A 1 634 ? 25.806 28.463 11.590 1.00 98.50 634 GLU A N 1
ATOM 4915 C CA . GLU A 1 634 ? 24.751 29.425 11.924 1.00 98.50 634 GLU A CA 1
ATOM 4916 C C . GLU A 1 634 ? 23.422 29.059 11.248 1.00 98.50 634 GLU A C 1
ATOM 4918 O O . GLU A 1 634 ? 22.359 29.166 11.859 1.00 98.50 634 GLU A O 1
ATOM 4923 N N . GLN A 1 635 ? 23.473 28.590 9.999 1.00 98.56 635 GLN A N 1
ATOM 4924 C CA . GLN A 1 635 ? 22.303 28.129 9.249 1.00 98.56 635 GLN A CA 1
ATOM 4925 C C . GLN A 1 635 ? 21.747 26.817 9.807 1.00 98.56 635 GLN A C 1
ATOM 4927 O O . GLN A 1 635 ? 20.531 26.674 9.899 1.00 98.56 635 GLN A O 1
ATOM 4932 N N . ILE A 1 636 ? 22.606 25.905 10.267 1.00 98.62 636 ILE A N 1
ATOM 4933 C CA . ILE A 1 636 ? 22.203 24.707 11.015 1.00 98.62 636 ILE A CA 1
ATOM 4934 C C . ILE A 1 636 ? 21.429 25.110 12.276 1.00 98.62 636 ILE A C 1
ATOM 4936 O O . ILE A 1 636 ? 20.364 24.553 12.540 1.00 98.62 636 ILE A O 1
ATOM 4940 N N . GLN A 1 637 ? 21.876 26.134 13.013 1.00 98.56 637 GLN A N 1
ATOM 4941 C CA . GLN A 1 637 ? 21.116 26.634 14.162 1.00 98.56 637 GLN A CA 1
ATOM 4942 C C . GLN A 1 637 ? 19.768 27.259 13.758 1.00 98.56 637 GLN A C 1
ATOM 4944 O O . GLN A 1 637 ? 18.785 27.073 14.474 1.00 98.56 637 GLN A O 1
ATOM 4949 N N . LEU A 1 638 ? 19.676 27.954 12.615 1.00 98.62 638 LEU A N 1
ATOM 4950 C CA . LEU A 1 638 ? 18.391 28.441 12.086 1.00 98.62 638 LEU A CA 1
ATOM 4951 C C . LEU A 1 638 ? 17.440 27.286 11.732 1.00 98.62 638 LEU A C 1
ATOM 4953 O O . LEU A 1 638 ? 16.264 27.350 12.081 1.00 98.62 638 LEU A O 1
ATOM 4957 N N . LEU A 1 639 ? 17.949 26.226 11.098 1.00 98.62 639 LEU A N 1
ATOM 4958 C CA . LEU A 1 639 ? 17.183 25.028 10.745 1.00 98.62 639 LEU A CA 1
ATOM 4959 C C . LEU A 1 639 ? 16.677 24.309 12.004 1.00 98.62 639 LEU A C 1
ATOM 4961 O O . LEU A 1 639 ? 15.480 24.061 12.115 1.00 98.62 639 LEU A O 1
ATOM 4965 N N . LYS A 1 640 ? 17.540 24.072 13.003 1.00 98.62 640 LYS A N 1
ATOM 4966 C CA . LYS A 1 640 ? 17.131 23.515 14.307 1.00 98.62 640 LYS A CA 1
ATOM 4967 C C . LYS A 1 640 ? 16.085 24.382 15.006 1.00 98.62 640 LYS A C 1
ATOM 4969 O O . LYS A 1 640 ? 15.106 23.858 15.534 1.00 98.62 640 LYS A O 1
ATOM 4974 N N . ASN A 1 641 ? 16.265 25.705 15.001 1.00 98.62 641 ASN A N 1
ATOM 4975 C CA . ASN A 1 641 ? 15.302 26.637 15.586 1.00 98.62 641 ASN A CA 1
ATOM 4976 C C . ASN A 1 641 ? 13.946 26.567 14.869 1.00 98.62 641 ASN A C 1
ATOM 4978 O O . ASN A 1 641 ? 12.924 26.582 15.546 1.00 98.62 641 ASN A O 1
ATOM 4982 N N . HIS A 1 642 ? 13.923 26.464 13.538 1.00 98.56 642 HIS A N 1
ATOM 4983 C CA . HIS A 1 642 ? 12.685 26.294 12.771 1.00 98.56 642 HIS A CA 1
ATOM 4984 C C . HIS A 1 642 ? 12.002 24.972 13.110 1.00 98.56 642 HIS A C 1
ATOM 4986 O O . HIS A 1 642 ? 10.878 24.982 13.592 1.00 98.56 642 HIS A O 1
ATOM 4992 N N . ILE A 1 643 ? 12.713 23.851 12.982 1.00 98.38 643 ILE A N 1
ATOM 4993 C CA . ILE A 1 643 ? 12.191 22.502 13.261 1.00 98.38 643 ILE A CA 1
ATOM 4994 C C . ILE A 1 643 ? 11.647 22.383 14.697 1.00 98.38 643 ILE A C 1
ATOM 4996 O O . ILE A 1 643 ? 10.656 21.704 14.927 1.00 98.38 643 ILE A O 1
ATOM 5000 N N . THR A 1 644 ? 12.264 23.065 15.666 1.00 98.12 644 THR A N 1
ATOM 5001 C CA . THR A 1 644 ? 11.844 23.013 17.079 1.00 98.12 644 THR A CA 1
ATOM 5002 C C . THR A 1 644 ? 10.637 23.909 17.395 1.00 98.12 644 THR A C 1
ATOM 5004 O O . THR A 1 644 ? 9.919 23.637 18.355 1.00 98.12 644 THR A O 1
ATOM 5007 N N . ASN A 1 645 ? 10.428 25.004 16.651 1.00 97.19 645 ASN A N 1
ATOM 5008 C CA . ASN A 1 645 ? 9.464 26.056 17.019 1.00 97.19 645 ASN A CA 1
ATOM 5009 C C . ASN A 1 645 ? 8.371 26.322 15.970 1.00 97.19 645 ASN A C 1
ATOM 5011 O O . ASN A 1 645 ? 7.446 27.082 16.259 1.00 97.19 645 ASN A O 1
ATOM 5015 N N . PHE A 1 646 ? 8.467 25.753 14.768 1.00 97.44 646 PHE A N 1
ATOM 5016 C CA . PHE A 1 646 ? 7.448 25.893 13.734 1.00 97.44 646 PHE A CA 1
ATOM 5017 C C . PHE A 1 646 ? 6.252 24.985 14.028 1.00 97.44 646 PHE A C 1
ATOM 5019 O O . PHE A 1 646 ? 6.408 23.806 14.338 1.00 97.44 646 PHE A O 1
ATOM 5026 N N . TRP A 1 647 ? 5.055 25.546 13.884 1.00 94.69 647 TRP A N 1
ATOM 5027 C CA . TRP A 1 647 ? 3.786 24.847 14.032 1.00 94.69 647 TRP A CA 1
ATOM 5028 C C . TRP A 1 647 ? 2.875 25.259 12.885 1.00 94.69 647 TRP A C 1
ATOM 5030 O O . TRP A 1 647 ? 2.733 26.454 12.621 1.00 94.69 647 TRP A O 1
ATOM 5040 N N . SER A 1 648 ? 2.239 24.284 12.232 1.00 94.06 648 SER A N 1
ATOM 5041 C CA . SER A 1 648 ? 1.222 24.583 11.224 1.00 94.06 648 SER A CA 1
ATOM 5042 C C . SER A 1 648 ? 0.076 25.382 11.848 1.00 94.06 648 SER A C 1
ATOM 5044 O O . SER A 1 648 ? -0.463 25.012 12.894 1.00 94.06 648 SER A O 1
ATOM 5046 N N . SER A 1 649 ? -0.321 26.469 11.187 1.00 90.56 649 SER A N 1
ATOM 5047 C CA . SER A 1 649 ? -1.499 27.264 11.550 1.00 90.56 649 SER A CA 1
ATOM 5048 C C . SER A 1 649 ? -2.817 26.631 11.087 1.00 90.56 649 SER A C 1
ATOM 5050 O O . SER A 1 649 ? -3.884 27.066 11.519 1.00 90.56 649 SER A O 1
ATOM 5052 N N . THR A 1 650 ? -2.750 25.601 10.238 1.00 94.69 650 THR A N 1
ATOM 5053 C CA . THR A 1 650 ? -3.902 24.883 9.681 1.00 94.69 650 THR A CA 1
ATOM 5054 C C . THR A 1 650 ? -3.815 23.375 9.923 1.00 94.69 650 THR A C 1
ATOM 5056 O O . THR A 1 650 ? -2.734 22.800 10.077 1.00 94.69 650 THR A O 1
ATOM 5059 N N . LYS A 1 651 ? -4.983 22.733 9.964 1.00 94.56 651 LYS A N 1
ATOM 5060 C CA . LYS A 1 651 ? -5.149 21.283 10.097 1.00 94.56 651 LYS A CA 1
ATOM 5061 C C . LYS A 1 651 ? -5.519 20.576 8.796 1.00 94.56 651 LYS A C 1
ATOM 5063 O O . LYS A 1 651 ? -5.384 19.356 8.747 1.00 94.56 651 LYS A O 1
ATOM 5068 N N . ASP A 1 652 ? -5.973 21.336 7.804 1.00 97.31 652 ASP A N 1
ATOM 5069 C CA . ASP A 1 652 ? -6.437 20.858 6.506 1.00 97.31 652 ASP A CA 1
ATOM 5070 C C . ASP A 1 652 ? -5.830 21.737 5.401 1.00 97.31 652 ASP A C 1
ATOM 5072 O O . ASP A 1 652 ? -5.868 22.972 5.460 1.00 97.31 652 ASP A O 1
ATOM 5076 N N . LEU A 1 653 ? -5.205 21.075 4.435 1.00 98.19 653 LEU A N 1
ATOM 5077 C CA . LEU A 1 653 ? -4.594 21.616 3.223 1.00 98.19 653 LEU A CA 1
ATOM 5078 C C . LEU A 1 653 ? -4.936 20.741 2.003 1.00 98.19 653 LEU A C 1
ATOM 5080 O O . LEU A 1 653 ? -4.264 20.843 0.975 1.00 98.19 653 LEU A O 1
ATOM 5084 N N . ARG A 1 654 ? -5.964 19.885 2.090 1.00 97.50 654 ARG A N 1
ATOM 5085 C CA . ARG A 1 654 ? -6.349 18.959 1.012 1.00 97.50 654 ARG A CA 1
ATOM 5086 C C . ARG A 1 654 ? -6.619 19.687 -0.300 1.00 97.50 654 ARG A C 1
ATOM 5088 O O . ARG A 1 654 ? -5.971 19.383 -1.294 1.00 97.50 654 ARG A O 1
ATOM 5095 N N . ASP A 1 655 ? -7.492 20.691 -0.298 1.00 97.19 655 ASP A N 1
ATOM 5096 C CA . ASP A 1 655 ? -7.863 21.436 -1.507 1.00 97.19 655 ASP A CA 1
ATOM 5097 C C . ASP A 1 655 ? -6.663 22.039 -2.265 1.00 97.19 655 ASP A C 1
ATOM 5099 O O . ASP A 1 655 ? -6.520 21.757 -3.460 1.00 97.19 655 ASP A O 1
ATOM 5103 N N . PRO A 1 656 ? -5.782 22.857 -1.645 1.00 98.12 656 PRO A N 1
ATOM 5104 C CA . PRO A 1 656 ? -4.630 23.397 -2.357 1.00 98.12 656 PRO A CA 1
ATOM 5105 C C . PRO A 1 656 ? -3.616 22.311 -2.735 1.00 98.12 656 PRO A C 1
ATOM 5107 O O . PRO A 1 656 ? -3.099 22.348 -3.850 1.00 98.12 656 PRO A O 1
ATOM 5110 N N . LEU A 1 657 ? -3.371 21.294 -1.899 1.00 98.31 657 LEU A N 1
ATOM 5111 C CA . LEU A 1 657 ? -2.419 20.239 -2.267 1.00 98.31 657 LEU A CA 1
ATOM 5112 C C . LEU A 1 657 ? -2.917 19.303 -3.362 1.00 98.31 657 LEU A C 1
ATOM 5114 O O . LEU A 1 657 ? -2.095 18.825 -4.137 1.00 98.31 657 LEU A O 1
ATOM 5118 N N . ARG A 1 658 ? -4.225 19.076 -3.496 1.00 97.44 658 ARG A N 1
ATOM 5119 C CA . ARG A 1 658 ? -4.789 18.291 -4.605 1.00 97.44 658 ARG A CA 1
ATOM 5120 C C . ARG A 1 658 ? -4.623 19.012 -5.945 1.00 97.44 658 ARG A C 1
ATOM 5122 O O . ARG A 1 658 ? -4.346 18.363 -6.952 1.00 97.44 658 ARG A O 1
ATOM 5129 N N . ARG A 1 659 ? -4.662 20.352 -5.958 1.00 98.06 659 ARG A N 1
ATOM 5130 C CA . ARG A 1 659 ? -4.290 21.159 -7.139 1.00 98.06 659 ARG A CA 1
ATOM 5131 C C . ARG A 1 659 ? -2.789 21.094 -7.442 1.00 98.06 659 ARG A C 1
ATOM 5133 O O . ARG A 1 659 ? -2.408 20.954 -8.602 1.00 98.06 659 ARG A O 1
ATOM 5140 N N . ILE A 1 660 ? -1.934 21.122 -6.416 1.00 98.31 660 ILE A N 1
ATOM 5141 C CA . ILE A 1 660 ? -0.481 20.921 -6.577 1.00 98.31 660 ILE A CA 1
ATOM 5142 C C . ILE A 1 660 ? -0.166 19.515 -7.097 1.00 98.31 660 ILE A C 1
ATOM 5144 O O . ILE A 1 660 ? 0.636 19.376 -8.013 1.00 98.31 660 ILE A O 1
ATOM 5148 N N . GLU A 1 661 ? -0.813 18.476 -6.570 1.00 97.25 661 GLU A N 1
ATOM 5149 C CA . GLU A 1 661 ? -0.714 17.102 -7.067 1.00 97.25 661 GLU A CA 1
ATOM 5150 C C . GLU A 1 661 ? -1.091 17.018 -8.547 1.00 97.25 661 GLU A C 1
ATOM 5152 O O . GLU A 1 661 ? -0.348 16.428 -9.329 1.00 97.25 661 GLU A O 1
ATOM 5157 N N . GLN A 1 662 ? -2.200 17.647 -8.949 1.00 96.25 662 GLN A N 1
ATOM 5158 C CA . GLN A 1 662 ? -2.618 17.676 -10.347 1.00 96.25 662 GLN A CA 1
ATOM 5159 C C . GLN A 1 662 ? -1.533 18.299 -11.241 1.00 96.25 662 GLN A C 1
ATOM 5161 O O . GLN A 1 662 ? -1.171 17.686 -12.246 1.00 96.25 662 GLN A O 1
ATOM 5166 N N . LYS A 1 663 ? -0.959 19.450 -10.852 1.00 97.75 663 LYS A N 1
ATOM 5167 C CA . LYS A 1 663 ? 0.191 20.060 -11.546 1.00 97.75 663 LYS A CA 1
ATOM 5168 C C . LYS A 1 663 ? 1.391 19.102 -11.587 1.00 97.75 663 LYS A C 1
ATOM 5170 O O . LYS A 1 663 ? 1.936 18.843 -12.657 1.00 97.75 663 LYS A O 1
ATOM 5175 N N . LEU A 1 664 ? 1.795 18.531 -10.450 1.00 97.12 664 LEU A N 1
ATOM 5176 C CA . LEU A 1 664 ? 2.965 17.648 -10.350 1.00 97.12 664 LEU A CA 1
ATOM 5177 C C . LEU A 1 664 ? 2.839 16.397 -11.233 1.00 97.12 664 LEU A C 1
ATOM 5179 O O . LEU A 1 664 ? 3.783 16.066 -11.946 1.00 97.12 664 LEU A O 1
ATOM 5183 N N . LEU A 1 665 ? 1.684 15.728 -11.218 1.00 94.94 665 LEU A N 1
ATOM 5184 C CA . LEU A 1 665 ? 1.468 14.456 -11.917 1.00 94.94 665 LEU A CA 1
ATOM 5185 C C . LEU A 1 665 ? 1.045 14.604 -13.393 1.00 94.94 665 LEU A C 1
ATOM 5187 O O . LEU A 1 665 ? 1.021 13.602 -14.101 1.00 94.94 665 LEU A O 1
ATOM 5191 N N . HIS A 1 666 ? 0.756 15.821 -13.881 1.00 92.69 666 HIS A N 1
ATOM 5192 C CA . HIS A 1 666 ? 0.350 16.053 -15.281 1.00 92.69 666 HIS A CA 1
ATOM 5193 C C . HIS A 1 666 ? 1.191 17.101 -16.022 1.00 92.69 666 HIS A C 1
ATOM 5195 O O . HIS A 1 666 ? 1.579 16.862 -17.163 1.00 92.69 666 HIS A O 1
ATOM 5201 N N . GLU A 1 667 ? 1.450 18.262 -15.414 1.00 96.62 667 GLU A N 1
ATOM 5202 C CA . GLU A 1 667 ? 2.201 19.368 -16.032 1.00 96.62 667 GLU A CA 1
ATOM 5203 C C . GLU A 1 667 ? 3.712 19.160 -15.869 1.00 96.62 667 GLU A C 1
ATOM 5205 O O . GLU A 1 667 ? 4.468 19.240 -16.834 1.00 96.62 667 GLU A O 1
ATOM 5210 N N . TYR A 1 668 ? 4.151 18.812 -14.656 1.00 98.00 668 TYR A N 1
ATOM 5211 C CA . TYR A 1 668 ? 5.570 18.645 -14.328 1.00 98.00 668 TYR A CA 1
ATOM 5212 C C . TYR A 1 668 ? 6.071 17.199 -14.419 1.00 98.00 668 TYR A C 1
ATOM 5214 O O . TYR A 1 668 ? 7.251 16.953 -14.172 1.00 98.00 668 TYR A O 1
ATOM 5222 N N . ALA A 1 669 ? 5.229 16.236 -14.802 1.00 97.00 669 ALA A N 1
ATOM 5223 C CA . ALA A 1 669 ? 5.596 14.821 -14.800 1.00 97.00 669 ALA A CA 1
ATOM 5224 C C . ALA A 1 669 ? 6.833 14.525 -15.670 1.00 97.00 669 ALA A C 1
ATOM 5226 O O . ALA A 1 669 ? 7.780 13.899 -15.192 1.00 97.00 669 ALA A O 1
ATOM 5227 N N . GLY A 1 670 ? 6.893 15.062 -16.896 1.00 97.62 670 GLY A N 1
ATOM 5228 C CA . GLY A 1 670 ? 8.055 14.923 -17.784 1.00 97.62 670 GLY A CA 1
ATOM 5229 C C . GLY A 1 670 ? 9.362 15.442 -17.169 1.00 97.62 670 GLY A C 1
ATOM 5230 O O . GLY A 1 670 ? 10.390 14.767 -17.243 1.00 97.62 670 GLY A O 1
ATOM 5231 N N . PHE A 1 671 ? 9.303 16.585 -16.475 1.00 97.69 671 PHE A N 1
ATOM 5232 C CA . PHE A 1 671 ? 10.413 17.153 -15.699 1.00 97.69 671 PHE A CA 1
ATOM 5233 C C . PHE A 1 671 ? 10.810 16.250 -14.523 1.00 97.69 671 PHE A C 1
ATOM 5235 O O . PHE A 1 671 ? 11.997 16.020 -14.292 1.00 97.69 671 PHE A O 1
ATOM 5242 N N . LEU A 1 672 ? 9.844 15.717 -13.772 1.00 96.81 672 LEU A N 1
ATOM 5243 C CA . LEU A 1 672 ? 10.107 14.852 -12.620 1.00 96.81 672 LEU A CA 1
ATOM 5244 C C . LEU A 1 672 ? 10.809 13.562 -13.053 1.00 96.81 672 LEU A C 1
ATOM 5246 O O . LEU A 1 672 ? 11.901 13.282 -12.558 1.00 96.81 672 LEU A O 1
ATOM 5250 N N . ILE A 1 673 ? 10.242 12.855 -14.032 1.00 96.44 673 ILE A N 1
ATOM 5251 C CA . ILE A 1 673 ? 10.798 11.634 -14.634 1.00 96.44 673 ILE A CA 1
ATOM 5252 C C . ILE A 1 673 ? 12.183 11.911 -15.235 1.00 96.44 673 ILE A C 1
ATOM 5254 O O . ILE A 1 673 ? 13.137 11.168 -15.003 1.00 96.44 673 ILE A O 1
ATOM 5258 N N . GLY A 1 674 ? 12.332 13.011 -15.976 1.00 97.06 674 GLY A N 1
ATOM 5259 C CA . GLY A 1 674 ? 13.604 13.389 -16.584 1.00 97.06 674 GLY A CA 1
ATOM 5260 C C . GLY A 1 674 ? 14.706 13.638 -15.551 1.00 97.06 674 GLY A C 1
ATOM 5261 O O . GLY A 1 674 ? 15.827 13.156 -15.715 1.00 97.06 674 GLY A O 1
ATOM 5262 N N . ASN A 1 675 ? 14.386 14.299 -14.433 1.00 96.38 675 ASN A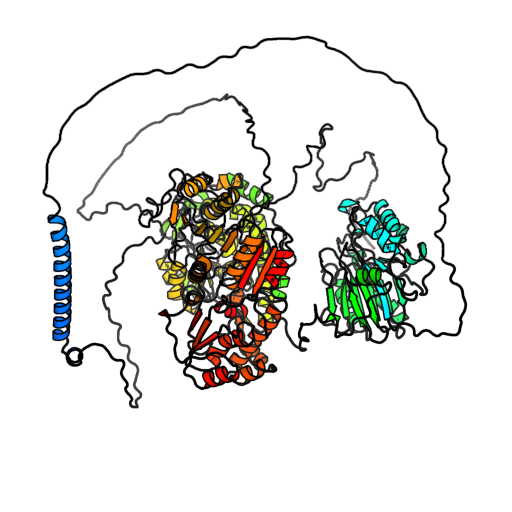 N 1
ATOM 5263 C CA . ASN A 1 675 ? 15.319 14.458 -13.315 1.00 96.38 675 ASN A CA 1
ATOM 5264 C C . ASN A 1 675 ? 15.743 13.104 -12.707 1.00 96.38 675 ASN A C 1
ATOM 5266 O O . ASN A 1 675 ? 16.894 12.981 -12.298 1.00 96.38 675 ASN A O 1
ATOM 5270 N N . GLN A 1 676 ? 14.872 12.086 -12.663 1.00 94.25 676 GLN A N 1
ATOM 5271 C CA . GLN A 1 676 ? 15.243 10.734 -12.200 1.00 94.25 676 GLN A CA 1
ATOM 5272 C C . GLN A 1 676 ? 16.241 10.063 -13.151 1.00 94.25 676 GLN A C 1
ATOM 5274 O O . GLN A 1 676 ? 17.255 9.511 -12.716 1.00 94.25 676 GLN A O 1
ATOM 5279 N N . CYS A 1 677 ? 15.977 10.154 -14.458 1.00 94.31 677 CYS A N 1
ATOM 5280 C CA . CYS A 1 677 ? 16.858 9.641 -15.508 1.00 94.31 677 CYS A CA 1
ATOM 5281 C C . CYS A 1 677 ? 18.246 10.297 -15.434 1.00 94.31 677 CYS A C 1
ATOM 5283 O O . CYS A 1 677 ? 19.263 9.626 -15.567 1.00 94.31 677 CYS A O 1
ATOM 5285 N N . LEU A 1 678 ? 18.310 11.604 -15.176 1.00 94.25 678 LEU A N 1
ATOM 5286 C CA . LEU A 1 678 ? 19.565 12.357 -15.121 1.00 94.25 678 LEU A CA 1
ATOM 5287 C C . LEU A 1 678 ? 20.331 12.158 -13.802 1.00 94.25 678 LEU A C 1
ATOM 5289 O O . LEU A 1 678 ? 21.537 11.898 -13.830 1.00 94.25 678 LEU A O 1
ATOM 5293 N N . ASP A 1 679 ? 19.653 12.265 -12.655 1.00 92.56 679 ASP A N 1
ATOM 5294 C CA . ASP A 1 679 ? 20.295 12.262 -11.334 1.00 92.56 679 ASP A CA 1
ATOM 5295 C C . ASP A 1 679 ? 20.670 10.859 -10.877 1.00 92.56 679 ASP A C 1
ATOM 5297 O O . ASP A 1 679 ? 21.805 10.620 -10.484 1.00 92.56 679 ASP A O 1
ATOM 5301 N N . PHE A 1 680 ? 19.751 9.901 -10.981 1.00 88.69 680 PHE A N 1
ATOM 5302 C CA . PHE A 1 680 ? 20.009 8.542 -10.522 1.00 88.69 680 PHE A CA 1
ATOM 5303 C C . PHE A 1 680 ? 19.902 7.487 -11.613 1.00 88.69 680 PHE A C 1
ATOM 5305 O O . PHE A 1 680 ? 19.857 6.314 -11.279 1.00 88.69 680 PHE A O 1
ATOM 5312 N N . GLN A 1 681 ? 19.949 7.860 -12.898 1.00 90.25 681 GLN A N 1
ATOM 5313 C CA . GLN A 1 681 ? 20.017 6.911 -14.020 1.00 90.25 681 GLN A CA 1
ATOM 5314 C C . GLN A 1 681 ? 18.931 5.827 -13.910 1.00 90.25 681 GLN A C 1
ATOM 5316 O O . GLN A 1 681 ? 19.227 4.629 -13.835 1.00 90.25 681 GLN A O 1
ATOM 5321 N N . LYS A 1 682 ? 17.676 6.280 -13.795 1.00 91.00 682 LYS A N 1
ATOM 5322 C CA . LYS A 1 682 ? 16.472 5.445 -13.878 1.00 91.00 682 LYS A CA 1
ATOM 5323 C C . LYS A 1 682 ? 16.156 5.103 -15.338 1.00 91.00 682 LYS A C 1
ATOM 5325 O O . LYS A 1 682 ? 16.291 5.975 -16.191 1.00 91.00 682 LYS A O 1
ATOM 5330 N N . GLN A 1 683 ? 15.774 3.862 -15.616 1.00 91.31 683 GLN A N 1
ATOM 5331 C CA . GLN A 1 683 ? 15.518 3.340 -16.962 1.00 91.31 683 GLN A CA 1
ATOM 5332 C C . GLN A 1 683 ? 14.085 3.667 -17.415 1.00 91.31 683 GLN A C 1
ATOM 5334 O O . GLN A 1 683 ? 13.909 4.258 -18.480 1.00 91.31 683 GLN A O 1
ATOM 5339 N N . ASP A 1 684 ? 13.086 3.423 -16.558 1.00 87.69 684 ASP A N 1
ATOM 5340 C CA . ASP A 1 684 ? 11.689 3.811 -16.756 1.00 87.69 684 ASP A CA 1
ATOM 5341 C C . ASP A 1 684 ? 11.094 4.492 -15.508 1.00 87.69 684 ASP A C 1
ATOM 5343 O O . ASP A 1 684 ? 10.476 3.884 -14.636 1.00 87.69 684 ASP A O 1
ATOM 5347 N N . GLY A 1 685 ? 11.214 5.819 -15.440 1.00 89.50 685 GLY A N 1
ATOM 5348 C CA . GLY A 1 685 ? 10.435 6.614 -14.482 1.00 89.50 685 GLY A CA 1
ATOM 5349 C C . GLY A 1 685 ? 8.943 6.735 -14.815 1.00 89.50 685 GLY A C 1
ATOM 5350 O O . GLY A 1 685 ? 8.196 7.239 -13.982 1.00 89.50 685 GLY A O 1
ATOM 5351 N N . ILE A 1 686 ? 8.487 6.263 -15.986 1.00 92.75 686 ILE A N 1
ATOM 5352 C CA . ILE A 1 686 ? 7.064 6.308 -16.365 1.00 92.75 686 ILE A CA 1
ATOM 5353 C C . ILE A 1 686 ? 6.244 5.445 -15.410 1.00 92.75 686 ILE A C 1
ATOM 5355 O O . ILE A 1 686 ? 5.360 5.980 -14.742 1.00 92.75 686 ILE A O 1
ATOM 5359 N N . THR A 1 687 ? 6.622 4.169 -15.262 1.00 88.25 687 THR A N 1
ATOM 5360 C CA . THR A 1 687 ? 6.027 3.210 -14.316 1.00 88.25 687 THR A CA 1
ATOM 5361 C C . THR A 1 687 ? 5.793 3.821 -12.929 1.00 88.25 687 THR A C 1
ATOM 5363 O O . THR A 1 687 ? 4.719 3.676 -12.351 1.00 88.25 687 THR A O 1
ATOM 5366 N N . GLU A 1 688 ? 6.777 4.541 -12.384 1.00 88.44 688 GLU A N 1
ATOM 5367 C CA . GLU A 1 688 ? 6.671 5.111 -11.038 1.00 88.44 688 GLU A CA 1
ATOM 5368 C C . GLU A 1 688 ? 5.640 6.248 -10.947 1.00 88.44 688 GLU A C 1
ATOM 5370 O O . GLU A 1 688 ? 4.966 6.389 -9.924 1.00 88.44 688 GLU A O 1
ATOM 5375 N N . ILE A 1 689 ? 5.483 7.057 -12.000 1.00 91.81 689 ILE A N 1
ATOM 5376 C CA . ILE A 1 689 ? 4.428 8.077 -12.050 1.00 91.81 689 ILE A CA 1
ATOM 5377 C C . ILE A 1 689 ? 3.053 7.430 -12.228 1.00 91.81 689 ILE A C 1
ATOM 5379 O O . ILE A 1 689 ? 2.103 7.884 -11.595 1.00 91.81 689 ILE A O 1
ATOM 5383 N N . GLU A 1 690 ? 2.937 6.347 -13.001 1.00 91.06 690 GLU A N 1
ATOM 5384 C CA . GLU A 1 690 ? 1.696 5.567 -13.100 1.00 91.06 690 GLU A CA 1
ATOM 5385 C C . GLU A 1 690 ? 1.277 5.015 -11.727 1.00 91.06 690 GLU A C 1
ATOM 5387 O O . GLU A 1 690 ? 0.160 5.251 -11.266 1.00 91.06 690 GLU A O 1
ATOM 5392 N N . GLU A 1 691 ? 2.202 4.350 -11.027 1.00 86.88 691 GLU A N 1
ATOM 5393 C CA . GLU A 1 691 ? 2.002 3.872 -9.653 1.00 86.88 691 GLU A CA 1
ATOM 5394 C C . GLU A 1 691 ? 1.654 5.013 -8.691 1.00 86.88 691 GLU A C 1
ATOM 5396 O O . GLU A 1 691 ? 0.765 4.860 -7.853 1.00 86.88 691 GLU A O 1
ATOM 5401 N N . SER A 1 692 ? 2.300 6.174 -8.836 1.00 90.25 692 SER A N 1
ATOM 5402 C CA . SER A 1 692 ? 2.014 7.367 -8.034 1.00 90.25 692 SER A CA 1
ATOM 5403 C C . SER A 1 692 ? 0.610 7.906 -8.284 1.00 90.25 692 SER A C 1
ATOM 5405 O O . SER A 1 692 ? -0.084 8.214 -7.321 1.00 90.25 692 SER A O 1
ATOM 5407 N N . ILE A 1 693 ? 0.160 8.009 -9.534 1.00 90.88 693 ILE A N 1
ATOM 5408 C CA . ILE A 1 693 ? -1.191 8.473 -9.885 1.00 90.88 693 ILE A CA 1
ATOM 5409 C C . ILE A 1 693 ? -2.257 7.580 -9.232 1.00 90.88 693 ILE A C 1
ATOM 5411 O O . ILE A 1 693 ? -3.209 8.080 -8.629 1.00 90.88 693 ILE A O 1
ATOM 5415 N N . MET A 1 694 ? -2.065 6.261 -9.291 1.00 89.38 694 MET A N 1
ATOM 5416 C CA . MET A 1 694 ? -3.037 5.284 -8.797 1.00 89.38 694 MET A CA 1
ATOM 5417 C C . MET A 1 694 ? -3.010 5.166 -7.265 1.00 89.38 694 MET A C 1
ATOM 5419 O O . MET A 1 694 ? -4.056 5.249 -6.624 1.00 89.38 694 MET A O 1
ATOM 5423 N N . ALA A 1 695 ? -1.827 5.058 -6.649 1.00 89.81 695 ALA A N 1
ATOM 5424 C CA . ALA A 1 695 ? -1.698 4.972 -5.193 1.00 89.81 695 ALA A CA 1
ATOM 5425 C C . ALA A 1 695 ? -2.149 6.265 -4.492 1.00 89.81 695 ALA A C 1
ATOM 5427 O O . ALA A 1 695 ? -2.855 6.199 -3.485 1.00 89.81 695 ALA A O 1
ATOM 5428 N N . ASN A 1 696 ? -1.805 7.441 -5.036 1.00 91.69 696 ASN A N 1
ATOM 5429 C CA . ASN A 1 696 ? -2.237 8.714 -4.455 1.00 91.69 696 ASN A CA 1
ATOM 5430 C C . ASN A 1 696 ? -3.752 8.910 -4.537 1.00 91.69 696 ASN A C 1
ATOM 5432 O O . ASN A 1 696 ? -4.305 9.492 -3.607 1.00 91.69 696 ASN A O 1
ATOM 5436 N N . HIS A 1 697 ? -4.436 8.390 -5.568 1.00 92.75 697 HIS A N 1
ATOM 5437 C CA . HIS A 1 697 ? -5.901 8.405 -5.591 1.00 92.75 697 HIS A CA 1
ATOM 5438 C C . HIS A 1 697 ? -6.468 7.767 -4.314 1.00 92.75 697 HIS A C 1
ATOM 5440 O O . HIS A 1 697 ? -7.236 8.409 -3.598 1.00 92.75 697 HIS A O 1
ATOM 5446 N N . VAL A 1 698 ? -6.029 6.546 -3.997 1.00 93.56 698 VAL A N 1
ATOM 5447 C CA . VAL A 1 698 ? -6.480 5.805 -2.810 1.00 93.56 698 VAL A CA 1
ATOM 5448 C C . VAL A 1 698 ? -6.064 6.522 -1.521 1.00 93.56 698 VAL A C 1
ATOM 5450 O O . VAL A 1 698 ? -6.867 6.672 -0.602 1.00 93.56 698 VAL A O 1
ATOM 5453 N N . GLU A 1 699 ? -4.826 7.018 -1.437 1.00 95.44 699 GLU A N 1
ATOM 5454 C CA . GLU A 1 699 ? -4.315 7.665 -0.221 1.00 95.44 699 GLU A CA 1
ATOM 5455 C C . GLU A 1 699 ? -4.964 9.026 0.087 1.00 95.44 699 GLU A C 1
ATOM 5457 O O . GLU A 1 699 ? -5.077 9.373 1.264 1.00 95.44 699 GLU A O 1
ATOM 5462 N N . ARG A 1 700 ? -5.463 9.765 -0.916 1.00 95.31 700 ARG A N 1
ATOM 5463 C CA . ARG A 1 700 ? -6.327 10.946 -0.705 1.00 95.31 700 ARG A CA 1
ATOM 5464 C C . ARG A 1 700 ? -7.616 10.566 0.017 1.00 95.31 700 ARG A C 1
ATOM 5466 O O . ARG A 1 700 ? -7.935 11.166 1.041 1.00 95.31 700 ARG A O 1
ATOM 5473 N N . ASN A 1 701 ? -8.298 9.536 -0.481 1.00 95.56 701 ASN A N 1
ATOM 5474 C CA . ASN A 1 701 ? -9.556 9.046 0.081 1.00 95.56 701 ASN A CA 1
ATOM 5475 C C . ASN A 1 701 ? -9.333 8.541 1.524 1.00 95.56 701 ASN A C 1
ATOM 5477 O O . ASN A 1 701 ? -10.116 8.832 2.426 1.00 95.56 701 ASN A O 1
ATOM 5481 N N . LEU A 1 702 ? -8.203 7.872 1.793 1.00 97.00 702 LEU A N 1
ATOM 5482 C CA . LEU A 1 702 ? -7.814 7.474 3.153 1.00 97.00 702 LEU A CA 1
ATOM 5483 C C . LEU A 1 702 ? -7.499 8.671 4.067 1.00 97.00 702 LEU A C 1
ATOM 5485 O O . LEU A 1 702 ? -7.807 8.619 5.257 1.00 97.00 702 LEU A O 1
ATOM 5489 N N . ASN A 1 703 ? -6.911 9.749 3.543 1.00 97.75 703 ASN A N 1
ATOM 5490 C CA . ASN A 1 703 ? -6.691 10.987 4.295 1.00 97.75 703 ASN A CA 1
ATOM 5491 C C . ASN A 1 703 ? -8.003 11.707 4.646 1.00 97.75 703 ASN A C 1
ATOM 5493 O O . ASN A 1 703 ? -8.112 12.243 5.750 1.00 97.75 703 ASN A O 1
ATOM 5497 N N . ASP A 1 704 ? -9.004 11.671 3.762 1.00 96.81 704 ASP A N 1
ATOM 5498 C CA . ASP A 1 704 ? -10.349 12.198 4.039 1.00 96.81 704 ASP A CA 1
ATOM 5499 C C . ASP A 1 704 ? -10.994 11.464 5.220 1.00 96.81 704 ASP A C 1
ATOM 5501 O O . ASP A 1 704 ? -11.518 12.088 6.145 1.00 96.81 704 ASP A O 1
ATOM 5505 N N . LEU A 1 705 ? -10.860 10.135 5.248 1.00 96.44 705 LEU A N 1
ATOM 5506 C CA . LEU A 1 705 ? -11.302 9.307 6.367 1.00 96.44 705 LEU A CA 1
ATOM 5507 C C . LEU A 1 705 ? -10.530 9.613 7.665 1.00 96.44 705 LEU A C 1
ATOM 5509 O O . LEU A 1 705 ? -11.156 9.720 8.717 1.00 96.44 705 LEU A O 1
ATOM 5513 N N . VAL A 1 706 ? -9.202 9.797 7.625 1.00 97.31 706 VAL A N 1
ATOM 5514 C CA . VAL A 1 706 ? -8.410 10.171 8.820 1.00 97.31 706 VAL A CA 1
ATOM 5515 C C . VAL A 1 706 ? -8.861 11.512 9.395 1.00 97.31 706 VAL A C 1
ATOM 5517 O O . VAL A 1 706 ? -9.077 11.605 10.605 1.00 97.31 706 VAL A O 1
ATOM 5520 N N . LEU A 1 707 ? -9.038 12.539 8.558 1.00 96.00 707 LEU A N 1
ATOM 5521 C CA . LEU A 1 707 ? -9.492 13.845 9.037 1.00 96.00 707 LEU A CA 1
ATOM 5522 C C . LEU A 1 707 ? -10.899 13.756 9.640 1.00 96.00 707 LEU A C 1
ATOM 5524 O O . LEU A 1 707 ? -11.112 14.269 10.736 1.00 96.00 707 LEU A O 1
ATOM 5528 N N . ARG A 1 708 ? -11.817 13.017 9.004 1.00 95.19 708 ARG A N 1
ATOM 5529 C CA . ARG A 1 708 ? -13.174 12.769 9.516 1.00 95.19 708 ARG A CA 1
ATOM 5530 C C . ARG A 1 708 ? -13.170 12.142 10.917 1.00 95.19 708 ARG A C 1
ATOM 5532 O O . ARG A 1 708 ? -13.956 12.546 11.774 1.00 95.19 708 ARG A O 1
ATOM 5539 N N . GLU A 1 709 ? -12.288 11.175 11.191 1.00 95.62 709 GLU A N 1
ATOM 5540 C CA . GLU A 1 709 ? -12.166 10.590 12.539 1.00 95.62 709 GLU A CA 1
ATOM 5541 C C . GLU A 1 709 ? -11.546 11.567 13.564 1.00 95.62 709 GLU A C 1
ATOM 5543 O O . GLU A 1 709 ? -11.875 11.497 14.754 1.00 95.62 709 GLU A O 1
ATOM 5548 N N . GLU A 1 710 ? -10.662 12.480 13.138 1.00 96.50 710 GLU A N 1
ATOM 5549 C CA . GLU A 1 710 ? -10.110 13.534 14.006 1.00 96.50 710 GLU A CA 1
ATOM 5550 C C . GLU A 1 710 ? -11.158 14.614 14.322 1.00 96.50 710 GLU A C 1
ATOM 5552 O O . GLU A 1 710 ? -11.293 15.024 15.476 1.00 96.50 710 GLU A O 1
ATOM 5557 N N . GLU A 1 711 ? -11.943 15.043 13.332 1.00 93.44 711 GLU A N 1
ATOM 5558 C CA . GLU A 1 711 ? -13.055 15.989 13.496 1.00 93.44 711 GLU A CA 1
ATOM 5559 C C . GLU A 1 711 ? -14.159 15.420 14.398 1.00 93.44 711 GLU A C 1
ATOM 5561 O O . GLU A 1 711 ? -14.703 16.132 15.244 1.00 93.44 711 GLU A O 1
ATOM 5566 N N . ALA A 1 712 ? -14.414 14.110 14.310 1.00 93.38 712 ALA A N 1
ATOM 5567 C CA . ALA A 1 712 ? -15.269 13.377 15.242 1.00 93.38 712 ALA A CA 1
ATOM 5568 C C . ALA A 1 712 ? -14.666 13.222 16.659 1.00 93.38 712 ALA A C 1
ATOM 5570 O O . ALA A 1 712 ? -15.303 12.639 17.540 1.00 93.38 712 ALA A O 1
ATOM 5571 N N . GLY A 1 713 ? -13.439 13.703 16.900 1.00 94.94 713 GLY A N 1
ATOM 5572 C CA . GLY A 1 713 ? -12.745 13.646 18.191 1.00 94.94 713 GLY A CA 1
ATOM 5573 C C . GLY A 1 713 ? -12.302 12.242 18.617 1.00 94.94 713 GLY A C 1
ATOM 5574 O O . GLY A 1 713 ? -11.983 12.029 19.792 1.00 94.94 713 GLY A O 1
ATOM 5575 N N . ARG A 1 714 ? -12.301 11.273 17.694 1.00 96.06 714 ARG A N 1
ATOM 5576 C CA . ARG A 1 714 ? -11.985 9.860 17.966 1.00 96.06 714 ARG A CA 1
ATOM 5577 C C . ARG A 1 714 ? -10.484 9.615 18.004 1.00 96.06 714 ARG A C 1
ATOM 5579 O O . ARG A 1 714 ? -9.994 8.857 18.843 1.00 96.06 714 ARG A O 1
ATOM 5586 N N . ILE A 1 715 ? -9.762 10.305 17.127 1.00 97.06 715 ILE A N 1
ATOM 5587 C CA . ILE A 1 715 ? -8.301 10.311 17.054 1.00 97.06 715 ILE A CA 1
ATOM 5588 C C . ILE A 1 715 ? -7.763 11.739 17.178 1.00 97.06 715 ILE A C 1
ATOM 5590 O O . ILE A 1 715 ? -8.513 12.711 17.112 1.00 97.06 715 ILE A O 1
ATOM 5594 N N . VAL A 1 716 ? -6.452 11.866 17.348 1.00 96.81 716 VAL A N 1
ATOM 5595 C CA . VAL A 1 716 ? -5.714 13.121 17.189 1.00 96.81 716 VAL A CA 1
ATOM 5596 C C . VAL A 1 716 ? -4.481 12.860 16.331 1.00 96.81 716 VAL A C 1
ATOM 5598 O O . VAL A 1 716 ? -3.760 11.889 16.568 1.00 96.81 716 VAL A O 1
ATOM 5601 N N . VAL A 1 717 ? -4.246 13.717 15.335 1.00 97.56 717 VAL A N 1
ATOM 5602 C CA . VAL A 1 717 ? -3.077 13.638 14.446 1.00 97.56 717 VAL A CA 1
ATOM 5603 C C . VAL A 1 717 ? -1.977 14.544 14.995 1.00 97.56 717 VAL A C 1
ATOM 5605 O O . VAL A 1 717 ? -2.181 15.756 15.152 1.00 97.56 717 VAL A O 1
ATOM 5608 N N . ASN A 1 718 ? -0.805 13.975 15.289 1.00 96.38 718 ASN A N 1
ATOM 5609 C CA . ASN A 1 718 ? 0.357 14.748 15.712 1.00 96.38 718 ASN A CA 1
ATOM 5610 C C . ASN A 1 718 ? 0.901 15.577 14.537 1.00 96.38 718 ASN A C 1
ATOM 5612 O O . ASN A 1 718 ? 1.275 15.036 13.503 1.00 96.38 718 ASN A O 1
ATOM 5616 N N . ARG A 1 719 ? 0.959 16.901 14.716 1.00 96.81 719 ARG A N 1
ATOM 5617 C CA . ARG A 1 719 ? 1.435 17.875 13.714 1.00 96.81 719 ARG A CA 1
ATOM 5618 C C . ARG A 1 719 ? 2.803 18.473 14.057 1.00 96.81 719 ARG A C 1
ATOM 5620 O O . ARG A 1 719 ? 3.146 19.554 13.584 1.00 96.81 719 ARG A O 1
ATOM 5627 N N . GLN A 1 720 ? 3.583 17.785 14.892 1.00 97.56 720 GLN A N 1
ATOM 5628 C CA . GLN A 1 720 ? 5.023 18.030 14.982 1.00 97.56 720 GLN A CA 1
ATOM 5629 C C . GLN A 1 720 ? 5.685 17.786 13.614 1.00 97.56 720 GLN A C 1
ATOM 5631 O O . GLN A 1 720 ? 5.232 16.904 12.883 1.00 97.56 720 GLN A O 1
ATOM 5636 N N . PRO A 1 721 ? 6.766 18.505 13.259 1.00 98.44 721 PRO A N 1
ATOM 5637 C CA . PRO A 1 721 ? 7.462 18.258 12.004 1.00 98.44 721 PRO A CA 1
ATOM 5638 C C . PRO A 1 721 ? 7.991 16.821 11.910 1.00 98.44 721 PRO A C 1
ATOM 5640 O O . PRO A 1 721 ? 8.602 16.317 12.856 1.00 98.44 721 PRO A O 1
ATOM 5643 N N . ILE A 1 722 ? 7.779 16.176 10.765 1.00 98.50 722 ILE A N 1
ATOM 5644 C CA . ILE A 1 722 ? 8.272 14.825 10.463 1.00 98.50 722 ILE A CA 1
ATOM 5645 C C . ILE A 1 722 ? 9.521 14.882 9.585 1.00 98.50 722 ILE A C 1
ATOM 5647 O O . ILE A 1 722 ? 9.712 15.818 8.805 1.00 98.50 722 ILE A O 1
ATOM 5651 N N . TYR A 1 723 ? 10.361 13.855 9.670 1.00 98.44 723 TYR A N 1
ATOM 5652 C CA . TYR A 1 723 ? 11.502 13.685 8.769 1.00 98.44 723 TYR A CA 1
ATOM 5653 C C . TYR A 1 723 ? 11.153 12.715 7.639 1.00 98.44 723 TYR A C 1
ATOM 5655 O O . TYR A 1 723 ? 10.565 11.666 7.896 1.00 98.44 723 TYR A O 1
ATOM 5663 N N . VAL A 1 724 ? 11.556 13.024 6.405 1.00 97.50 724 VAL A N 1
ATOM 5664 C CA . VAL A 1 724 ? 11.336 12.167 5.226 1.00 97.50 724 VAL A CA 1
ATOM 5665 C C . VAL A 1 724 ? 12.666 11.896 4.521 1.00 97.50 724 VAL A C 1
ATOM 5667 O O . VAL A 1 724 ? 13.330 12.824 4.063 1.00 97.50 724 VAL A O 1
ATOM 5670 N N . SER A 1 725 ? 13.060 10.624 4.417 1.00 92.69 725 SER A N 1
ATOM 5671 C CA . SER A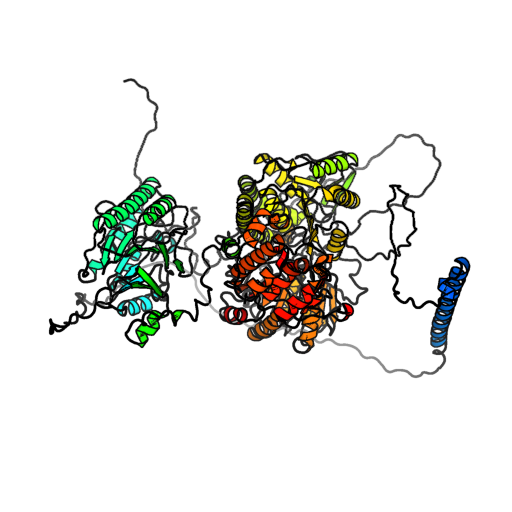 1 725 ? 14.233 10.165 3.658 1.00 92.69 725 SER A CA 1
ATOM 5672 C C . SER A 1 725 ? 13.857 8.964 2.788 1.00 92.69 725 SER A C 1
ATOM 5674 O O . SER A 1 725 ? 13.677 7.861 3.298 1.00 92.69 725 SER A O 1
ATOM 5676 N N . ALA A 1 726 ? 13.741 9.164 1.476 1.00 83.56 726 ALA A N 1
ATOM 5677 C CA . ALA A 1 726 ? 13.455 8.095 0.522 1.00 83.56 726 ALA A CA 1
ATOM 5678 C C . ALA A 1 726 ? 14.746 7.660 -0.194 1.00 83.56 726 ALA A C 1
ATOM 5680 O O . ALA A 1 726 ? 15.377 8.463 -0.882 1.00 83.56 726 ALA A O 1
ATOM 5681 N N . VAL A 1 727 ? 15.148 6.395 -0.030 1.00 71.50 727 VAL A N 1
ATOM 5682 C CA . VAL A 1 727 ? 16.218 5.746 -0.802 1.00 71.50 727 VAL A CA 1
ATOM 5683 C C . VAL A 1 727 ? 15.667 4.485 -1.447 1.00 71.50 727 VAL A C 1
ATOM 5685 O O . VAL A 1 727 ? 15.447 3.467 -0.801 1.00 71.50 727 VAL A O 1
ATOM 5688 N N . SER A 1 728 ? 15.468 4.582 -2.748 1.00 68.00 728 SER A N 1
ATOM 5689 C CA . SER A 1 728 ? 15.107 3.518 -3.675 1.00 68.00 728 SER A CA 1
ATOM 5690 C C . SER A 1 728 ? 15.376 4.087 -5.068 1.00 68.00 728 SER A C 1
ATOM 5692 O O . SER A 1 728 ? 15.239 5.298 -5.243 1.00 68.00 728 SER A O 1
ATOM 5694 N N . ASN A 1 729 ? 15.776 3.276 -6.051 1.00 68.56 729 ASN A N 1
ATOM 5695 C CA . ASN A 1 729 ? 15.687 3.692 -7.457 1.00 68.56 729 ASN A CA 1
ATOM 5696 C C . ASN A 1 729 ? 14.371 3.242 -8.108 1.00 68.56 729 ASN A C 1
ATOM 5698 O O . ASN A 1 729 ? 13.955 3.839 -9.101 1.00 68.56 729 ASN A O 1
ATOM 5702 N N . PHE A 1 730 ? 13.686 2.259 -7.521 1.00 69.06 730 PHE A N 1
ATOM 5703 C CA . PHE A 1 730 ? 12.377 1.806 -7.973 1.00 69.06 730 PHE A CA 1
ATOM 5704 C C . PHE A 1 730 ? 11.244 2.774 -7.568 1.00 69.06 730 PHE A C 1
ATOM 5706 O O . PHE A 1 730 ? 10.477 3.183 -8.433 1.00 69.06 730 PHE A O 1
ATOM 5713 N N . THR A 1 731 ? 11.211 3.226 -6.307 1.00 75.50 731 THR A N 1
ATOM 5714 C CA . THR A 1 731 ? 10.100 3.983 -5.683 1.00 75.50 731 THR A CA 1
ATOM 5715 C C . THR A 1 731 ? 10.494 5.349 -5.091 1.00 75.50 731 THR A C 1
ATOM 5717 O O . THR A 1 731 ? 9.799 5.852 -4.207 1.00 75.50 731 THR A O 1
ATOM 5720 N N . ASN A 1 732 ? 11.607 5.966 -5.524 1.00 85.25 732 ASN A N 1
ATOM 5721 C CA . ASN A 1 732 ? 12.110 7.229 -4.953 1.00 85.25 732 ASN A CA 1
ATOM 5722 C C . ASN A 1 732 ? 11.051 8.334 -4.826 1.00 85.25 732 ASN A C 1
ATOM 5724 O O . ASN A 1 732 ? 10.831 8.866 -3.738 1.00 85.25 732 ASN A O 1
ATOM 5728 N N . PHE A 1 733 ? 10.430 8.685 -5.950 1.00 90.06 733 PHE A N 1
ATOM 5729 C CA . PHE A 1 733 ? 9.430 9.732 -6.053 1.00 90.06 733 PHE A CA 1
ATOM 5730 C C . PHE A 1 733 ? 8.105 9.277 -5.460 1.00 90.06 733 PHE A C 1
ATOM 5732 O O . PHE A 1 733 ? 7.500 10.065 -4.743 1.00 90.06 733 PHE A O 1
ATOM 5739 N N . LEU A 1 734 ? 7.683 8.027 -5.688 1.00 89.69 734 LEU A N 1
ATOM 5740 C CA . LEU A 1 734 ? 6.459 7.488 -5.089 1.00 89.69 734 LEU A CA 1
ATOM 5741 C C . LEU A 1 734 ? 6.495 7.659 -3.564 1.00 89.69 734 LEU A C 1
ATOM 5743 O O . LEU A 1 734 ? 5.569 8.220 -2.980 1.00 89.69 734 LEU A O 1
ATOM 5747 N N . ASP A 1 735 ? 7.596 7.243 -2.930 1.00 89.94 735 ASP A N 1
ATOM 5748 C CA . ASP A 1 735 ? 7.804 7.377 -1.490 1.00 89.94 735 ASP A CA 1
ATOM 5749 C C . ASP A 1 735 ? 7.947 8.828 -1.033 1.00 89.94 735 ASP A C 1
ATOM 5751 O O . ASP A 1 735 ? 7.321 9.226 -0.049 1.00 89.94 735 ASP A O 1
ATOM 5755 N N . LEU A 1 736 ? 8.772 9.620 -1.720 1.00 92.19 736 LEU A N 1
ATOM 5756 C CA . LEU A 1 736 ? 9.016 11.019 -1.375 1.00 92.19 736 LEU A CA 1
ATOM 5757 C C . LEU A 1 736 ? 7.725 11.849 -1.469 1.00 92.19 736 LEU A C 1
ATOM 5759 O O . LEU A 1 736 ? 7.400 12.603 -0.552 1.00 92.19 736 LEU A O 1
ATOM 5763 N N . PHE A 1 737 ? 6.942 11.634 -2.526 1.00 94.94 737 PHE A N 1
ATOM 5764 C CA . PHE A 1 737 ? 5.643 12.255 -2.737 1.00 94.94 737 PHE A CA 1
ATOM 5765 C C . PHE A 1 737 ? 4.661 11.854 -1.635 1.00 94.94 737 PHE A C 1
ATOM 5767 O O . PHE A 1 737 ? 4.169 12.725 -0.918 1.00 94.94 737 PHE A O 1
ATOM 5774 N N . ARG A 1 738 ? 4.398 10.555 -1.436 1.00 92.75 738 ARG A N 1
ATOM 5775 C CA . ARG A 1 738 ? 3.372 10.107 -0.477 1.00 92.75 738 ARG A CA 1
ATOM 5776 C C . ARG A 1 738 ? 3.715 10.403 0.981 1.00 92.75 738 ARG A C 1
ATOM 5778 O O . ARG A 1 738 ? 2.825 10.696 1.776 1.00 92.75 738 ARG A O 1
ATOM 5785 N N . LYS A 1 739 ? 4.999 10.366 1.356 1.00 95.25 739 LYS A N 1
ATOM 5786 C CA . LYS A 1 739 ? 5.432 10.668 2.732 1.00 95.25 739 LYS A CA 1
ATOM 5787 C C . LYS A 1 739 ? 5.367 12.163 3.041 1.00 95.25 739 LYS A C 1
ATOM 5789 O O . LYS A 1 739 ? 5.201 12.528 4.202 1.00 95.25 739 LYS A O 1
ATOM 5794 N N . THR A 1 740 ? 5.461 13.027 2.029 1.00 97.81 740 THR A N 1
ATOM 5795 C CA . THR A 1 740 ? 5.403 14.485 2.197 1.00 97.81 740 THR A CA 1
ATOM 5796 C C . THR A 1 740 ? 4.027 15.066 1.875 1.00 97.81 740 THR A C 1
ATOM 5798 O O . THR A 1 740 ? 3.413 15.657 2.755 1.00 97.81 740 THR A O 1
ATOM 5801 N N . VAL A 1 741 ? 3.502 14.889 0.660 1.00 98.12 741 VAL A N 1
ATOM 5802 C CA . VAL A 1 741 ? 2.252 15.529 0.204 1.00 98.12 741 VAL A CA 1
ATOM 5803 C C . VAL A 1 741 ? 1.055 15.076 1.044 1.00 98.12 741 VAL A C 1
ATOM 5805 O O . VAL A 1 741 ? 0.326 15.922 1.557 1.00 98.12 741 VAL A O 1
ATOM 5808 N N . ARG A 1 742 ? 0.899 13.767 1.296 1.00 97.38 742 ARG A N 1
ATOM 5809 C CA . ARG A 1 742 ? -0.190 13.245 2.149 1.00 97.38 742 ARG A CA 1
ATOM 5810 C C . ARG A 1 742 ? -0.062 13.687 3.612 1.00 97.38 742 ARG A C 1
ATOM 5812 O O . ARG A 1 742 ? -1.071 13.773 4.301 1.00 97.38 742 ARG A O 1
ATOM 5819 N N . SER A 1 743 ? 1.147 13.978 4.091 1.00 98.44 743 SER A N 1
ATOM 5820 C CA . SER A 1 743 ? 1.382 14.500 5.447 1.00 98.44 743 SER A CA 1
ATOM 5821 C C . SER A 1 743 ? 1.040 15.988 5.543 1.00 98.44 743 SER A C 1
ATOM 5823 O O . SER A 1 743 ? 0.340 16.417 6.463 1.00 98.44 743 SER A O 1
ATOM 5825 N N . LEU A 1 744 ? 1.459 16.766 4.542 1.00 98.56 744 LEU A N 1
ATOM 5826 C CA . LEU A 1 744 ? 1.120 18.178 4.416 1.00 98.56 744 LEU A CA 1
ATOM 5827 C C . LEU A 1 744 ? -0.397 18.391 4.259 1.00 98.56 744 LEU A C 1
ATOM 5829 O O . LEU A 1 744 ? -0.896 19.374 4.797 1.00 98.56 744 LEU A O 1
ATOM 5833 N N . GLU A 1 745 ? -1.142 17.483 3.606 1.00 98.31 745 GLU A N 1
ATOM 5834 C CA . GLU A 1 745 ? -2.611 17.581 3.453 1.00 98.31 745 GLU A CA 1
ATOM 5835 C C . GLU A 1 745 ? -3.333 17.711 4.795 1.00 98.31 745 GLU A C 1
ATOM 5837 O O . GLU A 1 745 ? -4.299 18.462 4.893 1.00 98.31 745 GLU A O 1
ATOM 5842 N N . LEU A 1 746 ? -2.852 17.023 5.836 1.00 98.06 746 LEU A N 1
ATOM 5843 C CA . LEU A 1 746 ? -3.397 17.127 7.191 1.00 98.06 746 LEU A CA 1
ATOM 5844 C C . LEU A 1 746 ? -2.580 18.080 8.078 1.00 98.06 746 LEU A C 1
ATOM 5846 O O . LEU A 1 746 ? -2.627 17.994 9.302 1.00 98.06 746 LEU A O 1
ATOM 5850 N N . GLY A 1 747 ? -1.826 19.009 7.484 1.00 98.12 747 GLY A N 1
ATOM 5851 C CA . GLY A 1 747 ? -1.107 20.064 8.198 1.00 98.12 747 GLY A CA 1
ATOM 5852 C C . GLY A 1 747 ? 0.106 19.590 9.006 1.00 98.12 747 GLY A C 1
ATOM 5853 O O . GLY A 1 747 ? 0.461 20.249 9.984 1.00 98.12 747 GLY A O 1
ATOM 5854 N N . ILE A 1 748 ? 0.742 18.472 8.637 1.00 98.62 748 ILE A N 1
ATOM 5855 C CA . ILE A 1 748 ? 1.988 17.995 9.261 1.00 98.62 748 ILE A CA 1
ATOM 5856 C C . ILE A 1 748 ? 3.194 18.600 8.510 1.00 98.62 748 ILE A C 1
ATOM 5858 O O . ILE A 1 748 ? 3.376 18.303 7.326 1.00 98.62 748 ILE A O 1
ATOM 5862 N N . PRO A 1 749 ? 4.044 19.432 9.147 1.00 98.56 749 PRO A N 1
ATOM 5863 C CA . PRO A 1 749 ? 5.228 19.998 8.495 1.00 98.56 749 PRO A CA 1
ATOM 5864 C C . PRO A 1 749 ? 6.264 18.916 8.156 1.00 98.56 749 PRO A C 1
ATOM 5866 O O . PRO A 1 749 ? 6.450 17.967 8.913 1.00 98.56 749 PRO A O 1
ATOM 5869 N N . CYS A 1 750 ? 6.983 19.069 7.046 1.00 98.69 750 CYS A N 1
ATOM 5870 C CA . CYS A 1 750 ? 7.899 18.053 6.525 1.00 98.69 750 CYS A CA 1
ATOM 5871 C C . CYS A 1 750 ? 9.342 18.562 6.399 1.00 98.69 750 CYS A C 1
ATOM 5873 O O . CYS A 1 750 ? 9.600 19.635 5.850 1.00 98.69 750 CYS A O 1
ATOM 5875 N N . VAL A 1 751 ? 10.299 17.751 6.854 1.00 98.62 751 VAL A N 1
ATOM 5876 C CA . VAL A 1 751 ? 11.743 17.985 6.724 1.00 98.62 751 VAL A CA 1
ATOM 5877 C C . VAL A 1 751 ? 12.349 16.909 5.821 1.00 98.62 751 VAL A C 1
ATOM 5879 O O . VAL A 1 751 ? 12.535 15.762 6.229 1.00 98.62 751 VAL A O 1
ATOM 5882 N N . VAL A 1 752 ? 12.660 17.279 4.581 1.00 98.19 752 VAL A N 1
ATOM 5883 C CA . VAL A 1 752 ? 13.209 16.381 3.560 1.00 98.19 752 VAL A CA 1
ATOM 5884 C C . VAL A 1 752 ? 14.723 16.234 3.737 1.00 98.19 752 VAL A C 1
ATOM 5886 O O . VAL A 1 752 ? 15.468 17.219 3.790 1.00 98.19 752 VAL A O 1
ATOM 5889 N N . LEU A 1 753 ? 15.175 14.982 3.819 1.00 95.56 753 LEU A N 1
ATOM 5890 C CA . LEU A 1 753 ? 16.565 14.585 4.028 1.00 95.56 753 LEU A CA 1
ATOM 5891 C C . LEU A 1 753 ? 17.178 14.081 2.714 1.00 95.56 753 LEU A C 1
ATOM 5893 O O . LEU A 1 753 ? 16.968 12.927 2.328 1.00 95.56 753 LEU A O 1
ATOM 5897 N N . GLY A 1 754 ? 17.947 14.946 2.047 1.00 83.38 754 GLY A N 1
ATOM 5898 C CA . GLY A 1 754 ? 18.659 14.615 0.811 1.00 83.38 754 GLY A CA 1
ATOM 5899 C C . GLY A 1 754 ? 19.693 13.494 0.984 1.00 83.38 754 GLY A C 1
ATOM 5900 O O . GLY A 1 754 ? 20.288 13.327 2.050 1.00 83.38 754 GLY A O 1
ATOM 5901 N N . ARG A 1 755 ? 19.920 12.727 -0.086 1.00 81.38 755 ARG A N 1
ATOM 5902 C CA . ARG A 1 755 ? 20.828 11.567 -0.139 1.00 81.38 755 ARG A CA 1
ATOM 5903 C C . ARG A 1 755 ? 21.753 11.702 -1.337 1.00 81.38 755 ARG A C 1
ATOM 5905 O O . ARG A 1 755 ? 21.271 12.002 -2.419 1.00 81.38 755 ARG A O 1
ATOM 5912 N N . SER A 1 756 ? 23.055 11.484 -1.154 1.00 78.06 756 SER A N 1
ATOM 5913 C CA . SER A 1 756 ? 24.117 11.836 -2.118 1.00 78.06 756 SER A CA 1
ATOM 5914 C C . SER A 1 756 ? 23.918 11.327 -3.549 1.00 78.06 756 SER A C 1
ATOM 5916 O O . SER A 1 756 ? 24.418 11.958 -4.471 1.00 78.06 756 SER A O 1
ATOM 5918 N N . ASN A 1 757 ? 23.201 10.217 -3.720 1.00 81.06 757 ASN A N 1
ATOM 5919 C CA . ASN A 1 757 ? 22.927 9.528 -4.979 1.00 81.06 757 ASN A CA 1
ATOM 5920 C C . ASN A 1 757 ? 21.578 9.876 -5.642 1.00 81.06 757 ASN A C 1
ATOM 5922 O O . ASN A 1 757 ? 21.340 9.433 -6.762 1.00 81.06 757 ASN A O 1
ATOM 5926 N N . THR A 1 758 ? 20.697 10.618 -4.964 1.00 88.56 758 THR A N 1
ATOM 5927 C CA . THR A 1 758 ? 19.391 11.083 -5.485 1.00 88.56 758 THR A CA 1
ATOM 5928 C C . THR A 1 758 ? 19.133 12.556 -5.127 1.00 88.56 758 THR A C 1
ATOM 5930 O O . THR A 1 758 ? 17.985 12.995 -5.008 1.00 88.56 758 THR A O 1
ATOM 5933 N N . VAL A 1 759 ? 20.208 13.310 -4.857 1.00 92.69 759 VAL A N 1
ATOM 5934 C CA . VAL A 1 759 ? 20.156 14.630 -4.213 1.00 92.69 759 VAL A CA 1
ATOM 5935 C C . VAL A 1 759 ? 19.637 15.722 -5.146 1.00 92.69 759 VAL A C 1
ATOM 5937 O O . VAL A 1 759 ? 18.981 16.652 -4.669 1.00 92.69 759 VAL A O 1
ATOM 5940 N N . GLN A 1 760 ? 19.899 15.635 -6.457 1.00 95.69 760 GLN A N 1
ATOM 5941 C CA . GLN A 1 760 ? 19.374 16.618 -7.404 1.00 95.69 760 GLN A CA 1
ATOM 5942 C C . GLN A 1 760 ? 17.871 16.407 -7.550 1.00 95.69 760 GLN A C 1
ATOM 5944 O O . GLN A 1 760 ? 17.125 17.351 -7.310 1.00 95.69 760 GLN A O 1
ATOM 5949 N N . HIS A 1 761 ? 17.407 15.186 -7.835 1.00 95.56 761 HIS A N 1
ATOM 5950 C CA . HIS A 1 761 ? 15.981 14.895 -7.983 1.00 95.56 761 HIS A CA 1
ATOM 5951 C C . HIS A 1 761 ? 15.197 15.302 -6.727 1.00 95.56 761 HIS A C 1
ATOM 5953 O O . HIS A 1 761 ? 14.260 16.099 -6.831 1.00 95.56 761 HIS A O 1
ATOM 5959 N N . SER A 1 762 ? 15.629 14.864 -5.535 1.00 95.44 762 SER A N 1
ATOM 5960 C CA . SER A 1 762 ? 14.935 15.200 -4.286 1.00 95.44 762 SER A CA 1
ATOM 5961 C C . SER A 1 762 ? 14.903 16.707 -4.016 1.00 95.44 762 SER A C 1
ATOM 5963 O O . SER A 1 762 ? 13.872 17.231 -3.595 1.00 95.44 762 SER A O 1
ATOM 5965 N N . TYR A 1 763 ? 15.991 17.437 -4.290 1.00 97.38 763 TYR A N 1
ATOM 5966 C CA . TYR A 1 763 ? 16.014 18.894 -4.131 1.00 97.38 763 TYR A CA 1
ATOM 5967 C C . TYR A 1 763 ? 15.150 19.618 -5.169 1.00 97.38 763 TYR A C 1
ATOM 5969 O O . TYR A 1 763 ? 14.391 20.508 -4.791 1.00 97.38 763 TYR A O 1
ATOM 5977 N N . ARG A 1 764 ? 15.239 19.263 -6.462 1.00 97.62 764 ARG A N 1
ATOM 5978 C CA . ARG A 1 764 ? 14.459 19.917 -7.530 1.00 97.62 764 ARG A CA 1
ATOM 5979 C C . ARG A 1 764 ? 12.964 19.716 -7.315 1.00 97.62 764 ARG A C 1
ATOM 5981 O O . ARG A 1 764 ? 12.220 20.686 -7.419 1.00 97.62 764 ARG A O 1
ATOM 5988 N N . TRP A 1 765 ? 12.546 18.506 -6.942 1.00 97.12 765 TRP A N 1
ATOM 5989 C CA . TRP A 1 765 ? 11.165 18.233 -6.553 1.00 97.12 765 TRP A CA 1
ATOM 5990 C C . TRP A 1 765 ? 10.756 19.020 -5.297 1.00 97.12 765 TRP A C 1
ATOM 5992 O O . TRP A 1 765 ? 9.717 19.672 -5.318 1.00 97.12 765 TRP A O 1
ATOM 6002 N N . THR A 1 766 ? 11.581 19.051 -4.238 1.00 98.12 766 THR A N 1
ATOM 6003 C CA . THR A 1 766 ? 11.227 19.788 -3.004 1.00 98.12 766 THR A CA 1
ATOM 6004 C C . THR A 1 766 ? 11.116 21.292 -3.264 1.00 98.12 766 THR A C 1
ATOM 6006 O O . THR A 1 766 ? 10.223 21.946 -2.735 1.00 98.12 766 THR A O 1
ATOM 6009 N N . LYS A 1 767 ? 12.004 21.847 -4.097 1.00 98.31 767 LYS A N 1
ATOM 6010 C CA . LYS A 1 767 ? 11.974 23.252 -4.517 1.00 98.31 767 LYS A CA 1
ATOM 6011 C C . LYS A 1 767 ? 10.712 23.562 -5.325 1.00 98.31 767 LYS A C 1
ATOM 6013 O O . LYS A 1 767 ? 10.009 24.497 -4.970 1.00 98.31 767 LYS A O 1
ATOM 6018 N N . LEU A 1 768 ? 10.383 22.739 -6.325 1.00 98.56 768 LEU A N 1
ATOM 6019 C CA . LEU A 1 768 ? 9.143 22.872 -7.095 1.00 98.56 768 LEU A CA 1
ATOM 6020 C C . LEU A 1 768 ? 7.904 22.791 -6.190 1.00 98.56 768 LEU A C 1
ATOM 6022 O O . LEU A 1 768 ? 7.009 23.618 -6.309 1.00 98.56 768 LEU A O 1
ATOM 6026 N N . LEU A 1 769 ? 7.864 21.846 -5.245 1.00 98.56 769 LEU A N 1
ATOM 6027 C CA . LEU A 1 769 ? 6.771 21.732 -4.279 1.00 98.56 769 LEU A CA 1
ATOM 6028 C C . LEU A 1 769 ? 6.655 22.988 -3.396 1.00 98.56 769 LEU A C 1
ATOM 6030 O O . LEU A 1 769 ? 5.550 23.456 -3.150 1.00 98.56 769 LEU A O 1
ATOM 6034 N N . VAL A 1 770 ? 7.776 23.558 -2.943 1.00 98.56 770 VAL A N 1
ATOM 6035 C CA . VAL A 1 770 ? 7.808 24.823 -2.187 1.00 98.56 770 VAL A CA 1
ATOM 6036 C C . VAL A 1 770 ? 7.289 25.998 -3.018 1.00 98.56 770 VAL A C 1
ATOM 6038 O O . VAL A 1 770 ? 6.509 26.794 -2.497 1.00 98.56 770 VAL A O 1
ATOM 6041 N N . ASP A 1 771 ? 7.696 26.102 -4.283 1.00 98.50 771 ASP A N 1
ATOM 6042 C CA . ASP A 1 771 ? 7.263 27.166 -5.192 1.00 98.50 771 ASP A CA 1
ATOM 6043 C C . ASP A 1 771 ? 5.744 27.050 -5.464 1.00 98.50 771 ASP A C 1
ATOM 6045 O O . ASP A 1 771 ? 5.005 28.017 -5.276 1.00 98.50 771 ASP A O 1
ATOM 6049 N N . LEU A 1 772 ? 5.242 25.842 -5.755 1.00 98.62 772 LEU A N 1
ATOM 6050 C CA . LEU A 1 772 ? 3.809 25.562 -5.926 1.00 98.62 772 LEU A CA 1
ATOM 6051 C C . LEU A 1 772 ? 2.994 25.795 -4.638 1.00 98.62 772 LEU A C 1
ATOM 6053 O O . LEU A 1 772 ? 1.875 26.302 -4.697 1.00 98.62 772 LEU A O 1
ATOM 6057 N N . CYS A 1 773 ? 3.549 25.486 -3.461 1.00 98.44 773 CYS A N 1
ATOM 6058 C CA . CYS A 1 773 ? 2.928 25.820 -2.177 1.00 98.44 773 CYS A CA 1
ATOM 6059 C C . CYS A 1 773 ? 2.751 27.337 -2.015 1.00 98.44 773 CYS A C 1
ATOM 6061 O O . CYS A 1 773 ? 1.704 27.772 -1.541 1.00 98.44 773 CYS A O 1
ATOM 6063 N N . GLN A 1 774 ? 3.727 28.148 -2.442 1.00 98.19 774 GLN A N 1
ATOM 6064 C CA . GLN A 1 774 ? 3.599 29.609 -2.416 1.00 98.19 774 GLN A CA 1
ATOM 6065 C C . GLN A 1 774 ? 2.539 30.121 -3.400 1.00 98.19 774 GLN A C 1
ATOM 6067 O O . GLN A 1 774 ? 1.806 31.045 -3.050 1.00 98.19 774 GLN A O 1
ATOM 6072 N N . GLU A 1 775 ? 2.426 29.523 -4.593 1.00 98.25 775 GLU A N 1
ATOM 6073 C CA . GLU A 1 775 ? 1.366 29.851 -5.562 1.00 98.25 775 GLU A CA 1
ATOM 6074 C C . GLU A 1 775 ? -0.038 29.622 -4.986 1.00 98.25 775 GLU A C 1
ATOM 6076 O O . GLU A 1 775 ? -0.910 30.477 -5.129 1.00 98.25 775 GLU A O 1
ATOM 6081 N N . GLU A 1 776 ? -0.249 28.498 -4.295 1.00 98.19 776 GLU A N 1
ATOM 6082 C CA . GLU A 1 776 ? -1.531 28.150 -3.665 1.00 98.19 776 GLU A CA 1
ATOM 6083 C C . GLU A 1 776 ? -1.738 28.798 -2.278 1.00 98.19 776 GLU A C 1
ATOM 6085 O O . GLU A 1 776 ? -2.723 28.511 -1.595 1.00 98.19 776 GLU A O 1
ATOM 6090 N N . GLY A 1 777 ? -0.831 29.679 -1.839 1.00 97.75 777 GLY A N 1
ATOM 6091 C CA . GLY A 1 777 ? -0.952 30.426 -0.580 1.00 97.75 777 GLY A CA 1
ATOM 6092 C C . GLY A 1 777 ? -0.660 29.626 0.698 1.00 97.75 777 GLY A C 1
ATOM 6093 O O . GLY A 1 777 ? -1.018 30.072 1.790 1.00 97.75 777 GLY A O 1
ATOM 6094 N N . ILE A 1 778 ? -0.007 28.469 0.588 1.00 98.25 778 ILE A N 1
ATOM 6095 C CA . ILE A 1 778 ? 0.452 27.653 1.719 1.00 98.25 778 ILE A CA 1
ATOM 6096 C C . ILE A 1 778 ? 1.732 28.265 2.309 1.00 98.25 778 ILE A C 1
ATOM 6098 O O . ILE A 1 778 ? 2.620 28.708 1.579 1.00 98.25 778 ILE A O 1
ATOM 6102 N N . ASP A 1 779 ? 1.855 28.266 3.640 1.00 98.12 779 ASP A N 1
ATOM 6103 C CA . ASP A 1 779 ? 3.058 28.750 4.327 1.00 98.12 779 ASP A CA 1
ATOM 6104 C C . ASP A 1 779 ? 4.295 27.922 3.910 1.00 98.12 779 ASP A C 1
ATOM 6106 O O . ASP A 1 779 ? 4.363 26.724 4.205 1.00 98.12 779 ASP A O 1
ATOM 6110 N N . PRO A 1 780 ? 5.316 28.519 3.264 1.00 97.56 780 PRO A N 1
ATOM 6111 C CA . PRO A 1 780 ? 6.502 27.790 2.829 1.00 97.56 780 PRO A CA 1
ATOM 6112 C C . PRO A 1 780 ? 7.432 27.388 3.989 1.00 97.56 780 PRO A C 1
ATOM 6114 O O . PRO A 1 780 ? 8.476 26.782 3.751 1.00 97.56 780 PRO A O 1
ATOM 6117 N N . GLY A 1 781 ? 7.094 27.719 5.241 1.00 97.75 781 GLY A N 1
ATOM 6118 C CA . GLY A 1 781 ? 7.679 27.127 6.444 1.00 97.75 781 GLY A CA 1
ATOM 6119 C C . GLY A 1 781 ? 7.250 25.676 6.693 1.00 97.75 781 GLY A C 1
ATOM 6120 O O . GLY A 1 781 ? 7.961 24.953 7.394 1.00 97.75 781 GLY A O 1
ATOM 6121 N N . MET A 1 782 ? 6.157 25.220 6.065 1.00 98.44 782 MET A N 1
ATOM 6122 C CA . MET A 1 782 ? 5.674 23.832 6.128 1.00 98.44 782 MET A CA 1
ATOM 6123 C C . MET A 1 782 ? 6.667 22.810 5.559 1.00 98.44 782 MET A C 1
ATOM 6125 O O . MET A 1 782 ? 6.575 21.630 5.891 1.00 98.44 782 MET A O 1
ATOM 6129 N N . ILE A 1 783 ? 7.603 23.238 4.705 1.00 98.62 783 ILE A N 1
ATOM 6130 C CA . ILE A 1 783 ? 8.566 22.366 4.028 1.00 98.62 783 ILE A CA 1
ATOM 6131 C C . ILE A 1 783 ? 9.982 22.890 4.270 1.00 98.62 783 ILE A C 1
ATOM 6133 O O . ILE A 1 783 ? 10.306 24.039 3.977 1.00 98.62 783 ILE A O 1
ATOM 6137 N N . THR A 1 784 ? 10.847 22.023 4.787 1.00 98.69 784 THR A N 1
ATOM 6138 C CA . THR A 1 784 ? 12.281 22.281 4.972 1.00 98.69 784 THR A CA 1
ATOM 6139 C C . THR A 1 784 ? 13.083 21.245 4.190 1.00 98.69 784 THR A C 1
ATOM 6141 O O . THR A 1 784 ? 12.762 20.062 4.237 1.00 98.69 784 THR A O 1
ATOM 6144 N N . TYR A 1 785 ? 14.152 21.659 3.508 1.00 98.56 785 TYR A N 1
ATOM 6145 C CA . TYR A 1 785 ? 15.110 20.740 2.873 1.00 98.56 785 TYR A CA 1
ATOM 6146 C C . TYR A 1 785 ? 16.472 20.876 3.549 1.00 98.56 785 TYR A C 1
ATOM 6148 O O . TYR A 1 785 ? 16.928 22.003 3.755 1.00 98.56 785 TYR A O 1
ATOM 6156 N N . LEU A 1 786 ? 17.137 19.762 3.868 1.00 97.88 786 LEU A N 1
ATOM 6157 C CA . LEU A 1 786 ? 18.476 19.777 4.465 1.00 97.88 786 LEU A CA 1
ATOM 6158 C C . LEU A 1 786 ? 19.565 19.482 3.421 1.00 97.88 786 LEU A C 1
ATOM 6160 O O . LEU A 1 786 ? 19.778 18.338 3.027 1.00 97.88 786 LEU A O 1
ATOM 6164 N N . SER A 1 787 ? 20.305 20.522 3.029 1.00 97.19 787 SER A N 1
ATOM 6165 C CA . SER A 1 787 ? 21.598 20.407 2.349 1.00 97.19 787 SER A CA 1
ATOM 6166 C C . SER A 1 787 ? 22.714 20.482 3.389 1.00 97.19 787 SER A C 1
ATOM 6168 O O . SER A 1 787 ? 23.301 21.539 3.635 1.00 97.19 787 SER A O 1
ATOM 6170 N N . CYS A 1 788 ? 22.977 19.352 4.036 1.00 96.19 788 CYS A N 1
ATOM 6171 C CA . CYS A 1 788 ? 23.953 19.237 5.113 1.00 96.19 788 CYS A CA 1
ATOM 6172 C C . CYS A 1 788 ? 24.791 17.953 4.944 1.00 96.19 788 CYS A C 1
ATOM 6174 O O . CYS A 1 788 ? 24.289 16.978 4.379 1.00 96.19 788 CYS A O 1
ATOM 6176 N N . PRO A 1 789 ? 26.029 17.915 5.465 1.00 94.44 789 PRO A N 1
ATOM 6177 C CA . PRO A 1 789 ? 26.762 16.676 5.718 1.00 94.44 789 PRO A CA 1
ATOM 6178 C C . PRO A 1 789 ? 25.972 15.689 6.595 1.00 94.44 789 PRO A C 1
ATOM 6180 O O . PRO A 1 789 ? 25.082 16.080 7.355 1.00 94.44 789 PRO A O 1
ATOM 6183 N N . LEU A 1 790 ? 26.318 14.399 6.534 1.00 91.75 790 LEU A N 1
ATOM 6184 C CA . LEU A 1 790 ? 25.611 13.348 7.278 1.00 91.75 790 LEU A CA 1
ATOM 6185 C C . LEU A 1 790 ? 25.727 13.532 8.800 1.00 91.75 790 LEU A C 1
ATOM 6187 O O . LEU A 1 790 ? 24.772 13.264 9.528 1.00 91.75 790 LEU A O 1
ATOM 6191 N N . GLU A 1 791 ? 26.879 13.993 9.280 1.00 95.19 791 GLU A N 1
ATOM 6192 C CA . GLU A 1 791 ? 27.126 14.335 10.679 1.00 95.19 791 GLU A CA 1
ATOM 6193 C C . GLU A 1 791 ? 26.167 15.423 11.188 1.00 95.19 791 GLU A C 1
ATOM 6195 O O . GLU A 1 791 ? 25.589 15.272 12.264 1.00 95.19 791 GLU A O 1
ATOM 6200 N N . ASP A 1 792 ? 25.907 16.448 10.375 1.00 96.94 792 ASP A N 1
ATOM 6201 C CA . ASP A 1 792 ? 25.000 17.547 10.707 1.00 96.94 792 ASP A CA 1
ATOM 6202 C C . ASP A 1 792 ? 23.527 17.117 10.603 1.00 96.94 792 ASP A C 1
ATOM 6204 O O . ASP A 1 792 ? 22.704 17.532 11.417 1.00 96.94 792 ASP A O 1
ATOM 6208 N N . ILE A 1 793 ? 23.172 16.224 9.666 1.00 95.94 793 ILE A N 1
ATOM 6209 C CA . ILE A 1 793 ? 21.831 15.604 9.619 1.00 95.94 793 ILE A CA 1
ATOM 6210 C C . ILE A 1 793 ? 21.577 14.767 10.884 1.00 95.94 793 ILE A C 1
ATOM 6212 O O . ILE A 1 793 ? 20.497 14.861 11.476 1.00 95.94 793 ILE A O 1
ATOM 6216 N N . LYS A 1 794 ? 22.566 13.980 11.333 1.00 95.19 794 LYS A N 1
ATOM 6217 C CA . LYS A 1 794 ? 22.496 13.207 12.587 1.00 95.19 794 LYS A CA 1
ATOM 6218 C C . LYS A 1 794 ? 22.378 14.120 13.811 1.00 95.19 794 LYS A C 1
ATOM 6220 O O . LYS A 1 794 ? 21.570 13.849 14.693 1.00 95.19 794 LYS A O 1
ATOM 6225 N N . ASP A 1 795 ? 23.122 15.223 13.858 1.00 96.94 795 ASP A N 1
ATOM 6226 C CA . ASP A 1 795 ? 23.011 16.219 14.928 1.00 96.94 795 ASP A CA 1
ATOM 6227 C C . ASP A 1 795 ? 21.639 16.927 14.931 1.00 96.94 795 ASP A C 1
ATOM 6229 O O . ASP A 1 795 ? 20.998 17.022 15.979 1.00 96.94 795 ASP A O 1
ATOM 6233 N N . ILE A 1 796 ? 21.122 17.367 13.778 1.00 97.75 796 ILE A N 1
ATOM 6234 C CA . ILE A 1 796 ? 19.783 17.978 13.664 1.00 97.75 796 ILE A CA 1
ATOM 6235 C C . ILE A 1 796 ? 18.692 17.005 14.134 1.00 97.75 796 ILE A C 1
ATOM 6237 O O . ILE A 1 796 ? 17.935 17.343 15.043 1.00 97.75 796 ILE A O 1
ATOM 6241 N N . THR A 1 797 ? 18.640 15.794 13.573 1.00 96.50 797 THR A N 1
ATOM 6242 C CA . THR A 1 797 ? 17.629 14.779 13.935 1.00 96.50 797 THR A CA 1
ATOM 6243 C C . THR A 1 797 ? 17.696 14.398 15.415 1.00 96.50 797 THR A C 1
ATOM 6245 O O . THR A 1 797 ? 16.663 14.361 16.081 1.00 96.50 797 THR A O 1
ATOM 6248 N N . GLN A 1 798 ? 18.896 14.208 15.976 1.00 95.69 798 GLN A N 1
ATOM 6249 C CA . GLN A 1 798 ? 19.061 13.858 17.388 1.00 95.69 798 GLN A CA 1
ATOM 6250 C C . GLN A 1 798 ? 18.735 15.015 18.345 1.00 95.69 798 GLN A C 1
ATOM 6252 O O . GLN A 1 798 ? 18.192 14.779 19.426 1.00 95.69 798 GLN A O 1
ATOM 6257 N N . SER A 1 799 ? 19.077 16.257 17.989 1.00 96.94 799 SER A N 1
ATOM 6258 C CA . SER A 1 799 ? 18.856 17.422 18.862 1.00 96.94 799 SER A CA 1
ATOM 6259 C C . SER A 1 799 ? 17.424 17.964 18.814 1.00 96.94 799 SER A C 1
ATOM 6261 O O . SER A 1 799 ? 16.973 18.535 19.805 1.00 96.94 799 SER A O 1
ATOM 6263 N N . CYS A 1 800 ? 16.682 17.724 17.728 1.00 97.81 800 CYS A N 1
ATOM 6264 C CA . CYS A 1 800 ? 15.275 18.113 17.582 1.00 97.81 800 CYS A CA 1
ATOM 6265 C C . CYS A 1 800 ? 14.265 16.978 17.861 1.00 97.81 800 CYS A C 1
ATOM 6267 O O . CYS A 1 800 ? 13.059 17.204 17.753 1.00 97.81 800 CYS A O 1
ATOM 6269 N N . LYS A 1 801 ? 14.711 15.772 18.247 1.00 96.50 801 LYS A N 1
ATOM 6270 C CA . LYS A 1 801 ? 13.858 14.570 18.400 1.00 96.50 801 LYS A CA 1
ATOM 6271 C C . LYS A 1 801 ? 12.650 14.706 19.339 1.00 96.50 801 LYS A C 1
ATOM 6273 O O . LYS A 1 801 ? 11.655 14.030 19.140 1.00 96.50 801 LYS A O 1
ATOM 6278 N N . GLU A 1 802 ? 12.726 15.564 20.357 1.00 95.94 802 GLU A N 1
ATOM 6279 C CA . GLU A 1 802 ? 11.627 15.772 21.320 1.00 95.94 802 GLU A CA 1
ATOM 6280 C C . GLU A 1 802 ? 10.560 16.756 20.785 1.00 95.94 802 GLU A C 1
ATOM 6282 O O . GLU A 1 802 ? 9.469 16.866 21.339 1.00 95.94 802 GLU A O 1
ATOM 6287 N N . ALA A 1 803 ? 10.876 17.480 19.704 1.00 97.12 803 ALA A N 1
ATOM 6288 C CA . ALA A 1 803 ? 9.997 18.436 19.029 1.00 97.12 803 ALA A CA 1
ATOM 6289 C C . ALA A 1 803 ? 9.502 17.935 17.656 1.00 97.12 803 ALA A C 1
ATOM 6291 O O . ALA A 1 803 ? 8.815 18.672 16.956 1.00 97.12 803 ALA A O 1
ATOM 6292 N N . THR A 1 804 ? 9.849 16.704 17.267 1.00 97.62 804 THR A N 1
ATOM 6293 C CA . THR A 1 804 ? 9.566 16.120 15.946 1.00 97.62 804 THR A CA 1
ATOM 6294 C C . THR A 1 804 ? 8.801 14.801 16.065 1.00 97.62 804 THR A C 1
ATOM 6296 O O . THR A 1 804 ? 8.868 14.129 17.093 1.00 97.62 804 THR A O 1
ATOM 6299 N N . GLY A 1 805 ? 8.023 14.476 15.028 1.00 96.56 805 GLY A N 1
ATOM 6300 C CA . GLY A 1 805 ? 7.132 13.314 14.978 1.00 96.56 805 GLY A CA 1
ATOM 6301 C C . GLY A 1 805 ? 7.844 12.020 14.569 1.00 96.56 805 GLY A C 1
ATOM 6302 O O . GLY A 1 805 ? 8.902 11.669 15.092 1.00 96.56 805 GLY A O 1
ATOM 6303 N N . ASN A 1 806 ? 7.257 11.266 13.641 1.00 97.69 806 ASN A N 1
ATOM 6304 C CA . ASN A 1 806 ? 7.936 10.116 13.047 1.00 97.69 806 ASN A CA 1
ATOM 6305 C C . ASN A 1 806 ? 9.096 10.530 12.108 1.00 97.69 806 ASN A C 1
ATOM 6307 O O . ASN A 1 806 ? 9.099 11.599 11.490 1.00 97.69 806 ASN A O 1
ATOM 6311 N N . LEU A 1 807 ? 10.076 9.631 11.959 1.00 97.88 807 LEU A N 1
ATOM 6312 C CA . LEU A 1 807 ? 11.080 9.681 10.889 1.00 97.88 807 LEU A CA 1
ATOM 6313 C C . LEU A 1 807 ? 10.747 8.591 9.874 1.00 97.88 807 LEU A C 1
ATOM 6315 O O . LEU A 1 807 ? 10.907 7.407 10.168 1.00 97.88 807 LEU A O 1
ATOM 6319 N N . TYR A 1 808 ? 10.297 8.992 8.690 1.00 96.50 808 TYR A N 1
ATOM 6320 C CA . TYR A 1 808 ? 9.978 8.097 7.586 1.00 96.50 808 TYR A CA 1
ATOM 6321 C C . TYR A 1 808 ? 11.225 7.813 6.753 1.00 96.50 808 TYR A C 1
ATOM 6323 O O . TYR A 1 808 ? 11.816 8.726 6.172 1.00 96.50 808 TYR A O 1
ATOM 6331 N N . ALA A 1 809 ? 11.611 6.542 6.681 1.00 93.06 809 ALA A N 1
ATOM 6332 C CA . ALA A 1 809 ? 12.750 6.072 5.903 1.00 93.06 809 ALA A CA 1
ATOM 6333 C C . ALA A 1 809 ? 12.320 5.024 4.863 1.00 93.06 809 ALA A C 1
ATOM 6335 O O . ALA A 1 809 ? 11.538 4.134 5.183 1.00 93.06 809 ALA A O 1
ATOM 6336 N N . THR A 1 810 ? 12.864 5.099 3.649 1.00 90.25 810 THR A N 1
ATOM 6337 C CA . THR A 1 810 ? 13.041 3.936 2.759 1.00 90.25 810 THR A CA 1
ATOM 6338 C C . THR A 1 810 ? 14.542 3.706 2.652 1.00 90.25 810 THR A C 1
ATOM 6340 O O . THR A 1 810 ? 15.253 4.640 2.277 1.00 90.25 810 THR A O 1
ATOM 6343 N N . CYS A 1 811 ? 15.051 2.545 3.073 1.00 87.88 811 CYS A N 1
ATOM 6344 C CA . CYS A 1 811 ? 16.492 2.256 3.094 1.00 87.88 811 CYS A CA 1
ATOM 6345 C C . CYS A 1 811 ? 16.820 0.762 3.302 1.00 87.88 811 CYS A C 1
ATOM 6347 O O . CYS A 1 811 ? 15.945 -0.068 3.520 1.00 87.88 811 CYS A O 1
ATOM 6349 N N . SER A 1 812 ? 18.107 0.398 3.268 1.00 86.25 812 SER A N 1
ATOM 6350 C CA . SER A 1 812 ? 18.556 -0.948 3.652 1.00 86.25 812 SER A CA 1
ATOM 6351 C C . SER A 1 812 ? 18.305 -1.240 5.138 1.00 86.25 812 SER A C 1
ATOM 6353 O O . SER A 1 812 ? 18.274 -0.331 5.971 1.00 86.25 812 SER A O 1
ATOM 6355 N N . ARG A 1 813 ? 18.183 -2.526 5.496 1.00 87.31 813 ARG A N 1
ATOM 6356 C CA . ARG A 1 813 ? 17.932 -2.973 6.881 1.00 87.31 813 ARG A CA 1
ATOM 6357 C C . ARG A 1 813 ? 18.979 -2.472 7.876 1.00 87.31 813 ARG A C 1
ATOM 6359 O O . ARG A 1 813 ? 18.602 -1.941 8.915 1.00 87.31 813 ARG A O 1
ATOM 6366 N N . GLN A 1 814 ? 20.268 -2.551 7.533 1.00 88.69 814 GLN A N 1
ATOM 6367 C CA . GLN A 1 814 ? 21.355 -2.025 8.372 1.00 88.69 814 GLN A CA 1
ATOM 6368 C C . GLN A 1 814 ? 21.161 -0.534 8.681 1.00 88.69 814 GLN A C 1
ATOM 6370 O O . GLN A 1 814 ? 21.251 -0.102 9.825 1.00 88.69 814 GLN A O 1
ATOM 6375 N N . LEU A 1 815 ? 20.837 0.259 7.660 1.00 88.50 815 LEU A N 1
ATOM 6376 C CA . LEU A 1 815 ? 20.635 1.695 7.801 1.00 88.50 815 LEU A CA 1
ATOM 6377 C C . LEU A 1 815 ? 19.340 2.022 8.563 1.00 88.50 815 LEU A C 1
ATOM 6379 O O . LEU A 1 815 ? 19.308 2.993 9.316 1.00 88.50 815 LEU A O 1
ATOM 6383 N N . ALA A 1 816 ? 18.282 1.225 8.403 1.00 92.50 816 ALA A N 1
ATOM 6384 C CA . ALA A 1 816 ? 17.071 1.347 9.210 1.00 92.50 816 ALA A CA 1
ATOM 6385 C C . ALA A 1 816 ? 17.348 1.068 10.695 1.00 92.50 816 ALA A C 1
ATOM 6387 O O . ALA A 1 816 ? 16.881 1.827 11.540 1.00 92.50 816 ALA A O 1
ATOM 6388 N N . GLU A 1 817 ? 18.148 0.046 11.013 1.00 94.31 817 GLU A N 1
ATOM 6389 C CA . GLU A 1 817 ? 18.576 -0.261 12.383 1.00 94.31 817 GLU A CA 1
ATOM 6390 C C . GLU A 1 817 ? 19.451 0.846 12.983 1.00 94.31 817 GLU A C 1
ATOM 6392 O O . GLU A 1 817 ? 19.165 1.327 14.082 1.00 94.31 817 GLU A O 1
ATOM 6397 N N . ASP A 1 818 ? 20.449 1.335 12.242 1.00 94.00 818 ASP A N 1
ATOM 6398 C CA . ASP A 1 818 ? 21.294 2.458 12.662 1.00 94.00 818 ASP A CA 1
ATOM 6399 C C . ASP A 1 818 ? 20.450 3.697 13.010 1.00 94.00 818 ASP A C 1
ATOM 6401 O O . ASP A 1 818 ? 20.636 4.318 14.063 1.00 94.00 818 ASP A O 1
ATOM 6405 N N . ILE A 1 819 ? 19.483 4.050 12.153 1.00 94.31 819 ILE A N 1
ATOM 6406 C CA . ILE A 1 819 ? 18.574 5.177 12.392 1.00 94.31 819 ILE A CA 1
ATOM 6407 C C . ILE A 1 819 ? 17.679 4.877 13.604 1.00 94.31 819 ILE A C 1
ATOM 6409 O O . ILE A 1 819 ? 17.640 5.679 14.535 1.00 94.31 819 ILE A O 1
ATOM 6413 N N . LYS A 1 820 ? 17.016 3.715 13.649 1.00 95.38 820 LYS A N 1
ATOM 6414 C CA . LYS A 1 820 ? 16.092 3.314 14.724 1.00 95.38 820 LYS A CA 1
ATOM 6415 C C . LYS A 1 820 ? 16.761 3.287 16.103 1.00 95.38 820 LYS A C 1
ATOM 6417 O O . LYS A 1 820 ? 16.123 3.645 17.093 1.00 95.38 820 LYS A O 1
ATOM 6422 N N . SER A 1 821 ? 18.045 2.921 16.165 1.00 95.19 821 SER A N 1
ATOM 6423 C CA . SER A 1 821 ? 18.848 2.905 17.397 1.00 95.19 821 SER A CA 1
ATOM 6424 C C . SER A 1 821 ? 19.052 4.294 18.020 1.00 95.19 821 SER A C 1
ATOM 6426 O O . SER A 1 821 ? 19.190 4.413 19.239 1.00 95.19 821 SER A O 1
ATOM 6428 N N . SER A 1 822 ? 19.041 5.350 17.198 1.00 93.62 822 SER A N 1
ATOM 6429 C CA . SER A 1 822 ? 19.188 6.745 17.636 1.00 93.62 822 SER A CA 1
ATOM 6430 C C . SER A 1 822 ? 17.848 7.484 17.713 1.00 93.62 822 SER A C 1
ATOM 6432 O O . SER A 1 822 ? 17.644 8.288 18.625 1.00 93.62 822 SER A O 1
ATOM 6434 N N . TYR A 1 823 ? 16.905 7.147 16.829 1.00 96.56 823 TYR A N 1
ATOM 6435 C CA . TYR A 1 823 ? 15.593 7.772 16.698 1.00 96.56 823 TYR A CA 1
ATOM 6436 C C . TYR A 1 823 ? 14.455 6.733 16.854 1.00 96.56 823 TYR A C 1
ATOM 6438 O O . TYR A 1 823 ? 13.995 6.136 15.880 1.00 96.56 823 TYR A O 1
ATOM 6446 N N . PRO A 1 824 ? 13.931 6.497 18.075 1.00 94.12 824 PRO A N 1
ATOM 6447 C CA . PRO A 1 824 ? 12.942 5.438 18.318 1.00 94.12 824 PRO A CA 1
ATOM 6448 C C . PRO A 1 824 ? 11.621 5.569 17.538 1.00 94.12 824 PRO A C 1
ATOM 6450 O O . PRO A 1 824 ? 10.942 4.562 17.327 1.00 94.12 824 PRO A O 1
ATOM 6453 N N . ASN A 1 825 ? 11.267 6.773 17.073 1.00 95.50 825 ASN A N 1
ATOM 6454 C CA . ASN A 1 825 ? 10.080 7.044 16.251 1.00 95.50 825 ASN A CA 1
ATOM 6455 C C . ASN A 1 825 ? 10.286 6.794 14.739 1.00 95.50 825 ASN A C 1
ATOM 6457 O O . ASN A 1 825 ? 9.507 7.268 13.916 1.00 95.50 825 ASN A O 1
ATOM 6461 N N . THR A 1 826 ? 11.311 6.035 14.346 1.00 96.62 826 THR A N 1
ATOM 6462 C CA . THR A 1 826 ? 11.518 5.652 12.942 1.00 96.62 826 THR A CA 1
ATOM 6463 C C . THR A 1 826 ? 10.442 4.692 12.431 1.00 96.62 826 THR A C 1
ATOM 6465 O O . THR A 1 826 ? 10.248 3.603 12.980 1.00 96.62 826 THR A O 1
ATOM 6468 N N . VAL A 1 827 ? 9.788 5.083 11.338 1.00 95.88 827 VAL A N 1
ATOM 6469 C CA . VAL A 1 827 ? 8.900 4.272 10.497 1.00 95.88 827 VAL A CA 1
ATOM 6470 C C . VAL A 1 827 ? 9.684 3.967 9.219 1.00 95.88 827 VAL A C 1
ATOM 6472 O O . VAL A 1 827 ? 9.985 4.868 8.441 1.00 95.88 827 VAL A O 1
ATOM 6475 N N . ALA A 1 828 ? 10.096 2.713 9.042 1.00 92.81 828 ALA A N 1
ATOM 6476 C CA . ALA A 1 828 ? 11.062 2.321 8.026 1.00 92.81 828 ALA A CA 1
ATOM 6477 C C . ALA A 1 828 ? 10.438 1.288 7.098 1.00 92.81 828 ALA A C 1
ATOM 6479 O O . ALA A 1 828 ? 9.891 0.280 7.540 1.00 92.81 828 ALA A O 1
ATOM 6480 N N . SER A 1 829 ? 10.572 1.586 5.820 1.00 89.50 829 SER A N 1
ATOM 6481 C CA . SER A 1 829 ? 10.411 0.705 4.683 1.00 89.50 829 SER A CA 1
ATOM 6482 C C . SER A 1 829 ? 11.811 0.133 4.406 1.00 89.50 829 SER A C 1
ATOM 6484 O O . SER A 1 829 ? 12.763 0.912 4.274 1.00 89.50 829 SER A O 1
ATOM 6486 N N . THR A 1 830 ? 11.977 -1.195 4.443 1.00 87.69 830 THR A N 1
ATOM 6487 C CA . THR A 1 830 ? 13.271 -1.849 4.186 1.00 87.69 830 THR A CA 1
ATOM 6488 C C . THR A 1 830 ? 13.255 -2.903 3.084 1.00 87.69 830 THR A C 1
ATOM 6490 O O . THR A 1 830 ? 12.329 -3.709 3.007 1.00 87.69 830 THR A O 1
ATOM 6493 N N . GLY A 1 831 ? 14.379 -3.015 2.374 1.00 81.06 831 GLY A N 1
ATOM 6494 C CA . GLY A 1 831 ? 14.677 -4.105 1.439 1.00 81.06 831 GLY A CA 1
ATOM 6495 C C . GLY A 1 831 ? 14.449 -5.531 1.974 1.00 81.06 831 GLY A C 1
ATOM 6496 O O . GLY A 1 831 ? 14.259 -5.770 3.176 1.00 81.06 831 GLY A O 1
ATOM 6497 N N . GLY A 1 832 ? 14.465 -6.494 1.056 1.00 83.38 832 GLY A N 1
ATOM 6498 C CA . GLY A 1 832 ? 14.487 -7.919 1.360 1.00 83.38 832 GLY A CA 1
ATOM 6499 C C . GLY A 1 832 ? 14.953 -8.737 0.152 1.00 83.38 832 GLY A C 1
ATOM 6500 O O . GLY A 1 832 ? 14.784 -8.300 -0.986 1.00 83.38 832 GLY A O 1
ATOM 6501 N N . PRO A 1 833 ? 15.520 -9.937 0.362 1.00 90.62 833 PRO A N 1
ATOM 6502 C CA . PRO A 1 833 ? 16.162 -10.710 -0.699 1.00 90.62 833 PRO A CA 1
ATOM 6503 C C . PRO A 1 833 ? 15.141 -11.437 -1.583 1.00 90.62 833 PRO A C 1
ATOM 6505 O O . PRO A 1 833 ? 14.949 -12.644 -1.445 1.00 90.62 833 PRO A O 1
ATOM 6508 N N . ASN A 1 834 ? 14.464 -10.695 -2.469 1.00 93.81 834 ASN A N 1
ATOM 6509 C CA . ASN A 1 834 ? 13.353 -11.201 -3.283 1.00 93.81 834 ASN A CA 1
ATOM 6510 C C . ASN A 1 834 ? 13.690 -12.521 -3.969 1.00 93.81 834 ASN A C 1
ATOM 6512 O O . ASN A 1 834 ? 14.797 -12.697 -4.493 1.00 93.81 834 ASN A O 1
ATOM 6516 N N . THR A 1 835 ? 12.717 -13.430 -3.955 1.00 96.81 835 THR A N 1
ATOM 6517 C CA . THR A 1 835 ? 12.933 -14.841 -4.269 1.00 96.81 835 THR A CA 1
ATOM 6518 C C . THR A 1 835 ? 12.066 -15.287 -5.437 1.00 96.81 835 THR A C 1
ATOM 6520 O O . THR A 1 835 ? 10.865 -15.018 -5.466 1.00 96.81 835 THR A O 1
ATOM 6523 N N . LEU A 1 836 ? 12.657 -16.017 -6.378 1.00 98.19 836 LEU A N 1
ATOM 6524 C CA . LEU A 1 836 ? 11.946 -16.673 -7.473 1.00 98.19 836 LEU A CA 1
ATOM 6525 C C . LEU A 1 836 ? 12.185 -18.184 -7.396 1.00 98.19 836 LEU A C 1
ATOM 6527 O O . LEU A 1 836 ? 13.321 -18.644 -7.342 1.00 98.19 836 LEU A O 1
ATOM 6531 N N . VAL A 1 837 ? 11.109 -18.962 -7.376 1.00 98.56 837 VAL A N 1
ATOM 6532 C CA . VAL A 1 837 ? 11.132 -20.425 -7.283 1.00 98.56 837 VAL A CA 1
ATOM 6533 C C . VAL A 1 837 ? 10.681 -21.006 -8.617 1.00 98.56 837 VAL A C 1
ATOM 6535 O O . VAL A 1 837 ? 9.559 -20.740 -9.049 1.00 98.56 837 VAL A O 1
ATOM 6538 N N . ILE A 1 838 ? 11.533 -21.806 -9.258 1.00 98.44 838 ILE A N 1
ATOM 6539 C CA . ILE A 1 838 ? 11.239 -22.502 -10.519 1.00 98.44 838 ILE A CA 1
ATOM 6540 C C . ILE A 1 838 ? 11.428 -24.014 -10.381 1.00 98.44 838 ILE A C 1
ATOM 6542 O O . ILE A 1 838 ? 12.410 -24.486 -9.814 1.00 98.44 838 ILE A O 1
ATOM 6546 N N . MET A 1 839 ? 10.488 -24.782 -10.937 1.00 97.75 839 MET A N 1
ATOM 6547 C CA . MET A 1 839 ? 10.545 -26.255 -10.955 1.00 97.75 839 MET A CA 1
ATOM 6548 C C . MET A 1 839 ? 11.148 -26.831 -12.250 1.00 97.75 839 MET A C 1
ATOM 6550 O O . MET A 1 839 ? 11.360 -28.036 -12.347 1.00 97.75 839 MET A O 1
ATOM 6554 N N . GLU A 1 840 ? 11.450 -25.985 -13.236 1.00 96.75 840 GLU A N 1
ATOM 6555 C CA . GLU A 1 840 ? 12.080 -26.345 -14.514 1.00 96.75 840 GLU A CA 1
ATOM 6556 C C . GLU A 1 840 ? 12.984 -25.193 -14.988 1.00 96.75 840 GLU A C 1
ATOM 6558 O O . GLU A 1 840 ? 12.836 -24.068 -14.519 1.00 96.75 840 GLU A O 1
ATOM 6563 N N . TRP A 1 841 ? 13.923 -25.444 -15.905 1.00 97.50 841 TRP A N 1
ATOM 6564 C CA . TRP A 1 841 ? 14.832 -24.422 -16.449 1.00 97.50 841 TRP A CA 1
ATOM 6565 C C . TRP A 1 841 ? 14.476 -24.064 -17.906 1.00 97.50 841 TRP A C 1
ATOM 6567 O O . TRP A 1 841 ? 15.252 -24.267 -18.840 1.00 97.50 841 TRP A O 1
ATOM 6577 N N . THR A 1 842 ? 13.252 -23.575 -18.120 1.00 97.31 842 THR A N 1
ATOM 6578 C CA . THR A 1 842 ? 12.753 -23.179 -19.452 1.00 97.31 842 THR A CA 1
ATOM 6579 C C . THR A 1 842 ? 13.280 -21.803 -19.877 1.00 97.31 842 THR A C 1
ATOM 6581 O O . THR A 1 842 ? 13.727 -21.015 -19.045 1.00 97.31 842 THR A O 1
ATOM 6584 N N . GLU A 1 843 ? 13.204 -21.481 -21.172 1.00 97.19 843 GLU A N 1
ATOM 6585 C CA . GLU A 1 843 ? 13.567 -20.154 -21.701 1.00 97.19 843 GLU A CA 1
ATOM 6586 C C . GLU A 1 843 ? 12.724 -19.035 -21.061 1.00 97.19 843 GLU A C 1
ATOM 6588 O O . GLU A 1 843 ? 13.279 -18.080 -20.526 1.00 97.19 843 GLU A O 1
ATOM 6593 N N . ALA A 1 844 ? 11.402 -19.220 -20.967 1.00 97.12 844 ALA A N 1
ATOM 6594 C CA . ALA A 1 844 ? 10.495 -18.259 -20.333 1.00 97.12 844 ALA A CA 1
ATOM 6595 C C . ALA A 1 844 ? 10.805 -18.017 -18.839 1.00 97.12 844 ALA A C 1
ATOM 6597 O O . ALA A 1 844 ? 10.595 -16.920 -18.321 1.00 97.12 844 ALA A O 1
ATOM 6598 N N . PHE A 1 845 ? 11.324 -19.023 -18.128 1.00 97.56 845 PHE A N 1
ATOM 6599 C CA . PHE A 1 845 ? 11.764 -18.864 -16.739 1.00 97.56 845 PHE A CA 1
ATOM 6600 C C . PHE A 1 845 ? 13.155 -18.222 -16.631 1.00 97.56 845 PHE A C 1
ATOM 6602 O O . PHE A 1 845 ? 13.402 -17.471 -15.689 1.00 97.56 845 PHE A O 1
ATOM 6609 N N . GLN A 1 846 ? 14.037 -18.430 -17.611 1.00 97.81 846 GLN A N 1
ATOM 6610 C CA . GLN A 1 846 ? 15.291 -17.679 -17.728 1.00 97.81 846 GLN A CA 1
ATOM 6611 C C . GLN A 1 846 ? 15.030 -16.191 -18.008 1.00 97.81 846 GLN A C 1
ATOM 6613 O O . GLN A 1 846 ? 15.669 -15.349 -17.384 1.00 97.81 846 GLN A O 1
ATOM 6618 N N . ASP A 1 847 ? 14.058 -15.857 -18.864 1.00 96.38 847 ASP A N 1
ATOM 6619 C CA . ASP A 1 847 ? 13.593 -14.477 -19.073 1.00 96.38 847 ASP A CA 1
ATOM 6620 C C . ASP A 1 847 ? 13.021 -13.864 -17.793 1.00 96.38 847 ASP A C 1
ATOM 6622 O O . ASP A 1 847 ? 13.374 -12.742 -17.427 1.00 96.38 847 ASP A O 1
ATOM 6626 N N . ALA A 1 848 ? 12.198 -14.624 -17.063 1.00 96.75 848 ALA A N 1
ATOM 6627 C CA . ALA A 1 848 ? 11.653 -14.193 -15.781 1.00 96.75 848 ALA A CA 1
ATOM 6628 C C . ALA A 1 848 ? 12.752 -13.865 -14.754 1.00 96.75 848 ALA A C 1
ATOM 6630 O O . ALA A 1 848 ? 12.648 -12.865 -14.038 1.00 96.75 848 ALA A O 1
ATOM 6631 N N . ILE A 1 849 ? 13.816 -14.676 -14.703 1.00 97.31 849 ILE A N 1
ATOM 6632 C CA . ILE A 1 849 ? 14.991 -14.440 -13.854 1.00 97.31 849 ILE A CA 1
ATOM 6633 C C . ILE A 1 849 ? 15.778 -13.218 -14.335 1.00 97.31 849 ILE A C 1
ATOM 6635 O O . ILE A 1 849 ? 16.074 -12.360 -13.503 1.00 97.31 849 ILE A O 1
ATOM 6639 N N . ARG A 1 850 ? 16.077 -13.110 -15.642 1.00 95.81 850 ARG A N 1
ATOM 6640 C CA . ARG A 1 850 ? 16.757 -11.949 -16.246 1.00 95.81 850 ARG A CA 1
ATOM 6641 C C . ARG A 1 850 ? 16.055 -10.660 -15.842 1.00 95.81 850 ARG A C 1
ATOM 6643 O O . ARG A 1 850 ? 16.596 -9.920 -15.028 1.00 95.81 850 ARG A O 1
ATOM 6650 N N . MET A 1 851 ? 14.822 -10.465 -16.312 1.00 94.44 851 MET A N 1
ATOM 6651 C CA . MET A 1 851 ? 14.042 -9.244 -16.103 1.00 94.44 851 MET A CA 1
ATOM 6652 C C . MET A 1 851 ? 13.900 -8.905 -14.614 1.00 94.44 851 MET A C 1
ATOM 6654 O O . MET A 1 851 ? 14.068 -7.753 -14.218 1.00 94.44 851 MET A O 1
ATOM 6658 N N . SER A 1 852 ? 13.641 -9.902 -13.760 1.00 94.88 852 SER A N 1
ATOM 6659 C CA . SER A 1 852 ? 13.518 -9.666 -12.317 1.00 94.88 852 SER A CA 1
ATOM 6660 C C . SER A 1 852 ? 14.844 -9.247 -11.665 1.00 94.88 852 SER A C 1
ATOM 6662 O O . SER A 1 852 ? 14.816 -8.516 -10.678 1.00 94.88 852 SER A O 1
ATOM 6664 N N . ALA A 1 853 ? 15.999 -9.690 -12.173 1.00 94.38 853 ALA A N 1
ATOM 6665 C CA . ALA A 1 853 ? 17.320 -9.351 -11.636 1.00 94.38 853 ALA A CA 1
ATOM 6666 C C . ALA A 1 853 ? 17.908 -8.055 -12.222 1.00 94.38 853 ALA A C 1
ATOM 6668 O O . ALA A 1 853 ? 18.587 -7.323 -11.500 1.00 94.38 853 ALA A O 1
ATOM 6669 N N . SER A 1 854 ? 17.655 -7.764 -13.504 1.00 93.38 854 SER A N 1
ATOM 6670 C CA . SER A 1 854 ? 18.173 -6.592 -14.225 1.00 93.38 854 SER A CA 1
ATOM 6671 C C . SER A 1 854 ? 17.238 -5.384 -14.247 1.00 93.38 854 SER A C 1
ATOM 6673 O O . SER A 1 854 ? 17.693 -4.323 -14.674 1.00 93.38 854 SER A O 1
ATOM 6675 N N . ILE A 1 855 ? 15.993 -5.492 -13.762 1.00 91.19 855 ILE A N 1
ATOM 6676 C CA . ILE A 1 855 ? 15.060 -4.357 -13.630 1.00 91.19 855 ILE A CA 1
ATOM 6677 C C . ILE A 1 855 ? 15.751 -3.138 -13.023 1.00 91.19 855 ILE A C 1
ATOM 6679 O O . ILE A 1 855 ? 16.369 -3.245 -11.962 1.00 91.19 855 ILE A O 1
ATOM 6683 N N . GLU A 1 856 ? 15.652 -1.979 -13.675 1.00 88.75 856 GLU A N 1
ATOM 6684 C CA . GLU A 1 856 ? 16.238 -0.724 -13.190 1.00 88.75 856 GLU A CA 1
ATOM 6685 C C . GLU A 1 856 ? 17.736 -0.837 -12.822 1.00 88.75 856 GLU A C 1
ATOM 6687 O O . GLU A 1 856 ? 18.210 -0.229 -11.855 1.00 88.75 856 GLU A O 1
ATOM 6692 N N . SER A 1 857 ? 18.488 -1.656 -13.570 1.00 88.50 857 SER A N 1
ATOM 6693 C CA . SER A 1 857 ? 19.869 -2.059 -13.270 1.00 88.50 857 SER A CA 1
ATOM 6694 C C . SER A 1 857 ? 20.014 -2.646 -11.864 1.00 88.50 857 SER A C 1
ATOM 6696 O O . SER A 1 857 ? 20.865 -2.209 -11.091 1.00 88.50 857 SER A O 1
ATOM 6698 N N . SER A 1 858 ? 19.198 -3.650 -11.524 1.00 87.31 858 SER A N 1
ATOM 6699 C CA . SER A 1 858 ? 19.135 -4.272 -10.189 1.00 87.31 858 SER A CA 1
ATOM 6700 C C . SER A 1 858 ? 18.575 -3.331 -9.112 1.00 87.31 858 SER A C 1
ATOM 6702 O O . SER A 1 858 ? 19.184 -3.087 -8.062 1.00 87.31 858 SER A O 1
ATOM 6704 N N . GLY A 1 859 ? 17.403 -2.766 -9.400 1.00 79.56 859 GLY A N 1
ATOM 6705 C CA . GLY A 1 859 ? 16.750 -1.755 -8.586 1.00 79.56 859 GLY A CA 1
ATOM 6706 C C . GLY A 1 859 ? 16.190 -2.258 -7.261 1.00 79.56 859 GLY A C 1
ATOM 6707 O O . GLY A 1 859 ? 15.357 -3.161 -7.197 1.00 79.56 859 GLY A O 1
ATOM 6708 N N . GLN A 1 860 ? 16.613 -1.607 -6.180 1.00 77.56 860 GLN A N 1
ATOM 6709 C CA . GLN A 1 860 ? 16.011 -1.815 -4.869 1.00 77.56 860 GLN A CA 1
ATOM 6710 C C . GLN A 1 860 ? 14.666 -1.081 -4.812 1.00 77.56 860 GLN A C 1
ATOM 6712 O O . GLN A 1 860 ? 14.557 0.045 -5.295 1.00 77.56 860 GLN A O 1
ATOM 6717 N N . CYS A 1 861 ? 13.629 -1.653 -4.209 1.00 77.75 861 CYS A N 1
ATOM 6718 C CA . CYS A 1 861 ? 13.646 -2.815 -3.311 1.00 77.75 861 CYS A CA 1
ATOM 6719 C C . CYS A 1 861 ? 13.201 -4.157 -3.937 1.00 77.75 861 CYS A C 1
ATOM 6721 O O . CYS A 1 861 ? 13.287 -5.173 -3.256 1.00 77.75 861 CYS A O 1
ATOM 6723 N N . THR A 1 862 ? 12.715 -4.189 -5.185 1.00 84.75 862 THR A N 1
ATOM 6724 C CA . THR A 1 862 ? 11.979 -5.340 -5.766 1.00 84.75 862 THR A CA 1
ATOM 6725 C C . THR A 1 862 ? 12.800 -6.268 -6.675 1.00 84.75 862 THR A C 1
ATOM 6727 O O . THR A 1 862 ? 12.312 -7.344 -7.049 1.00 84.75 862 THR A O 1
ATOM 6730 N N . ALA A 1 863 ? 14.041 -5.902 -7.017 1.00 89.62 863 ALA A N 1
ATOM 6731 C CA . ALA A 1 863 ? 14.914 -6.750 -7.824 1.00 89.62 863 ALA A CA 1
ATOM 6732 C C . ALA A 1 863 ? 15.209 -8.105 -7.152 1.00 89.62 863 ALA A C 1
ATOM 6734 O O . ALA A 1 863 ? 15.358 -8.215 -5.931 1.00 89.62 863 ALA A O 1
ATOM 6735 N N . LEU A 1 864 ? 15.297 -9.141 -7.981 1.00 94.62 864 LEU A N 1
ATOM 6736 C CA . LEU A 1 864 ? 15.595 -10.521 -7.616 1.00 94.62 864 LEU A CA 1
ATOM 6737 C C . LEU A 1 864 ? 16.983 -10.632 -6.979 1.00 94.62 864 LEU A C 1
ATOM 6739 O O . LEU A 1 864 ? 17.950 -10.037 -7.459 1.00 94.62 864 LEU A O 1
ATOM 6743 N N . ARG A 1 865 ? 17.079 -11.414 -5.902 1.00 94.38 865 ARG A N 1
ATOM 6744 C CA . ARG A 1 865 ? 18.344 -11.709 -5.209 1.00 94.38 865 ARG A CA 1
ATOM 6745 C C . ARG A 1 865 ? 18.594 -13.200 -5.048 1.00 94.38 865 ARG A C 1
ATOM 6747 O O . ARG A 1 865 ? 19.747 -13.613 -5.054 1.00 94.38 865 ARG A O 1
ATOM 6754 N N . HIS A 1 866 ? 17.537 -14.005 -4.953 1.00 97.31 866 HIS A N 1
ATOM 6755 C CA . HIS A 1 866 ? 17.640 -15.449 -4.764 1.00 97.31 866 HIS A CA 1
ATOM 6756 C C . HIS A 1 866 ? 16.742 -16.219 -5.735 1.00 97.31 866 HIS A C 1
ATOM 6758 O O . HIS A 1 866 ? 15.560 -15.917 -5.876 1.00 97.31 866 HIS A O 1
ATOM 6764 N N . VAL A 1 867 ? 17.291 -17.241 -6.383 1.00 98.38 867 VAL A N 1
ATOM 6765 C CA . VAL A 1 867 ? 16.555 -18.204 -7.202 1.00 98.38 867 VAL A CA 1
ATOM 6766 C C . VAL A 1 867 ? 16.651 -19.582 -6.564 1.00 98.38 867 VAL A C 1
ATOM 6768 O O . VAL A 1 867 ? 17.747 -20.079 -6.313 1.00 98.38 867 VAL A O 1
ATOM 6771 N N . VAL A 1 868 ? 15.511 -20.238 -6.367 1.00 98.62 868 VAL A N 1
ATOM 6772 C CA . VAL A 1 868 ? 15.461 -21.689 -6.162 1.00 98.62 868 VAL A CA 1
ATOM 6773 C C . VAL A 1 868 ? 15.246 -22.329 -7.526 1.00 98.62 868 VAL A C 1
ATOM 6775 O O . VAL A 1 868 ? 14.207 -22.116 -8.149 1.00 98.62 868 VAL A O 1
ATOM 6778 N N . ALA A 1 869 ? 16.251 -23.065 -7.992 1.00 98.38 869 ALA A N 1
ATOM 6779 C CA . ALA A 1 869 ? 16.320 -23.678 -9.311 1.00 98.38 869 ALA A CA 1
ATOM 6780 C C . ALA A 1 869 ? 16.376 -25.208 -9.209 1.00 98.38 869 ALA A C 1
ATOM 6782 O O . ALA A 1 869 ? 16.844 -25.721 -8.193 1.00 98.38 869 ALA A O 1
ATOM 6783 N N . PRO A 1 870 ? 15.984 -25.959 -10.255 1.00 97.88 870 PRO A N 1
ATOM 6784 C CA . PRO A 1 870 ? 16.082 -27.416 -10.250 1.00 97.88 870 PRO A CA 1
ATOM 6785 C C . PRO A 1 870 ? 17.503 -27.901 -9.940 1.00 97.88 870 PRO A C 1
ATOM 6787 O O . PRO A 1 870 ? 18.480 -27.318 -10.415 1.00 97.88 870 PRO A O 1
ATOM 6790 N N . ALA A 1 871 ? 17.624 -29.026 -9.229 1.00 96.81 871 ALA A N 1
ATOM 6791 C CA . ALA A 1 871 ? 18.908 -29.613 -8.816 1.00 96.81 871 ALA A CA 1
ATOM 6792 C C . ALA A 1 871 ? 19.883 -29.961 -9.966 1.00 96.81 871 ALA A C 1
ATOM 6794 O O . ALA A 1 871 ? 21.053 -30.241 -9.714 1.00 96.81 871 ALA A O 1
ATOM 6795 N N . GLY A 1 872 ? 19.413 -29.967 -11.219 1.00 96.12 872 GLY A N 1
ATOM 6796 C CA . GLY A 1 872 ? 20.234 -30.164 -12.418 1.00 96.12 872 GLY A CA 1
ATOM 6797 C C . GLY A 1 872 ? 20.830 -28.888 -13.029 1.00 96.12 872 GLY A C 1
ATOM 6798 O O . GLY A 1 872 ? 21.581 -29.008 -13.990 1.00 96.12 872 GLY A O 1
ATOM 6799 N N . THR A 1 873 ? 20.502 -27.699 -12.511 1.00 98.19 873 THR A N 1
ATOM 6800 C CA . THR A 1 873 ? 20.971 -26.405 -13.046 1.00 98.19 873 THR A CA 1
ATOM 6801 C C . THR A 1 873 ? 22.490 -26.276 -12.920 1.00 98.19 873 THR A C 1
ATOM 6803 O O . THR A 1 873 ? 23.040 -26.457 -11.832 1.00 98.19 873 THR A O 1
ATOM 6806 N N . THR A 1 874 ? 23.172 -25.941 -14.016 1.00 97.94 874 THR A N 1
ATOM 6807 C CA . THR A 1 874 ? 24.636 -25.827 -14.085 1.00 97.94 874 THR A CA 1
ATOM 6808 C C . THR A 1 874 ? 25.123 -24.375 -14.158 1.00 97.94 874 THR A C 1
ATOM 6810 O O . THR A 1 874 ? 24.352 -23.435 -14.343 1.00 97.94 874 THR A O 1
ATOM 6813 N N . GLU A 1 875 ? 26.436 -24.170 -14.021 1.00 97.00 875 GLU A N 1
ATOM 6814 C CA . GLU A 1 875 ? 27.044 -22.841 -14.185 1.00 97.00 875 GLU A CA 1
ATOM 6815 C C . GLU A 1 875 ? 26.954 -22.323 -15.624 1.00 97.00 875 GLU A C 1
ATOM 6817 O O . GLU A 1 875 ? 26.804 -21.118 -15.821 1.00 97.00 875 GLU A O 1
ATOM 6822 N N . ASP A 1 876 ? 27.006 -23.219 -16.615 1.00 97.69 876 ASP A N 1
ATOM 6823 C CA . ASP A 1 876 ? 26.854 -22.857 -18.026 1.00 97.69 876 ASP A CA 1
ATOM 6824 C C . ASP A 1 876 ? 25.425 -22.356 -18.296 1.00 97.69 876 ASP A C 1
ATOM 6826 O O . ASP A 1 876 ? 25.259 -21.333 -18.958 1.00 97.69 876 ASP A O 1
ATOM 6830 N N . ASP A 1 877 ? 24.408 -22.993 -17.697 1.00 97.81 877 ASP A N 1
ATOM 6831 C CA . ASP A 1 877 ? 23.003 -22.564 -17.782 1.00 97.81 877 ASP A CA 1
ATOM 6832 C C . ASP A 1 877 ? 22.794 -21.157 -17.194 1.00 97.81 877 ASP A C 1
ATOM 6834 O O . ASP A 1 877 ? 22.175 -20.290 -17.817 1.00 97.81 877 ASP A O 1
ATOM 6838 N N . VAL A 1 878 ? 23.340 -20.903 -15.997 1.00 97.62 878 VAL A N 1
ATOM 6839 C CA . VAL A 1 878 ? 23.257 -19.591 -15.330 1.00 97.62 878 VAL A CA 1
ATOM 6840 C C . VAL A 1 878 ? 24.042 -18.532 -16.106 1.00 97.62 878 VAL A C 1
ATOM 6842 O O . VAL A 1 878 ? 23.561 -17.411 -16.282 1.00 97.62 878 VAL A O 1
ATOM 6845 N N . SER A 1 879 ? 25.232 -18.875 -16.607 1.00 96.31 879 SER A N 1
ATOM 6846 C CA . SER A 1 879 ? 26.050 -17.966 -17.407 1.00 96.31 879 SER A CA 1
ATOM 6847 C C . SER A 1 879 ? 25.358 -17.611 -18.726 1.00 96.31 879 SER A C 1
ATOM 6849 O O . SER A 1 879 ? 25.309 -16.438 -19.083 1.00 96.31 879 SER A O 1
ATOM 6851 N N . GLN A 1 880 ? 24.771 -18.583 -19.429 1.00 96.88 880 GLN A N 1
ATOM 6852 C CA . GLN A 1 880 ? 24.006 -18.334 -20.652 1.00 96.88 880 GLN A CA 1
ATOM 6853 C C . GLN A 1 880 ? 22.770 -17.464 -20.381 1.00 96.88 880 GLN A C 1
ATOM 6855 O O . GLN A 1 880 ? 22.495 -16.543 -21.151 1.00 96.88 880 GLN A O 1
ATOM 6860 N N . MET A 1 881 ? 22.053 -17.712 -19.280 1.00 97.00 881 MET A N 1
ATOM 6861 C CA . MET A 1 881 ? 20.900 -16.906 -18.877 1.00 97.00 881 MET A CA 1
ATOM 6862 C C . MET A 1 881 ? 21.293 -15.436 -18.654 1.00 97.00 881 MET A C 1
ATOM 6864 O O . MET A 1 881 ? 20.691 -14.555 -19.274 1.00 97.00 881 MET A O 1
ATOM 6868 N N . LEU A 1 882 ? 22.339 -15.167 -17.862 1.00 95.75 882 LEU A N 1
ATOM 6869 C CA . LEU A 1 882 ? 22.823 -13.803 -17.591 1.00 95.75 882 LEU A CA 1
ATOM 6870 C C . LEU A 1 882 ? 23.432 -13.123 -18.825 1.00 95.75 882 LEU A C 1
ATOM 6872 O O . LEU A 1 882 ? 23.346 -11.904 -18.957 1.00 95.75 882 LEU A O 1
ATOM 6876 N N . GLY A 1 883 ? 24.008 -13.891 -19.752 1.00 95.62 883 GLY A N 1
ATOM 6877 C CA . GLY A 1 883 ? 24.526 -13.380 -21.022 1.00 95.62 883 GLY A CA 1
ATOM 6878 C C . GLY A 1 883 ? 23.465 -12.800 -21.963 1.00 95.62 883 GLY A C 1
ATOM 6879 O O . GLY A 1 883 ? 23.833 -12.137 -22.929 1.00 95.62 883 GLY A O 1
ATOM 6880 N N . GLY A 1 884 ? 22.175 -13.019 -21.683 1.00 94.44 884 GLY A N 1
ATOM 6881 C CA . GLY A 1 884 ? 21.054 -12.404 -22.400 1.00 94.44 884 GLY A CA 1
ATOM 6882 C C . GLY A 1 884 ? 20.535 -11.089 -21.801 1.00 94.44 884 GLY A C 1
ATOM 6883 O O . GLY A 1 884 ? 19.547 -10.568 -22.307 1.00 94.44 884 GLY A O 1
ATOM 6884 N N . ILE A 1 885 ? 21.130 -10.569 -20.721 1.00 94.75 885 ILE A N 1
ATOM 6885 C CA . ILE A 1 885 ? 20.705 -9.294 -20.116 1.00 94.75 885 ILE A CA 1
ATOM 6886 C C . ILE A 1 885 ? 21.057 -8.119 -21.054 1.00 94.75 885 ILE A C 1
ATOM 6888 O O . ILE A 1 885 ? 22.209 -8.041 -21.491 1.00 94.75 885 ILE A O 1
ATOM 6892 N N . PRO A 1 886 ? 20.125 -7.184 -21.335 1.00 92.94 886 PRO A N 1
ATOM 6893 C CA . PRO A 1 886 ? 20.400 -6.015 -22.170 1.00 92.94 886 PRO A CA 1
ATOM 6894 C C . PRO A 1 886 ? 21.492 -5.099 -21.599 1.00 92.94 886 PRO A C 1
ATOM 6896 O O . PRO A 1 886 ? 21.531 -4.816 -20.399 1.00 92.94 886 PRO A O 1
ATOM 6899 N N . GLU A 1 887 ? 22.346 -4.578 -22.480 1.00 91.75 887 GLU A N 1
ATOM 6900 C CA . GLU A 1 887 ? 23.339 -3.549 -22.162 1.00 91.75 887 GLU A CA 1
ATOM 6901 C C . GLU A 1 887 ? 22.803 -2.161 -22.554 1.00 91.75 887 GLU A C 1
ATOM 6903 O O . GLU A 1 887 ? 22.384 -1.941 -23.690 1.00 91.75 887 GLU A O 1
ATOM 6908 N N . ILE A 1 888 ? 22.816 -1.212 -21.615 1.00 92.00 888 ILE A N 1
ATOM 6909 C CA . ILE A 1 888 ? 22.220 0.125 -21.760 1.00 92.00 888 ILE A CA 1
ATOM 6910 C C . ILE A 1 888 ? 23.321 1.187 -21.715 1.00 92.00 888 ILE A C 1
ATOM 6912 O O . ILE A 1 888 ? 24.114 1.233 -20.782 1.00 92.00 888 ILE A O 1
ATOM 6916 N N . ASN A 1 889 ? 23.374 2.104 -22.681 1.00 89.31 889 ASN A N 1
ATOM 6917 C CA . ASN A 1 889 ? 24.438 3.119 -22.695 1.00 89.31 889 ASN A CA 1
ATOM 6918 C C . ASN A 1 889 ? 24.205 4.279 -21.717 1.00 89.31 889 ASN A C 1
ATOM 6920 O O . ASN A 1 889 ? 25.144 4.742 -21.067 1.00 89.31 889 ASN A O 1
ATOM 6924 N N . GLU A 1 890 ? 22.960 4.739 -21.613 1.00 89.75 890 GLU A N 1
ATOM 6925 C CA . GLU A 1 890 ? 22.527 5.855 -20.769 1.00 89.75 890 GLU A CA 1
ATOM 6926 C C . GLU A 1 890 ? 21.015 5.767 -20.508 1.00 89.75 890 GLU A C 1
ATOM 6928 O O . GLU A 1 890 ? 20.263 5.245 -21.336 1.00 89.75 890 GLU A O 1
ATOM 6933 N N . ALA A 1 891 ? 20.554 6.314 -19.379 1.00 91.06 891 ALA A N 1
ATOM 6934 C CA . ALA A 1 891 ? 19.137 6.302 -19.002 1.00 91.06 891 ALA A CA 1
ATOM 6935 C C . ALA A 1 891 ? 18.220 6.955 -20.053 1.00 91.06 891 ALA A C 1
ATOM 6937 O O . ALA A 1 891 ? 17.132 6.458 -20.331 1.00 91.06 891 ALA A O 1
ATOM 6938 N N . SER A 1 892 ? 18.681 8.030 -20.700 1.00 91.56 892 SER A N 1
ATOM 6939 C CA . SER A 1 892 ? 17.927 8.724 -21.751 1.00 91.56 892 SER A CA 1
ATOM 6940 C C . SER A 1 892 ? 17.645 7.854 -22.978 1.00 91.56 892 SER A C 1
ATOM 6942 O O . SER A 1 892 ? 16.620 8.047 -23.628 1.00 91.56 892 SER A O 1
ATOM 6944 N N . SER A 1 893 ? 18.529 6.903 -23.299 1.00 92.31 893 SER A N 1
ATOM 6945 C CA . SER A 1 893 ? 18.310 5.954 -24.397 1.00 92.31 893 SER A CA 1
ATOM 6946 C C . SER A 1 893 ? 17.306 4.871 -23.986 1.00 92.31 893 SER A C 1
ATOM 6948 O O . SER A 1 893 ? 16.340 4.648 -24.709 1.00 92.31 893 SER A O 1
ATOM 6950 N N . ALA A 1 894 ? 17.430 4.307 -22.775 1.00 93.38 894 ALA A N 1
ATOM 6951 C CA . ALA A 1 894 ? 16.441 3.366 -22.231 1.00 93.38 894 ALA A CA 1
ATOM 6952 C C . ALA A 1 894 ? 15.020 3.962 -22.200 1.00 93.38 894 ALA A C 1
ATOM 6954 O O . ALA A 1 894 ? 14.077 3.339 -22.682 1.00 93.38 894 ALA A O 1
ATOM 6955 N N . MET A 1 895 ? 14.883 5.215 -21.753 1.00 94.25 895 MET A N 1
ATOM 6956 C CA . MET A 1 895 ? 13.612 5.947 -21.729 1.00 94.25 895 MET A CA 1
ATOM 6957 C C . MET A 1 895 ? 12.978 6.119 -23.124 1.00 94.25 895 MET A C 1
ATOM 6959 O O . MET A 1 895 ? 11.752 6.043 -23.256 1.00 94.25 895 MET A O 1
ATOM 6963 N N . LYS A 1 896 ? 13.798 6.332 -24.166 1.00 93.19 896 LYS A N 1
ATOM 6964 C CA . LYS A 1 896 ? 13.352 6.439 -25.569 1.00 93.19 896 LYS A CA 1
ATOM 6965 C C . LYS A 1 896 ? 12.952 5.093 -26.165 1.00 93.19 896 LYS A C 1
ATOM 6967 O O . LYS A 1 896 ? 11.994 5.032 -26.927 1.00 93.19 896 LYS A O 1
ATOM 6972 N N . GLU A 1 897 ? 13.679 4.039 -25.815 1.00 93.12 897 GLU A N 1
ATOM 6973 C CA . GLU A 1 897 ? 13.474 2.678 -26.322 1.00 93.12 897 GLU A CA 1
ATOM 6974 C C . GLU A 1 897 ? 12.413 1.898 -25.521 1.00 93.12 897 GLU A C 1
ATOM 6976 O O . GLU A 1 897 ? 11.961 0.845 -25.960 1.00 93.12 897 GLU A O 1
ATOM 6981 N N . GLY A 1 898 ? 11.972 2.425 -24.371 1.00 90.75 898 GLY A N 1
ATOM 6982 C CA . GLY A 1 898 ? 11.026 1.755 -23.473 1.00 90.75 898 GLY A CA 1
ATOM 6983 C C . GLY A 1 898 ? 11.649 0.599 -22.685 1.00 90.75 898 GLY A C 1
ATOM 6984 O O . GLY A 1 898 ? 10.930 -0.299 -22.253 1.00 90.75 898 GLY A O 1
ATOM 6985 N N . ILE A 1 899 ? 12.975 0.603 -22.519 1.00 91.00 899 ILE A N 1
ATOM 6986 C CA . ILE A 1 899 ? 13.713 -0.436 -21.797 1.00 91.00 899 ILE A CA 1
ATOM 6987 C C . ILE A 1 899 ? 13.564 -0.212 -20.291 1.00 91.00 899 ILE A C 1
ATOM 6989 O O . ILE A 1 899 ? 13.826 0.879 -19.786 1.00 91.00 899 ILE A O 1
ATOM 6993 N N . PHE A 1 900 ? 13.176 -1.271 -19.582 1.00 87.00 900 PHE A N 1
ATOM 6994 C CA . PHE A 1 900 ? 12.905 -1.263 -18.142 1.00 87.00 900 PHE A CA 1
ATOM 6995 C C . PHE A 1 900 ? 13.872 -2.135 -17.326 1.00 87.00 900 PHE A C 1
ATOM 6997 O O . PHE A 1 900 ? 13.969 -2.007 -16.103 1.00 87.00 900 PHE A O 1
ATOM 7004 N N . ASP A 1 901 ? 14.591 -3.027 -18.001 1.00 91.31 901 ASP A N 1
ATOM 7005 C CA . ASP A 1 901 ? 15.580 -3.909 -17.410 1.00 91.31 901 ASP A CA 1
ATOM 7006 C C . ASP A 1 901 ? 16.835 -3.995 -18.287 1.00 91.31 901 ASP A C 1
ATOM 7008 O O . ASP A 1 901 ? 16.784 -3.947 -19.515 1.00 91.31 901 ASP A O 1
ATOM 7012 N N . GLY A 1 902 ? 17.987 -4.088 -17.632 1.00 92.19 902 GLY A N 1
ATOM 7013 C CA . GLY A 1 902 ? 19.295 -4.105 -18.276 1.00 92.19 902 GLY A CA 1
ATOM 7014 C C . GLY A 1 902 ? 20.353 -3.440 -17.405 1.00 92.19 902 GLY A C 1
ATOM 7015 O O . GLY A 1 902 ? 20.050 -2.845 -16.370 1.00 92.19 902 GLY A O 1
ATOM 7016 N N . VAL A 1 903 ? 21.614 -3.538 -17.814 1.00 91.38 903 VAL A N 1
ATOM 7017 C CA . VAL A 1 903 ? 22.770 -3.055 -17.042 1.00 91.38 903 VAL A CA 1
ATOM 7018 C C . VAL A 1 903 ? 23.530 -2.006 -17.840 1.00 91.38 903 VAL A C 1
ATOM 7020 O O . VAL A 1 903 ? 23.669 -2.125 -19.055 1.00 91.38 903 VAL A O 1
ATOM 7023 N N . PHE A 1 904 ? 24.018 -0.956 -17.175 1.00 88.88 904 PHE A N 1
ATOM 7024 C CA . PHE A 1 904 ? 24.689 0.131 -17.884 1.00 88.88 904 PHE A CA 1
ATOM 7025 C C . PHE A 1 904 ? 26.080 -0.285 -18.410 1.00 88.88 904 PHE A C 1
ATOM 7027 O O . PHE A 1 904 ? 26.902 -0.781 -17.646 1.00 88.88 904 PHE A O 1
ATOM 7034 N N . SER A 1 905 ? 26.394 -0.017 -19.682 1.00 83.19 905 SER A N 1
ATOM 7035 C CA . SER A 1 905 ? 27.705 -0.323 -20.297 1.00 83.19 905 SER A CA 1
ATOM 7036 C C . SER A 1 905 ? 28.861 0.396 -19.598 1.00 83.19 905 SER A C 1
ATOM 7038 O O . SER A 1 905 ? 29.935 -0.151 -19.356 1.00 83.19 905 SER A O 1
ATOM 7040 N N . ASN A 1 906 ? 28.602 1.646 -19.212 1.00 71.12 906 ASN A N 1
ATOM 7041 C CA . ASN A 1 906 ? 29.513 2.495 -18.454 1.00 71.12 906 ASN A CA 1
ATOM 7042 C C . ASN A 1 906 ? 29.348 2.341 -16.934 1.00 71.12 906 ASN A C 1
ATOM 7044 O O . ASN A 1 906 ? 29.914 3.139 -16.182 1.00 71.12 906 ASN A O 1
ATOM 7048 N N . HIS A 1 907 ? 28.594 1.339 -16.459 1.00 71.62 907 HIS A N 1
ATOM 7049 C CA . HIS A 1 907 ? 28.577 0.992 -15.044 1.00 71.62 907 HIS A CA 1
ATOM 7050 C C . HIS A 1 907 ? 30.007 0.618 -14.646 1.00 71.62 907 HIS A C 1
ATOM 7052 O O . HIS A 1 907 ? 30.529 -0.427 -15.032 1.00 71.62 907 HIS A O 1
ATOM 7058 N N . LYS A 1 908 ? 30.671 1.466 -13.855 1.00 61.16 908 LYS A N 1
ATOM 7059 C CA . LYS A 1 908 ? 31.997 1.177 -13.275 1.00 61.16 908 LYS A CA 1
ATOM 7060 C C . LYS A 1 908 ? 31.848 0.188 -12.110 1.00 61.16 908 LYS A C 1
ATOM 7062 O O . LYS A 1 908 ? 32.414 0.375 -11.036 1.00 61.16 908 LYS A O 1
ATOM 7067 N N . GLY A 1 909 ? 31.016 -0.832 -12.314 1.00 49.84 909 GLY A N 1
ATOM 7068 C CA . GLY A 1 909 ? 30.455 -1.684 -11.290 1.00 49.84 909 GLY A CA 1
ATOM 7069 C C . GLY A 1 909 ? 31.517 -2.499 -10.589 1.00 49.84 909 GLY A C 1
ATOM 7070 O O . GLY A 1 909 ? 32.046 -3.468 -11.135 1.00 49.84 909 GLY A O 1
ATOM 7071 N N . SER A 1 910 ? 31.739 -2.114 -9.334 1.00 47.09 910 SER A N 1
ATOM 7072 C CA . SER A 1 910 ? 32.489 -2.832 -8.307 1.00 47.09 910 SER A CA 1
ATOM 7073 C C . SER A 1 910 ? 33.975 -3.085 -8.619 1.00 47.09 910 SER A C 1
ATOM 7075 O O . SER A 1 910 ? 34.319 -3.712 -9.626 1.00 47.09 910 SER A O 1
ATOM 7077 N N . PRO A 1 911 ? 34.890 -2.767 -7.685 1.00 45.81 911 PRO A N 1
ATOM 7078 C CA . PRO A 1 911 ? 36.191 -3.425 -7.635 1.00 45.81 911 PRO A CA 1
ATOM 7079 C C . PRO A 1 911 ? 35.987 -4.949 -7.592 1.00 45.81 911 PRO A C 1
ATOM 7081 O O . PRO A 1 911 ? 35.538 -5.482 -6.585 1.00 45.81 911 PRO A O 1
ATOM 7084 N N . SER A 1 912 ? 36.247 -5.642 -8.708 1.00 47.84 912 SER A N 1
ATOM 7085 C CA . SER A 1 912 ? 36.195 -7.114 -8.861 1.00 47.84 912 SER A CA 1
ATOM 7086 C C . SER A 1 912 ? 34.935 -7.859 -8.354 1.00 47.84 912 SER A C 1
ATOM 7088 O O . SER A 1 912 ? 34.969 -9.081 -8.255 1.00 47.84 912 SER A O 1
ATOM 7090 N N . GLY A 1 913 ? 33.818 -7.171 -8.090 1.00 51.53 913 GLY A N 1
ATOM 7091 C CA . GLY A 1 913 ? 32.636 -7.759 -7.437 1.00 51.53 913 GLY A CA 1
ATOM 7092 C C . GLY A 1 913 ? 32.926 -8.277 -6.013 1.00 51.53 913 GLY A C 1
ATOM 7093 O O . GLY A 1 913 ? 34.031 -8.094 -5.498 1.00 51.53 913 GLY A O 1
ATOM 7094 N N . PRO A 1 914 ? 31.973 -8.971 -5.364 1.00 58.56 914 PRO A N 1
ATOM 7095 C CA . PRO A 1 914 ? 32.224 -9.731 -4.136 1.00 58.56 914 PRO A CA 1
ATOM 7096 C C . PRO A 1 914 ? 33.014 -11.025 -4.432 1.00 58.56 914 PRO A C 1
ATOM 7098 O O . PRO A 1 914 ? 32.602 -12.136 -4.103 1.00 58.56 914 PRO A O 1
ATOM 7101 N N . SER A 1 915 ? 34.194 -10.897 -5.053 1.00 53.59 915 SER A N 1
ATOM 7102 C CA . SER A 1 915 ? 35.082 -12.020 -5.394 1.00 53.59 915 SER A CA 1
ATOM 7103 C C . SER A 1 915 ? 35.652 -12.757 -4.173 1.00 53.59 915 SER A C 1
ATOM 7105 O O . SER A 1 915 ? 36.372 -13.740 -4.336 1.00 53.59 915 SER A O 1
ATOM 7107 N N . GLN A 1 916 ? 35.379 -12.272 -2.957 1.00 57.34 916 GLN A N 1
ATOM 7108 C CA . GLN A 1 916 ? 35.812 -12.883 -1.699 1.00 57.34 916 GLN A CA 1
ATOM 7109 C C . GLN A 1 916 ? 34.803 -13.928 -1.174 1.00 57.34 916 GLN A C 1
ATOM 7111 O O . GLN A 1 916 ? 35.220 -14.857 -0.487 1.00 57.34 916 GLN A O 1
ATOM 7116 N N . ASP A 1 917 ? 33.527 -13.866 -1.588 1.00 67.69 917 ASP A N 1
ATOM 7117 C CA . ASP A 1 917 ? 32.414 -14.630 -0.980 1.00 67.69 917 ASP A CA 1
ATOM 7118 C C . ASP A 1 917 ? 31.841 -15.749 -1.874 1.00 67.69 917 ASP A C 1
ATOM 7120 O O . ASP A 1 917 ? 30.707 -16.214 -1.704 1.00 67.69 917 ASP A O 1
ATOM 7124 N N . GLY A 1 918 ? 32.635 -16.195 -2.853 1.00 83.25 918 GLY A N 1
ATOM 7125 C CA . GLY A 1 918 ? 32.298 -17.305 -3.752 1.00 83.25 918 GLY A CA 1
ATOM 7126 C C . GLY A 1 918 ? 31.459 -16.931 -4.979 1.00 83.25 918 GLY A C 1
ATOM 7127 O O . GLY A 1 918 ? 31.071 -17.824 -5.732 1.00 83.25 918 GLY A O 1
ATOM 7128 N N . TYR A 1 919 ? 31.203 -15.642 -5.214 1.00 89.25 919 TYR A N 1
ATOM 7129 C CA . TYR A 1 919 ? 30.536 -15.171 -6.428 1.00 89.25 919 TYR A CA 1
ATOM 7130 C C . TYR A 1 919 ? 31.442 -15.254 -7.665 1.00 89.25 919 TYR A C 1
ATOM 7132 O O . TYR A 1 919 ? 32.636 -14.945 -7.623 1.00 89.25 919 TYR A O 1
ATOM 7140 N N . LYS A 1 920 ? 30.840 -15.616 -8.799 1.00 91.31 920 LYS A N 1
ATOM 7141 C CA . LYS A 1 920 ? 31.433 -15.626 -10.138 1.00 91.31 920 LYS A CA 1
ATOM 7142 C C . LYS A 1 920 ? 30.889 -14.447 -10.938 1.00 91.31 920 LYS A C 1
ATOM 7144 O O . LYS A 1 920 ? 29.678 -14.286 -11.051 1.00 91.31 920 LYS A O 1
ATOM 7149 N N . ARG A 1 921 ? 31.778 -13.628 -11.507 1.00 89.69 921 ARG A N 1
ATOM 7150 C CA . ARG A 1 921 ? 31.401 -12.553 -12.439 1.00 89.69 921 ARG A CA 1
ATOM 7151 C C . ARG A 1 921 ? 31.152 -13.147 -13.826 1.00 89.69 921 ARG A C 1
ATOM 7153 O O . ARG A 1 921 ? 31.953 -13.961 -14.288 1.00 89.69 921 ARG A O 1
ATOM 7160 N N . HIS A 1 922 ? 30.081 -12.731 -14.493 1.00 91.69 922 HIS A N 1
ATOM 7161 C CA . HIS A 1 922 ? 29.831 -13.090 -15.888 1.00 91.69 922 HIS A CA 1
ATOM 7162 C C . HIS A 1 922 ? 30.929 -12.475 -16.796 1.00 91.69 922 HIS A C 1
ATOM 7164 O O . HIS A 1 922 ? 31.348 -11.343 -16.552 1.00 91.69 922 HIS A O 1
ATOM 7170 N N . PRO A 1 923 ? 31.446 -13.180 -17.825 1.00 88.06 923 PRO A N 1
ATOM 7171 C CA . PRO A 1 923 ? 32.601 -12.711 -18.602 1.00 88.06 923 PRO A CA 1
ATOM 7172 C C . PRO A 1 923 ? 32.349 -11.492 -19.506 1.00 88.06 923 PRO A C 1
ATOM 7174 O O . PRO A 1 923 ? 33.320 -10.892 -19.962 1.00 88.06 923 PRO A O 1
ATOM 7177 N N . ILE A 1 924 ? 31.087 -11.159 -19.806 1.00 87.12 924 ILE A N 1
ATOM 7178 C CA . ILE A 1 924 ? 30.717 -10.111 -20.785 1.00 87.12 924 ILE A CA 1
ATOM 7179 C C . ILE A 1 924 ? 29.797 -9.034 -20.186 1.00 87.12 924 ILE A C 1
ATOM 7181 O O . ILE A 1 924 ? 29.869 -7.881 -20.588 1.00 87.12 924 ILE A O 1
ATOM 7185 N N . VAL A 1 925 ? 28.956 -9.396 -19.216 1.00 88.88 925 VAL A N 1
ATOM 7186 C CA . VAL A 1 925 ? 27.909 -8.526 -18.643 1.00 88.88 925 VAL A CA 1
ATOM 7187 C C . VAL A 1 925 ? 28.305 -8.189 -17.211 1.00 88.88 925 VAL A C 1
ATOM 7189 O O . VAL A 1 925 ? 28.854 -9.054 -16.526 1.00 88.88 925 VAL A O 1
ATOM 7192 N N . ASP A 1 926 ? 28.008 -6.979 -16.731 1.00 87.38 926 ASP A N 1
ATOM 7193 C CA . ASP A 1 926 ? 28.242 -6.597 -15.331 1.00 87.38 926 ASP A CA 1
ATOM 7194 C C . ASP A 1 926 ? 27.200 -7.209 -14.371 1.00 87.38 926 ASP A C 1
ATOM 7196 O O . ASP A 1 926 ? 26.405 -6.534 -13.721 1.00 87.38 926 ASP A O 1
ATOM 7200 N N . ALA A 1 927 ? 27.216 -8.540 -14.309 1.00 90.12 927 ALA A N 1
ATOM 7201 C CA . ALA A 1 927 ? 26.421 -9.372 -13.423 1.00 90.12 927 ALA A CA 1
ATOM 7202 C C . ALA A 1 927 ? 27.325 -10.372 -12.689 1.00 90.12 927 ALA A C 1
ATOM 7204 O O . ALA A 1 927 ? 28.365 -10.802 -13.202 1.00 90.12 927 ALA A O 1
ATOM 7205 N N . SER A 1 928 ? 26.936 -10.758 -11.477 1.00 91.81 928 SER A N 1
ATOM 7206 C CA . SER A 1 928 ? 27.606 -11.792 -10.683 1.00 91.81 928 SER A CA 1
ATOM 7207 C C . SER A 1 928 ? 26.601 -12.801 -10.141 1.00 91.81 928 SER A C 1
ATOM 7209 O O . SER A 1 928 ? 25.454 -12.461 -9.863 1.00 91.81 928 SER A O 1
ATOM 7211 N N . TYR A 1 929 ? 27.027 -14.047 -9.966 1.00 94.25 929 TYR A N 1
ATOM 7212 C CA . TYR A 1 929 ? 26.168 -15.101 -9.439 1.00 94.25 929 TYR A CA 1
ATOM 7213 C C . TYR A 1 929 ? 26.916 -16.070 -8.534 1.00 94.25 929 TYR A C 1
ATOM 7215 O O . TYR A 1 929 ? 28.134 -16.217 -8.632 1.00 94.25 929 TYR A O 1
ATOM 7223 N N . ARG A 1 930 ? 26.186 -16.757 -7.658 1.00 94.81 930 ARG A N 1
ATOM 7224 C CA . ARG A 1 930 ? 26.703 -17.875 -6.864 1.00 94.81 930 ARG A CA 1
ATOM 7225 C C . ARG A 1 930 ? 25.754 -19.054 -7.019 1.00 94.81 930 ARG A C 1
ATOM 7227 O O . ARG A 1 930 ? 24.575 -18.927 -6.720 1.00 94.81 930 ARG A O 1
ATOM 7234 N N . LEU A 1 931 ? 26.264 -20.181 -7.508 1.00 96.62 931 LEU A N 1
ATOM 7235 C CA . LEU A 1 931 ? 25.507 -21.425 -7.652 1.00 96.62 931 LEU A CA 1
ATOM 7236 C C . LEU A 1 931 ? 25.882 -22.377 -6.511 1.00 96.62 931 LEU A C 1
ATOM 7238 O O . LEU A 1 931 ? 27.065 -22.641 -6.292 1.00 96.62 931 LEU A O 1
ATOM 7242 N N . ALA A 1 932 ? 24.888 -22.890 -5.789 1.00 96.94 932 ALA A N 1
ATOM 7243 C CA . ALA A 1 932 ? 25.083 -23.843 -4.700 1.00 96.94 932 ALA A CA 1
ATOM 7244 C C . ALA A 1 932 ? 23.926 -24.846 -4.615 1.00 96.94 932 ALA A C 1
ATOM 7246 O O . ALA A 1 932 ? 22.788 -24.526 -4.940 1.00 96.94 932 ALA A O 1
ATOM 7247 N N . ASN A 1 933 ? 24.188 -26.038 -4.078 1.00 96.88 933 ASN A N 1
ATOM 7248 C CA . ASN A 1 933 ? 23.158 -27.061 -3.840 1.00 96.88 933 ASN A CA 1
ATOM 7249 C C . ASN A 1 933 ? 22.504 -26.900 -2.451 1.00 96.88 933 ASN A C 1
ATOM 7251 O O . ASN A 1 933 ? 22.068 -27.868 -1.832 1.00 96.88 933 ASN A O 1
ATOM 7255 N N . THR A 1 934 ? 22.508 -25.677 -1.921 1.00 96.75 934 THR A N 1
ATOM 7256 C CA . THR A 1 934 ? 21.959 -25.295 -0.617 1.00 96.75 934 THR A CA 1
ATOM 7257 C C . THR A 1 934 ? 21.302 -23.925 -0.727 1.00 96.75 934 THR A C 1
ATOM 7259 O O . THR A 1 934 ? 21.594 -23.154 -1.645 1.00 96.75 934 THR A O 1
ATOM 7262 N N . LEU A 1 935 ? 20.445 -23.592 0.236 1.00 97.25 935 LEU A N 1
ATOM 7263 C CA . LEU A 1 935 ? 19.980 -22.218 0.424 1.00 97.25 935 LEU A CA 1
ATOM 7264 C C . LEU A 1 935 ? 21.165 -21.302 0.793 1.00 97.25 935 LEU A C 1
ATOM 7266 O O . LEU A 1 935 ? 22.133 -21.786 1.398 1.00 97.25 935 LEU A O 1
ATOM 7270 N N . PRO A 1 936 ? 21.131 -20.013 0.409 1.00 95.06 936 PRO A N 1
ATOM 7271 C CA . PRO A 1 936 ? 22.151 -19.054 0.812 1.00 95.06 936 PRO A CA 1
ATOM 7272 C C . PRO A 1 936 ? 22.094 -18.811 2.333 1.00 95.06 936 PRO A C 1
ATOM 7274 O O . PRO A 1 936 ? 21.102 -19.160 2.982 1.00 95.06 936 PRO A O 1
ATOM 7277 N N . PRO A 1 937 ? 23.137 -18.209 2.934 1.00 91.94 937 PRO A N 1
ATOM 7278 C CA . PRO A 1 937 ? 23.061 -17.754 4.320 1.00 91.94 937 PRO A CA 1
ATOM 7279 C C . PRO A 1 937 ? 21.901 -16.763 4.524 1.00 91.94 937 PRO A C 1
ATOM 7281 O O . PRO A 1 937 ? 21.340 -16.222 3.570 1.00 91.94 937 PRO A O 1
ATOM 7284 N N . ASN A 1 938 ? 21.542 -16.522 5.784 1.00 88.75 938 ASN A N 1
ATOM 7285 C CA . ASN A 1 938 ? 20.674 -15.395 6.119 1.00 88.75 938 ASN A CA 1
ATOM 7286 C C . ASN A 1 938 ? 21.403 -14.067 5.867 1.00 88.75 938 ASN A C 1
ATOM 7288 O O . ASN A 1 938 ? 22.633 -14.033 5.844 1.00 88.75 938 ASN A O 1
ATOM 7292 N N . ASP A 1 939 ? 20.626 -12.992 5.732 1.00 81.69 939 ASP A N 1
ATOM 7293 C CA . ASP A 1 939 ? 21.123 -11.617 5.615 1.00 81.69 939 ASP A CA 1
ATOM 7294 C C . ASP A 1 939 ? 22.050 -11.409 4.397 1.00 81.69 939 ASP A C 1
ATOM 7296 O O . ASP A 1 939 ? 23.106 -10.786 4.501 1.00 81.69 939 ASP A O 1
ATOM 7300 N N . ILE A 1 940 ? 21.663 -11.939 3.223 1.00 85.88 940 ILE A N 1
ATOM 7301 C CA . ILE A 1 940 ? 22.414 -11.692 1.982 1.00 85.88 940 ILE A CA 1
ATOM 7302 C C . ILE A 1 940 ? 22.419 -10.204 1.608 1.00 85.88 940 ILE A C 1
ATOM 7304 O O . ILE A 1 940 ? 21.399 -9.517 1.692 1.00 85.88 940 ILE A O 1
ATOM 7308 N N . ASP A 1 941 ? 23.570 -9.725 1.137 1.00 81.19 941 ASP A N 1
ATOM 7309 C CA . ASP A 1 941 ? 23.726 -8.364 0.633 1.00 81.19 941 ASP A CA 1
ATOM 7310 C C . ASP A 1 941 ? 22.824 -8.127 -0.591 1.00 81.19 941 ASP A C 1
ATOM 7312 O O . ASP A 1 941 ? 22.969 -8.749 -1.642 1.00 81.19 941 ASP A O 1
ATOM 7316 N N . GLU A 1 942 ? 21.919 -7.153 -0.496 1.00 77.69 942 GLU A N 1
ATOM 7317 C CA . GLU A 1 942 ? 21.015 -6.780 -1.593 1.00 77.69 942 GLU A CA 1
ATOM 7318 C C . GLU A 1 942 ? 21.679 -5.913 -2.687 1.00 77.69 942 GLU A C 1
ATOM 7320 O O . GLU A 1 942 ? 20.956 -5.348 -3.510 1.00 77.69 942 GLU A O 1
ATOM 7325 N N . TYR A 1 943 ? 23.009 -5.753 -2.656 1.00 81.62 943 TYR A N 1
ATOM 7326 C CA . TYR A 1 943 ? 23.876 -4.953 -3.542 1.00 81.62 943 TYR A CA 1
ATOM 7327 C C . TYR A 1 943 ? 23.166 -3.898 -4.416 1.00 81.62 943 TYR A C 1
ATOM 7329 O O . TYR A 1 943 ? 22.646 -4.193 -5.496 1.00 81.62 943 TYR A O 1
ATOM 7337 N N . TRP A 1 944 ? 23.183 -2.636 -3.980 1.00 78.69 944 TRP A N 1
ATOM 7338 C CA . TRP A 1 944 ? 22.537 -1.552 -4.722 1.00 78.69 944 TRP A CA 1
ATOM 7339 C C . TRP A 1 944 ? 23.155 -1.392 -6.126 1.00 78.69 944 TRP A C 1
ATOM 7341 O O . TRP A 1 944 ? 24.378 -1.352 -6.284 1.00 78.69 944 TRP A O 1
ATOM 7351 N N . ARG A 1 945 ? 22.287 -1.349 -7.149 1.00 80.44 945 ARG A N 1
ATOM 7352 C CA . ARG A 1 945 ? 22.608 -1.213 -8.586 1.00 80.44 945 ARG A CA 1
ATOM 7353 C C . ARG A 1 945 ? 23.489 -2.292 -9.226 1.00 80.44 945 ARG A C 1
ATOM 7355 O O . ARG A 1 945 ? 23.954 -2.126 -10.350 1.00 80.44 945 ARG A O 1
ATOM 7362 N N . LYS A 1 946 ? 23.715 -3.419 -8.553 1.00 85.69 946 LYS A N 1
ATOM 7363 C CA . LYS A 1 946 ? 24.564 -4.511 -9.059 1.00 85.69 946 LYS A CA 1
ATOM 7364 C C . LYS A 1 946 ? 23.700 -5.747 -9.270 1.00 85.69 946 LYS A C 1
ATOM 7366 O O . LYS A 1 946 ? 23.010 -6.172 -8.343 1.00 85.69 946 LYS A O 1
ATOM 7371 N N . VAL A 1 947 ? 23.701 -6.322 -10.473 1.00 90.56 947 VAL A N 1
ATOM 7372 C CA . VAL A 1 947 ? 22.984 -7.582 -10.734 1.00 90.56 947 VAL A CA 1
ATOM 7373 C C . VAL A 1 947 ? 23.747 -8.703 -10.038 1.00 90.56 947 VAL A C 1
ATOM 7375 O O . VAL A 1 947 ? 24.789 -9.151 -10.518 1.00 90.56 947 VAL A O 1
ATOM 7378 N N . VAL A 1 948 ? 23.252 -9.119 -8.874 1.00 91.38 948 VAL A N 1
ATOM 7379 C CA . VAL A 1 948 ? 23.828 -10.200 -8.074 1.00 91.38 948 VAL A CA 1
ATOM 7380 C C . VAL A 1 948 ? 22.723 -11.173 -7.692 1.00 91.38 948 VAL A C 1
ATOM 7382 O O . VAL A 1 948 ? 21.714 -10.763 -7.118 1.00 91.38 948 VAL A O 1
ATOM 7385 N N . VAL A 1 949 ? 22.911 -12.447 -8.039 1.00 94.44 949 VAL A N 1
ATOM 7386 C CA . VAL A 1 949 ? 21.910 -13.502 -7.834 1.00 94.44 949 VAL A CA 1
ATOM 7387 C C . VAL A 1 949 ? 22.543 -14.718 -7.155 1.00 94.44 949 VAL A C 1
ATOM 7389 O O . VAL A 1 949 ? 23.520 -15.284 -7.644 1.00 94.44 949 VAL A O 1
ATOM 7392 N N . ASP A 1 950 ? 21.966 -15.143 -6.036 1.00 96.19 950 ASP A N 1
ATOM 7393 C CA . ASP A 1 950 ? 22.178 -16.466 -5.451 1.00 96.19 950 ASP A CA 1
ATOM 7394 C C . ASP A 1 950 ? 21.266 -17.487 -6.145 1.00 96.19 950 ASP A C 1
ATOM 7396 O O . ASP A 1 950 ? 20.062 -17.266 -6.243 1.00 96.19 950 ASP A O 1
ATOM 7400 N N . ILE A 1 951 ? 21.808 -18.618 -6.598 1.00 98.06 951 ILE A N 1
ATOM 7401 C CA . ILE A 1 951 ? 21.051 -19.722 -7.197 1.00 98.06 951 ILE A CA 1
ATOM 7402 C C . ILE A 1 951 ? 21.240 -20.973 -6.342 1.00 98.06 951 ILE A C 1
ATOM 7404 O O . ILE A 1 951 ? 22.330 -21.544 -6.264 1.00 98.06 951 ILE A O 1
ATOM 7408 N N . SER A 1 952 ? 20.146 -21.426 -5.740 1.00 98.44 952 SER A N 1
ATOM 7409 C CA . SER A 1 952 ? 20.046 -22.701 -5.040 1.00 98.44 952 SER A CA 1
ATOM 7410 C C . SER A 1 952 ? 19.544 -23.776 -5.999 1.00 98.44 952 SER A C 1
ATOM 7412 O O . SER A 1 952 ? 18.341 -23.870 -6.228 1.00 98.44 952 SER A O 1
ATOM 7414 N N . ALA A 1 953 ? 20.448 -24.584 -6.552 1.00 98.25 953 ALA A N 1
ATOM 7415 C CA . ALA A 1 953 ? 20.111 -25.745 -7.375 1.00 98.25 953 ALA A CA 1
ATOM 7416 C C . ALA A 1 953 ? 19.697 -26.921 -6.475 1.00 98.25 953 ALA A C 1
ATOM 7418 O O . ALA A 1 953 ? 20.534 -27.706 -6.023 1.00 98.25 953 ALA A O 1
ATOM 7419 N N . LEU A 1 954 ? 18.402 -27.030 -6.181 1.00 97.25 954 LEU A N 1
ATOM 7420 C CA . LEU A 1 954 ? 17.837 -28.038 -5.284 1.00 97.25 954 LEU A CA 1
ATOM 7421 C C . LEU A 1 954 ? 16.422 -28.452 -5.710 1.00 97.25 954 LEU A C 1
ATOM 7423 O O . LEU A 1 954 ? 15.715 -27.714 -6.390 1.00 97.25 954 LEU A O 1
ATOM 7427 N N . ASP A 1 955 ? 15.994 -29.652 -5.318 1.00 96.75 955 ASP A N 1
ATOM 7428 C CA . ASP A 1 955 ? 14.585 -30.023 -5.447 1.00 96.75 955 ASP A CA 1
ATOM 7429 C C . ASP A 1 955 ? 13.794 -29.311 -4.340 1.00 96.75 955 ASP A C 1
ATOM 7431 O O . ASP A 1 955 ? 13.993 -29.570 -3.149 1.00 96.75 955 ASP A O 1
ATOM 7435 N N . VAL A 1 956 ? 12.926 -28.377 -4.736 1.00 96.81 956 VAL A N 1
ATOM 7436 C CA . VAL A 1 956 ? 12.142 -27.560 -3.803 1.00 96.81 956 VAL A CA 1
ATOM 7437 C C . VAL A 1 956 ? 11.126 -28.376 -3.001 1.00 96.81 956 VAL A C 1
ATOM 7439 O O . VAL A 1 956 ? 10.812 -27.994 -1.878 1.00 96.81 956 VAL A O 1
ATOM 7442 N N . VAL A 1 957 ? 10.650 -29.509 -3.524 1.00 95.44 957 VAL A N 1
ATOM 7443 C CA . VAL A 1 957 ? 9.715 -30.394 -2.815 1.00 95.44 957 VAL A CA 1
ATOM 7444 C C . VAL A 1 957 ? 10.456 -31.166 -1.723 1.00 95.44 957 VAL A C 1
ATOM 7446 O O . VAL A 1 957 ? 9.954 -31.287 -0.609 1.00 95.44 957 VAL A O 1
ATOM 7449 N N . GLU A 1 958 ? 11.682 -31.624 -1.996 1.00 97.06 958 GLU A N 1
ATOM 7450 C CA . GLU A 1 958 ? 12.524 -32.294 -0.991 1.00 97.06 958 GLU A CA 1
ATOM 7451 C C . GLU A 1 958 ? 13.054 -31.341 0.100 1.00 97.06 958 GLU A C 1
ATOM 7453 O O . GLU A 1 958 ? 13.337 -31.782 1.214 1.00 97.06 958 GLU A O 1
ATOM 7458 N N . HIS A 1 959 ? 13.177 -30.040 -0.193 1.00 97.62 959 HIS A N 1
ATOM 7459 C CA . HIS A 1 959 ? 13.777 -29.034 0.701 1.00 97.62 959 HIS A CA 1
ATOM 7460 C C . HIS A 1 959 ? 12.783 -27.972 1.206 1.00 97.62 959 HIS A C 1
ATOM 7462 O O . HIS A 1 959 ? 13.202 -26.934 1.730 1.00 97.62 959 HIS A O 1
ATOM 7468 N N . LEU A 1 960 ? 11.477 -28.220 1.070 1.00 97.62 960 LEU A N 1
ATOM 7469 C CA . LEU A 1 960 ? 10.427 -27.228 1.315 1.00 97.62 960 LEU A CA 1
ATOM 7470 C C . LEU A 1 960 ? 10.474 -26.623 2.724 1.00 97.62 960 LEU A C 1
ATOM 7472 O O . LEU A 1 960 ? 10.363 -25.409 2.876 1.00 97.62 960 LEU A O 1
ATOM 7476 N N . ASP A 1 961 ? 10.706 -27.449 3.747 1.00 97.19 961 ASP A N 1
ATOM 7477 C CA . ASP A 1 961 ? 10.816 -26.996 5.139 1.00 97.19 961 ASP A CA 1
ATOM 7478 C C . ASP A 1 961 ? 11.986 -26.018 5.333 1.00 97.19 961 ASP A C 1
ATOM 7480 O O . ASP A 1 961 ? 11.823 -24.970 5.956 1.00 97.19 961 ASP A O 1
ATOM 7484 N N . GLY A 1 962 ? 13.143 -26.308 4.728 1.00 97.56 962 GLY A N 1
ATOM 7485 C CA . GLY A 1 962 ? 14.308 -25.423 4.769 1.00 97.56 962 GLY A CA 1
ATOM 7486 C C . GLY A 1 962 ? 14.065 -24.102 4.037 1.00 97.56 962 GLY A C 1
ATOM 7487 O O . GLY A 1 962 ? 14.495 -23.049 4.509 1.00 97.56 962 GLY A O 1
ATOM 7488 N N . LEU A 1 963 ? 13.334 -24.133 2.916 1.00 97.94 963 LEU A N 1
ATOM 7489 C CA . LEU A 1 963 ? 12.937 -22.921 2.198 1.00 97.94 963 LEU A CA 1
ATOM 7490 C C . LEU A 1 963 ? 11.950 -22.085 3.024 1.00 97.94 963 LEU A C 1
ATOM 7492 O O . LEU A 1 963 ? 12.119 -20.874 3.121 1.00 97.94 963 LEU A O 1
ATOM 7496 N N . VAL A 1 964 ? 10.964 -22.710 3.671 1.00 97.81 964 VAL A N 1
ATOM 7497 C CA . VAL A 1 964 ? 10.024 -22.042 4.587 1.00 97.81 964 VAL A CA 1
ATOM 7498 C C . VAL A 1 964 ? 10.758 -21.367 5.752 1.00 97.81 964 VAL A C 1
ATOM 7500 O O . VAL A 1 964 ? 10.469 -20.213 6.075 1.00 97.81 964 VAL A O 1
ATOM 7503 N N . ASP A 1 965 ? 11.732 -22.045 6.356 1.00 96.50 965 ASP A N 1
ATOM 7504 C CA . ASP A 1 965 ? 12.557 -21.500 7.439 1.00 96.50 965 ASP A CA 1
ATOM 7505 C C . ASP A 1 965 ? 13.427 -20.320 6.978 1.00 96.50 965 ASP A C 1
ATOM 7507 O O . ASP A 1 965 ? 13.526 -19.297 7.669 1.00 96.50 965 ASP A O 1
ATOM 7511 N N . TRP A 1 966 ? 14.014 -20.413 5.783 1.00 96.75 966 TRP A N 1
ATOM 7512 C CA . TRP A 1 966 ? 14.797 -19.330 5.187 1.00 96.75 966 TRP A CA 1
ATOM 7513 C C . TRP A 1 966 ? 13.919 -18.126 4.813 1.00 96.75 966 TRP A C 1
ATOM 7515 O O . TRP A 1 966 ? 14.259 -16.990 5.148 1.00 96.75 966 TRP A O 1
ATOM 7525 N N . LEU A 1 967 ? 12.752 -18.351 4.201 1.00 95.94 967 LEU A N 1
ATOM 7526 C CA . LEU A 1 967 ? 11.792 -17.298 3.852 1.00 95.94 967 LEU A CA 1
ATOM 7527 C C . LEU A 1 967 ? 11.241 -16.600 5.098 1.00 95.94 967 LEU A C 1
ATOM 7529 O O . LEU A 1 967 ? 11.071 -15.385 5.087 1.00 95.94 967 LEU A O 1
ATOM 7533 N N . ASN A 1 968 ? 11.005 -17.326 6.193 1.00 94.56 968 ASN A N 1
ATOM 7534 C CA . ASN A 1 968 ? 10.590 -16.717 7.455 1.00 94.56 968 ASN A CA 1
ATOM 7535 C C . ASN A 1 968 ? 11.730 -15.966 8.166 1.00 94.56 968 ASN A C 1
ATOM 7537 O O . ASN A 1 968 ? 11.464 -14.919 8.762 1.00 94.56 968 ASN A O 1
ATOM 7541 N N . SER A 1 969 ? 12.976 -16.447 8.052 1.00 92.50 969 SER A N 1
ATOM 7542 C CA . SER A 1 969 ? 14.174 -15.764 8.564 1.00 92.50 969 SER A CA 1
ATOM 7543 C C . SER A 1 969 ? 14.446 -14.444 7.851 1.00 92.50 969 SER A C 1
ATOM 7545 O O . SER A 1 969 ? 14.734 -13.449 8.511 1.00 92.50 969 SER A O 1
ATOM 7547 N N . ASN A 1 970 ? 14.368 -14.445 6.517 1.00 91.12 970 ASN A N 1
ATOM 7548 C CA . ASN A 1 970 ? 14.834 -13.346 5.674 1.00 91.12 970 ASN A CA 1
ATOM 7549 C C . ASN A 1 970 ? 13.711 -12.428 5.192 1.00 91.12 970 ASN A C 1
ATOM 7551 O O . ASN A 1 970 ? 13.983 -11.265 4.911 1.00 91.12 970 ASN A O 1
ATOM 7555 N N . GLN A 1 971 ? 12.474 -12.922 5.109 1.00 90.00 971 GLN A N 1
ATOM 7556 C CA . GLN A 1 971 ? 11.271 -12.204 4.663 1.00 90.00 971 GLN A CA 1
ATOM 7557 C C . GLN A 1 971 ? 11.546 -11.326 3.430 1.00 90.00 971 GLN A C 1
ATOM 7559 O O . GLN A 1 971 ? 11.672 -10.104 3.557 1.00 90.00 971 GLN A O 1
ATOM 7564 N N . PRO A 1 972 ? 11.714 -11.940 2.241 1.00 90.31 972 PRO A N 1
ATOM 7565 C CA . PRO A 1 972 ? 11.658 -11.201 0.986 1.00 90.31 972 PRO A CA 1
ATOM 7566 C C . PRO A 1 972 ? 10.363 -10.395 0.885 1.00 90.31 972 PRO A C 1
ATOM 7568 O O . PRO A 1 972 ? 9.322 -10.786 1.416 1.00 90.31 972 PRO A O 1
ATOM 7571 N N . ILE A 1 973 ? 10.419 -9.282 0.159 1.00 86.94 973 ILE A N 1
ATOM 7572 C CA . ILE A 1 973 ? 9.231 -8.466 -0.094 1.00 86.94 973 ILE A CA 1
ATOM 7573 C C . ILE A 1 973 ? 8.301 -9.214 -1.059 1.00 86.94 973 ILE A C 1
ATOM 7575 O O . ILE A 1 973 ? 7.096 -9.308 -0.817 1.00 86.94 973 ILE A O 1
ATOM 7579 N N . SER A 1 974 ? 8.892 -9.788 -2.112 1.00 91.38 974 SER A N 1
ATOM 7580 C CA . SER A 1 974 ? 8.214 -10.515 -3.183 1.00 91.38 974 SER A CA 1
ATOM 7581 C C . SER A 1 974 ? 8.733 -11.949 -3.328 1.00 91.38 974 SER A C 1
ATOM 7583 O O . SER A 1 974 ? 9.945 -12.181 -3.399 1.00 91.38 974 SER A O 1
ATOM 7585 N N . LEU A 1 975 ? 7.798 -12.901 -3.401 1.00 95.62 975 LEU A N 1
ATOM 7586 C CA . LEU A 1 975 ? 8.032 -14.302 -3.753 1.00 95.62 975 LEU A CA 1
ATOM 7587 C C . LEU A 1 975 ? 7.271 -14.648 -5.041 1.00 95.62 975 LEU A C 1
ATOM 7589 O O . LEU A 1 975 ? 6.045 -14.541 -5.098 1.00 95.62 975 LEU A O 1
ATOM 7593 N N . ALA A 1 976 ? 7.994 -15.094 -6.065 1.00 97.44 976 ALA A N 1
ATOM 7594 C CA . ALA A 1 976 ? 7.438 -15.568 -7.332 1.00 97.44 976 ALA A CA 1
ATOM 7595 C C . ALA A 1 976 ? 7.569 -17.097 -7.442 1.00 97.44 976 ALA A C 1
ATOM 7597 O O . ALA A 1 976 ? 8.639 -17.635 -7.167 1.00 97.44 976 ALA A O 1
ATOM 7598 N N . ILE A 1 977 ? 6.507 -17.798 -7.855 1.00 98.44 977 ILE A N 1
ATOM 7599 C CA . ILE A 1 977 ? 6.479 -19.266 -7.985 1.00 98.44 977 ILE A CA 1
ATOM 7600 C C . ILE A 1 977 ? 6.092 -19.677 -9.410 1.00 98.44 977 ILE A C 1
ATOM 7602 O O . ILE A 1 977 ? 5.048 -19.271 -9.918 1.00 98.44 977 ILE A O 1
ATOM 7606 N N . ASN A 1 978 ? 6.911 -20.529 -10.029 1.00 98.31 978 ASN A N 1
ATOM 7607 C CA . ASN A 1 978 ? 6.796 -20.990 -11.412 1.00 98.31 978 ASN A CA 1
ATOM 7608 C C . ASN A 1 978 ? 7.001 -22.520 -11.501 1.00 98.31 978 ASN A C 1
ATOM 7610 O O . ASN A 1 978 ? 8.123 -23.022 -11.597 1.00 98.31 978 ASN A O 1
ATOM 7614 N N . GLY A 1 979 ? 5.908 -23.282 -11.446 1.00 97.31 979 GLY A N 1
ATOM 7615 C CA . GLY A 1 979 ? 5.905 -24.736 -11.633 1.00 97.31 979 GLY A CA 1
ATOM 7616 C C . GLY A 1 979 ? 5.915 -25.163 -13.106 1.00 97.31 979 GLY A C 1
ATOM 7617 O O . GLY A 1 979 ? 5.704 -24.348 -14.004 1.00 97.31 979 GLY A O 1
ATOM 7618 N N . THR A 1 980 ? 6.083 -26.467 -13.367 1.00 96.75 980 THR A N 1
ATOM 7619 C CA . THR A 1 980 ? 6.014 -27.036 -14.741 1.00 96.75 980 THR A CA 1
ATOM 7620 C C . THR A 1 980 ? 4.600 -26.969 -15.344 1.00 96.75 980 THR A C 1
ATOM 7622 O O . THR A 1 980 ? 4.389 -27.145 -16.541 1.00 96.75 980 THR A O 1
ATOM 7625 N N . SER A 1 981 ? 3.608 -26.690 -14.497 1.00 97.44 981 SER A N 1
ATOM 7626 C CA . SER A 1 981 ? 2.204 -26.453 -14.823 1.00 97.44 981 SER A CA 1
ATOM 7627 C C . SER A 1 981 ? 1.636 -25.409 -13.862 1.00 97.44 981 SER A C 1
ATOM 7629 O O . SER A 1 981 ? 2.174 -25.201 -12.772 1.00 97.44 981 SER A O 1
ATOM 7631 N N . LYS A 1 982 ? 0.519 -24.781 -14.242 1.00 96.38 982 LYS A N 1
ATOM 7632 C CA . LYS A 1 982 ? -0.202 -23.833 -13.382 1.00 96.38 982 LYS A CA 1
ATOM 7633 C C . LYS A 1 982 ? -0.656 -24.493 -12.073 1.00 96.38 982 LYS A C 1
ATOM 7635 O O . LYS A 1 982 ? -0.599 -23.877 -11.013 1.00 96.38 982 LYS A O 1
ATOM 7640 N N . GLU A 1 983 ? -1.072 -25.754 -12.139 1.00 97.75 983 GLU A N 1
ATOM 7641 C CA . GLU A 1 983 ? -1.514 -26.554 -10.998 1.00 97.75 983 GLU A CA 1
ATOM 7642 C C . GLU A 1 983 ? -0.394 -26.724 -9.968 1.00 97.75 983 GLU A C 1
ATOM 7644 O O . GLU A 1 983 ? -0.611 -26.426 -8.796 1.00 97.75 983 GLU A O 1
ATOM 7649 N N . GLN A 1 984 ? 0.815 -27.093 -10.405 1.00 97.62 984 GLN A N 1
ATOM 7650 C CA . GLN A 1 984 ? 1.980 -27.182 -9.518 1.00 97.62 984 GLN A CA 1
ATOM 7651 C C . GLN A 1 984 ? 2.400 -25.820 -8.956 1.00 97.62 984 GLN A C 1
ATOM 7653 O O . GLN A 1 984 ? 2.745 -25.737 -7.777 1.00 97.62 984 GLN A O 1
ATOM 7658 N N . SER A 1 985 ? 2.335 -24.744 -9.757 1.00 98.06 985 SER A N 1
ATOM 7659 C CA . SER A 1 985 ? 2.584 -23.385 -9.254 1.00 98.06 985 SER A CA 1
ATOM 7660 C C . SER A 1 985 ? 1.625 -23.025 -8.114 1.00 98.06 985 SER A C 1
ATOM 7662 O O . SER A 1 985 ? 2.049 -22.448 -7.114 1.00 98.06 985 SER A O 1
ATOM 7664 N N . MET A 1 986 ? 0.338 -23.370 -8.255 1.00 97.94 986 MET A N 1
ATOM 7665 C CA . MET A 1 986 ? -0.676 -23.148 -7.223 1.00 97.94 986 MET A CA 1
ATOM 7666 C C . MET A 1 986 ? -0.440 -24.017 -5.984 1.00 97.94 986 MET A C 1
ATOM 7668 O O . MET A 1 986 ? -0.495 -23.491 -4.881 1.00 97.94 986 MET A O 1
ATOM 7672 N N . GLU A 1 987 ? -0.170 -25.318 -6.134 1.00 97.81 987 GLU A N 1
ATOM 7673 C CA . GLU A 1 987 ? 0.061 -26.220 -4.992 1.00 97.81 987 GLU A CA 1
ATOM 7674 C C . GLU A 1 987 ? 1.253 -25.761 -4.138 1.00 97.81 987 GLU A C 1
ATOM 7676 O O . GLU A 1 987 ? 1.089 -25.499 -2.944 1.00 97.81 987 GLU A O 1
ATOM 7681 N N . LEU A 1 988 ? 2.422 -25.565 -4.759 1.00 98.12 988 LEU A N 1
ATOM 7682 C CA . LEU A 1 988 ? 3.627 -25.101 -4.069 1.00 98.12 988 LEU A CA 1
ATOM 7683 C C . LEU A 1 988 ? 3.456 -23.680 -3.509 1.00 98.12 988 LEU A C 1
ATOM 7685 O O . LEU A 1 988 ? 3.838 -23.402 -2.373 1.00 98.12 988 LEU A O 1
ATOM 7689 N N . GLY A 1 989 ? 2.865 -22.775 -4.291 1.00 97.88 989 GLY A N 1
ATOM 7690 C CA . GLY A 1 989 ? 2.667 -21.389 -3.882 1.00 97.88 989 GLY A CA 1
ATOM 7691 C C . GLY A 1 989 ? 1.675 -21.225 -2.732 1.00 97.88 989 GLY A C 1
ATOM 7692 O O . GLY A 1 989 ? 1.900 -20.394 -1.855 1.00 97.88 989 GLY A O 1
ATOM 7693 N N . PHE A 1 990 ? 0.614 -22.036 -2.675 1.00 98.25 990 PHE A N 1
ATOM 7694 C CA . PHE A 1 990 ? -0.310 -22.040 -1.540 1.00 98.25 990 PHE A CA 1
ATOM 7695 C C . PHE A 1 990 ? 0.328 -22.630 -0.280 1.00 98.25 990 PHE A C 1
ATOM 7697 O O . PHE A 1 990 ? 0.131 -22.068 0.797 1.00 98.25 990 PHE A O 1
ATOM 7704 N N . GLU A 1 991 ? 1.128 -23.697 -0.385 1.00 97.88 991 GLU A N 1
ATOM 7705 C CA . GLU A 1 991 ? 1.833 -24.237 0.783 1.00 97.88 991 GLU A CA 1
ATOM 7706 C C . GLU A 1 991 ? 2.854 -23.230 1.345 1.00 97.88 991 GLU A C 1
ATOM 7708 O O . GLU A 1 991 ? 2.879 -22.981 2.555 1.00 97.88 991 GLU A O 1
ATOM 7713 N N . LEU A 1 992 ? 3.629 -22.569 0.477 1.00 97.94 992 LEU A N 1
ATOM 7714 C CA . LEU A 1 992 ? 4.533 -21.484 0.871 1.00 97.94 992 LEU A CA 1
ATOM 7715 C C . LEU A 1 992 ? 3.773 -20.292 1.479 1.00 97.94 992 LEU A C 1
ATOM 7717 O O . LEU A 1 992 ? 4.200 -19.756 2.502 1.00 97.94 992 LEU A O 1
ATOM 7721 N N . TRP A 1 993 ? 2.624 -19.903 0.919 1.00 97.00 993 TRP A N 1
ATOM 7722 C CA . TRP A 1 993 ? 1.777 -18.828 1.451 1.00 97.00 993 TRP A CA 1
ATOM 7723 C C . TRP A 1 993 ? 1.240 -19.131 2.853 1.00 97.00 993 TRP A C 1
ATOM 7725 O O . TRP A 1 993 ? 1.324 -18.286 3.746 1.00 97.00 993 TRP A O 1
ATOM 7735 N N . GLU A 1 994 ? 0.721 -20.340 3.095 1.00 97.31 994 GLU A N 1
ATOM 7736 C CA . GLU A 1 994 ? 0.231 -20.711 4.426 1.00 97.31 994 GLU A CA 1
ATOM 7737 C C . GLU A 1 994 ? 1.363 -20.683 5.469 1.00 97.31 994 GLU A C 1
ATOM 7739 O O . GLU A 1 994 ? 1.191 -20.160 6.579 1.00 97.31 994 GLU A O 1
ATOM 7744 N N . ARG A 1 995 ? 2.539 -21.200 5.094 1.00 97.38 995 ARG A N 1
ATOM 7745 C CA . ARG A 1 995 ? 3.685 -21.446 5.981 1.00 97.38 995 ARG A CA 1
ATOM 7746 C C . ARG A 1 995 ? 4.676 -20.281 6.104 1.00 97.38 995 ARG A C 1
ATOM 7748 O O . ARG A 1 995 ? 5.642 -20.397 6.854 1.00 97.38 995 ARG A O 1
ATOM 7755 N N . THR A 1 996 ? 4.455 -19.152 5.432 1.00 95.94 996 THR A N 1
ATOM 7756 C CA . THR A 1 996 ? 5.324 -17.960 5.530 1.00 95.94 996 THR A CA 1
ATOM 7757 C C . THR A 1 996 ? 4.551 -16.701 5.933 1.00 95.94 996 THR A C 1
ATOM 7759 O O . THR A 1 996 ? 3.345 -16.740 6.166 1.00 95.94 996 THR A O 1
ATOM 7762 N N . GLY A 1 997 ? 5.243 -15.577 6.136 1.00 90.94 997 GLY A N 1
ATOM 7763 C CA . GLY A 1 997 ? 4.641 -14.290 6.524 1.00 90.94 997 GLY A CA 1
ATOM 7764 C C . GLY A 1 997 ? 4.766 -13.196 5.460 1.00 90.94 997 GLY A C 1
ATOM 7765 O O . GLY A 1 997 ? 4.729 -12.014 5.801 1.00 90.94 997 GLY A O 1
ATOM 7766 N N . LEU A 1 998 ? 5.002 -13.582 4.209 1.00 90.62 998 LEU A N 1
ATOM 7767 C CA . LEU A 1 998 ? 5.368 -12.667 3.131 1.00 90.62 998 LEU A CA 1
ATOM 7768 C C . LEU A 1 998 ? 4.174 -11.820 2.671 1.00 90.62 998 LEU A C 1
ATOM 7770 O O . LEU A 1 998 ? 3.017 -12.202 2.843 1.00 90.62 998 LEU A O 1
ATOM 7774 N N . VAL A 1 999 ? 4.468 -10.663 2.080 1.00 88.31 999 VAL A N 1
ATOM 7775 C CA . VAL A 1 999 ? 3.449 -9.651 1.751 1.00 88.31 999 VAL A CA 1
ATOM 7776 C C . VAL A 1 999 ? 3.029 -9.700 0.290 1.00 88.31 999 VAL A C 1
ATOM 7778 O O . VAL A 1 999 ? 1.852 -9.501 0.005 1.00 88.31 999 VAL A O 1
ATOM 7781 N N . VAL A 1 1000 ? 3.950 -10.017 -0.624 1.00 91.38 1000 VAL A N 1
ATOM 7782 C CA . VAL A 1 1000 ? 3.657 -10.154 -2.055 1.00 91.38 1000 VAL A CA 1
ATOM 7783 C C . VAL A 1 1000 ? 4.006 -11.561 -2.519 1.00 91.38 1000 VAL A C 1
ATOM 7785 O O . VAL A 1 1000 ? 5.164 -11.969 -2.474 1.00 91.38 1000 VAL A O 1
ATOM 7788 N N . ASN A 1 1001 ? 2.996 -12.310 -2.963 1.00 94.44 1001 ASN A N 1
ATOM 7789 C CA . ASN A 1 1001 ? 3.171 -13.655 -3.513 1.00 94.44 1001 ASN A CA 1
ATOM 7790 C C . ASN A 1 1001 ? 2.541 -13.739 -4.903 1.00 94.44 1001 ASN A C 1
ATOM 7792 O O . ASN A 1 1001 ? 1.371 -13.403 -5.081 1.00 94.44 1001 ASN A O 1
ATOM 7796 N N . THR A 1 1002 ? 3.304 -14.217 -5.881 1.00 96.00 1002 THR A N 1
ATOM 7797 C CA . THR A 1 1002 ? 2.882 -14.261 -7.282 1.00 96.00 1002 THR A CA 1
ATOM 7798 C C . THR A 1 1002 ? 2.979 -15.681 -7.827 1.00 96.00 1002 THR A C 1
ATOM 7800 O O . THR A 1 1002 ? 4.058 -16.271 -7.861 1.00 96.00 1002 THR A O 1
ATOM 7803 N N . ILE A 1 1003 ? 1.847 -16.216 -8.278 1.00 97.62 1003 ILE A N 1
ATOM 7804 C CA . ILE A 1 1003 ? 1.712 -17.542 -8.877 1.00 97.62 1003 ILE A CA 1
ATOM 7805 C C . ILE A 1 1003 ? 1.751 -17.406 -10.394 1.00 97.62 1003 ILE A C 1
ATOM 7807 O O . ILE A 1 1003 ? 0.879 -16.776 -10.993 1.00 97.62 1003 ILE A O 1
ATOM 7811 N N . GLY A 1 1004 ? 2.774 -17.996 -11.001 1.00 97.31 1004 GLY A N 1
ATOM 7812 C CA . GLY A 1 1004 ? 2.992 -18.005 -12.436 1.00 97.31 1004 GLY A CA 1
ATOM 7813 C C . GLY A 1 1004 ? 2.520 -19.285 -13.118 1.00 97.31 1004 GLY A C 1
ATOM 7814 O O . GLY A 1 1004 ? 1.955 -20.203 -12.520 1.00 97.31 1004 GLY A O 1
ATOM 7815 N N . SER A 1 1005 ? 2.810 -19.366 -14.407 1.00 95.50 1005 SER A N 1
ATOM 7816 C CA . SER A 1 1005 ? 2.644 -20.554 -15.247 1.00 95.50 1005 SER A CA 1
ATOM 7817 C C . SER A 1 1005 ? 3.744 -20.564 -16.315 1.00 95.50 1005 SER A C 1
ATOM 7819 O O . SER A 1 1005 ? 4.325 -19.509 -16.571 1.00 95.50 1005 SER A O 1
ATOM 7821 N N . PRO A 1 1006 ? 4.016 -21.692 -16.994 1.00 94.69 1006 PRO A N 1
ATOM 7822 C CA . PRO A 1 1006 ? 4.983 -21.720 -18.096 1.00 94.69 1006 PRO A CA 1
ATOM 7823 C C . PRO A 1 1006 ? 4.677 -20.718 -19.224 1.00 94.69 1006 PRO A C 1
ATOM 7825 O O . PRO A 1 1006 ? 5.592 -20.258 -19.896 1.00 94.69 1006 PRO A O 1
ATOM 7828 N N . GLN A 1 1007 ? 3.400 -20.371 -19.429 1.00 94.81 1007 GLN A N 1
ATOM 7829 C CA . GLN A 1 1007 ? 2.950 -19.412 -20.446 1.00 94.81 1007 GLN A CA 1
ATOM 7830 C C . GLN A 1 1007 ? 2.955 -17.961 -19.946 1.00 94.81 1007 GLN A C 1
ATOM 7832 O O . GLN A 1 1007 ? 3.159 -17.048 -20.737 1.00 94.81 1007 GLN A O 1
ATOM 7837 N N . ASN A 1 1008 ? 2.728 -17.747 -18.647 1.00 94.88 1008 ASN A N 1
ATOM 7838 C CA . ASN A 1 1008 ? 2.747 -16.432 -18.003 1.00 94.88 1008 ASN A CA 1
ATOM 7839 C C . ASN A 1 1008 ? 3.561 -16.520 -16.700 1.00 94.88 1008 ASN A C 1
ATOM 7841 O O . ASN A 1 1008 ? 2.965 -16.710 -15.627 1.00 94.88 1008 ASN A O 1
ATOM 7845 N N . PRO A 1 1009 ? 4.903 -16.448 -16.765 1.00 96.94 1009 PRO A N 1
ATOM 7846 C CA . PRO A 1 1009 ? 5.748 -16.555 -15.583 1.00 96.94 1009 PRO A CA 1
ATOM 7847 C C . PRO A 1 1009 ? 5.510 -15.430 -14.570 1.00 96.94 1009 PRO A C 1
ATOM 7849 O O . PRO A 1 1009 ? 5.278 -14.273 -14.925 1.00 96.94 1009 PRO A O 1
ATOM 7852 N N . ALA A 1 1010 ? 5.601 -15.777 -13.290 1.00 96.50 1010 ALA A N 1
ATOM 7853 C CA . ALA A 1 1010 ? 5.666 -14.822 -12.195 1.00 96.50 1010 ALA A CA 1
ATOM 7854 C C . ALA A 1 1010 ? 7.068 -14.205 -12.099 1.00 96.50 1010 ALA A C 1
ATOM 7856 O O . ALA A 1 1010 ? 8.073 -14.905 -12.244 1.00 96.50 1010 ALA A O 1
ATOM 7857 N N . LEU A 1 1011 ? 7.112 -12.909 -11.792 1.00 94.50 1011 LEU A N 1
ATOM 7858 C CA . LEU A 1 1011 ? 8.319 -12.099 -11.613 1.00 94.50 1011 LEU A CA 1
ATOM 7859 C C . LEU A 1 1011 ? 8.366 -11.553 -10.181 1.00 94.50 1011 LEU A C 1
ATOM 7861 O O . LEU A 1 1011 ? 7.315 -11.290 -9.591 1.00 94.50 1011 LEU A O 1
ATOM 7865 N N . THR A 1 1012 ? 9.549 -11.290 -9.618 1.00 90.31 1012 THR A N 1
ATOM 7866 C CA . THR A 1 1012 ? 9.602 -10.616 -8.300 1.00 90.31 1012 THR A CA 1
ATOM 7867 C C . THR A 1 1012 ? 9.254 -9.134 -8.405 1.00 90.31 1012 THR A C 1
ATOM 7869 O O . THR A 1 1012 ? 8.625 -8.582 -7.503 1.00 90.31 1012 THR A O 1
ATOM 7872 N N . CYS A 1 1013 ? 9.574 -8.511 -9.541 1.00 79.69 1013 CYS A N 1
ATOM 7873 C CA . CYS A 1 1013 ? 9.314 -7.104 -9.842 1.00 79.69 1013 CYS A CA 1
ATOM 7874 C C . CYS A 1 1013 ? 7.848 -6.759 -10.171 1.00 79.69 1013 CYS A C 1
ATOM 7876 O O . CYS A 1 1013 ? 7.531 -5.617 -10.494 1.00 79.69 1013 CYS A O 1
ATOM 7878 N N . GLN A 1 1014 ? 6.934 -7.726 -10.070 1.00 70.44 1014 GLN A N 1
ATOM 7879 C CA . GLN A 1 1014 ? 5.502 -7.546 -10.321 1.00 70.44 1014 GLN A CA 1
ATOM 7880 C C . GLN A 1 1014 ? 4.733 -6.920 -9.141 1.00 70.44 1014 GLN A C 1
ATOM 7882 O O . GLN A 1 1014 ? 3.507 -6.888 -9.170 1.00 70.44 1014 GLN A O 1
ATOM 7887 N N . ALA A 1 1015 ? 5.389 -6.462 -8.079 1.00 64.12 1015 ALA A N 1
ATOM 7888 C CA . ALA A 1 1015 ? 4.725 -5.832 -6.941 1.00 64.12 1015 ALA A CA 1
ATOM 7889 C C . ALA A 1 1015 ? 4.369 -4.365 -7.260 1.00 64.12 1015 ALA A C 1
ATOM 7891 O O . ALA A 1 1015 ? 5.264 -3.525 -7.228 1.00 64.12 1015 ALA A O 1
ATOM 7892 N N . ARG A 1 1016 ? 3.103 -4.055 -7.591 1.00 67.69 1016 ARG A N 1
ATOM 7893 C CA . ARG A 1 1016 ? 2.696 -2.700 -8.018 1.00 67.69 1016 ARG A CA 1
ATOM 7894 C C . ARG A 1 1016 ? 1.276 -2.341 -7.557 1.00 67.69 1016 ARG A C 1
ATOM 7896 O O . ARG A 1 1016 ? 0.360 -3.103 -7.853 1.00 67.69 1016 ARG A O 1
ATOM 7903 N N . PRO A 1 1017 ? 1.027 -1.155 -6.964 1.00 62.03 1017 PRO A N 1
ATOM 7904 C CA . PRO A 1 1017 ? -0.300 -0.754 -6.460 1.00 62.03 1017 PRO A CA 1
ATOM 7905 C C . PRO A 1 1017 ? -1.387 -0.557 -7.541 1.00 62.03 1017 PRO A C 1
ATOM 7907 O O . PRO A 1 1017 ? -2.534 -0.265 -7.213 1.00 62.03 1017 PRO A O 1
ATOM 7910 N N . GLN A 1 1018 ? -1.045 -0.741 -8.821 1.00 57.38 1018 GLN A N 1
ATOM 7911 C CA . GLN A 1 1018 ? -1.860 -0.473 -10.016 1.00 57.38 1018 GLN A CA 1
ATOM 7912 C C . GLN A 1 1018 ? -3.161 -1.305 -10.119 1.00 57.38 1018 GLN A C 1
ATOM 7914 O O . GLN A 1 1018 ? -3.980 -1.058 -10.993 1.00 57.38 1018 GLN A O 1
ATOM 7919 N N . GLU A 1 1019 ? -3.369 -2.298 -9.250 1.00 65.25 1019 GLU A N 1
ATOM 7920 C CA . GLU A 1 1019 ? -4.477 -3.266 -9.352 1.00 65.25 1019 GLU A CA 1
ATOM 7921 C C . GLU A 1 1019 ? -5.224 -3.494 -8.024 1.00 65.25 1019 GLU A C 1
ATOM 7923 O O . GLU A 1 1019 ? -5.876 -4.520 -7.812 1.00 65.25 1019 GLU A O 1
ATOM 7928 N N . GLY A 1 1020 ? -5.091 -2.558 -7.080 1.00 61.56 1020 GLY A N 1
ATOM 7929 C CA . GLY A 1 1020 ? -5.524 -2.776 -5.697 1.00 61.56 1020 GLY A CA 1
ATOM 7930 C C . GLY A 1 1020 ? -4.641 -3.764 -4.930 1.00 61.56 1020 GLY A C 1
ATOM 7931 O O . GLY A 1 1020 ? -4.997 -4.229 -3.850 1.00 61.56 1020 GLY A O 1
ATOM 7932 N N . GLU A 1 1021 ? -3.475 -4.093 -5.487 1.00 74.75 1021 GLU A N 1
ATOM 7933 C CA . GLU A 1 1021 ? -2.429 -4.793 -4.759 1.00 74.75 1021 GLU A CA 1
ATOM 7934 C C . GLU A 1 1021 ? -1.939 -3.935 -3.604 1.00 74.75 1021 GLU A C 1
ATOM 7936 O O . GLU A 1 1021 ? -1.645 -2.749 -3.770 1.00 74.75 1021 GLU A O 1
ATOM 7941 N N . VAL A 1 1022 ? -1.767 -4.569 -2.450 1.00 76.19 1022 VAL A N 1
ATOM 7942 C CA . VAL A 1 1022 ? -1.157 -3.912 -1.304 1.00 76.19 1022 VAL A CA 1
ATOM 7943 C C . VAL A 1 1022 ? 0.295 -4.337 -1.186 1.00 76.19 1022 VAL A C 1
ATOM 7945 O O . VAL A 1 1022 ? 0.607 -5.520 -1.016 1.00 76.19 1022 VAL A O 1
ATOM 7948 N N . PHE A 1 1023 ? 1.172 -3.349 -1.312 1.00 76.06 1023 PHE A N 1
ATOM 7949 C CA . PHE A 1 1023 ? 2.611 -3.473 -1.167 1.00 76.06 1023 PHE A CA 1
ATOM 7950 C C . PHE A 1 1023 ? 3.044 -3.074 0.245 1.00 76.06 1023 PHE A C 1
ATOM 7952 O O . PHE A 1 1023 ? 2.351 -2.351 0.963 1.00 76.06 1023 PHE A O 1
ATOM 7959 N N . GLY A 1 1024 ? 4.230 -3.514 0.633 1.00 71.81 1024 GLY A N 1
ATOM 7960 C CA . GLY A 1 1024 ? 4.948 -2.919 1.739 1.00 71.81 1024 GLY A CA 1
ATOM 7961 C C . GLY A 1 1024 ? 6.194 -3.710 2.075 1.00 71.81 1024 GLY A C 1
ATOM 7962 O O . GLY A 1 1024 ? 6.382 -4.851 1.652 1.00 71.81 1024 GLY A O 1
ATOM 7963 N N . GLU A 1 1025 ? 7.047 -3.078 2.858 1.00 72.25 1025 GLU A N 1
ATOM 7964 C CA . GLU A 1 1025 ? 8.387 -3.551 3.147 1.00 72.25 1025 GLU A CA 1
ATOM 7965 C C . GLU A 1 1025 ? 8.475 -3.949 4.618 1.00 72.25 1025 GLU A C 1
ATOM 7967 O O . GLU A 1 1025 ? 8.492 -3.107 5.519 1.00 72.25 1025 GLU A O 1
ATOM 7972 N N . PHE A 1 1026 ? 8.473 -5.259 4.859 1.00 82.44 1026 PHE A N 1
ATOM 7973 C CA . PHE A 1 1026 ? 8.323 -5.839 6.186 1.00 82.44 1026 PHE A CA 1
ATOM 7974 C C . PHE A 1 1026 ? 9.608 -6.576 6.568 1.00 82.44 1026 PHE A C 1
ATOM 7976 O O . PHE A 1 1026 ? 9.838 -7.688 6.087 1.00 82.44 1026 PHE A O 1
ATOM 7983 N N . PRO A 1 1027 ? 10.435 -6.012 7.467 1.00 84.69 1027 PRO A N 1
ATOM 7984 C CA . PRO A 1 1027 ? 11.464 -6.792 8.131 1.00 84.69 1027 PRO A CA 1
ATOM 7985 C C . PRO A 1 1027 ? 10.867 -8.031 8.827 1.00 84.69 1027 PRO A C 1
ATOM 7987 O O . PRO A 1 1027 ? 9.683 -8.028 9.191 1.00 84.69 1027 PRO A O 1
ATOM 7990 N N . PRO A 1 1028 ? 11.673 -9.073 9.102 1.00 87.44 1028 PRO A N 1
ATOM 7991 C CA . PRO A 1 1028 ? 11.202 -10.257 9.812 1.00 87.44 1028 PRO A CA 1
ATOM 7992 C C . PRO A 1 1028 ? 10.501 -9.912 11.128 1.00 87.44 1028 PRO A C 1
ATOM 7994 O O . PRO A 1 1028 ? 11.018 -9.123 11.915 1.00 87.44 1028 PRO A O 1
ATOM 7997 N N . ARG A 1 1029 ? 9.324 -10.506 11.389 1.00 87.12 1029 ARG A N 1
ATOM 7998 C CA . ARG A 1 1029 ? 8.424 -10.073 12.484 1.00 87.12 1029 ARG A CA 1
ATOM 7999 C C . ARG A 1 1029 ? 9.088 -10.067 13.858 1.00 87.12 1029 ARG A C 1
ATOM 8001 O O . ARG A 1 1029 ? 9.011 -9.055 14.551 1.00 87.12 1029 ARG A O 1
ATOM 8008 N N . ARG A 1 1030 ? 9.853 -11.118 14.172 1.00 88.00 1030 ARG A N 1
ATOM 8009 C CA . ARG A 1 1030 ? 10.672 -11.227 15.395 1.00 88.00 1030 ARG A CA 1
ATOM 8010 C C . ARG A 1 1030 ? 11.740 -10.127 15.539 1.00 88.00 1030 ARG A C 1
ATOM 8012 O O . ARG A 1 1030 ? 12.238 -9.898 16.632 1.00 88.00 1030 ARG A O 1
ATOM 8019 N N . LEU A 1 1031 ? 12.097 -9.446 14.447 1.00 90.69 1031 LEU A N 1
ATOM 8020 C CA . LEU A 1 1031 ? 13.101 -8.380 14.387 1.00 90.69 1031 LEU A CA 1
ATOM 8021 C C . LEU A 1 1031 ? 12.509 -6.984 14.119 1.00 90.69 1031 LEU A C 1
ATOM 8023 O O . LEU A 1 1031 ? 13.266 -6.018 14.154 1.00 90.69 1031 LEU A O 1
ATOM 8027 N N . LEU A 1 1032 ? 11.196 -6.830 13.882 1.00 91.06 1032 LEU A N 1
ATOM 8028 C CA . LEU A 1 1032 ? 10.583 -5.555 13.458 1.00 91.06 1032 LEU A CA 1
ATOM 8029 C C . LEU A 1 1032 ? 10.997 -4.359 14.324 1.00 91.06 1032 LEU A C 1
ATOM 8031 O O . LEU A 1 1032 ? 11.365 -3.318 13.785 1.00 91.06 1032 LEU A O 1
ATOM 8035 N N . ASN A 1 1033 ? 11.008 -4.531 15.651 1.00 92.06 1033 ASN A N 1
ATOM 8036 C CA . ASN A 1 1033 ? 11.391 -3.491 16.611 1.00 92.06 1033 ASN A CA 1
ATOM 8037 C C . ASN A 1 1033 ? 12.813 -2.922 16.376 1.00 92.06 1033 ASN A C 1
ATOM 8039 O O . ASN A 1 1033 ? 13.052 -1.772 16.748 1.00 92.06 1033 ASN A O 1
ATOM 8043 N N . ARG A 1 1034 ? 13.742 -3.696 15.782 1.00 93.94 1034 ARG A N 1
ATOM 8044 C CA . ARG A 1 1034 ? 15.119 -3.261 15.458 1.00 93.94 1034 ARG A CA 1
ATOM 8045 C C . ARG A 1 1034 ? 15.156 -2.246 14.322 1.00 93.94 1034 ARG A C 1
ATOM 8047 O O . ARG A 1 1034 ? 16.016 -1.379 14.324 1.00 93.94 1034 ARG A O 1
ATOM 8054 N N . PHE A 1 1035 ? 14.221 -2.338 13.379 1.00 94.06 1035 PHE A N 1
ATOM 8055 C CA . PHE A 1 1035 ? 14.232 -1.557 12.140 1.00 94.06 1035 PHE A CA 1
ATOM 8056 C C . PHE A 1 1035 ? 13.153 -0.473 12.118 1.00 94.06 1035 PHE A C 1
ATOM 8058 O O . PHE A 1 1035 ? 13.364 0.612 11.583 1.00 94.06 1035 PHE A O 1
ATOM 8065 N N . THR A 1 1036 ? 11.981 -0.744 12.701 1.00 94.94 1036 THR A N 1
ATOM 8066 C CA . THR A 1 1036 ? 10.823 0.138 12.585 1.00 94.94 1036 THR A CA 1
ATOM 8067 C C . THR A 1 1036 ? 9.917 0.164 13.820 1.00 94.94 1036 THR A C 1
ATOM 8069 O O . THR A 1 1036 ? 9.966 -0.692 14.698 1.00 94.94 1036 THR A O 1
ATOM 8072 N N . LYS A 1 1037 ? 9.118 1.230 13.936 1.00 94.00 1037 LYS A N 1
ATOM 8073 C CA . LYS A 1 1037 ? 8.012 1.396 14.888 1.00 94.00 1037 LYS A CA 1
ATOM 8074 C C . LYS A 1 1037 ? 6.767 0.644 14.409 1.00 94.00 1037 LYS A C 1
ATOM 8076 O O . LYS A 1 1037 ? 6.177 -0.090 15.194 1.00 94.00 1037 LYS A O 1
ATOM 8081 N N . PHE A 1 1038 ? 6.425 0.796 13.130 1.00 93.69 1038 PHE A N 1
ATOM 8082 C CA . PHE A 1 1038 ? 5.313 0.128 12.456 1.00 93.69 1038 PHE A CA 1
ATOM 8083 C C . PHE A 1 1038 ? 5.726 -0.210 11.018 1.00 93.69 1038 PHE A C 1
ATOM 8085 O O . PHE A 1 1038 ? 6.348 0.639 10.377 1.00 93.69 1038 PHE A O 1
ATOM 8092 N N . PRO A 1 1039 ? 5.371 -1.392 10.488 1.00 91.38 1039 PRO A N 1
ATOM 8093 C CA . PRO A 1 1039 ? 5.538 -1.683 9.069 1.00 91.38 1039 PRO A CA 1
ATOM 8094 C C . PRO A 1 1039 ? 4.777 -0.695 8.174 1.00 91.38 1039 PRO A C 1
ATOM 8096 O O . PRO A 1 1039 ? 3.667 -0.265 8.508 1.00 91.38 1039 PRO A O 1
ATOM 8099 N N . VAL A 1 1040 ? 5.355 -0.367 7.018 1.00 87.94 1040 VAL A N 1
ATOM 8100 C CA . VAL A 1 1040 ? 4.730 0.522 6.029 1.00 87.94 1040 VAL A CA 1
ATOM 8101 C C . VAL A 1 1040 ? 3.860 -0.286 5.070 1.00 87.94 1040 VAL A C 1
ATOM 8103 O O . VAL A 1 1040 ? 4.308 -1.286 4.517 1.00 87.94 1040 VAL A O 1
ATOM 8106 N N . VAL A 1 1041 ? 2.630 0.180 4.859 1.00 88.12 1041 VAL A N 1
ATOM 8107 C CA . VAL A 1 1041 ? 1.646 -0.393 3.930 1.00 88.12 1041 VAL A CA 1
ATOM 8108 C C . VAL A 1 1041 ? 1.411 0.594 2.783 1.00 88.12 1041 VAL A C 1
ATOM 8110 O O . VAL A 1 1041 ? 1.504 1.810 2.980 1.00 88.12 1041 VAL A O 1
ATOM 8113 N N . VAL A 1 1042 ? 1.145 0.106 1.572 1.00 87.62 1042 VAL A N 1
ATOM 8114 C CA . VAL A 1 1042 ? 0.904 0.934 0.379 1.00 87.62 1042 VAL A CA 1
ATOM 8115 C C . VAL A 1 1042 ? -0.243 0.339 -0.446 1.00 87.62 1042 VAL A C 1
ATOM 8117 O O . VAL A 1 1042 ? -0.123 -0.820 -0.837 1.00 87.62 1042 VAL A O 1
ATOM 8120 N N . PRO A 1 1043 ? -1.317 1.090 -0.749 1.00 90.56 1043 PRO A N 1
ATOM 8121 C CA . PRO A 1 1043 ? -1.606 2.443 -0.271 1.00 90.56 1043 PRO A CA 1
ATOM 8122 C C . PRO A 1 1043 ? -1.999 2.477 1.218 1.00 90.56 1043 PRO A C 1
ATOM 8124 O O . PRO A 1 1043 ? -2.640 1.557 1.734 1.00 90.56 1043 PRO A O 1
ATOM 8127 N N . SER A 1 1044 ? -1.626 3.552 1.917 1.00 92.56 1044 SER A N 1
ATOM 8128 C CA . SER A 1 1044 ? -2.111 3.881 3.267 1.00 92.56 1044 SER A CA 1
ATOM 8129 C C . SER A 1 1044 ? -1.960 5.379 3.571 1.00 92.56 1044 SER A C 1
ATOM 8131 O O . SER A 1 1044 ? -1.059 6.025 3.044 1.00 92.56 1044 SER A O 1
ATOM 8133 N N . SER A 1 1045 ? -2.785 5.943 4.457 1.00 95.38 1045 SER A N 1
ATOM 8134 C CA . SER A 1 1045 ? -2.597 7.329 4.912 1.00 95.38 1045 SER A CA 1
ATOM 8135 C C . SER A 1 1045 ? -1.307 7.473 5.735 1.00 95.38 1045 SER A C 1
ATOM 8137 O O . SER A 1 1045 ? -1.239 6.967 6.859 1.00 95.38 1045 SER A O 1
ATOM 8139 N N . THR A 1 1046 ? -0.306 8.210 5.235 1.00 95.19 1046 THR A N 1
ATOM 8140 C CA . THR A 1 1046 ? 0.903 8.552 6.013 1.00 95.19 1046 THR A CA 1
ATOM 8141 C C . THR A 1 1046 ? 0.563 9.231 7.358 1.00 95.19 1046 THR A C 1
ATOM 8143 O O . THR A 1 1046 ? 1.026 8.727 8.382 1.00 95.19 1046 THR A O 1
ATOM 8146 N N . PRO A 1 1047 ? -0.307 10.268 7.431 1.00 97.19 1047 PRO A N 1
ATOM 8147 C CA . PRO A 1 1047 ? -0.748 10.859 8.702 1.00 97.19 1047 PRO A CA 1
ATOM 8148 C C . PRO A 1 1047 ? -1.256 9.881 9.765 1.00 97.19 1047 PRO A C 1
ATOM 8150 O O . PRO A 1 1047 ? -1.101 10.137 10.958 1.00 97.19 1047 PRO A O 1
ATOM 8153 N N . SER A 1 1048 ? -1.853 8.752 9.368 1.00 96.69 1048 SER A N 1
ATOM 8154 C CA . SER A 1 1048 ? -2.373 7.773 10.331 1.00 96.69 1048 SER A CA 1
ATOM 8155 C C . SER A 1 1048 ? -1.282 7.111 11.190 1.00 96.69 1048 SER A C 1
ATOM 8157 O O . SER A 1 1048 ? -1.580 6.599 12.269 1.00 96.69 1048 SER A O 1
ATOM 8159 N N . TYR A 1 1049 ? -0.016 7.142 10.759 1.00 96.38 1049 TYR A N 1
ATOM 8160 C CA . TYR A 1 1049 ? 1.137 6.690 11.549 1.00 96.38 1049 TYR A CA 1
ATOM 8161 C C . TYR A 1 1049 ? 1.558 7.705 12.631 1.00 96.38 1049 TYR A C 1
ATOM 8163 O O . TYR A 1 1049 ? 2.194 7.322 13.620 1.00 96.38 1049 TYR A O 1
ATOM 8171 N N . ASP A 1 1050 ? 1.191 8.980 12.469 1.00 97.12 1050 ASP A N 1
ATOM 8172 C CA . ASP A 1 1050 ? 1.345 10.059 13.456 1.00 97.12 1050 ASP A CA 1
ATOM 8173 C C . ASP A 1 1050 ? 0.066 10.262 14.306 1.00 97.12 1050 ASP A C 1
ATOM 8175 O O . ASP A 1 1050 ? 0.003 11.173 15.135 1.00 97.12 1050 ASP A O 1
ATOM 8179 N N . ALA A 1 1051 ? -0.952 9.405 14.144 1.00 96.88 1051 ALA A N 1
ATOM 8180 C CA . ALA A 1 1051 ? -2.224 9.482 14.862 1.00 96.88 1051 ALA A CA 1
ATOM 8181 C C . ALA A 1 1051 ? -2.327 8.512 16.057 1.00 96.88 1051 ALA A C 1
ATOM 8183 O O . ALA A 1 1051 ? -1.839 7.378 16.022 1.00 96.88 1051 ALA A O 1
ATOM 8184 N N . ILE A 1 1052 ? -3.042 8.941 17.103 1.00 96.94 1052 ILE A N 1
ATOM 8185 C CA . ILE A 1 1052 ? -3.430 8.114 18.263 1.00 96.94 1052 ILE A CA 1
ATOM 8186 C C . ILE A 1 1052 ? -4.917 8.293 18.594 1.00 96.94 1052 ILE A C 1
ATOM 8188 O O . ILE A 1 1052 ? -5.496 9.334 18.286 1.00 96.94 1052 ILE A O 1
ATOM 8192 N N . TYR A 1 1053 ? -5.543 7.303 19.234 1.00 97.44 1053 TYR A N 1
ATOM 8193 C CA . TYR A 1 1053 ? -6.915 7.446 19.742 1.00 97.44 1053 TYR A CA 1
ATOM 8194 C C . TYR A 1 1053 ? -6.975 8.404 20.933 1.00 97.44 1053 TYR A C 1
ATOM 8196 O O . TYR A 1 1053 ? -6.056 8.448 21.754 1.00 97.44 1053 TYR A O 1
ATOM 8204 N N . THR A 1 1054 ? -8.074 9.149 21.057 1.00 96.75 1054 THR A N 1
ATOM 8205 C CA . THR A 1 1054 ? -8.298 10.021 22.217 1.00 96.75 1054 THR A CA 1
ATOM 8206 C C . THR A 1 1054 ? -8.781 9.214 23.423 1.00 96.75 1054 THR A C 1
ATOM 8208 O O . THR A 1 1054 ? -9.567 8.274 23.291 1.00 96.75 1054 THR A O 1
ATOM 8211 N N . GLU A 1 1055 ? -8.362 9.603 24.631 1.00 97.00 1055 GLU A N 1
ATOM 8212 C CA . GLU A 1 1055 ? -8.820 8.952 25.869 1.00 97.00 1055 GLU A CA 1
ATOM 8213 C C . GLU A 1 1055 ? -10.351 8.979 25.997 1.00 97.00 1055 GLU A C 1
ATOM 8215 O O . GLU A 1 1055 ? -10.961 7.974 26.351 1.00 97.00 1055 GLU A O 1
ATOM 8220 N N . ASN A 1 1056 ? -10.985 10.100 25.632 1.00 97.31 1056 ASN A N 1
ATOM 8221 C CA . ASN A 1 1056 ? -12.442 10.250 25.648 1.00 97.31 1056 ASN A CA 1
ATOM 8222 C C . ASN A 1 1056 ? -13.147 9.199 24.780 1.00 97.31 1056 ASN A C 1
ATOM 8224 O O . ASN A 1 1056 ? -14.143 8.622 25.215 1.00 97.31 1056 ASN A O 1
ATOM 8228 N N . TYR A 1 1057 ? -12.635 8.938 23.574 1.00 96.62 1057 TYR A N 1
ATOM 8229 C CA . TYR A 1 1057 ? -13.180 7.911 22.690 1.00 96.62 1057 TYR A CA 1
ATOM 8230 C C . TYR A 1 1057 ? -13.013 6.512 23.287 1.00 96.62 1057 TYR A C 1
ATOM 8232 O O . TYR A 1 1057 ? -13.970 5.741 23.335 1.00 96.62 1057 TYR A O 1
ATOM 8240 N N . LEU A 1 1058 ? -11.833 6.194 23.824 1.00 96.88 1058 LEU A N 1
ATOM 8241 C CA . LEU A 1 1058 ? -11.583 4.885 24.430 1.00 96.88 1058 LEU A CA 1
ATOM 8242 C C . LEU A 1 1058 ? -12.454 4.650 25.675 1.00 96.88 1058 LEU A C 1
ATOM 8244 O O . LEU A 1 1058 ? -13.019 3.570 25.815 1.00 96.88 1058 LEU A O 1
ATOM 8248 N N . LEU A 1 1059 ? -12.665 5.658 26.528 1.00 97.25 1059 LEU A N 1
ATOM 8249 C CA . LEU A 1 1059 ? -13.583 5.561 27.674 1.00 97.25 1059 LEU A CA 1
ATOM 8250 C C . LEU A 1 1059 ? -15.046 5.325 27.257 1.00 97.25 1059 LEU A C 1
ATOM 8252 O O . LEU A 1 1059 ? -15.787 4.654 27.982 1.00 97.25 1059 LEU A O 1
ATOM 8256 N N . GLN A 1 1060 ? -15.465 5.838 26.093 1.00 96.25 1060 GLN A N 1
ATOM 8257 C CA . GLN A 1 1060 ? -16.772 5.524 25.503 1.00 96.25 1060 GLN A CA 1
ATOM 8258 C C . GLN A 1 1060 ? -16.813 4.073 25.005 1.00 96.25 1060 GLN A C 1
ATOM 8260 O O . GLN A 1 1060 ? -17.733 3.337 25.362 1.00 96.25 1060 GLN A O 1
ATOM 8265 N N . GLN A 1 1061 ? -15.793 3.622 24.263 1.00 95.50 1061 GLN A N 1
ATOM 8266 C CA . GLN A 1 1061 ? -15.704 2.231 23.797 1.00 95.50 1061 GLN A CA 1
ATOM 8267 C C . GLN A 1 1061 ? -15.630 1.224 24.955 1.00 95.50 1061 GLN A C 1
ATOM 8269 O O . GLN A 1 1061 ? -16.184 0.132 24.862 1.00 95.50 1061 GLN A O 1
ATOM 8274 N N . ALA A 1 1062 ? -15.040 1.595 26.094 1.00 96.62 1062 ALA A N 1
ATOM 8275 C CA . ALA A 1 1062 ? -14.980 0.765 27.299 1.00 96.62 1062 ALA A CA 1
ATOM 8276 C C . ALA A 1 1062 ? -16.363 0.392 27.874 1.00 96.62 1062 ALA A C 1
ATOM 8278 O O . ALA A 1 1062 ? -16.470 -0.581 28.628 1.00 96.62 1062 ALA A O 1
ATOM 8279 N N . GLN A 1 1063 ? -17.423 1.130 27.518 1.00 95.62 1063 GLN A N 1
ATOM 8280 C CA . GLN A 1 1063 ? -18.803 0.829 27.918 1.00 95.62 1063 GLN A CA 1
ATOM 8281 C C . GLN A 1 1063 ? -19.440 -0.302 27.093 1.00 95.62 1063 GLN A C 1
ATOM 8283 O O . GLN A 1 1063 ? -20.485 -0.825 27.484 1.00 95.62 1063 GLN A O 1
ATOM 8288 N N . PHE A 1 1064 ? -18.827 -0.700 25.972 1.00 92.81 1064 PHE A N 1
ATOM 8289 C CA . PHE A 1 1064 ? -19.316 -1.787 25.129 1.00 92.81 1064 PHE A CA 1
ATOM 8290 C C . PHE A 1 1064 ? -19.366 -3.116 25.897 1.00 92.81 1064 PHE A C 1
ATOM 8292 O O . PHE A 1 1064 ? -18.413 -3.511 26.577 1.00 92.81 1064 PHE A O 1
ATOM 8299 N N . GLN A 1 1065 ? -20.486 -3.828 25.763 1.00 90.62 1065 GLN A N 1
ATOM 8300 C CA . GLN A 1 1065 ? -20.705 -5.134 26.379 1.00 90.62 1065 GLN A CA 1
ATOM 8301 C C . GLN A 1 1065 ? -20.682 -6.218 25.303 1.00 90.62 1065 GLN A C 1
ATOM 8303 O O . GLN A 1 1065 ? -21.685 -6.481 24.643 1.00 90.62 1065 GLN A O 1
ATOM 8308 N N . ALA A 1 1066 ? -19.525 -6.856 25.136 1.00 88.81 1066 ALA A N 1
ATOM 8309 C CA . ALA A 1 1066 ? -19.403 -8.035 24.290 1.00 88.81 1066 ALA A CA 1
ATOM 8310 C C . ALA A 1 1066 ? -20.009 -9.275 24.987 1.00 88.81 1066 ALA A C 1
ATOM 8312 O O . ALA A 1 1066 ? -19.892 -9.402 26.209 1.00 88.81 1066 ALA A O 1
ATOM 8313 N N . PRO A 1 1067 ? -20.622 -10.219 24.252 1.00 88.88 1067 PRO A N 1
ATOM 8314 C CA . PRO A 1 1067 ? -21.047 -11.504 24.802 1.00 88.88 1067 PRO A CA 1
ATOM 8315 C C . PRO A 1 1067 ? -19.873 -12.498 24.937 1.00 88.88 1067 PRO A C 1
ATOM 8317 O O . PRO A 1 1067 ? -18.767 -12.271 24.444 1.00 88.88 1067 PRO A O 1
ATOM 8320 N N . GLY A 1 1068 ? -20.135 -13.642 25.580 1.00 92.88 1068 GLY A N 1
ATOM 8321 C CA . GLY A 1 1068 ? -19.271 -14.830 25.529 1.00 92.88 1068 GLY A CA 1
ATOM 8322 C C . GLY A 1 1068 ? -17.844 -14.632 26.059 1.00 92.88 1068 GLY A C 1
ATOM 8323 O O . GLY A 1 1068 ? -17.620 -13.923 27.043 1.00 92.88 1068 GLY A O 1
ATOM 8324 N N . GLU A 1 1069 ? -16.871 -15.286 25.412 1.00 93.31 1069 GLU A N 1
ATOM 8325 C CA . GLU A 1 1069 ? -15.454 -15.187 25.792 1.00 93.31 1069 GLU A CA 1
ATOM 8326 C C . GLU A 1 1069 ? -14.922 -13.750 25.692 1.00 93.31 1069 GLU A C 1
ATOM 8328 O O . GLU A 1 1069 ? -14.178 -13.318 26.571 1.00 93.31 1069 GLU A O 1
ATOM 8333 N N . VAL A 1 1070 ? -15.342 -12.988 24.677 1.00 95.44 1070 VAL A N 1
ATOM 8334 C CA . VAL A 1 1070 ? -14.919 -11.591 24.482 1.00 95.44 1070 VAL A CA 1
ATOM 8335 C C . VAL A 1 1070 ? -15.340 -10.737 25.683 1.00 95.44 1070 VAL A C 1
ATOM 8337 O O . VAL A 1 1070 ? -14.517 -10.026 26.258 1.00 95.44 1070 VAL A O 1
ATOM 8340 N N . GLY A 1 1071 ? -16.596 -10.867 26.125 1.00 96.12 1071 GLY A N 1
ATOM 8341 C CA . GLY A 1 1071 ? -17.106 -10.181 27.316 1.00 96.12 1071 GLY A CA 1
ATOM 8342 C C . GLY A 1 1071 ? -16.381 -10.576 28.600 1.00 96.12 1071 GLY A C 1
ATOM 8343 O O . GLY A 1 1071 ? -16.024 -9.712 29.401 1.00 96.12 1071 GLY A O 1
ATOM 8344 N N . SER A 1 1072 ? -16.118 -11.874 28.775 1.00 96.69 1072 SER A N 1
ATOM 8345 C CA . SER A 1 1072 ? -15.377 -12.402 29.927 1.00 96.69 1072 SER A CA 1
ATOM 8346 C C . SER A 1 1072 ? -13.950 -11.847 30.002 1.00 96.69 1072 SER A C 1
ATOM 8348 O O . SER A 1 1072 ? -13.508 -11.449 31.078 1.00 96.69 1072 SER A O 1
ATOM 8350 N N . PHE A 1 1073 ? -13.242 -11.763 28.871 1.00 97.56 1073 PHE A N 1
ATOM 8351 C CA . PHE A 1 1073 ? -11.888 -11.209 28.828 1.00 97.56 1073 PHE A CA 1
ATOM 8352 C C . PHE A 1 1073 ? -11.879 -9.700 29.096 1.00 97.56 1073 PHE A C 1
ATOM 8354 O O . PHE A 1 1073 ? -11.135 -9.232 29.955 1.00 97.56 1073 PHE A O 1
ATOM 8361 N N . LEU A 1 1074 ? -12.749 -8.936 28.422 1.00 97.44 1074 LEU A N 1
ATOM 8362 C CA . LEU A 1 1074 ? -12.868 -7.485 28.625 1.00 97.44 1074 LEU A CA 1
ATOM 8363 C C . LEU A 1 1074 ? -13.293 -7.121 30.058 1.00 97.44 1074 LEU A C 1
ATOM 8365 O O . LEU A 1 1074 ? -12.953 -6.042 30.537 1.00 97.44 1074 LEU A O 1
ATOM 8369 N N . GLY A 1 1075 ? -14.024 -8.004 30.746 1.00 97.06 1075 GLY A N 1
ATOM 8370 C CA . GLY A 1 1075 ? -14.392 -7.855 32.156 1.00 97.06 1075 GLY A CA 1
ATOM 8371 C C . GLY A 1 1075 ? -13.275 -8.176 33.159 1.00 97.06 1075 GLY A C 1
ATOM 8372 O O . GLY A 1 1075 ? -13.428 -7.864 34.338 1.00 97.06 1075 GLY A O 1
ATOM 8373 N N . ALA A 1 1076 ? -12.166 -8.784 32.721 1.00 97.06 1076 ALA A N 1
ATOM 8374 C CA . ALA A 1 1076 ? -10.994 -9.064 33.557 1.00 97.06 1076 ALA A CA 1
ATOM 8375 C C . ALA A 1 1076 ? -9.954 -7.924 33.552 1.00 97.06 1076 ALA A C 1
ATOM 8377 O O . ALA A 1 1076 ? -9.047 -7.923 34.390 1.00 97.06 1076 ALA A O 1
ATOM 8378 N N . LEU A 1 1077 ? -10.078 -6.977 32.616 1.00 97.31 1077 LEU A N 1
ATOM 8379 C CA . LEU A 1 1077 ? -9.212 -5.802 32.487 1.00 97.31 1077 LEU A CA 1
ATOM 8380 C C . LEU A 1 1077 ? -9.509 -4.777 33.588 1.00 97.31 1077 LEU A C 1
ATOM 8382 O O . LEU A 1 1077 ? -10.659 -4.608 33.995 1.00 97.31 1077 LEU A O 1
ATOM 8386 N N . SER A 1 1078 ? -8.470 -4.097 34.077 1.00 96.44 1078 SER A N 1
ATOM 8387 C CA . SER A 1 1078 ? -8.580 -3.123 35.172 1.00 96.44 1078 SER A CA 1
ATOM 8388 C C . SER A 1 1078 ? -8.498 -1.667 34.709 1.00 96.44 1078 SER A C 1
ATOM 8390 O O . SER A 1 1078 ? -8.901 -0.767 35.446 1.00 96.44 1078 SER A O 1
ATOM 8392 N N . ASN A 1 1079 ? -8.016 -1.428 33.486 1.00 96.56 1079 ASN A N 1
ATOM 8393 C CA . ASN A 1 1079 ? -7.895 -0.110 32.883 1.00 96.56 1079 ASN A CA 1
ATOM 8394 C C . ASN A 1 1079 ? -8.925 0.070 31.755 1.00 96.56 1079 ASN A C 1
ATOM 8396 O O . ASN A 1 1079 ? -8.823 -0.549 30.693 1.00 96.56 1079 ASN A O 1
ATOM 8400 N N . ASP A 1 1080 ? -9.890 0.971 31.961 1.00 97.25 1080 ASP A N 1
ATOM 8401 C CA . ASP A 1 1080 ? -10.937 1.257 30.975 1.00 97.25 1080 ASP A CA 1
ATOM 8402 C C . ASP A 1 1080 ? -10.381 1.755 29.627 1.00 97.25 1080 ASP A C 1
ATOM 8404 O O . ASP A 1 1080 ? -10.952 1.433 28.590 1.00 97.25 1080 ASP A O 1
ATOM 8408 N N . LEU A 1 1081 ? -9.242 2.460 29.589 1.00 97.50 1081 LEU A N 1
ATOM 8409 C CA . LEU A 1 1081 ? -8.631 2.888 28.320 1.00 97.50 1081 LEU A CA 1
ATOM 8410 C C . LEU A 1 1081 ? -8.128 1.690 27.502 1.00 97.50 1081 LEU A C 1
ATOM 8412 O O . LEU A 1 1081 ? -8.384 1.600 26.302 1.00 97.50 1081 LEU A O 1
ATOM 8416 N N . VAL A 1 1082 ? -7.475 0.729 28.164 1.00 97.50 1082 VAL A N 1
ATOM 8417 C CA . VAL A 1 1082 ? -7.012 -0.524 27.542 1.00 97.50 1082 VAL A CA 1
ATOM 8418 C C . VAL A 1 1082 ? -8.201 -1.368 27.093 1.00 97.50 1082 VAL A C 1
ATOM 8420 O O . VAL A 1 1082 ? -8.195 -1.904 25.984 1.00 97.50 1082 VAL A O 1
ATOM 8423 N N . LYS A 1 1083 ? -9.255 -1.445 27.911 1.00 97.50 1083 LYS A N 1
ATOM 8424 C CA . LYS A 1 1083 ? -10.506 -2.125 27.562 1.00 97.50 1083 LYS A CA 1
ATOM 8425 C C . LYS A 1 1083 ? -11.168 -1.500 26.331 1.00 97.50 1083 LYS A C 1
ATOM 8427 O O . LYS A 1 1083 ? -11.517 -2.224 25.403 1.00 97.50 1083 LYS A O 1
ATOM 8432 N N . GLY A 1 1084 ? -11.283 -0.173 26.283 1.00 97.12 1084 GLY A N 1
ATOM 8433 C CA . GLY A 1 1084 ? -11.793 0.566 25.126 1.00 97.12 1084 GLY A CA 1
ATOM 8434 C C . GLY A 1 1084 ? -10.949 0.375 23.866 1.00 97.12 1084 GLY A C 1
ATOM 8435 O O . GLY A 1 1084 ? -11.486 0.244 22.765 1.00 97.12 1084 GLY A O 1
ATOM 8436 N N . TYR A 1 1085 ? -9.629 0.264 24.019 1.00 97.56 1085 TYR A N 1
ATOM 8437 C CA . TYR A 1 1085 ? -8.733 -0.049 22.910 1.00 97.56 1085 TYR A CA 1
ATOM 8438 C C . TYR A 1 1085 ? -8.915 -1.488 22.402 1.00 97.56 1085 TYR A C 1
ATOM 8440 O O . TYR A 1 1085 ? -8.997 -1.704 21.194 1.00 97.56 1085 TYR A O 1
ATOM 8448 N N . CYS A 1 1086 ? -9.100 -2.467 23.295 1.00 97.62 1086 CYS A N 1
ATOM 8449 C CA . CYS A 1 1086 ? -9.456 -3.839 22.915 1.00 97.62 1086 CYS A CA 1
ATOM 8450 C C . CYS A 1 1086 ? -10.822 -3.902 22.201 1.00 97.62 1086 CYS A C 1
ATOM 8452 O O . CYS A 1 1086 ? -10.957 -4.598 21.199 1.00 97.62 1086 CYS A O 1
ATOM 8454 N N . VAL A 1 1087 ? -11.818 -3.125 22.639 1.00 97.06 1087 VAL A N 1
ATOM 8455 C CA . VAL A 1 1087 ? -13.102 -2.983 21.922 1.00 97.06 1087 VAL A CA 1
ATOM 8456 C C . VAL A 1 1087 ? -12.903 -2.388 20.523 1.00 97.06 1087 VAL A C 1
ATOM 8458 O O . VAL A 1 1087 ? -13.481 -2.888 19.561 1.00 97.06 1087 VAL A O 1
ATOM 8461 N N . THR A 1 1088 ? -12.039 -1.381 20.382 1.00 96.69 1088 THR A N 1
ATOM 8462 C CA . THR A 1 1088 ? -11.720 -0.769 19.079 1.00 96.69 1088 THR A CA 1
ATOM 8463 C C . THR A 1 1088 ? -11.017 -1.770 18.147 1.00 96.69 1088 THR A C 1
ATOM 8465 O O . THR A 1 1088 ? -11.358 -1.864 16.968 1.00 96.69 1088 THR A O 1
ATOM 8468 N N . LEU A 1 1089 ? -10.094 -2.587 18.678 1.00 96.75 1089 LEU A N 1
ATOM 8469 C CA . LEU A 1 1089 ? -9.471 -3.708 17.957 1.00 96.75 1089 LEU A CA 1
ATOM 8470 C C . LEU A 1 1089 ? -10.516 -4.746 17.513 1.00 96.75 1089 LEU A C 1
ATOM 8472 O O . LEU A 1 1089 ? -10.457 -5.217 16.380 1.00 96.75 1089 LEU A O 1
ATOM 8476 N N . TYR A 1 1090 ? -11.490 -5.076 18.370 1.00 95.88 1090 TYR A N 1
ATOM 8477 C CA . TYR A 1 1090 ? -12.572 -6.015 18.046 1.00 95.88 1090 TYR A CA 1
ATOM 8478 C C . TYR A 1 1090 ? -13.462 -5.508 16.906 1.00 95.88 1090 TYR A C 1
ATOM 8480 O O . TYR A 1 1090 ? -13.749 -6.251 15.972 1.00 95.88 1090 TYR A O 1
ATOM 8488 N N . GLN A 1 1091 ? -13.872 -4.237 16.959 1.00 94.56 1091 GLN A N 1
ATOM 8489 C CA . GLN A 1 1091 ? -14.694 -3.600 15.925 1.00 94.56 1091 GLN A CA 1
ATOM 8490 C C . GLN A 1 1091 ? -13.974 -3.559 14.573 1.00 94.56 1091 GLN A C 1
ATOM 8492 O O . GLN A 1 1091 ? -14.570 -3.906 13.555 1.00 94.56 1091 GLN A O 1
ATOM 8497 N N . TYR A 1 1092 ? -12.684 -3.204 14.566 1.00 96.19 1092 TYR A N 1
ATOM 8498 C CA . TYR A 1 1092 ? -11.859 -3.253 13.359 1.00 96.19 1092 TYR A CA 1
ATOM 8499 C C . TYR A 1 1092 ? -11.722 -4.677 12.807 1.00 96.19 1092 TYR A C 1
ATOM 8501 O O . TYR A 1 1092 ? -11.940 -4.879 11.618 1.00 96.19 1092 TYR A O 1
ATOM 8509 N N . LEU A 1 1093 ? -11.425 -5.674 13.648 1.00 96.00 1093 LEU A N 1
ATOM 8510 C CA . LEU A 1 1093 ? -11.331 -7.070 13.210 1.00 96.00 1093 LEU A CA 1
ATOM 8511 C C . LEU A 1 1093 ? -12.654 -7.597 12.635 1.00 96.00 1093 LEU A C 1
ATOM 8513 O O . LEU A 1 1093 ? -12.630 -8.325 11.644 1.00 96.00 1093 LEU A O 1
ATOM 8517 N N . LEU A 1 1094 ? -13.795 -7.234 13.225 1.00 93.56 1094 LEU A N 1
ATOM 8518 C CA . LEU A 1 1094 ? -15.117 -7.618 12.724 1.00 93.56 1094 LEU A CA 1
ATOM 8519 C C . LEU A 1 1094 ? -15.397 -7.056 11.326 1.00 93.56 1094 LEU A C 1
ATOM 8521 O O . LEU A 1 1094 ? -15.919 -7.785 10.492 1.00 93.56 1094 LEU A O 1
ATOM 8525 N N . ASP A 1 1095 ? -15.047 -5.796 11.057 1.00 93.75 1095 ASP A N 1
ATOM 8526 C CA . ASP A 1 1095 ? -15.228 -5.176 9.736 1.00 93.75 1095 ASP A CA 1
ATOM 8527 C C . ASP A 1 1095 ? -14.188 -5.680 8.717 1.00 93.75 1095 ASP A C 1
ATOM 8529 O O . ASP A 1 1095 ? -14.542 -6.082 7.610 1.00 93.75 1095 ASP A O 1
ATOM 8533 N N . ALA A 1 1096 ? -12.913 -5.758 9.109 1.00 93.94 1096 ALA A N 1
ATOM 8534 C CA . ALA A 1 1096 ? -11.821 -6.151 8.220 1.00 93.94 1096 ALA A CA 1
ATOM 8535 C C . ALA A 1 1096 ? -11.767 -7.657 7.902 1.00 93.94 1096 ALA A C 1
ATOM 8537 O O . ALA A 1 1096 ? -11.158 -8.056 6.911 1.00 93.94 1096 ALA A O 1
ATOM 8538 N N . THR A 1 1097 ? -12.400 -8.509 8.721 1.00 94.56 1097 THR A N 1
ATOM 8539 C CA . THR A 1 1097 ? -12.557 -9.950 8.431 1.00 94.56 1097 THR A CA 1
ATOM 8540 C C . THR A 1 1097 ? -13.954 -10.340 7.945 1.00 94.56 1097 THR A C 1
ATOM 8542 O O . THR A 1 1097 ? -14.184 -11.517 7.667 1.00 94.56 1097 THR A O 1
ATOM 8545 N N . LEU A 1 1098 ? -14.863 -9.367 7.790 1.00 89.25 1098 LEU A N 1
ATOM 8546 C CA . LEU A 1 1098 ? -16.248 -9.564 7.343 1.00 89.25 1098 LEU A CA 1
ATOM 8547 C C . LEU A 1 1098 ? -16.333 -10.267 5.980 1.00 89.25 1098 LEU A C 1
ATOM 8549 O O . LEU A 1 1098 ? -17.166 -11.139 5.753 1.00 89.25 1098 LEU A O 1
ATOM 8553 N N . GLU A 1 1099 ? -15.419 -9.886 5.097 1.00 88.88 1099 GLU A N 1
ATOM 8554 C CA . GLU A 1 1099 ? -15.136 -10.506 3.811 1.00 88.88 1099 GLU A CA 1
ATOM 8555 C C . GLU A 1 1099 ? -13.607 -10.537 3.712 1.00 88.88 1099 GLU A C 1
ATOM 8557 O O . GLU A 1 1099 ? -12.979 -9.498 3.495 1.00 88.88 1099 GLU A O 1
ATOM 8562 N N . ASN A 1 1100 ? -13.011 -11.702 3.980 1.00 93.56 1100 ASN A N 1
ATOM 8563 C CA . ASN A 1 1100 ? -11.564 -11.908 3.973 1.00 93.56 1100 ASN A CA 1
ATOM 8564 C C . ASN A 1 1100 ? -11.227 -13.340 3.490 1.00 93.56 1100 ASN A C 1
ATOM 8566 O O . ASN A 1 1100 ? -11.667 -14.312 4.121 1.00 93.56 1100 ASN A O 1
ATOM 8570 N N . PRO A 1 1101 ? -10.445 -13.502 2.406 1.00 94.81 1101 PRO A N 1
ATOM 8571 C CA . PRO A 1 1101 ? -9.797 -12.439 1.638 1.00 94.81 1101 PRO A CA 1
ATOM 8572 C C . PRO A 1 1101 ? -10.773 -11.617 0.793 1.00 94.81 1101 PRO A C 1
ATOM 8574 O O . PRO A 1 1101 ? -11.884 -12.057 0.508 1.00 94.81 1101 PRO A O 1
ATOM 8577 N N . LYS A 1 1102 ? -10.310 -10.441 0.375 1.00 92.00 1102 LYS A N 1
ATOM 8578 C CA . LYS A 1 1102 ? -10.944 -9.568 -0.614 1.00 92.00 1102 LYS A CA 1
ATOM 8579 C C . LYS A 1 1102 ? -10.334 -9.797 -1.989 1.00 92.00 1102 LYS A C 1
ATOM 8581 O O . LYS A 1 1102 ? -9.162 -10.167 -2.089 1.00 92.00 1102 LYS A O 1
ATOM 8586 N N . THR A 1 1103 ? -11.104 -9.554 -3.042 1.00 91.12 1103 THR A N 1
ATOM 8587 C CA . THR A 1 1103 ? -10.607 -9.599 -4.427 1.00 91.12 1103 THR A CA 1
ATOM 8588 C C . THR A 1 1103 ? -9.883 -8.291 -4.767 1.00 91.12 1103 THR A C 1
ATOM 8590 O O . THR A 1 1103 ? -10.232 -7.230 -4.251 1.00 91.12 1103 THR A O 1
ATOM 8593 N N . GLY A 1 1104 ? -8.831 -8.357 -5.584 1.00 88.62 1104 GLY A N 1
ATOM 8594 C CA . GLY A 1 1104 ? -8.187 -7.171 -6.160 1.00 88.62 1104 GLY A CA 1
ATOM 8595 C C . GLY A 1 1104 ? -9.071 -6.484 -7.207 1.00 88.62 1104 GLY A C 1
ATOM 8596 O O . GLY A 1 1104 ? -10.031 -7.074 -7.695 1.00 88.62 1104 GLY A O 1
ATOM 8597 N N . PHE A 1 1105 ? -8.725 -5.248 -7.562 1.00 84.94 1105 PHE A N 1
ATOM 8598 C CA . PHE A 1 1105 ? -9.498 -4.407 -8.489 1.00 84.94 1105 PHE A CA 1
ATOM 8599 C C . PHE A 1 1105 ? -8.932 -4.402 -9.921 1.00 84.94 1105 PHE A C 1
ATOM 8601 O O . PHE A 1 1105 ? -9.533 -3.837 -10.829 1.00 84.94 1105 PHE A O 1
ATOM 8608 N N . GLY A 1 1106 ? -7.757 -5.002 -10.127 1.00 78.94 1106 GLY A N 1
ATOM 8609 C CA . GLY A 1 1106 ? -7.107 -5.094 -11.432 1.00 78.94 1106 GLY A CA 1
ATOM 8610 C C . GLY A 1 1106 ? -7.725 -6.098 -12.398 1.00 78.94 1106 GLY A C 1
ATOM 8611 O O . GLY A 1 1106 ? -8.393 -7.054 -12.007 1.00 78.94 1106 GLY A O 1
ATOM 8612 N N . THR A 1 1107 ? -7.435 -5.892 -13.682 1.00 82.62 1107 THR A N 1
ATOM 8613 C CA . THR A 1 1107 ? -7.903 -6.733 -14.794 1.00 82.62 1107 THR A CA 1
ATOM 8614 C C . THR A 1 1107 ? -6.775 -7.476 -15.513 1.00 82.62 1107 THR A C 1
ATOM 8616 O O . THR A 1 1107 ? -7.053 -8.422 -16.251 1.00 82.62 1107 THR A O 1
ATOM 8619 N N . ALA A 1 1108 ? -5.507 -7.104 -15.305 1.00 84.19 1108 ALA A N 1
ATOM 8620 C CA . ALA A 1 1108 ? -4.358 -7.773 -15.915 1.00 84.19 1108 ALA A CA 1
ATOM 8621 C C . ALA A 1 1108 ? -3.914 -9.006 -15.112 1.00 84.19 1108 ALA A C 1
ATOM 8623 O O . ALA A 1 1108 ? -3.306 -9.918 -15.674 1.00 84.19 1108 ALA A O 1
ATOM 8624 N N . ARG A 1 1109 ? -4.223 -9.065 -13.811 1.00 90.25 1109 ARG A N 1
ATOM 8625 C CA . ARG A 1 1109 ? -3.944 -10.212 -12.930 1.00 90.25 1109 ARG A CA 1
ATOM 8626 C C . ARG A 1 1109 ? -5.099 -10.475 -11.975 1.00 90.25 1109 ARG A C 1
ATOM 8628 O O . ARG A 1 1109 ? -5.918 -9.607 -11.705 1.00 90.25 1109 ARG A O 1
ATOM 8635 N N . THR A 1 1110 ? -5.135 -11.682 -11.417 1.00 92.56 1110 THR A N 1
ATOM 8636 C CA . THR A 1 1110 ? -6.154 -12.061 -10.429 1.00 92.56 1110 THR A CA 1
ATOM 8637 C C . THR A 1 1110 ? -5.545 -12.059 -9.039 1.00 92.56 1110 THR A C 1
ATOM 8639 O O . THR A 1 1110 ? -4.870 -13.016 -8.661 1.00 92.56 1110 THR A O 1
ATOM 8642 N N . ALA A 1 1111 ? -5.763 -10.989 -8.279 1.00 92.88 1111 ALA A N 1
ATOM 8643 C CA . ALA A 1 1111 ? -5.234 -10.833 -6.926 1.00 92.88 1111 ALA A CA 1
ATOM 8644 C C . ALA A 1 1111 ? -6.301 -11.075 -5.850 1.00 92.88 1111 ALA A C 1
ATOM 8646 O O . ALA A 1 1111 ? -7.483 -10.804 -6.054 1.00 92.88 1111 ALA A O 1
ATOM 8647 N N . VAL A 1 1112 ? -5.861 -11.533 -4.677 1.00 93.62 1112 VAL A N 1
ATOM 8648 C CA . VAL A 1 1112 ? -6.628 -11.466 -3.428 1.00 93.62 1112 VAL A CA 1
ATOM 8649 C C . VAL A 1 1112 ? -5.758 -10.934 -2.294 1.00 93.62 1112 VAL A C 1
ATOM 8651 O O . VAL A 1 1112 ? -4.551 -11.179 -2.256 1.00 93.62 1112 VAL A O 1
ATOM 8654 N N . TRP A 1 1113 ? -6.360 -10.215 -1.354 1.00 93.69 1113 TRP A N 1
ATOM 8655 C CA . TRP A 1 1113 ? -5.650 -9.492 -0.301 1.00 93.69 1113 TRP A CA 1
ATOM 8656 C C . TRP A 1 1113 ? -6.448 -9.462 1.004 1.00 93.69 1113 TRP A C 1
ATOM 8658 O O . TRP A 1 1113 ? -7.658 -9.677 1.011 1.00 93.69 1113 TRP A O 1
ATOM 8668 N N . GLY A 1 1114 ? -5.769 -9.216 2.127 1.00 94.38 1114 GLY A N 1
ATOM 8669 C CA . GLY A 1 1114 ? -6.438 -9.061 3.421 1.00 94.38 1114 GLY A CA 1
ATOM 8670 C C . GLY A 1 1114 ? -5.597 -9.455 4.635 1.00 94.38 1114 GLY A C 1
ATOM 8671 O O . GLY A 1 1114 ? -4.368 -9.558 4.565 1.00 94.38 1114 GLY A O 1
ATOM 8672 N N . LEU A 1 1115 ? -6.270 -9.636 5.776 1.00 96.25 1115 LEU A N 1
ATOM 8673 C CA . LEU A 1 1115 ? -5.636 -9.974 7.053 1.00 96.25 1115 LEU A CA 1
ATOM 8674 C C . LEU A 1 1115 ? -5.280 -11.463 7.112 1.00 96.25 1115 LEU A C 1
ATOM 8676 O O . LEU A 1 1115 ? -6.108 -12.324 6.807 1.00 96.25 1115 LEU A O 1
ATOM 8680 N N . GLN A 1 1116 ? -4.070 -11.783 7.566 1.00 96.62 1116 GLN A N 1
ATOM 8681 C CA . GLN A 1 1116 ? -3.572 -13.155 7.622 1.00 96.62 1116 GLN A CA 1
ATOM 8682 C C . GLN A 1 1116 ? -3.224 -13.564 9.055 1.00 96.62 1116 GLN A C 1
ATOM 8684 O O . GLN A 1 1116 ? -2.826 -12.751 9.888 1.00 96.62 1116 GLN A O 1
ATOM 8689 N N . ARG A 1 1117 ? -3.302 -14.863 9.330 1.00 97.44 1117 ARG A N 1
ATOM 8690 C CA . ARG A 1 1117 ? -2.692 -15.490 10.504 1.00 97.44 1117 ARG A CA 1
ATOM 8691 C C . ARG A 1 1117 ? -1.159 -15.457 10.404 1.00 97.44 1117 ARG A C 1
ATOM 8693 O O . ARG A 1 1117 ? -0.620 -15.442 9.287 1.00 97.44 1117 ARG A O 1
ATOM 8700 N N . PRO A 1 1118 ? -0.428 -15.545 11.532 1.00 96.62 1118 PRO A N 1
ATOM 8701 C CA . PRO A 1 1118 ? 0.997 -15.873 11.514 1.00 96.62 1118 PRO A CA 1
ATOM 8702 C C . PRO A 1 1118 ? 1.283 -17.144 10.688 1.00 96.62 1118 PRO A C 1
ATOM 8704 O O . PRO A 1 1118 ? 0.360 -17.926 10.438 1.00 96.62 1118 PRO A O 1
ATOM 8707 N N . PRO A 1 1119 ? 2.531 -17.357 10.236 1.00 96.75 1119 PRO A N 1
ATOM 8708 C CA . PRO A 1 1119 ? 2.935 -18.565 9.508 1.00 96.75 1119 PRO A CA 1
ATOM 8709 C C . PRO A 1 1119 ? 2.374 -19.849 10.147 1.00 96.75 1119 PRO A C 1
ATOM 8711 O O . PRO A 1 1119 ? 2.519 -20.069 11.351 1.00 96.75 1119 PRO A O 1
ATOM 8714 N N . LEU A 1 1120 ? 1.668 -20.682 9.374 1.00 97.06 1120 LEU A N 1
ATOM 8715 C CA . LEU A 1 1120 ? 1.070 -21.895 9.933 1.00 97.06 1120 LEU A CA 1
ATOM 8716 C C . LEU A 1 1120 ? 2.175 -22.863 10.376 1.00 97.06 1120 LEU A C 1
ATOM 8718 O O . LEU A 1 1120 ? 3.131 -23.110 9.645 1.00 97.06 1120 LEU A O 1
ATOM 8722 N N . GLY A 1 1121 ? 2.025 -23.401 11.587 1.00 95.31 1121 GLY A N 1
ATOM 8723 C CA . GLY A 1 1121 ? 3.046 -24.212 12.255 1.00 95.31 1121 GLY A CA 1
ATOM 8724 C C . GLY A 1 1121 ? 3.946 -23.437 13.224 1.00 95.31 1121 GLY A C 1
ATOM 8725 O O . GLY A 1 1121 ? 4.657 -24.082 13.989 1.00 95.31 1121 GLY A O 1
ATOM 8726 N N . THR A 1 1122 ? 3.886 -22.099 13.259 1.00 96.38 1122 THR A N 1
ATOM 8727 C CA . THR A 1 1122 ? 4.698 -21.277 14.177 1.00 96.38 1122 THR A CA 1
ATOM 8728 C C . THR A 1 1122 ? 3.889 -20.708 15.343 1.00 96.38 1122 THR A C 1
ATOM 8730 O O . THR A 1 1122 ? 2.655 -20.665 15.322 1.00 96.38 1122 THR A O 1
ATOM 8733 N N . THR A 1 1123 ? 4.600 -20.298 16.394 1.00 97.56 1123 THR A N 1
ATOM 8734 C CA . THR A 1 1123 ? 4.062 -19.761 17.647 1.00 97.56 1123 THR A CA 1
ATOM 8735 C C . THR A 1 1123 ? 4.494 -18.307 17.850 1.00 97.56 1123 THR A C 1
ATOM 8737 O O . THR A 1 1123 ? 5.660 -17.950 17.702 1.00 97.56 1123 THR A O 1
ATOM 8740 N N . THR A 1 1124 ? 3.557 -17.456 18.265 1.00 97.81 1124 THR A N 1
ATOM 8741 C CA . THR A 1 1124 ? 3.842 -16.126 18.813 1.00 97.81 1124 THR A CA 1
ATOM 8742 C C . THR A 1 1124 ? 3.938 -16.205 20.334 1.00 97.81 1124 THR A C 1
ATOM 8744 O O . THR A 1 1124 ? 2.969 -16.539 21.016 1.00 97.81 1124 THR A O 1
ATOM 8747 N N . TYR A 1 1125 ? 5.109 -15.875 20.866 1.00 98.00 1125 TYR A N 1
ATOM 8748 C CA . TYR A 1 1125 ? 5.409 -15.792 22.287 1.00 98.00 1125 TYR A CA 1
ATOM 8749 C C . TYR A 1 1125 ? 5.217 -14.353 22.774 1.00 98.00 1125 TYR A C 1
ATOM 8751 O O . TYR A 1 1125 ? 5.964 -13.453 22.388 1.00 98.00 1125 TYR A O 1
ATOM 8759 N N . LEU A 1 1126 ? 4.215 -14.139 23.628 1.00 97.69 1126 LEU A N 1
ATOM 8760 C CA . LEU A 1 1126 ? 3.962 -12.854 24.285 1.00 97.69 1126 LEU A CA 1
ATOM 8761 C C . LEU A 1 1126 ? 4.557 -12.895 25.695 1.00 97.69 1126 LEU A C 1
ATOM 8763 O O . LEU A 1 1126 ? 4.035 -13.599 26.561 1.00 97.69 1126 LEU A O 1
ATOM 8767 N N . VAL A 1 1127 ? 5.652 -12.170 25.924 1.00 96.94 1127 VAL A N 1
ATOM 8768 C CA . VAL A 1 1127 ? 6.377 -12.171 27.204 1.00 96.94 1127 VAL A CA 1
ATOM 8769 C C . VAL A 1 1127 ? 5.970 -10.961 28.034 1.00 96.94 1127 VAL A C 1
ATOM 8771 O O . VAL A 1 1127 ? 6.210 -9.824 27.631 1.00 96.94 1127 VAL A O 1
ATOM 8774 N N . CYS A 1 1128 ? 5.342 -11.201 29.188 1.00 96.25 1128 CYS A N 1
ATOM 8775 C CA . CYS A 1 1128 ? 4.823 -10.144 30.055 1.00 96.25 1128 CYS A CA 1
ATOM 8776 C C . CYS A 1 1128 ? 4.750 -10.597 31.520 1.00 96.25 1128 CYS A C 1
ATOM 8778 O O . CYS A 1 1128 ? 3.876 -11.378 31.894 1.00 96.25 1128 CYS A O 1
ATOM 8780 N N . ASP A 1 1129 ? 5.625 -10.059 32.372 1.00 92.12 1129 ASP A N 1
ATOM 8781 C CA . ASP A 1 1129 ? 5.626 -10.298 33.829 1.00 92.12 1129 ASP A CA 1
ATOM 8782 C C . ASP A 1 1129 ? 4.962 -9.154 34.637 1.00 92.12 1129 ASP A C 1
ATOM 8784 O O . ASP A 1 1129 ? 4.998 -9.164 35.869 1.00 92.12 1129 ASP A O 1
ATOM 8788 N N . SER A 1 1130 ? 4.343 -8.174 33.965 1.00 91.81 1130 SER A N 1
ATOM 8789 C CA . SER A 1 1130 ? 3.668 -7.018 34.573 1.00 91.81 1130 SER A CA 1
ATOM 8790 C C . SER A 1 1130 ? 2.140 -7.214 34.702 1.00 91.81 1130 SER A C 1
ATOM 8792 O O . SER A 1 1130 ? 1.693 -8.254 35.203 1.00 91.81 1130 SER A O 1
ATOM 8794 N N . ALA A 1 1131 ? 1.322 -6.213 34.351 1.00 94.38 1131 ALA A N 1
ATOM 8795 C CA . ALA A 1 1131 ? -0.131 -6.266 34.510 1.00 94.38 1131 ALA A CA 1
ATOM 8796 C C . ALA A 1 1131 ? -0.816 -6.995 33.341 1.00 94.38 1131 ALA A C 1
ATOM 8798 O O . ALA A 1 1131 ? -0.310 -7.024 32.220 1.00 94.38 1131 ALA A O 1
ATOM 8799 N N . LEU A 1 1132 ? -2.015 -7.539 33.585 1.00 96.19 1132 LEU A N 1
ATOM 8800 C CA . LEU A 1 1132 ? -2.851 -8.101 32.516 1.00 96.19 1132 LEU A CA 1
ATOM 8801 C C . LEU A 1 1132 ? -3.153 -7.062 31.427 1.00 96.19 1132 LEU A C 1
ATOM 8803 O O . LEU A 1 1132 ? -3.106 -7.390 30.246 1.00 96.19 1132 LEU A O 1
ATOM 8807 N N . ASP A 1 11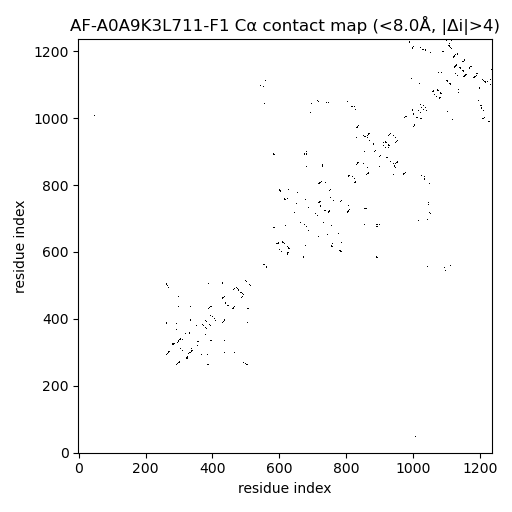33 ? -3.433 -5.822 31.827 1.00 96.38 1133 ASP A N 1
ATOM 8808 C CA . ASP A 1 1133 ? -3.730 -4.711 30.925 1.00 96.38 1133 ASP A CA 1
ATOM 8809 C C . ASP A 1 1133 ? -2.569 -4.396 29.951 1.00 96.38 1133 ASP A C 1
ATOM 8811 O O . ASP A 1 1133 ? -2.820 -3.921 28.848 1.00 96.38 1133 ASP A O 1
ATOM 8815 N N . ASP A 1 1134 ? -1.317 -4.726 30.292 1.00 95.56 1134 ASP A N 1
ATOM 8816 C CA . ASP A 1 1134 ? -0.157 -4.486 29.419 1.00 95.56 1134 ASP A CA 1
ATOM 8817 C C . ASP A 1 1134 ? -0.127 -5.488 28.247 1.00 95.56 1134 ASP A C 1
ATOM 8819 O O . ASP A 1 1134 ? 0.078 -5.118 27.090 1.00 95.56 1134 ASP A O 1
ATOM 8823 N N . VAL A 1 1135 ? -0.378 -6.774 28.534 1.00 96.75 1135 VAL A N 1
ATOM 8824 C CA . VAL A 1 1135 ? -0.429 -7.853 27.525 1.00 96.75 1135 VAL A CA 1
ATOM 8825 C C . VAL A 1 1135 ? -1.761 -7.909 26.775 1.00 96.75 1135 VAL A C 1
ATOM 8827 O O . VAL A 1 1135 ? -1.819 -8.456 25.670 1.00 96.75 1135 VAL A O 1
ATOM 8830 N N . ALA A 1 1136 ? -2.827 -7.343 27.349 1.00 97.44 1136 ALA A N 1
ATOM 8831 C CA . ALA A 1 1136 ? -4.189 -7.500 26.858 1.00 97.44 1136 ALA A CA 1
ATOM 8832 C C . ALA A 1 1136 ? -4.376 -7.136 25.375 1.00 97.44 1136 ALA A C 1
ATOM 8834 O O . ALA A 1 1136 ? -4.879 -8.005 24.664 1.00 97.44 1136 ALA A O 1
ATOM 8835 N N . PRO A 1 1137 ? -3.932 -5.974 24.847 1.00 97.50 1137 PRO A N 1
ATOM 8836 C CA . PRO A 1 1137 ? -4.131 -5.642 23.433 1.00 97.50 1137 PRO A CA 1
ATOM 8837 C C . PRO A 1 1137 ? -3.503 -6.663 22.475 1.00 97.50 1137 PRO A C 1
ATOM 8839 O O . PRO A 1 1137 ? -4.122 -7.050 21.485 1.00 97.50 1137 PRO A O 1
ATOM 8842 N N . SER A 1 1138 ? -2.294 -7.142 22.790 1.00 97.44 1138 SER A N 1
ATOM 8843 C CA . SER A 1 1138 ? -1.575 -8.136 21.983 1.00 97.44 1138 SER A CA 1
ATOM 8844 C C . SER A 1 1138 ? -2.248 -9.506 22.041 1.00 97.44 1138 SER A C 1
ATOM 8846 O O . SER A 1 1138 ? -2.427 -10.151 21.012 1.00 97.44 1138 SER A O 1
ATOM 8848 N N . LEU A 1 1139 ? -2.637 -9.953 23.239 1.00 98.00 1139 LEU A N 1
ATOM 8849 C CA . LEU A 1 1139 ? -3.257 -11.261 23.455 1.00 98.00 1139 LEU A CA 1
ATOM 8850 C C . LEU A 1 1139 ? -4.688 -11.332 22.910 1.00 98.00 1139 LEU A C 1
ATOM 8852 O O . LEU A 1 1139 ? -5.110 -12.366 22.394 1.00 98.00 1139 LEU A O 1
ATOM 8856 N N . PHE A 1 1140 ? -5.423 -10.227 23.001 1.00 97.88 1140 PHE A N 1
ATOM 8857 C CA . PHE A 1 1140 ? -6.810 -10.127 22.573 1.00 97.88 1140 PHE A CA 1
ATOM 8858 C C . PHE A 1 1140 ? -6.976 -10.386 21.069 1.00 97.88 1140 PHE A C 1
ATOM 8860 O O . PHE A 1 1140 ? -7.896 -11.104 20.685 1.00 97.88 1140 PHE A O 1
ATOM 8867 N N . LEU A 1 1141 ? -6.041 -9.908 20.234 1.00 97.69 1141 LEU A N 1
ATOM 8868 C CA . LEU A 1 1141 ? -6.011 -10.202 18.794 1.00 97.69 1141 LEU A CA 1
ATOM 8869 C C . LEU A 1 1141 ? -6.023 -11.711 18.493 1.00 97.69 1141 LEU A C 1
ATOM 8871 O O . LEU A 1 1141 ? -6.715 -12.153 17.579 1.00 97.69 1141 LEU A O 1
ATOM 8875 N N . PHE A 1 1142 ? -5.283 -12.509 19.267 1.00 98.38 1142 PHE A N 1
ATOM 8876 C CA . PHE A 1 1142 ? -5.273 -13.968 19.129 1.00 98.38 1142 PHE A CA 1
ATOM 8877 C C . PHE A 1 1142 ? -6.526 -14.606 19.726 1.00 98.38 1142 PHE A C 1
ATOM 8879 O O . PHE A 1 1142 ? -7.078 -15.523 19.132 1.00 98.38 1142 PHE A O 1
ATOM 8886 N N . LEU A 1 1143 ? -6.993 -14.124 20.883 1.00 97.62 1143 LEU A N 1
ATOM 8887 C CA . LEU A 1 1143 ? -8.163 -14.676 21.567 1.00 97.62 1143 LEU A CA 1
ATOM 8888 C C . LEU A 1 1143 ? -9.427 -14.645 20.697 1.00 97.62 1143 LEU A C 1
ATOM 8890 O O . LEU A 1 1143 ? -10.177 -15.619 20.690 1.00 97.62 1143 LEU A O 1
ATOM 8894 N N . VAL A 1 1144 ? -9.670 -13.531 20.002 1.00 97.06 1144 VAL A N 1
ATOM 8895 C CA . VAL A 1 1144 ? -10.912 -13.311 19.241 1.00 97.06 1144 VAL A CA 1
ATOM 8896 C C . VAL A 1 1144 ? -10.843 -13.799 17.794 1.00 97.06 1144 VAL A C 1
ATOM 8898 O O . VAL A 1 1144 ? -11.784 -13.568 17.041 1.00 97.06 1144 VAL A O 1
ATOM 8901 N N . THR A 1 1145 ? -9.751 -14.451 17.379 1.00 98.00 1145 THR A N 1
ATOM 8902 C CA . THR A 1 1145 ? -9.547 -14.887 15.990 1.00 98.00 1145 THR A CA 1
ATOM 8903 C C . THR A 1 1145 ? -9.146 -16.353 15.871 1.00 98.00 1145 THR A C 1
ATOM 8905 O O . THR A 1 1145 ? -8.691 -16.997 16.817 1.00 98.00 1145 THR A O 1
ATOM 8908 N N . ASN A 1 1146 ? -9.249 -16.891 14.657 1.00 97.69 1146 ASN A N 1
ATOM 8909 C CA . ASN A 1 1146 ? -8.786 -18.230 14.294 1.00 97.69 1146 ASN A CA 1
ATOM 8910 C C . ASN A 1 1146 ? -7.259 -18.453 14.430 1.00 97.69 1146 ASN A C 1
ATOM 8912 O O . ASN A 1 1146 ? -6.786 -19.519 14.050 1.00 97.69 1146 ASN A O 1
ATOM 8916 N N . ALA A 1 1147 ? -6.504 -17.491 14.978 1.00 98.00 1147 ALA A N 1
ATOM 8917 C CA . ALA A 1 1147 ? -5.103 -17.630 15.379 1.00 98.00 1147 ALA A CA 1
ATOM 8918 C C . ALA A 1 1147 ? -4.905 -17.976 16.873 1.00 98.00 1147 ALA A C 1
ATOM 8920 O O . ALA A 1 1147 ? -3.764 -18.046 17.328 1.00 98.00 1147 ALA A O 1
ATOM 8921 N N . LYS A 1 1148 ? -5.977 -18.191 17.656 1.00 97.75 1148 LYS A N 1
ATOM 8922 C CA . LYS A 1 1148 ? -5.927 -18.529 19.099 1.00 97.75 1148 LYS A CA 1
ATOM 8923 C C . LYS A 1 1148 ? -5.009 -19.718 19.444 1.00 97.75 1148 LYS A C 1
ATOM 8925 O O . LYS A 1 1148 ? -4.485 -19.793 20.552 1.00 97.75 1148 LYS A O 1
ATOM 8930 N N . ASP A 1 1149 ? -4.801 -20.634 18.503 1.00 97.25 1149 ASP A N 1
ATOM 8931 C CA . ASP A 1 1149 ? -3.903 -21.794 18.589 1.00 97.25 1149 ASP A CA 1
ATOM 8932 C C . ASP A 1 1149 ? -2.408 -21.458 18.403 1.00 97.25 1149 ASP A C 1
ATOM 8934 O O . ASP A 1 1149 ? -1.551 -22.235 18.821 1.00 97.25 1149 ASP A O 1
ATOM 8938 N N . GLN A 1 1150 ? -2.086 -20.299 17.822 1.00 97.94 1150 GLN A N 1
ATOM 8939 C CA . GLN A 1 1150 ? -0.725 -19.850 17.502 1.00 97.94 1150 GLN A CA 1
ATOM 8940 C C . GLN A 1 1150 ? -0.120 -18.901 18.550 1.00 97.94 1150 GLN A C 1
ATOM 8942 O O . GLN A 1 1150 ? 0.926 -18.309 18.291 1.00 97.94 1150 GLN A O 1
ATOM 8947 N N . VAL A 1 1151 ? -0.726 -18.738 19.732 1.00 98.44 1151 VAL A N 1
ATOM 8948 C CA . VAL A 1 1151 ? -0.180 -17.890 20.809 1.00 98.44 1151 VAL A CA 1
ATOM 8949 C C . VAL A 1 1151 ? 0.255 -18.704 22.029 1.00 98.44 1151 VAL A C 1
ATOM 8951 O O . VAL A 1 1151 ? -0.410 -19.643 22.462 1.00 98.44 1151 VAL A O 1
ATOM 8954 N N . THR A 1 1152 ? 1.396 -18.335 22.607 1.00 98.56 1152 THR A N 1
ATOM 8955 C CA . THR A 1 1152 ? 1.850 -18.796 23.922 1.00 98.56 1152 THR A CA 1
ATOM 8956 C C . THR A 1 1152 ? 2.206 -17.582 24.772 1.00 98.56 1152 THR A C 1
ATOM 8958 O O . THR A 1 1152 ? 3.020 -16.753 24.373 1.00 98.56 1152 THR A O 1
ATOM 8961 N N . VAL A 1 1153 ? 1.613 -17.468 25.956 1.00 98.44 1153 VAL A N 1
ATOM 8962 C CA . VAL A 1 1153 ? 1.950 -16.406 26.909 1.00 98.44 1153 VAL A CA 1
ATOM 8963 C C . VAL A 1 1153 ? 3.075 -16.885 27.822 1.00 98.44 1153 VAL A C 1
ATOM 8965 O O . VAL A 1 1153 ? 3.015 -17.984 28.378 1.00 98.44 1153 VAL A O 1
ATOM 8968 N N . VAL A 1 1154 ? 4.102 -16.057 27.983 1.00 98.25 1154 VAL A N 1
ATOM 8969 C CA . VAL A 1 1154 ? 5.221 -16.294 28.897 1.00 98.25 1154 VAL A CA 1
ATOM 8970 C C . VAL A 1 1154 ? 5.066 -15.337 30.073 1.00 98.25 1154 VAL A C 1
ATOM 8972 O O . VAL A 1 1154 ? 5.278 -14.132 29.926 1.00 98.25 1154 VAL A O 1
ATOM 8975 N N . SER A 1 1155 ? 4.618 -15.851 31.221 1.00 97.31 1155 SER A N 1
ATOM 8976 C CA . SER A 1 1155 ? 4.302 -15.009 32.380 1.00 97.31 1155 SER A CA 1
ATOM 8977 C C . SER A 1 1155 ? 4.275 -15.765 33.704 1.00 97.31 1155 SER A C 1
ATOM 8979 O O . SER A 1 1155 ? 3.708 -16.854 33.823 1.00 97.31 1155 SER A O 1
ATOM 8981 N N . ARG A 1 1156 ? 4.799 -15.115 34.742 1.00 96.50 1156 ARG A N 1
ATOM 8982 C CA . ARG A 1 1156 ? 4.705 -15.523 36.148 1.00 96.50 1156 ARG A CA 1
ATOM 8983 C C . ARG A 1 1156 ? 3.585 -14.803 36.902 1.00 96.50 1156 ARG A C 1
ATOM 8985 O O . ARG A 1 1156 ? 3.316 -15.161 38.046 1.00 96.50 1156 ARG A O 1
ATOM 8992 N N . SER A 1 1157 ? 2.926 -13.823 36.281 1.00 96.12 1157 SER A N 1
ATOM 8993 C CA . SER A 1 1157 ? 1.854 -13.026 36.886 1.00 96.12 1157 SER A CA 1
ATOM 8994 C C . SER A 1 1157 ? 0.575 -13.852 37.040 1.00 96.12 1157 SER A C 1
ATOM 8996 O O . SER A 1 1157 ? -0.083 -14.186 36.057 1.00 96.12 1157 SER A O 1
ATOM 8998 N N . GLU A 1 1158 ? 0.190 -14.182 38.277 1.00 96.12 1158 GLU A N 1
ATOM 8999 C CA . GLU A 1 1158 ? -0.965 -15.053 38.568 1.00 96.12 1158 GLU A CA 1
ATOM 9000 C C . GLU A 1 1158 ? -2.296 -14.540 37.974 1.00 96.12 1158 GLU A C 1
ATOM 9002 O O . GLU A 1 1158 ? -3.165 -15.343 37.634 1.00 96.12 1158 GLU A O 1
ATOM 9007 N N . GLN A 1 1159 ? -2.448 -13.223 37.766 1.00 95.56 1159 GLN A N 1
ATOM 9008 C CA . GLN A 1 1159 ? -3.601 -12.653 37.053 1.00 95.56 1159 GLN A CA 1
ATOM 9009 C C . GLN A 1 1159 ? -3.607 -13.073 35.573 1.00 95.56 1159 GLN A C 1
ATOM 9011 O O . GLN A 1 1159 ? -4.624 -13.559 35.077 1.00 95.56 1159 GLN A O 1
ATOM 9016 N N . ILE A 1 1160 ? -2.463 -12.951 34.889 1.00 97.25 1160 ILE A N 1
ATOM 9017 C CA . ILE A 1 1160 ? -2.288 -13.391 33.498 1.00 97.25 1160 ILE A CA 1
ATOM 9018 C C . ILE A 1 1160 ? -2.491 -14.908 33.398 1.00 97.25 1160 ILE A C 1
ATOM 9020 O O . ILE A 1 1160 ? -3.211 -15.367 32.509 1.00 97.25 1160 ILE A O 1
ATOM 9024 N N . LYS A 1 1161 ? -1.952 -15.693 34.345 1.00 97.12 1161 LYS A N 1
ATOM 9025 C CA . LYS A 1 1161 ? -2.158 -17.152 34.383 1.00 97.12 1161 LYS A CA 1
ATOM 9026 C C . LYS A 1 1161 ? -3.636 -17.525 34.491 1.00 97.12 1161 LYS A C 1
ATOM 9028 O O . LYS A 1 1161 ? -4.102 -18.379 33.741 1.00 97.12 1161 LYS A O 1
ATOM 9033 N N . SER A 1 1162 ? -4.373 -16.868 35.390 1.00 97.06 1162 SER A N 1
ATOM 9034 C CA . SER A 1 1162 ? -5.810 -17.091 35.589 1.00 97.06 1162 SER A CA 1
ATOM 9035 C C . SER A 1 1162 ? -6.613 -16.847 34.306 1.00 97.06 1162 SER A C 1
ATOM 9037 O O . SER A 1 1162 ? -7.431 -17.683 33.917 1.00 97.06 1162 SER A O 1
ATOM 9039 N N . VAL A 1 1163 ? -6.328 -15.752 33.591 1.00 97.38 1163 VAL A N 1
ATOM 9040 C CA . VAL A 1 1163 ? -6.967 -15.444 32.300 1.00 97.38 1163 VAL A CA 1
ATOM 9041 C C . VAL A 1 1163 ? -6.590 -16.471 31.232 1.00 97.38 1163 VAL A C 1
ATOM 9043 O O . VAL A 1 1163 ? -7.477 -16.977 30.546 1.00 97.38 1163 VAL A O 1
ATOM 9046 N N . CYS A 1 1164 ? -5.314 -16.854 31.129 1.00 97.94 1164 CYS A N 1
ATOM 9047 C CA . CYS A 1 1164 ? -4.884 -17.859 30.155 1.00 97.94 1164 CYS A CA 1
ATOM 9048 C C . CYS A 1 1164 ? -5.587 -19.208 30.377 1.00 97.94 1164 CYS A C 1
ATOM 9050 O O . CYS A 1 1164 ? -6.107 -19.789 29.429 1.00 97.94 1164 CYS A O 1
ATOM 9052 N N . ILE A 1 1165 ? -5.682 -19.665 31.632 1.00 97.50 1165 ILE A N 1
ATOM 9053 C CA . ILE A 1 1165 ? -6.407 -20.892 32.001 1.00 97.50 1165 ILE A CA 1
ATOM 9054 C C . ILE A 1 1165 ? -7.902 -20.768 31.673 1.00 97.50 1165 ILE A C 1
ATOM 9056 O O . ILE A 1 1165 ? -8.472 -21.688 31.092 1.00 97.50 1165 ILE A O 1
ATOM 9060 N N . THR A 1 1166 ? -8.526 -19.634 32.007 1.00 97.56 1166 THR A N 1
ATOM 9061 C CA . THR A 1 1166 ? -9.964 -19.387 31.780 1.00 97.56 1166 THR A CA 1
ATOM 9062 C C . THR A 1 1166 ? -10.335 -19.447 30.298 1.00 97.56 1166 THR A C 1
ATOM 9064 O O . THR A 1 1166 ? -11.385 -19.981 29.952 1.00 97.56 1166 THR A O 1
ATOM 9067 N N . HIS A 1 1167 ? -9.463 -18.944 29.422 1.00 97.00 1167 HIS A N 1
ATOM 9068 C CA . HIS A 1 1167 ? -9.701 -18.866 27.978 1.00 97.00 1167 HIS A CA 1
ATOM 9069 C C . HIS A 1 1167 ? -9.018 -19.977 27.159 1.00 97.00 1167 HIS A C 1
ATOM 9071 O O . HIS A 1 1167 ? -9.106 -19.969 25.931 1.00 97.00 1167 HIS A O 1
ATOM 9077 N N . GLY A 1 1168 ? -8.348 -20.941 27.801 1.00 97.31 1168 GLY A N 1
ATOM 9078 C CA . GLY A 1 1168 ? -7.677 -22.055 27.118 1.00 97.31 1168 GLY A CA 1
ATOM 9079 C C . GLY A 1 1168 ? -6.426 -21.660 26.319 1.00 97.31 1168 GLY A C 1
ATOM 9080 O O . GLY A 1 1168 ? -6.081 -22.332 25.351 1.00 97.31 1168 GLY A O 1
ATOM 9081 N N . ILE A 1 1169 ? -5.756 -20.573 26.704 1.00 98.12 1169 ILE A N 1
ATOM 9082 C CA . ILE A 1 1169 ? -4.513 -20.089 26.089 1.00 98.12 1169 ILE A CA 1
ATOM 9083 C C . ILE A 1 1169 ? -3.311 -20.829 26.690 1.00 98.12 1169 ILE A C 1
ATOM 9085 O O . ILE A 1 1169 ? -3.216 -21.012 27.907 1.00 98.12 1169 ILE A O 1
ATOM 9089 N N . LYS A 1 1170 ? -2.354 -21.220 25.841 1.00 98.25 1170 LYS A N 1
ATOM 9090 C CA . LYS A 1 1170 ? -1.110 -21.873 26.267 1.00 98.25 1170 LYS A CA 1
ATOM 9091 C C . LYS A 1 1170 ? -0.227 -20.897 27.057 1.00 98.25 1170 LYS A C 1
ATOM 9093 O O . LYS A 1 1170 ? 0.034 -19.781 26.615 1.00 98.25 1170 LYS A O 1
ATOM 9098 N N . LEU A 1 1171 ? 0.262 -21.348 28.209 1.00 97.88 1171 LEU A N 1
ATOM 9099 C CA . LEU A 1 1171 ? 1.035 -20.566 29.178 1.00 97.88 1171 LEU A CA 1
ATOM 9100 C C . LEU A 1 1171 ? 2.312 -21.324 29.575 1.00 97.88 1171 LEU A C 1
ATOM 9102 O O . LEU A 1 1171 ? 2.248 -22.529 29.821 1.00 97.88 1171 LEU A O 1
ATOM 9106 N N . ILE A 1 1172 ? 3.440 -20.616 29.694 1.00 98.00 1172 ILE A N 1
ATOM 9107 C CA . ILE A 1 1172 ? 4.718 -21.128 30.229 1.00 98.00 1172 ILE A CA 1
ATOM 9108 C C . ILE A 1 1172 ? 5.411 -20.081 31.131 1.00 98.00 1172 ILE A C 1
ATOM 9110 O O . ILE A 1 1172 ? 5.186 -18.884 30.981 1.00 98.00 1172 ILE A O 1
ATOM 9114 N N . ASP A 1 1173 ? 6.273 -20.511 32.064 1.00 96.38 1173 ASP A N 1
ATOM 9115 C CA . ASP A 1 1173 ? 6.988 -19.607 32.999 1.00 96.38 1173 ASP A CA 1
ATOM 9116 C C . ASP A 1 1173 ? 8.278 -18.974 32.413 1.00 96.38 1173 ASP A C 1
ATOM 9118 O O . ASP A 1 1173 ? 8.875 -18.081 33.029 1.00 96.38 1173 ASP A O 1
ATOM 9122 N N . SER A 1 1174 ? 8.758 -19.486 31.272 1.00 95.94 1174 SER A N 1
ATOM 9123 C CA . SER A 1 1174 ? 9.934 -19.011 30.523 1.00 95.94 1174 SER A CA 1
ATOM 9124 C C . SER A 1 1174 ? 10.008 -19.674 29.144 1.00 95.94 1174 SER A C 1
ATOM 9126 O O . SER A 1 1174 ? 9.619 -20.835 29.014 1.00 95.94 1174 SER A O 1
ATOM 9128 N N . VAL A 1 1175 ? 10.594 -18.985 28.165 1.00 96.06 1175 VAL A N 1
ATOM 9129 C CA . VAL A 1 1175 ? 11.024 -19.534 26.867 1.00 96.06 1175 VAL A CA 1
ATOM 9130 C C . VAL A 1 1175 ? 12.523 -19.276 26.688 1.00 96.06 1175 VAL A C 1
ATOM 9132 O O . VAL A 1 1175 ? 13.058 -18.354 27.304 1.00 96.06 1175 VAL A O 1
ATOM 9135 N N . ASP A 1 1176 ? 13.194 -20.110 25.899 1.00 95.06 1176 ASP A N 1
ATOM 9136 C CA . ASP A 1 1176 ? 14.588 -19.926 25.493 1.00 95.06 1176 ASP A CA 1
ATOM 9137 C C . ASP A 1 1176 ? 14.605 -19.367 24.063 1.00 95.06 1176 ASP A C 1
ATOM 9139 O O . ASP A 1 1176 ? 14.151 -20.044 23.138 1.00 95.06 1176 ASP A O 1
ATOM 9143 N N . GLU A 1 1177 ? 15.053 -18.122 23.885 1.00 91.56 1177 GLU A N 1
ATOM 9144 C CA . GLU A 1 1177 ? 15.025 -17.425 22.588 1.00 91.56 1177 GLU A CA 1
ATOM 9145 C C . GLU A 1 1177 ? 15.885 -18.129 21.527 1.00 91.56 1177 GLU A C 1
ATOM 9147 O O . GLU A 1 1177 ? 15.493 -18.176 20.361 1.00 91.56 1177 GLU A O 1
ATOM 9152 N N . ASP A 1 1178 ? 16.985 -18.771 21.938 1.00 91.44 1178 ASP A N 1
ATOM 9153 C CA . ASP A 1 1178 ? 17.869 -19.544 21.053 1.00 91.44 1178 ASP A CA 1
ATOM 9154 C C . ASP A 1 1178 ? 17.214 -20.850 20.546 1.00 91.44 1178 ASP A C 1
ATOM 9156 O O . ASP A 1 1178 ? 17.737 -21.502 19.641 1.00 91.44 1178 ASP A O 1
ATOM 9160 N N . SER A 1 1179 ? 16.068 -21.248 21.119 1.00 92.00 1179 SER A N 1
ATOM 9161 C CA . SER A 1 1179 ? 15.313 -22.456 20.744 1.00 92.00 1179 SER A CA 1
ATOM 9162 C C . SER A 1 1179 ? 14.121 -22.202 19.811 1.00 92.00 1179 SER A C 1
ATOM 9164 O O . SER A 1 1179 ? 13.443 -23.152 19.416 1.00 92.00 1179 SER A O 1
ATOM 9166 N N . LEU A 1 1180 ? 13.845 -20.936 19.480 1.00 93.69 1180 LEU A N 1
ATOM 9167 C CA . LEU A 1 1180 ? 12.706 -20.535 18.653 1.00 93.69 1180 LEU A CA 1
ATOM 9168 C C . LEU A 1 1180 ? 12.887 -20.950 17.188 1.00 93.69 1180 LEU A C 1
ATOM 9170 O O . LEU A 1 1180 ? 13.975 -20.825 16.621 1.00 93.69 1180 LEU A O 1
ATOM 9174 N N . ALA A 1 1181 ? 11.802 -21.392 16.549 1.00 93.12 1181 ALA A N 1
ATOM 9175 C CA . ALA A 1 1181 ? 11.824 -21.682 15.120 1.00 93.12 1181 ALA A CA 1
ATOM 9176 C C . ALA A 1 1181 ? 11.957 -20.381 14.296 1.00 93.12 1181 ALA A C 1
ATOM 9178 O O . ALA A 1 1181 ? 11.470 -19.331 14.721 1.00 93.12 1181 ALA A O 1
ATOM 9179 N N . PRO A 1 1182 ? 12.539 -20.416 13.083 1.00 87.00 1182 PRO A N 1
ATOM 9180 C CA . PRO A 1 1182 ? 12.718 -19.242 12.221 1.00 87.00 1182 PRO A CA 1
ATOM 9181 C C . PRO A 1 1182 ? 11.489 -18.353 11.974 1.00 87.00 1182 PRO A C 1
ATOM 9183 O O . PRO A 1 1182 ? 11.638 -17.145 11.778 1.00 87.00 1182 PRO A O 1
ATOM 9186 N N . GLY A 1 1183 ? 10.285 -18.935 11.978 1.00 87.62 1183 GLY A N 1
ATOM 9187 C CA . GLY A 1 1183 ? 9.014 -18.214 11.846 1.00 87.62 1183 GLY A CA 1
ATOM 9188 C C . GLY A 1 1183 ? 8.230 -18.009 13.147 1.00 87.62 1183 GLY A C 1
ATOM 9189 O O . GLY A 1 1183 ? 7.117 -17.476 13.089 1.00 87.62 1183 GLY A O 1
ATOM 9190 N N . ASP A 1 1184 ? 8.769 -18.414 14.300 1.00 95.25 1184 ASP A N 1
ATOM 9191 C CA . ASP A 1 1184 ? 8.219 -18.027 15.600 1.00 95.25 1184 ASP A CA 1
ATOM 9192 C C . ASP A 1 1184 ? 8.420 -16.520 15.816 1.00 95.25 1184 ASP A C 1
ATOM 9194 O O . ASP A 1 1184 ? 9.424 -15.924 15.412 1.00 95.25 1184 ASP A O 1
ATOM 9198 N N . ASN A 1 1185 ? 7.451 -15.886 16.471 1.00 94.19 1185 ASN A N 1
ATOM 9199 C CA . ASN A 1 1185 ? 7.520 -14.470 16.814 1.00 94.19 1185 ASN A CA 1
ATOM 9200 C C . ASN A 1 1185 ? 7.718 -14.321 18.323 1.00 94.19 1185 ASN A C 1
ATOM 9202 O O . ASN A 1 1185 ? 7.025 -14.972 19.100 1.00 94.19 1185 ASN A O 1
ATOM 9206 N N . PHE A 1 1186 ? 8.624 -13.448 18.748 1.00 94.88 1186 PHE A N 1
ATOM 9207 C CA . PHE A 1 1186 ? 8.891 -13.172 20.157 1.00 94.88 1186 PHE A CA 1
ATOM 9208 C C . PHE A 1 1186 ? 8.650 -11.690 20.425 1.00 94.88 1186 PHE A C 1
ATOM 9210 O O . PHE A 1 1186 ? 9.280 -10.828 19.810 1.00 94.88 1186 PHE A O 1
ATOM 9217 N N . LYS A 1 1187 ? 7.715 -11.385 21.329 1.00 94.75 1187 LYS A N 1
ATOM 9218 C CA . LYS A 1 1187 ? 7.360 -10.012 21.687 1.00 94.75 1187 LYS A CA 1
ATOM 9219 C C . LYS A 1 1187 ? 7.428 -9.830 23.197 1.00 94.75 1187 LYS A C 1
ATOM 9221 O O . LYS A 1 1187 ? 6.536 -10.265 23.925 1.00 94.75 1187 LYS A O 1
ATOM 9226 N N . GLU A 1 1188 ? 8.469 -9.142 23.651 1.00 94.12 1188 GLU A N 1
ATOM 9227 C CA . GLU A 1 1188 ? 8.515 -8.589 25.002 1.00 94.12 1188 GLU A CA 1
ATOM 9228 C C . GLU A 1 1188 ? 7.551 -7.397 25.111 1.00 94.12 1188 GLU A C 1
ATOM 9230 O O . GLU A 1 1188 ? 7.510 -6.522 24.239 1.00 94.12 1188 GLU A O 1
ATOM 9235 N N . ILE A 1 1189 ? 6.750 -7.389 26.176 1.00 93.06 1189 ILE A N 1
ATOM 9236 C CA . ILE A 1 1189 ? 5.746 -6.366 26.469 1.00 93.06 1189 ILE A CA 1
ATOM 9237 C C . ILE A 1 1189 ? 6.171 -5.655 27.754 1.00 93.06 1189 ILE A C 1
ATOM 9239 O O . ILE A 1 1189 ? 5.969 -6.141 28.866 1.00 93.06 1189 ILE A O 1
ATOM 9243 N N . SER A 1 1190 ? 6.812 -4.500 27.590 1.00 81.69 1190 SER A N 1
ATOM 9244 C CA . SER A 1 1190 ? 7.436 -3.748 28.677 1.00 81.69 1190 SER A CA 1
ATOM 9245 C C . SER A 1 1190 ? 6.517 -2.644 29.223 1.00 81.69 1190 SER A C 1
ATOM 9247 O O . SER A 1 1190 ? 6.715 -1.462 28.933 1.00 81.69 1190 SER A O 1
ATOM 9249 N N . GLY A 1 1191 ? 5.543 -3.029 30.052 1.00 77.44 1191 GLY A N 1
ATOM 9250 C CA . GLY A 1 1191 ? 4.683 -2.101 30.797 1.00 77.44 1191 GLY A CA 1
ATOM 9251 C C . GLY A 1 1191 ? 3.509 -1.504 30.002 1.00 77.44 1191 GLY A C 1
ATOM 9252 O O . GLY A 1 1191 ? 3.232 -1.937 28.881 1.00 77.44 1191 GLY A O 1
ATOM 9253 N N . PRO A 1 1192 ? 2.792 -0.524 30.588 1.00 68.31 1192 PRO A N 1
ATOM 9254 C CA . PRO A 1 1192 ? 1.522 -0.046 30.056 1.00 68.31 1192 PRO A CA 1
ATOM 9255 C C . PRO A 1 1192 ? 1.689 0.685 28.730 1.00 68.31 1192 PRO A C 1
ATOM 9257 O O . PRO A 1 1192 ? 2.616 1.477 28.545 1.00 68.31 1192 PRO A O 1
ATOM 9260 N N . THR A 1 1193 ? 0.734 0.469 27.824 1.00 68.19 1193 THR A N 1
ATOM 9261 C CA . THR A 1 1193 ? 0.656 1.184 26.548 1.00 68.19 1193 THR A CA 1
ATOM 9262 C C . THR A 1 1193 ? 0.319 2.654 26.818 1.00 68.19 1193 THR A C 1
ATOM 9264 O O . THR A 1 1193 ? -0.838 3.034 26.957 1.00 68.19 1193 THR A O 1
ATOM 9267 N N . SER A 1 1194 ? 1.349 3.494 26.942 1.00 66.38 1194 SER A N 1
ATOM 9268 C CA . SER A 1 1194 ? 1.220 4.933 27.228 1.00 66.38 1194 SER A CA 1
ATOM 9269 C C . SER A 1 1194 ? 0.709 5.759 26.042 1.00 66.38 1194 SER A C 1
ATOM 9271 O O . SER A 1 1194 ? 0.456 6.952 26.181 1.00 66.38 1194 SER A O 1
ATOM 9273 N N . PHE A 1 1195 ? 0.558 5.126 24.879 1.00 84.44 1195 PHE A N 1
ATOM 9274 C CA . PHE A 1 1195 ? -0.050 5.668 23.675 1.00 84.44 1195 PHE A CA 1
ATOM 9275 C C . PHE A 1 1195 ? -0.932 4.584 23.046 1.00 84.44 1195 PHE A C 1
ATOM 9277 O O . PHE A 1 1195 ? -0.550 3.417 23.031 1.00 84.44 1195 PHE A O 1
ATOM 9284 N N . PHE A 1 1196 ? -2.090 4.960 22.505 1.00 95.12 1196 PHE A N 1
ATOM 9285 C CA . PHE A 1 1196 ? -3.002 4.039 21.823 1.00 95.12 1196 PHE A CA 1
ATOM 9286 C C . PHE A 1 1196 ? -2.907 4.266 20.307 1.00 95.12 1196 PHE A C 1
ATOM 9288 O O . PHE A 1 1196 ? -3.583 5.159 19.788 1.00 95.12 1196 PHE A O 1
ATOM 9295 N N . PRO A 1 1197 ? -2.018 3.542 19.597 1.00 95.31 1197 PRO A N 1
ATOM 9296 C CA . PRO A 1 1197 ? -1.804 3.745 18.167 1.00 95.31 1197 PRO A CA 1
ATOM 9297 C C . PRO A 1 1197 ? -3.012 3.287 17.348 1.00 95.31 1197 PRO A C 1
ATOM 9299 O O . PRO A 1 1197 ? -3.922 2.640 17.856 1.00 95.31 1197 PRO A O 1
ATOM 9302 N N . MET A 1 1198 ? -3.014 3.591 16.054 1.00 96.94 1198 MET A N 1
ATOM 9303 C CA . MET A 1 1198 ? -4.049 3.102 15.144 1.00 96.94 1198 MET A CA 1
ATOM 9304 C C . MET A 1 1198 ? -4.095 1.568 15.103 1.00 96.94 1198 MET A C 1
ATOM 9306 O O . MET A 1 1198 ? -3.059 0.912 14.979 1.00 96.94 1198 MET A O 1
ATOM 9310 N N . VAL A 1 1199 ? -5.301 0.991 15.177 1.00 96.50 1199 VAL A N 1
ATOM 9311 C CA . VAL A 1 1199 ? -5.489 -0.463 15.354 1.00 96.50 1199 VAL A CA 1
ATOM 9312 C C . VAL A 1 1199 ? -4.926 -1.294 14.201 1.00 96.50 1199 VAL A C 1
ATOM 9314 O O . VAL A 1 1199 ? -4.344 -2.350 14.447 1.00 96.50 1199 VAL A O 1
ATOM 9317 N N . GLY A 1 1200 ? -5.013 -0.793 12.962 1.00 94.62 1200 GLY A N 1
ATOM 9318 C CA . GLY A 1 1200 ? -4.360 -1.408 11.803 1.00 94.62 1200 GLY A CA 1
ATOM 9319 C C . GLY A 1 1200 ? -2.838 -1.492 11.969 1.00 94.62 1200 GLY A C 1
ATOM 9320 O O . GLY A 1 1200 ? -2.268 -2.576 11.868 1.00 94.62 1200 GLY A O 1
ATOM 9321 N N . HIS A 1 1201 ? -2.192 -0.375 12.319 1.00 94.38 1201 HIS A N 1
ATOM 9322 C CA . HIS A 1 1201 ? -0.736 -0.294 12.523 1.00 94.38 1201 HIS A CA 1
ATOM 9323 C C . HIS A 1 1201 ? -0.255 -1.138 13.700 1.00 94.38 1201 HIS A C 1
ATOM 9325 O O . HIS A 1 1201 ? 0.823 -1.720 13.647 1.00 94.38 1201 HIS A O 1
ATOM 9331 N N . PHE A 1 1202 ? -1.055 -1.240 14.762 1.00 95.44 1202 PHE A N 1
ATOM 9332 C CA . PHE A 1 1202 ? -0.760 -2.134 15.877 1.00 95.44 1202 PHE A CA 1
ATOM 9333 C C . PHE A 1 1202 ? -0.811 -3.607 15.453 1.00 95.44 1202 PHE A C 1
ATOM 9335 O O . PHE A 1 1202 ? 0.127 -4.359 15.734 1.00 95.44 1202 PHE A O 1
ATOM 9342 N N . LEU A 1 1203 ? -1.870 -4.011 14.740 1.00 95.50 1203 LEU A N 1
ATOM 9343 C CA . LEU A 1 1203 ? -2.068 -5.390 14.291 1.00 95.50 1203 LEU A CA 1
ATOM 9344 C C . LEU A 1 1203 ? -0.912 -5.882 13.408 1.00 95.50 1203 LEU A C 1
ATOM 9346 O O . LEU A 1 1203 ? -0.446 -7.005 13.609 1.00 95.50 1203 LEU A O 1
ATOM 9350 N N . THR A 1 1204 ? -0.389 -5.053 12.495 1.00 93.19 1204 THR A N 1
ATOM 9351 C CA . THR A 1 1204 ? 0.723 -5.447 11.601 1.00 93.19 1204 THR A CA 1
ATOM 9352 C C . THR A 1 1204 ? 2.038 -5.744 12.331 1.00 93.19 1204 THR A C 1
ATOM 9354 O O . THR A 1 1204 ? 2.918 -6.392 11.765 1.00 93.19 1204 THR A O 1
ATOM 9357 N N . THR A 1 1205 ? 2.180 -5.350 13.605 1.00 93.56 1205 THR A N 1
ATOM 9358 C CA . THR A 1 1205 ? 3.344 -5.726 14.434 1.00 93.56 1205 THR A CA 1
ATOM 9359 C C . THR A 1 1205 ? 3.314 -7.180 14.926 1.00 93.56 1205 THR A C 1
ATOM 9361 O O . THR A 1 1205 ? 4.324 -7.670 15.437 1.00 93.56 1205 THR A O 1
ATOM 9364 N N . LEU A 1 1206 ? 2.177 -7.871 14.781 1.00 94.50 1206 LEU A N 1
ATOM 9365 C CA . LEU A 1 1206 ? 1.952 -9.245 15.249 1.00 94.50 1206 LEU A CA 1
ATOM 9366 C C . LEU A 1 1206 ? 1.441 -10.170 14.132 1.00 94.50 1206 LEU A C 1
ATOM 9368 O O . LEU A 1 1206 ? 1.877 -11.318 14.047 1.00 94.50 1206 LEU A O 1
ATOM 9372 N N . PHE A 1 1207 ? 0.564 -9.673 13.258 1.00 95.44 1207 PHE A N 1
ATOM 9373 C CA . PHE A 1 1207 ? -0.097 -10.440 12.201 1.00 95.44 1207 PHE A CA 1
ATOM 9374 C C . PHE A 1 1207 ? 0.437 -10.058 10.811 1.00 95.44 1207 PHE A C 1
ATOM 9376 O O . PHE A 1 1207 ? 0.683 -8.877 10.549 1.00 95.44 1207 PHE A O 1
ATOM 9383 N N . PRO A 1 1208 ? 0.630 -11.024 9.894 1.00 93.94 1208 PRO A N 1
ATOM 9384 C CA . PRO A 1 1208 ? 0.898 -10.720 8.498 1.00 93.94 1208 PRO A CA 1
ATOM 9385 C C . PRO A 1 1208 ? -0.310 -10.094 7.789 1.00 93.94 1208 PRO A C 1
ATOM 9387 O O . PRO A 1 1208 ? -1.469 -10.346 8.119 1.00 93.94 1208 PRO A O 1
ATOM 9390 N N . ILE A 1 1209 ? -0.004 -9.287 6.780 1.00 93.00 1209 ILE A N 1
ATOM 9391 C CA . ILE A 1 1209 ? -0.945 -8.691 5.834 1.00 93.00 1209 ILE A CA 1
ATOM 9392 C C . ILE A 1 1209 ? -0.295 -8.704 4.452 1.00 93.00 1209 ILE A C 1
ATOM 9394 O O . ILE A 1 1209 ? 0.924 -8.852 4.350 1.00 93.00 1209 ILE A O 1
ATOM 9398 N N . GLY A 1 1210 ? -1.094 -8.538 3.403 1.00 89.69 1210 GLY A N 1
ATOM 9399 C CA . GLY A 1 1210 ? -0.599 -8.476 2.031 1.00 89.69 1210 GLY A CA 1
ATOM 9400 C C . GLY A 1 1210 ? -1.542 -9.155 1.054 1.00 89.69 1210 GLY A C 1
ATOM 9401 O O . GLY A 1 1210 ? -2.735 -9.304 1.336 1.00 89.69 1210 GLY A O 1
ATOM 9402 N N . HIS A 1 1211 ? -0.988 -9.579 -0.077 1.00 92.25 1211 HIS A N 1
ATOM 9403 C CA . HIS A 1 1211 ? -1.723 -10.167 -1.183 1.00 92.25 1211 HIS A CA 1
ATOM 9404 C C . HIS A 1 1211 ? -1.018 -11.388 -1.787 1.00 92.25 1211 HIS A C 1
ATOM 9406 O O . HIS A 1 1211 ? 0.207 -11.536 -1.744 1.00 92.25 1211 HIS A O 1
ATOM 9412 N N . ILE A 1 1212 ? -1.823 -12.243 -2.407 1.00 94.31 1212 ILE A N 1
ATOM 9413 C CA . ILE A 1 1212 ? -1.380 -13.324 -3.283 1.00 94.31 1212 ILE A CA 1
ATOM 9414 C C . ILE A 1 1212 ? -2.149 -13.211 -4.599 1.00 94.31 1212 ILE A C 1
ATOM 9416 O O . ILE A 1 1212 ? -3.342 -12.902 -4.601 1.00 94.31 1212 ILE A O 1
ATOM 9420 N N . LYS A 1 1213 ? -1.479 -13.431 -5.730 1.00 94.56 1213 LYS A N 1
ATOM 9421 C CA . LYS A 1 1213 ? -2.071 -13.248 -7.062 1.00 94.56 1213 LYS A CA 1
ATOM 9422 C C . LYS A 1 1213 ? -1.659 -14.319 -8.058 1.00 94.56 1213 LYS A C 1
ATOM 9424 O O . LYS A 1 1213 ? -0.555 -14.849 -7.979 1.00 94.56 1213 LYS A O 1
ATOM 9429 N N . SER A 1 1214 ? -2.529 -14.580 -9.024 1.00 95.62 1214 SER A N 1
ATOM 9430 C CA . SER A 1 1214 ? -2.225 -15.325 -10.244 1.00 95.62 1214 SER A CA 1
ATOM 9431 C C . SER A 1 1214 ? -1.862 -14.357 -11.367 1.00 95.62 1214 SER A C 1
ATOM 9433 O O . SER A 1 1214 ? -2.538 -13.343 -11.558 1.00 95.62 1214 SER A O 1
ATOM 9435 N N . THR A 1 1215 ? -0.836 -14.694 -12.153 1.00 94.88 1215 THR A N 1
ATOM 9436 C CA . THR A 1 1215 ? -0.510 -14.002 -13.414 1.00 94.88 1215 THR A CA 1
ATOM 9437 C C . THR A 1 1215 ? -1.587 -14.168 -14.489 1.00 94.88 1215 THR A C 1
ATOM 9439 O O . THR A 1 1215 ? -1.535 -13.495 -15.512 1.00 94.88 1215 THR A O 1
ATOM 9442 N N . THR A 1 1216 ? -2.563 -15.058 -14.282 1.00 94.38 1216 THR A N 1
ATOM 9443 C CA . THR A 1 1216 ? -3.702 -15.242 -15.188 1.00 94.38 1216 THR A CA 1
ATOM 9444 C C . THR A 1 1216 ? -4.802 -14.211 -14.872 1.00 94.38 1216 THR A C 1
ATOM 9446 O O . THR A 1 1216 ? -5.237 -14.152 -13.718 1.00 94.38 1216 THR A O 1
ATOM 9449 N N . PRO A 1 1217 ? -5.307 -13.435 -15.850 1.00 91.12 1217 PRO A N 1
ATOM 9450 C CA . PRO A 1 1217 ? -6.527 -12.631 -15.704 1.00 91.12 1217 PRO A CA 1
ATOM 9451 C C . PRO A 1 1217 ? -7.775 -13.491 -15.436 1.00 91.12 1217 PRO A C 1
ATOM 9453 O O . PRO A 1 1217 ? -7.916 -14.567 -16.017 1.00 91.12 1217 PRO A O 1
ATOM 9456 N N . GLY A 1 1218 ? -8.710 -13.016 -14.606 1.00 91.50 1218 GLY A N 1
ATOM 9457 C CA . GLY A 1 1218 ? -10.014 -13.667 -14.387 1.00 91.50 1218 GLY A CA 1
ATOM 9458 C C . GLY A 1 1218 ? -9.958 -15.107 -13.843 1.00 91.50 1218 GLY A C 1
ATOM 9459 O O . GLY A 1 1218 ? -10.799 -15.940 -14.184 1.00 91.50 1218 GLY A O 1
ATOM 9460 N N . ASP A 1 1219 ? -8.959 -15.433 -13.024 1.00 95.56 1219 ASP A N 1
ATOM 9461 C CA . ASP A 1 1219 ? -8.601 -16.792 -12.611 1.00 95.56 1219 ASP A CA 1
ATOM 9462 C C . ASP A 1 1219 ? -9.534 -17.373 -11.532 1.00 95.56 1219 ASP A C 1
ATOM 9464 O O . ASP A 1 1219 ? -9.208 -17.458 -10.344 1.00 95.56 1219 ASP A O 1
ATOM 9468 N N . LYS A 1 1220 ? -10.726 -17.799 -11.961 1.00 94.06 1220 LYS A N 1
ATOM 9469 C CA . LYS A 1 1220 ? -11.785 -18.321 -11.079 1.00 94.06 1220 LYS A CA 1
ATOM 9470 C C . LYS A 1 1220 ? -11.361 -19.543 -10.250 1.00 94.06 1220 LYS A C 1
ATOM 9472 O O . LYS A 1 1220 ? -11.865 -19.717 -9.141 1.00 94.06 1220 LYS A O 1
ATOM 9477 N N . ASP A 1 1221 ? -10.444 -20.386 -10.738 1.00 95.56 1221 ASP A N 1
ATOM 9478 C CA . ASP A 1 1221 ? -9.966 -21.541 -9.962 1.00 95.56 1221 ASP A CA 1
ATOM 9479 C C . ASP A 1 1221 ? -8.975 -21.130 -8.867 1.00 95.56 1221 ASP A C 1
ATOM 9481 O O . ASP A 1 1221 ? -9.092 -21.609 -7.735 1.00 95.56 1221 ASP A O 1
ATOM 9485 N N . PHE A 1 1222 ? -8.072 -20.187 -9.164 1.00 97.38 1222 PHE A N 1
ATOM 9486 C CA . PHE A 1 1222 ? -7.221 -19.557 -8.154 1.00 97.38 1222 PHE A CA 1
ATOM 9487 C C . PHE A 1 1222 ? -8.070 -18.909 -7.054 1.00 97.38 1222 PHE A C 1
ATOM 9489 O O . PHE A 1 1222 ? -7.897 -19.274 -5.893 1.00 97.38 1222 PHE A O 1
ATOM 9496 N N . LEU A 1 1223 ? -9.040 -18.047 -7.404 1.00 96.06 1223 LEU A N 1
ATOM 9497 C CA . LEU A 1 1223 ? -9.939 -17.377 -6.444 1.00 96.06 1223 LEU A CA 1
ATOM 9498 C C . LEU A 1 1223 ? -10.650 -18.377 -5.519 1.00 96.06 1223 LEU A C 1
ATOM 9500 O O . LEU A 1 1223 ? -10.627 -18.247 -4.293 1.00 96.06 1223 LEU A O 1
ATOM 9504 N N . ARG A 1 1224 ? -11.235 -19.427 -6.105 1.00 95.56 1224 ARG A N 1
ATOM 9505 C CA . ARG A 1 1224 ? -11.948 -20.478 -5.371 1.00 95.56 1224 ARG A CA 1
ATOM 9506 C C . ARG A 1 1224 ? -11.038 -21.248 -4.411 1.00 95.56 1224 ARG A C 1
ATOM 9508 O O . ARG A 1 1224 ? -11.469 -21.579 -3.309 1.00 95.56 1224 ARG A O 1
ATOM 9515 N N . LYS A 1 1225 ? -9.807 -21.573 -4.817 1.00 97.12 1225 LYS A N 1
ATOM 9516 C CA . LYS A 1 1225 ? -8.848 -22.311 -3.976 1.00 97.12 1225 LYS A CA 1
ATOM 9517 C C . LYS A 1 1225 ? -8.261 -21.424 -2.879 1.00 97.12 1225 LYS A C 1
ATOM 9519 O O . LYS A 1 1225 ? -8.228 -21.834 -1.721 1.00 97.12 1225 LYS A O 1
ATOM 9524 N N . VAL A 1 1226 ? -7.843 -20.206 -3.221 1.00 96.62 1226 VAL A N 1
ATOM 9525 C CA . VAL A 1 1226 ? -7.140 -19.305 -2.302 1.00 96.62 1226 VAL A CA 1
ATOM 9526 C C . VAL A 1 1226 ? -8.040 -18.818 -1.161 1.00 96.62 1226 VAL A C 1
ATOM 9528 O O . VAL A 1 1226 ? -7.579 -18.726 -0.025 1.00 96.62 1226 VAL A O 1
ATOM 9531 N N . ALA A 1 1227 ? -9.339 -18.602 -1.407 1.00 94.44 1227 ALA A N 1
ATOM 9532 C CA . ALA A 1 1227 ? -10.311 -18.219 -0.375 1.00 94.44 1227 ALA A CA 1
ATOM 9533 C C . ALA A 1 1227 ? -10.559 -19.315 0.689 1.00 94.44 1227 ALA A C 1
ATOM 9535 O O . ALA A 1 1227 ? -11.013 -19.027 1.802 1.00 94.44 1227 ALA A O 1
ATOM 9536 N N . LEU A 1 1228 ? -10.240 -20.576 0.372 1.00 95.88 1228 LEU A N 1
ATOM 9537 C CA . LEU A 1 1228 ? -10.382 -21.722 1.278 1.00 95.88 1228 LEU A CA 1
ATOM 9538 C C . LEU A 1 1228 ? -9.146 -21.968 2.159 1.00 95.88 1228 LEU A C 1
ATOM 9540 O O . LEU A 1 1228 ? -9.214 -22.804 3.063 1.00 95.88 1228 LEU A O 1
ATOM 9544 N N . LEU A 1 1229 ? -8.037 -21.255 1.929 1.00 97.00 1229 LEU A N 1
ATOM 9545 C CA . LEU A 1 1229 ? -6.816 -21.409 2.719 1.00 97.00 1229 LEU A CA 1
ATOM 9546 C C . LEU A 1 1229 ? -7.046 -21.003 4.181 1.00 97.00 1229 LEU A C 1
ATOM 9548 O O . LEU A 1 1229 ? -7.688 -19.998 4.493 1.00 97.00 1229 LEU A O 1
ATOM 9552 N N . LYS A 1 1230 ? -6.469 -21.779 5.098 1.00 96.56 1230 LYS A N 1
ATOM 9553 C CA . LYS A 1 1230 ? -6.518 -21.554 6.549 1.00 96.56 1230 LYS A CA 1
ATOM 9554 C C . LYS A 1 1230 ? -5.690 -20.349 6.978 1.00 96.56 1230 LYS A C 1
ATOM 9556 O O . LYS A 1 1230 ? -5.812 -19.941 8.131 1.00 96.56 1230 LYS A O 1
ATOM 9561 N N . LYS A 1 1231 ? -4.854 -19.818 6.081 1.00 96.38 1231 LYS A N 1
ATOM 9562 C CA . LYS A 1 1231 ? -4.025 -18.622 6.264 1.00 96.38 1231 LYS A CA 1
ATOM 9563 C C . LYS A 1 1231 ? -4.818 -17.352 6.578 1.00 96.38 1231 LYS A C 1
ATOM 9565 O O . LYS A 1 1231 ? -4.315 -16.503 7.308 1.00 96.38 1231 LYS A O 1
ATOM 9570 N N . TRP A 1 1232 ? -6.032 -17.202 6.054 1.00 97.62 1232 TRP A N 1
ATOM 9571 C CA . TRP A 1 1232 ? -6.814 -15.977 6.231 1.00 97.62 1232 TRP A CA 1
ATOM 9572 C C . TRP A 1 1232 ? -7.335 -15.828 7.663 1.00 97.62 1232 TRP A C 1
ATOM 9574 O O . TRP A 1 1232 ? -7.851 -16.779 8.261 1.00 97.62 1232 TRP A O 1
ATOM 9584 N N . LEU A 1 1233 ? -7.186 -14.626 8.219 1.00 98.06 1233 LEU A N 1
ATOM 9585 C CA . LEU A 1 1233 ? -7.642 -14.295 9.565 1.00 98.06 1233 LEU A CA 1
ATOM 9586 C C . LEU A 1 1233 ? -9.173 -14.197 9.597 1.00 98.06 1233 LEU A C 1
ATOM 9588 O O . LEU A 1 1233 ? -9.782 -13.600 8.711 1.00 98.06 1233 LEU A O 1
ATOM 9592 N N . ARG A 1 1234 ? -9.804 -14.770 10.619 1.00 96.56 1234 ARG A N 1
ATOM 9593 C CA . ARG A 1 1234 ? -11.259 -14.705 10.829 1.00 96.56 1234 ARG A CA 1
ATOM 9594 C C . ARG A 1 1234 ? -11.546 -14.486 12.306 1.00 96.56 1234 ARG A C 1
ATOM 9596 O O . ARG A 1 1234 ? -10.875 -15.106 13.131 1.00 96.56 1234 ARG A O 1
ATOM 9603 N N . VAL A 1 1235 ? -12.521 -13.641 12.632 1.00 94.88 1235 VAL A N 1
ATOM 9604 C CA . VAL A 1 1235 ? -13.071 -13.547 13.996 1.00 94.88 1235 VAL A CA 1
ATOM 9605 C C . VAL A 1 1235 ? -13.867 -14.823 14.328 1.00 94.88 1235 VAL A C 1
ATOM 9607 O O . VAL A 1 1235 ? -14.422 -15.451 13.423 1.00 94.88 1235 VAL A O 1
ATOM 9610 N N . LEU A 1 1236 ? -13.845 -15.235 15.603 1.00 86.38 1236 LEU A N 1
ATOM 9611 C CA . LEU A 1 1236 ? -14.512 -16.439 16.136 1.00 86.38 1236 LEU A CA 1
ATOM 9612 C C . LEU A 1 1236 ? -15.926 -16.176 16.678 1.00 86.38 1236 LEU A C 1
ATOM 9614 O O . LEU A 1 1236 ? -16.152 -15.073 17.225 1.00 86.38 1236 LEU A O 1
#